Protein AF-A0A4D4ML40-F1 (afdb_monomer)

pLDDT: mean 76.33, std 27.98, range [22.12, 98.88]

Sequence (885 aa):
MAPHPEAAALLARSHRLGADPRNTNYAGGNASAKGTATDPVTGGDVELMWVKGSGGDLGTLTEAGLAVLRLDRLHALKGVYPGVEREDEMVAAFDYCLHGKGGAAPSIDTAMHGLVDAAHVDHLHPDSGIALACAADGEKLTAECFGDSVAWVPWRRPGFQLGLDIAAVKEANPQTIGCVLGGHGITAWGATAEECERNSLHIIRTAEAFLAERGKAEPFGPVIEGYAALGAPERRERAAALAPYVRAVAAQDRPQVGHFTDSEVVLDFLASAGHPRLAALGTSCPDHFLRTKVRPLVLDLPPTADLDTAVARLTELHAEYRAEYAAYYQRHALPDSPAMRGADPAIVLVPGVGMFSFGKDKQTARVAGEFYVNAINVMRGAEAVSTYAPIEESEKFRIEYWALEEAKLQRLPKPKPLATRVALVTGAGSGIGKAIAERLVAEGACVVVADLNAENAADVASALGGPDKAVAVTVDVTSEEQIAEAFKAAVLAFGGVDLVVNNAGISISKPLLETTAKDWDLQHDIMARGSFLVSREAARVMTQQKLGGDIVYIASKNAVFAGPDNIAYSATKADQAHQVRLLAAELGEHGIRVNGVNPDGVVRGSGIFAGGWGAQRAATYGIEEEKLGEFYAQRTILKREVLPEHVANAVFALTGGTSPTPPACTSRSTPASPPRSCGDRCAHVRRGRPRRVQRTRHGRPRGPRLTGSHRGAPLPEPARPRARRAALGHPRAVRGRPRRAAGRGPGRLGRHRQLGRRPRPAGRRRRAARQPGALPGRAHRGDRGAGVGQCARRRAVCGDRTPVRALQHALPADGSPLLGPTGARRASVARPGSPDVLADGRGGHGAHQCLDDPVDRPADARLVVRHRPAARHRPRAVRAAAPAR

Nearest PDB structures (foldseek):
  6y1c-assembly1_A  TM=9.202E-01  e=2.411E-16  Levilactobacillus brevis
  4rf3-assembly1_A  TM=9.048E-01  e=1.352E-16  Lentilactobacillus kefiri
  6y10-assembly1_A  TM=9.209E-01  e=4.779E-16  Levilactobacillus brevis
  6y0s-assembly1_AAA  TM=9.134E-01  e=6.552E-16  Levilactobacillus brevis
  4rf5-assembly1_A  TM=8.932E-01  e=2.170E-16  Lentilactobacillus kefiri

Organism: Streptomyces avermitilis (NCBI:txid33903)

Structure (mmCIF, N/CA/C/O backbone):
data_AF-A0A4D4ML40-F1
#
_entry.id   AF-A0A4D4ML40-F1
#
loop_
_atom_site.group_PDB
_atom_site.id
_atom_site.type_symbol
_atom_site.label_atom_id
_atom_site.label_alt_id
_atom_site.label_comp_id
_atom_site.label_asym_id
_atom_site.label_entity_id
_atom_site.label_seq_id
_atom_site.pdbx_PDB_ins_code
_atom_site.Cartn_x
_atom_site.Cartn_y
_atom_site.Cartn_z
_atom_site.occupancy
_atom_site.B_iso_or_equiv
_atom_site.auth_seq_id
_atom_site.auth_comp_id
_atom_site.auth_asym_id
_atom_site.auth_atom_id
_atom_site.pdbx_PDB_model_num
ATOM 1 N N . MET A 1 1 ? -19.592 29.824 -0.104 1.00 56.47 1 MET A N 1
ATOM 2 C CA . MET A 1 1 ? -20.036 30.562 1.101 1.00 56.47 1 MET A CA 1
ATOM 3 C C . MET A 1 1 ? -18.914 30.468 2.131 1.00 56.47 1 MET A C 1
ATOM 5 O O . MET A 1 1 ? -17.967 29.740 1.856 1.00 56.47 1 MET A O 1
ATOM 9 N N . ALA A 1 2 ? -18.964 31.180 3.257 1.00 68.81 2 ALA A N 1
ATOM 10 C CA . ALA A 1 2 ? -18.170 30.741 4.409 1.00 68.81 2 ALA A CA 1
ATOM 11 C C . ALA A 1 2 ? -18.861 29.504 5.023 1.00 68.81 2 ALA A C 1
ATOM 13 O O . ALA A 1 2 ? -20.097 29.474 4.996 1.00 68.81 2 ALA A O 1
ATOM 14 N N . PRO A 1 3 ? -18.120 28.505 5.535 1.00 80.31 3 PRO A N 1
ATOM 15 C CA . PRO A 1 3 ? -18.715 27.404 6.286 1.00 80.31 3 PRO A CA 1
ATOM 16 C C . PRO A 1 3 ? -19.399 27.925 7.557 1.00 80.31 3 PRO A C 1
ATOM 18 O O . PRO A 1 3 ? -19.039 28.982 8.083 1.00 80.31 3 PRO A O 1
ATOM 21 N N . HIS A 1 4 ? -20.370 27.168 8.070 1.00 90.88 4 HIS A N 1
ATOM 22 C CA . HIS A 1 4 ? -20.987 27.450 9.370 1.00 90.88 4 HIS A CA 1
ATOM 23 C C . HIS A 1 4 ? -19.916 27.451 10.485 1.00 90.88 4 HIS A C 1
ATOM 25 O O . HIS A 1 4 ? -19.009 26.617 10.408 1.00 90.88 4 HIS A O 1
ATOM 31 N N . PRO A 1 5 ? -19.991 28.312 11.525 1.00 93.00 5 PRO A N 1
ATOM 32 C CA . PRO A 1 5 ? -18.984 28.361 12.593 1.00 93.00 5 PRO A CA 1
ATOM 33 C C . PRO A 1 5 ? -18.663 26.991 13.205 1.00 93.00 5 PRO A C 1
ATOM 35 O O . PRO A 1 5 ? -17.495 26.619 13.290 1.00 93.00 5 PRO A O 1
ATOM 38 N N . GLU A 1 6 ? -19.690 26.189 13.496 1.00 94.06 6 GLU A N 1
ATOM 39 C CA . GLU A 1 6 ? -19.522 24.828 14.029 1.00 94.06 6 GLU A CA 1
ATOM 40 C C . GLU A 1 6 ? -18.849 23.861 13.048 1.00 94.06 6 GLU A C 1
ATOM 42 O O . GLU A 1 6 ? -18.021 23.043 13.444 1.00 94.06 6 GLU A O 1
ATOM 47 N N . ALA A 1 7 ? -19.136 23.984 11.748 1.00 93.75 7 ALA A N 1
ATOM 48 C CA . ALA A 1 7 ? -18.464 23.198 10.717 1.00 93.75 7 ALA A CA 1
ATOM 49 C C . ALA A 1 7 ? -16.987 23.611 10.572 1.00 93.75 7 ALA A C 1
ATOM 51 O O . ALA A 1 7 ? -16.119 22.758 10.393 1.00 93.75 7 ALA A O 1
ATOM 52 N N . ALA A 1 8 ? -16.678 24.905 10.701 1.00 95.31 8 ALA A N 1
ATOM 53 C CA . ALA A 1 8 ? -15.307 25.409 10.688 1.00 95.31 8 ALA A CA 1
ATOM 54 C C . ALA A 1 8 ? -14.508 24.936 11.918 1.00 95.31 8 ALA A C 1
ATOM 56 O O . ALA A 1 8 ? -13.371 24.482 11.773 1.00 95.31 8 ALA A O 1
ATOM 57 N N . ALA A 1 9 ? -15.113 24.983 13.110 1.00 96.06 9 ALA A N 1
ATOM 58 C CA . ALA A 1 9 ? -14.518 24.482 14.348 1.00 96.06 9 ALA A CA 1
ATOM 59 C C . ALA A 1 9 ? -14.290 22.959 14.299 1.00 96.06 9 ALA A C 1
ATOM 61 O O . ALA A 1 9 ? -13.205 22.486 14.643 1.00 96.06 9 ALA A O 1
ATOM 62 N N . LEU A 1 10 ? -15.270 22.200 13.790 1.00 96.38 10 LEU A N 1
ATOM 63 C CA . LEU A 1 10 ? -15.169 20.758 13.552 1.00 96.38 10 LEU A CA 1
ATOM 64 C C . LEU A 1 10 ? -14.013 20.401 12.612 1.00 96.38 10 LEU A C 1
ATOM 66 O O . LEU A 1 10 ? -13.220 19.514 12.931 1.00 96.38 10 LEU A O 1
ATOM 70 N N . LEU A 1 11 ? -13.892 21.083 11.469 1.00 96.00 11 LEU A N 1
ATOM 71 C CA . LEU A 1 11 ? -12.804 20.842 10.516 1.00 96.00 11 LEU A CA 1
ATOM 72 C C . LEU A 1 11 ? -11.441 21.136 11.155 1.00 96.00 11 LEU A C 1
ATOM 74 O O . LEU A 1 11 ? -10.552 20.290 11.110 1.00 96.00 11 LEU A O 1
ATOM 78 N N . ALA A 1 12 ? -11.304 22.278 11.836 1.00 96.81 12 ALA A N 1
ATOM 79 C CA . ALA A 1 12 ? -10.060 22.652 12.502 1.00 96.81 12 ALA A CA 1
ATOM 80 C C . ALA A 1 12 ? -9.665 21.678 13.634 1.00 96.81 12 ALA A C 1
ATOM 82 O O . ALA A 1 12 ? -8.478 21.392 13.796 1.00 96.81 12 ALA A O 1
ATOM 83 N N . ARG A 1 13 ? -10.636 21.144 14.393 1.00 97.06 13 ARG A N 1
ATOM 84 C CA . ARG A 1 13 ? -10.409 20.078 15.387 1.00 97.06 13 ARG A CA 1
ATOM 85 C C . ARG A 1 13 ? -9.999 18.764 14.720 1.00 97.06 13 ARG A C 1
ATOM 87 O O . ARG A 1 13 ? -9.021 18.152 15.139 1.00 97.06 13 ARG A O 1
ATOM 94 N N . SER A 1 14 ? -10.695 18.368 13.654 1.00 96.06 14 SER A N 1
ATOM 95 C CA . SER A 1 14 ? -10.412 17.142 12.891 1.00 96.06 14 SER A CA 1
ATOM 96 C C . SER A 1 14 ? -8.982 17.135 12.349 1.00 96.06 14 SER A C 1
ATOM 98 O O . SER A 1 14 ? -8.272 16.144 12.511 1.00 96.06 14 SER A O 1
ATOM 100 N N . HIS A 1 15 ? -8.522 18.266 11.797 1.00 95.69 15 HIS A N 1
ATOM 101 C CA . HIS A 1 15 ? -7.146 18.427 11.317 1.00 95.69 15 HIS A CA 1
ATOM 102 C C . HIS A 1 15 ? -6.115 18.277 12.439 1.00 95.69 15 HIS A C 1
ATOM 104 O O . HIS A 1 15 ? -5.105 17.610 12.238 1.00 95.69 15 HIS A O 1
ATOM 110 N N . ARG A 1 16 ? -6.357 18.857 13.625 1.00 96.00 16 ARG A N 1
ATOM 111 C CA . ARG A 1 16 ? -5.438 18.738 14.774 1.00 96.00 16 ARG A CA 1
ATOM 112 C C . ARG A 1 16 ? -5.393 17.323 15.343 1.00 96.00 16 ARG A C 1
ATOM 114 O O . ARG A 1 16 ? -4.305 16.812 15.591 1.00 96.00 16 ARG A O 1
ATOM 121 N N . LEU A 1 17 ? -6.549 16.677 15.507 1.00 95.38 17 LEU A N 1
ATOM 122 C CA . LEU A 1 17 ? -6.631 15.298 15.993 1.00 95.38 17 LEU A CA 1
ATOM 123 C C . LEU A 1 17 ? -5.982 14.316 15.006 1.00 95.38 17 LEU A C 1
ATOM 125 O O . LEU A 1 17 ? -5.177 13.491 15.430 1.00 95.38 17 LEU A O 1
ATOM 129 N N . GLY A 1 18 ? -6.279 14.435 13.708 1.00 92.12 18 GLY A N 1
ATOM 130 C CA . GLY A 1 18 ? -5.752 13.562 12.654 1.00 92.12 18 GLY A CA 1
ATOM 131 C C . GLY A 1 18 ? -4.302 13.837 12.227 1.00 92.12 18 GLY A C 1
ATOM 132 O O . GLY A 1 18 ? -3.735 13.039 11.488 1.00 92.12 18 GLY A O 1
ATOM 133 N N . ALA A 1 19 ? -3.678 14.929 12.683 1.00 91.75 19 ALA A N 1
ATOM 134 C CA . ALA A 1 19 ? -2.262 15.216 12.416 1.00 91.75 19 ALA A CA 1
ATOM 135 C C . ALA A 1 19 ? -1.282 14.388 13.275 1.00 91.75 19 ALA A C 1
ATOM 137 O O . ALA A 1 19 ? -0.084 14.374 12.990 1.00 91.75 19 ALA A O 1
ATOM 138 N N . ASP A 1 20 ? -1.766 13.702 14.315 1.00 91.19 20 ASP A N 1
ATOM 139 C CA . ASP A 1 20 ? -0.983 12.802 15.170 1.00 91.19 20 ASP A CA 1
ATOM 140 C C . ASP A 1 20 ? -1.594 11.389 15.119 1.00 91.19 20 ASP A C 1
ATOM 142 O O . ASP A 1 20 ? -2.600 11.140 15.790 1.00 91.19 20 ASP A O 1
ATOM 146 N N . PRO A 1 21 ? -1.002 10.447 14.353 1.00 85.56 21 PRO A N 1
ATOM 147 C CA . PRO A 1 21 ? -1.537 9.094 14.162 1.00 85.56 21 PRO A CA 1
ATOM 148 C C . PRO A 1 21 ? -1.716 8.261 15.440 1.00 85.56 21 PRO A C 1
ATOM 150 O O . PRO A 1 21 ? -2.364 7.221 15.402 1.00 85.56 21 PRO A O 1
ATOM 153 N N . ARG A 1 22 ? -1.183 8.699 16.590 1.00 89.31 22 ARG A N 1
ATOM 154 C CA . ARG A 1 22 ? -1.466 8.066 17.893 1.00 89.31 22 ARG A CA 1
ATOM 155 C C . ARG A 1 22 ? -2.899 8.302 18.371 1.00 89.31 22 ARG A C 1
ATOM 157 O O . ARG A 1 22 ? -3.374 7.576 19.237 1.00 89.31 22 ARG A O 1
ATOM 164 N N . ASN A 1 23 ? -3.573 9.324 17.844 1.00 92.12 23 ASN A N 1
ATOM 165 C CA . ASN A 1 23 ? -4.944 9.665 18.212 1.00 92.12 23 ASN A CA 1
ATOM 166 C C . ASN A 1 23 ? -5.969 8.832 17.427 1.00 92.12 23 ASN A C 1
ATOM 168 O O . ASN A 1 23 ? -7.025 8.498 17.957 1.00 92.12 23 ASN A O 1
ATOM 172 N N . THR A 1 24 ? -5.694 8.538 16.153 1.00 88.19 24 THR A N 1
ATOM 173 C CA . THR A 1 24 ? -6.606 7.816 15.257 1.00 88.19 24 THR A CA 1
ATOM 174 C C . THR A 1 24 ? -5.869 7.246 14.042 1.00 88.19 24 THR A C 1
ATOM 176 O O . THR A 1 24 ? -4.903 7.834 13.553 1.00 88.19 24 THR A O 1
ATOM 179 N N . ASN A 1 25 ? -6.343 6.099 13.554 1.00 78.50 25 ASN A N 1
ATOM 180 C CA . ASN A 1 25 ? -5.806 5.418 12.378 1.00 78.50 25 ASN A CA 1
ATOM 181 C C . ASN A 1 25 ? -6.157 6.162 11.076 1.00 78.50 25 ASN A C 1
ATOM 183 O O . ASN A 1 25 ? -7.197 6.814 10.982 1.00 78.50 25 ASN A O 1
ATOM 187 N N . TYR A 1 26 ? -5.341 5.997 10.030 1.00 71.44 26 TYR A N 1
ATOM 188 C CA . TYR A 1 26 ? -5.595 6.594 8.711 1.00 71.44 26 TYR A CA 1
ATOM 189 C C . TYR A 1 26 ? -6.974 6.219 8.150 1.00 71.44 26 TYR A C 1
ATOM 191 O O . TYR A 1 26 ? -7.287 5.039 7.992 1.00 71.44 26 TYR A O 1
ATOM 199 N N . ALA A 1 27 ? -7.776 7.230 7.794 1.00 66.06 27 ALA A N 1
ATOM 200 C CA . ALA A 1 27 ? -9.171 7.087 7.350 1.00 66.06 27 ALA A CA 1
ATOM 201 C C . ALA A 1 27 ? -10.153 6.470 8.377 1.00 66.06 27 ALA A C 1
ATOM 203 O O . ALA A 1 27 ? -11.329 6.298 8.045 1.00 66.06 27 ALA A O 1
ATOM 204 N N . GLY A 1 28 ? -9.698 6.194 9.603 1.00 73.06 28 GLY A N 1
ATOM 205 C CA . GLY A 1 28 ? -10.527 5.824 10.749 1.00 73.06 28 GLY A CA 1
ATOM 206 C C . GLY A 1 28 ? -11.064 7.043 11.506 1.00 73.06 28 GLY A C 1
ATOM 207 O O . GLY A 1 28 ? -10.944 8.192 11.060 1.00 73.06 28 GLY A O 1
ATOM 208 N N . GLY A 1 29 ? -11.689 6.776 12.654 1.00 85.44 29 GLY A N 1
ATOM 209 C CA . GLY A 1 29 ? -12.318 7.775 13.519 1.00 85.44 29 GLY A CA 1
ATOM 210 C C . GLY A 1 29 ? -13.499 8.528 12.886 1.00 85.44 29 GLY A C 1
ATOM 211 O O . GLY A 1 29 ? -13.778 8.448 11.687 1.00 85.44 29 GLY A O 1
ATOM 212 N N . ASN A 1 30 ? -14.208 9.301 13.703 1.00 91.56 30 ASN A N 1
ATOM 213 C CA . ASN A 1 30 ? -15.307 10.175 13.308 1.00 91.56 30 ASN A CA 1
ATOM 214 C C . ASN A 1 30 ? -15.416 11.369 14.280 1.00 91.56 30 ASN A C 1
ATOM 216 O O . ASN A 1 30 ? -14.978 11.297 15.422 1.00 91.56 30 ASN A O 1
ATOM 220 N N . ALA A 1 31 ? -15.959 12.493 13.825 1.00 95.88 31 ALA A N 1
ATOM 221 C CA . ALA A 1 31 ? -16.052 13.729 14.596 1.00 95.88 31 ALA A CA 1
ATOM 222 C C . ALA A 1 31 ? -17.313 1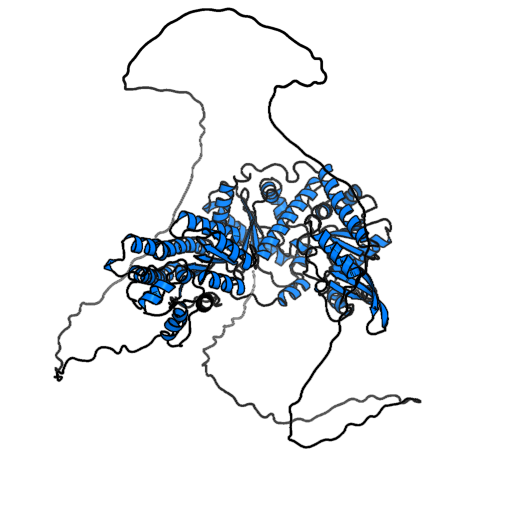4.504 14.201 1.00 95.88 31 ALA A C 1
ATOM 224 O O . ALA A 1 31 ? -17.679 14.528 13.021 1.00 95.88 31 ALA A O 1
ATOM 225 N N . SER A 1 32 ? -17.959 15.163 15.169 1.00 97.19 32 SER A N 1
ATOM 226 C CA . SER A 1 32 ? -19.145 15.991 14.931 1.00 97.19 32 SER A CA 1
ATOM 227 C C . SER A 1 32 ? -19.185 17.315 15.699 1.00 97.19 32 SER A C 1
ATOM 229 O O . SER A 1 32 ? -18.506 17.527 16.711 1.00 97.19 32 SER A O 1
ATOM 231 N N . ALA A 1 33 ? -20.029 18.213 15.202 1.00 97.62 33 ALA A N 1
ATOM 232 C CA . ALA A 1 33 ? -20.492 19.408 15.889 1.00 97.62 33 ALA A CA 1
ATOM 233 C C . ALA A 1 33 ? -21.994 19.594 15.632 1.00 97.62 33 ALA A C 1
ATOM 235 O O . ALA A 1 33 ? -22.476 19.311 14.532 1.00 97.62 33 ALA A O 1
ATOM 236 N N . LYS A 1 34 ? -22.722 20.063 16.643 1.00 97.38 34 LYS A N 1
ATOM 237 C CA . LYS A 1 34 ? -24.150 20.383 16.604 1.00 97.38 34 LYS A CA 1
ATOM 238 C C . LYS A 1 34 ? -24.336 21.887 16.789 1.00 97.38 34 LYS A C 1
ATOM 240 O O . LYS A 1 34 ? -23.604 22.499 17.558 1.00 97.38 34 LYS A O 1
ATOM 245 N N . GLY A 1 35 ? -25.318 22.473 16.115 1.00 95.44 35 GLY A N 1
ATOM 246 C CA . GLY A 1 35 ? -25.645 23.887 16.279 1.00 95.44 35 GLY A CA 1
ATOM 247 C C . GLY A 1 35 ? -26.796 24.352 15.397 1.00 95.44 35 GLY A C 1
ATOM 248 O O . GLY A 1 35 ? -27.218 23.660 14.468 1.00 95.44 35 GLY A O 1
ATOM 249 N N . THR A 1 36 ? -27.306 25.540 15.701 1.00 96.19 36 THR A N 1
ATOM 250 C CA . THR A 1 36 ? -28.473 26.125 15.035 1.00 96.19 36 THR A CA 1
ATOM 251 C C . THR A 1 36 ? -28.090 26.833 13.739 1.00 96.19 36 THR A C 1
ATOM 253 O O . THR A 1 36 ? -27.160 27.635 13.719 1.00 96.19 36 THR A O 1
ATOM 256 N N . ALA A 1 37 ? -28.853 26.593 12.676 1.00 93.44 37 ALA A N 1
ATOM 257 C CA . ALA A 1 37 ? -28.806 27.345 11.425 1.00 93.44 37 ALA A CA 1
ATOM 258 C C . ALA A 1 37 ? -30.229 27.740 10.993 1.00 93.44 37 ALA A C 1
ATOM 260 O O . ALA A 1 37 ? -31.208 27.229 11.529 1.00 93.44 37 ALA A O 1
ATOM 261 N N . THR A 1 38 ? -30.368 28.623 10.002 1.00 92.31 38 THR A N 1
ATOM 262 C CA . THR A 1 38 ? -31.681 28.956 9.422 1.00 92.31 38 THR A CA 1
ATOM 263 C C . THR A 1 38 ? -32.089 27.915 8.378 1.00 92.31 38 THR A C 1
ATOM 265 O O . THR A 1 38 ? -31.348 27.670 7.424 1.00 92.31 38 THR A O 1
ATOM 268 N N . ASP A 1 39 ? -33.279 27.329 8.513 1.00 90.81 39 ASP A N 1
ATOM 269 C CA . ASP A 1 39 ? -33.838 26.408 7.523 1.00 90.81 39 ASP A CA 1
ATOM 270 C C . ASP A 1 39 ? -34.258 27.189 6.256 1.00 90.81 39 ASP A C 1
ATOM 272 O O . ASP A 1 39 ? -35.080 28.107 6.341 1.00 90.81 39 ASP A O 1
ATOM 276 N N . PRO A 1 40 ? -33.738 26.849 5.061 1.00 88.94 40 PRO A N 1
ATOM 277 C CA . PRO A 1 40 ? -33.993 27.609 3.838 1.00 88.94 40 PRO A CA 1
ATOM 278 C C . PRO A 1 40 ? -35.409 27.415 3.266 1.00 88.94 40 PRO A C 1
ATOM 280 O O . PRO A 1 40 ? -35.744 28.052 2.267 1.00 88.94 40 PRO A O 1
ATOM 283 N N . VAL A 1 41 ? -36.228 26.533 3.851 1.00 89.94 41 VAL A N 1
ATOM 284 C CA . VAL A 1 41 ? -37.623 26.286 3.453 1.00 89.94 41 VAL A CA 1
ATOM 285 C C . VAL A 1 41 ? -38.601 27.007 4.380 1.00 89.94 41 VAL A C 1
ATOM 287 O O . VAL A 1 41 ? -39.601 27.538 3.898 1.00 89.94 41 VAL A O 1
ATOM 290 N N . THR A 1 42 ? -38.337 27.044 5.692 1.00 92.12 42 THR A N 1
ATOM 291 C CA . THR A 1 42 ? -39.239 27.690 6.670 1.00 92.12 42 THR A CA 1
ATOM 292 C C . THR A 1 42 ? -38.821 29.110 7.054 1.00 92.12 42 THR A C 1
ATOM 294 O O . THR A 1 42 ? -39.665 29.882 7.504 1.00 92.12 42 THR A O 1
ATOM 297 N N . GLY A 1 43 ? -37.541 29.463 6.899 1.00 91.38 43 GLY A N 1
ATOM 298 C CA . GLY A 1 43 ? -36.968 30.725 7.377 1.00 91.38 43 GLY A CA 1
ATOM 299 C C . GLY A 1 43 ? -36.793 30.813 8.899 1.00 91.38 43 GLY A C 1
ATOM 300 O O . GLY A 1 43 ? -36.385 31.862 9.391 1.00 91.38 43 GLY A O 1
ATOM 301 N N . GLY A 1 44 ? -37.108 29.744 9.637 1.00 94.00 44 GLY A N 1
ATOM 302 C CA . GLY A 1 44 ? -36.896 29.638 11.082 1.00 94.00 44 GLY A CA 1
ATOM 303 C C . GLY A 1 44 ? -35.614 28.885 11.436 1.00 94.00 44 GLY A C 1
ATOM 304 O O . GLY A 1 44 ? -34.921 28.360 10.564 1.00 94.00 44 GLY A O 1
ATOM 305 N N . ASP A 1 45 ? -35.323 28.807 12.729 1.00 95.88 45 ASP A N 1
ATOM 306 C CA . ASP A 1 45 ? -34.179 28.064 13.254 1.00 95.88 45 ASP A CA 1
ATOM 307 C C . ASP A 1 45 ? -34.364 26.542 13.121 1.00 95.88 45 ASP A C 1
ATOM 309 O O . ASP A 1 45 ? -35.460 26.003 13.297 1.00 95.88 45 ASP A O 1
ATOM 313 N N . VAL A 1 46 ? -33.270 25.837 12.826 1.00 95.75 46 VAL A N 1
ATOM 314 C CA . VAL A 1 46 ? -33.183 24.375 12.798 1.00 95.75 46 VAL A CA 1
ATOM 315 C C . VAL A 1 46 ? -31.863 23.908 13.404 1.00 95.75 46 VAL A C 1
ATOM 317 O O . VAL A 1 46 ? -30.792 24.428 13.090 1.00 95.75 46 VAL A O 1
ATOM 320 N N . GLU A 1 47 ? -31.934 22.897 14.266 1.00 96.62 47 GLU A N 1
ATOM 321 C CA . GLU A 1 47 ? -30.754 22.253 14.837 1.00 96.62 47 GLU A CA 1
ATOM 322 C C . GLU A 1 47 ? -30.154 21.254 13.843 1.00 96.62 47 GLU A C 1
ATOM 324 O O . GLU A 1 47 ? -30.801 20.288 13.417 1.00 96.62 47 GLU A O 1
ATOM 329 N N . LEU A 1 48 ? -28.894 21.487 13.479 1.00 96.12 48 LEU A N 1
ATOM 330 C CA . LEU A 1 48 ? -28.133 20.654 12.561 1.00 96.12 48 LEU A CA 1
ATOM 331 C C . LEU A 1 48 ? -26.960 19.986 13.273 1.00 96.12 48 LEU A C 1
ATOM 333 O O . LEU A 1 48 ? -26.366 20.538 14.197 1.00 96.12 48 LEU A O 1
ATOM 337 N N . MET A 1 49 ? -26.591 18.807 12.785 1.00 96.38 49 MET A N 1
ATOM 338 C CA . MET A 1 49 ? -25.324 18.154 13.078 1.00 96.38 49 MET A CA 1
ATOM 339 C C . MET A 1 49 ? -24.488 18.062 11.807 1.00 96.38 49 MET A C 1
ATOM 341 O O . MET A 1 49 ? -24.921 17.477 10.813 1.00 96.38 49 MET A O 1
ATOM 345 N N . TRP A 1 50 ? -23.264 18.572 11.879 1.00 96.06 50 TRP A N 1
ATOM 346 C CA . TRP A 1 50 ? -22.190 18.282 10.937 1.00 96.06 50 TRP A CA 1
ATOM 347 C C . TRP A 1 50 ? -21.383 17.103 11.483 1.00 96.06 50 TRP A C 1
ATOM 349 O O . TRP A 1 50 ? -20.976 17.126 12.644 1.00 96.06 50 TRP A O 1
ATOM 359 N N . VAL A 1 51 ? -21.154 16.071 10.672 1.00 95.31 51 VAL A N 1
ATOM 360 C CA . VAL A 1 51 ? -20.391 14.864 11.048 1.00 95.31 51 VAL A CA 1
ATOM 361 C C . VAL A 1 51 ? -19.543 14.390 9.867 1.00 95.31 51 VAL A C 1
ATOM 363 O O . VAL A 1 51 ? -19.952 14.575 8.720 1.00 95.31 51 VAL A O 1
ATOM 366 N N . LYS A 1 52 ? -18.367 13.786 10.092 1.00 93.38 52 LYS A N 1
ATOM 367 C CA . LYS A 1 52 ? -17.576 13.206 8.989 1.00 93.38 52 LYS A CA 1
ATOM 368 C C . LYS A 1 52 ? -18.346 12.051 8.336 1.00 93.38 52 LYS A C 1
ATOM 370 O O . LYS A 1 52 ? -18.765 11.104 8.998 1.00 93.38 52 LYS A O 1
ATOM 375 N N . GLY A 1 53 ? -18.518 12.126 7.017 1.00 86.94 53 GLY A N 1
ATOM 376 C CA . GLY A 1 53 ? -19.160 11.073 6.236 1.00 86.94 53 GLY A CA 1
ATOM 377 C C . GLY A 1 53 ? -18.256 9.863 5.977 1.00 86.94 53 GLY A C 1
ATOM 378 O O . GLY A 1 53 ? -17.058 9.855 6.273 1.00 86.94 53 GLY A O 1
ATOM 379 N N . SER A 1 54 ? -18.833 8.818 5.384 1.00 80.00 54 SER A N 1
ATOM 380 C CA . SER A 1 54 ? -18.119 7.566 5.100 1.00 80.00 54 SER A CA 1
ATOM 381 C C . SER A 1 54 ? -16.932 7.769 4.143 1.00 80.00 54 SER A C 1
ATOM 383 O O . SER A 1 54 ? -17.101 8.244 3.022 1.00 80.00 54 SER A O 1
ATOM 385 N N . GLY A 1 55 ? -15.745 7.295 4.541 1.00 68.50 55 GLY A N 1
ATOM 386 C CA . GLY A 1 55 ? -14.561 7.169 3.675 1.00 68.50 55 GLY A CA 1
ATOM 387 C C . GLY A 1 55 ? -13.600 8.365 3.639 1.00 68.50 55 GLY A C 1
ATOM 388 O O . GLY A 1 55 ? -12.612 8.303 2.910 1.00 68.50 55 GLY A O 1
ATOM 389 N N . GLY A 1 56 ? -13.862 9.430 4.404 1.00 74.19 56 GLY A N 1
ATOM 390 C CA . GLY A 1 56 ? -12.917 10.535 4.605 1.00 74.19 56 GLY A CA 1
ATOM 391 C C . GLY A 1 56 ? -11.941 10.288 5.761 1.00 74.19 56 GLY A C 1
ATOM 392 O O . GLY A 1 56 ? -12.277 9.609 6.731 1.00 74.19 56 GLY A O 1
ATOM 393 N N . ASP A 1 57 ? -10.760 10.893 5.683 1.00 85.88 57 ASP A N 1
ATOM 394 C CA . ASP A 1 57 ? -9.771 10.963 6.765 1.00 85.88 57 ASP A CA 1
ATOM 395 C C . ASP A 1 57 ? -9.932 12.258 7.588 1.00 85.88 57 ASP A C 1
ATOM 397 O O . ASP A 1 57 ? -10.360 13.278 7.048 1.00 85.88 57 ASP A O 1
ATOM 401 N N . LEU A 1 58 ? -9.618 12.224 8.892 1.00 89.81 58 LEU A N 1
ATOM 402 C CA . LEU A 1 58 ? -9.757 13.387 9.786 1.00 89.81 58 LEU A CA 1
ATOM 403 C C . LEU A 1 58 ? -8.690 14.458 9.521 1.00 89.81 58 LEU A C 1
ATOM 405 O O . LEU A 1 58 ? -9.022 15.643 9.463 1.00 89.81 58 LEU A O 1
ATOM 409 N N . GLY A 1 59 ? -7.433 14.052 9.305 1.00 90.19 59 GLY A N 1
ATOM 410 C CA . GLY A 1 59 ? -6.309 14.966 9.076 1.00 90.19 59 GLY A CA 1
ATOM 411 C C . GLY A 1 59 ? -6.448 15.789 7.792 1.00 90.19 59 GLY A C 1
ATOM 412 O O . GLY A 1 59 ? -5.954 16.911 7.716 1.00 90.19 59 GLY A O 1
ATOM 413 N N . THR A 1 60 ? -7.175 15.262 6.803 1.00 90.00 60 THR A N 1
ATOM 414 C CA . THR A 1 60 ? -7.399 15.887 5.485 1.00 90.00 60 THR A CA 1
ATOM 415 C C . THR A 1 60 ? -8.866 16.245 5.196 1.00 90.00 60 THR A C 1
ATOM 417 O O . THR A 1 60 ? -9.234 16.495 4.045 1.00 90.00 60 THR A O 1
ATOM 420 N N . LEU A 1 61 ? -9.721 16.293 6.224 1.00 92.00 61 LEU A N 1
ATOM 421 C CA . LEU A 1 61 ? -11.163 16.501 6.063 1.00 92.00 61 LEU A CA 1
ATOM 422 C C . LEU A 1 61 ? -11.501 17.858 5.414 1.00 92.00 61 LEU A C 1
ATOM 424 O O . LEU A 1 61 ? -10.855 18.872 5.671 1.00 92.00 61 LEU A O 1
ATOM 428 N N . THR A 1 62 ? -12.558 17.905 4.602 1.00 92.75 62 THR A N 1
ATOM 429 C CA . THR A 1 62 ? -13.093 19.150 4.019 1.00 92.75 62 THR A CA 1
ATOM 430 C C . THR A 1 62 ? -14.605 19.233 4.218 1.00 92.75 62 THR A C 1
ATOM 432 O O . THR A 1 62 ? -15.239 18.226 4.522 1.00 92.75 62 THR A O 1
ATOM 435 N N . GLU A 1 63 ? -15.201 20.412 4.016 1.00 91.06 63 GLU A N 1
ATOM 436 C CA . GLU A 1 63 ? -16.654 20.629 4.145 1.00 91.06 63 GLU A CA 1
ATOM 437 C C . GLU A 1 63 ? -17.478 19.667 3.265 1.00 91.06 63 GLU A C 1
ATOM 439 O O . GLU A 1 63 ? -18.498 19.146 3.703 1.00 91.06 63 GLU A O 1
ATOM 444 N N . ALA A 1 64 ? -16.991 19.331 2.064 1.00 90.69 64 ALA A N 1
ATOM 445 C CA . ALA A 1 64 ? -17.622 18.342 1.183 1.00 90.69 64 ALA A CA 1
ATOM 446 C C . ALA A 1 64 ? -17.536 16.889 1.706 1.00 90.69 64 ALA A C 1
ATOM 448 O O . ALA A 1 64 ? -18.270 16.024 1.234 1.00 90.69 64 ALA A O 1
ATOM 449 N N . GLY A 1 65 ? -16.648 16.621 2.669 1.00 90.50 65 GLY A N 1
ATOM 450 C CA . GLY A 1 65 ? -16.534 15.357 3.400 1.00 90.50 65 GLY A CA 1
ATOM 451 C C . GLY A 1 65 ? -17.448 15.258 4.628 1.00 90.50 65 GLY A C 1
ATOM 452 O O . GLY A 1 65 ? -17.444 14.225 5.298 1.00 90.50 65 GLY A O 1
ATOM 453 N N . LEU A 1 66 ? -18.224 16.303 4.936 1.00 93.38 66 LEU A N 1
ATOM 454 C CA . LEU A 1 66 ? -19.209 16.297 6.016 1.00 93.38 66 LEU A CA 1
ATOM 455 C C . LEU A 1 66 ? -20.579 15.849 5.494 1.00 93.38 66 LEU A C 1
ATOM 457 O O . LEU A 1 66 ? -21.019 16.280 4.428 1.00 93.38 66 LEU A O 1
ATOM 461 N N . ALA A 1 67 ? -21.272 15.021 6.269 1.00 93.56 67 ALA A N 1
ATOM 462 C CA . ALA A 1 67 ? -22.719 14.876 6.184 1.00 93.56 67 ALA A CA 1
ATOM 463 C C . ALA A 1 67 ? -23.370 15.934 7.092 1.00 93.56 67 ALA A C 1
ATOM 465 O O . ALA A 1 67 ? -22.860 16.215 8.181 1.00 93.56 67 ALA A O 1
ATOM 466 N N . VAL A 1 68 ? -24.493 16.513 6.657 1.00 95.19 68 VAL A N 1
ATOM 467 C CA . VAL A 1 68 ? -25.260 17.498 7.440 1.00 95.19 68 VAL A CA 1
ATOM 468 C C . VAL A 1 68 ? -26.660 16.949 7.678 1.00 95.19 68 VAL A C 1
ATOM 470 O O . VAL A 1 68 ? -27.387 16.679 6.722 1.00 95.19 68 VAL A O 1
ATOM 473 N N . LEU A 1 69 ? -27.032 16.753 8.943 1.00 95.56 69 LEU A N 1
ATOM 474 C CA . LEU A 1 69 ? -28.283 16.107 9.340 1.00 95.56 69 LEU A CA 1
ATOM 475 C C . LEU A 1 69 ? -29.110 17.013 10.253 1.00 95.56 69 LEU A C 1
ATOM 477 O O . LEU A 1 69 ? -28.574 17.670 11.139 1.00 95.56 69 LEU A O 1
ATOM 481 N N . ARG A 1 70 ? -30.429 16.996 10.068 1.00 95.81 70 ARG A N 1
ATOM 482 C CA . ARG A 1 70 ? -31.422 17.582 10.973 1.00 95.81 70 ARG A CA 1
ATOM 483 C C . ARG A 1 70 ? -31.551 16.739 12.243 1.00 95.81 70 ARG A C 1
ATOM 485 O O . ARG A 1 70 ? -31.890 15.554 12.164 1.00 95.81 70 ARG A O 1
ATOM 492 N N . LEU A 1 71 ? -31.298 17.345 13.403 1.00 95.94 71 LEU A N 1
ATOM 493 C CA . LEU A 1 71 ? -31.290 16.640 14.690 1.00 95.94 71 LEU A CA 1
ATOM 494 C C . LEU A 1 71 ? -32.687 16.198 15.133 1.00 95.94 71 LEU A C 1
ATOM 496 O O . LEU A 1 71 ? -32.832 15.061 15.574 1.00 95.94 71 LEU A O 1
ATOM 500 N N . ASP A 1 72 ? -33.720 17.012 14.894 1.00 95.44 72 ASP A N 1
ATOM 501 C CA . ASP A 1 72 ? -35.121 16.652 15.161 1.00 95.44 72 ASP A CA 1
ATOM 502 C C . ASP A 1 72 ? -35.519 15.341 14.462 1.00 95.44 72 ASP A C 1
ATOM 504 O O . ASP A 1 72 ? -36.142 14.459 15.056 1.00 95.44 72 ASP A O 1
ATOM 508 N N . ARG A 1 73 ? -35.079 15.168 13.209 1.00 95.62 73 ARG A N 1
ATOM 509 C CA . ARG A 1 73 ? -35.317 13.946 12.431 1.00 95.62 73 ARG A CA 1
ATOM 510 C C . ARG A 1 73 ? -34.479 12.771 12.916 1.00 95.62 73 ARG A C 1
ATOM 512 O O . ARG A 1 73 ? -34.995 11.661 12.977 1.00 95.62 73 ARG A O 1
ATOM 519 N N . LEU A 1 74 ? -33.207 12.996 13.249 1.00 95.62 74 LEU A N 1
ATOM 520 C CA . LEU A 1 74 ? -32.320 11.946 13.757 1.00 95.62 74 LEU A CA 1
ATOM 521 C C . LEU A 1 74 ? -32.815 11.413 15.108 1.00 95.62 74 LEU A C 1
ATOM 523 O O . LEU A 1 74 ? -32.813 10.206 15.329 1.00 95.62 74 LEU A O 1
ATOM 527 N N . HIS A 1 75 ? -33.296 12.283 15.997 1.00 96.62 75 HIS A N 1
ATOM 528 C CA . HIS A 1 75 ? -33.884 11.873 17.274 1.00 96.62 75 HIS A CA 1
ATOM 529 C C . HIS A 1 75 ? -35.231 11.169 17.090 1.00 96.62 75 HIS A C 1
ATOM 531 O O . HIS A 1 75 ? -35.483 10.183 17.780 1.00 96.62 75 HIS A O 1
ATOM 537 N N . ALA A 1 76 ? -36.049 11.580 16.115 1.00 97.19 76 ALA A N 1
ATOM 538 C CA . ALA A 1 76 ? -37.280 10.868 15.763 1.00 97.19 76 ALA A CA 1
ATOM 539 C C . ALA A 1 76 ? -37.034 9.416 15.296 1.00 97.19 76 ALA A C 1
ATOM 541 O O . ALA A 1 76 ? -37.903 8.565 15.498 1.00 97.19 76 ALA A O 1
ATOM 542 N N . LEU A 1 77 ? -35.844 9.086 14.765 1.00 96.00 77 LEU A N 1
ATOM 543 C CA . LEU A 1 77 ? -35.483 7.702 14.418 1.00 96.00 77 LEU A CA 1
ATOM 544 C C . LEU A 1 77 ? -35.547 6.739 15.617 1.00 96.00 77 LEU A C 1
ATOM 546 O O . LEU A 1 77 ? -35.811 5.554 15.416 1.00 96.00 77 LEU A O 1
ATOM 550 N N . LYS A 1 78 ? -35.397 7.231 16.860 1.00 95.88 78 LYS A N 1
ATOM 551 C CA . LYS A 1 78 ? -35.583 6.427 18.085 1.00 95.88 78 LYS A CA 1
ATOM 552 C C . LYS A 1 78 ? -36.961 5.743 18.126 1.00 95.88 78 LYS A C 1
ATOM 554 O O . LYS A 1 78 ? -37.065 4.633 18.632 1.00 95.88 78 LYS A O 1
ATOM 559 N N . GLY A 1 79 ? -38.001 6.381 17.578 1.00 95.69 79 GLY A N 1
ATOM 560 C CA . GLY A 1 79 ? -39.379 5.872 17.572 1.00 95.69 79 GLY A CA 1
ATOM 561 C C . GLY A 1 79 ? -39.715 4.880 16.450 1.00 95.69 79 GLY A C 1
ATOM 562 O O . GLY A 1 79 ? -40.807 4.319 16.458 1.00 95.69 79 GLY A O 1
ATOM 563 N N . VAL A 1 80 ? -38.807 4.663 15.490 1.00 94.44 80 VAL A N 1
ATOM 564 C CA . VAL A 1 80 ? -38.981 3.710 14.370 1.00 94.44 80 VAL A CA 1
ATOM 565 C C . VAL A 1 80 ? -37.864 2.665 14.285 1.00 94.44 80 VAL A C 1
ATOM 567 O O . VAL A 1 80 ? -37.872 1.830 13.384 1.00 94.44 80 VAL A O 1
ATOM 570 N N . TYR A 1 81 ? -36.912 2.691 15.220 1.00 95.75 81 TYR A N 1
ATOM 571 C CA . TYR A 1 81 ? -35.807 1.742 15.300 1.00 95.75 81 TYR A CA 1
ATOM 572 C C . TYR A 1 81 ? -36.320 0.302 15.534 1.00 95.75 81 TYR A C 1
ATOM 574 O O . TYR A 1 81 ? -36.948 0.048 16.563 1.00 95.75 81 TYR A O 1
ATOM 582 N N . PRO A 1 82 ? -36.060 -0.661 14.624 1.00 93.31 82 PRO A N 1
ATOM 583 C CA . PRO A 1 82 ? -36.653 -2.002 14.687 1.00 93.31 82 PRO A CA 1
ATOM 584 C C . PRO A 1 82 ? -35.921 -2.985 15.622 1.00 93.31 82 PRO A C 1
ATOM 586 O O . PRO A 1 82 ? -36.298 -4.156 15.674 1.00 93.31 82 PRO A O 1
ATOM 589 N N . GLY A 1 83 ? -34.887 -2.540 16.346 1.00 92.88 83 GLY A N 1
ATOM 590 C CA . GLY A 1 83 ? -34.035 -3.386 17.189 1.00 92.88 83 GLY A CA 1
ATOM 591 C C . GLY A 1 83 ? -32.804 -3.952 16.467 1.00 92.88 83 GLY A C 1
ATOM 592 O O . GLY A 1 83 ? -32.649 -3.811 15.253 1.00 92.88 83 GLY A O 1
ATOM 593 N N . VAL A 1 84 ? -31.911 -4.587 17.237 1.00 89.25 84 VAL A N 1
ATOM 594 C CA . VAL A 1 84 ? -30.553 -4.988 16.806 1.00 89.25 84 VAL A CA 1
ATOM 595 C C . VAL A 1 84 ? -30.559 -5.888 15.567 1.00 89.25 84 VAL A C 1
ATOM 597 O O . VAL A 1 84 ? -29.824 -5.621 14.622 1.00 89.25 84 VAL A O 1
ATOM 600 N N . GLU A 1 85 ? -31.446 -6.885 15.516 1.00 85.44 85 GLU A N 1
ATOM 601 C CA . GLU A 1 85 ? -31.556 -7.840 14.396 1.00 85.44 85 GLU A CA 1
ATOM 602 C C . GLU A 1 85 ? -31.907 -7.192 13.042 1.00 85.44 85 GLU A C 1
ATOM 604 O O . GLU A 1 85 ? -31.819 -7.839 12.001 1.00 85.44 85 GLU A O 1
ATOM 609 N N . ARG A 1 86 ? -32.334 -5.922 13.044 1.00 87.44 86 ARG A N 1
ATOM 610 C CA . ARG A 1 86 ? -32.730 -5.155 11.854 1.00 87.44 86 ARG A CA 1
ATOM 611 C C . ARG A 1 86 ? -32.085 -3.764 11.807 1.00 87.44 86 ARG A C 1
ATOM 613 O O . ARG A 1 86 ? -32.545 -2.891 11.074 1.00 87.44 86 ARG A O 1
ATOM 620 N N . GLU A 1 87 ? -31.011 -3.533 12.568 1.00 88.00 87 GLU A N 1
ATOM 621 C CA . GLU A 1 87 ? -30.398 -2.201 12.690 1.00 88.00 87 GLU A CA 1
ATOM 622 C C . GLU A 1 87 ? -29.827 -1.651 11.371 1.00 88.00 87 GLU A C 1
ATOM 624 O O . GLU A 1 87 ? -29.741 -0.437 11.197 1.00 88.00 87 GLU A O 1
ATOM 629 N N . ASP A 1 88 ? -29.490 -2.526 10.421 1.00 83.56 88 ASP A N 1
ATOM 630 C CA . ASP A 1 88 ? -28.998 -2.160 9.090 1.00 83.56 88 ASP A CA 1
ATOM 631 C C . ASP A 1 88 ? -30.002 -1.325 8.273 1.00 83.56 88 ASP A C 1
ATOM 633 O O . ASP A 1 88 ? -29.598 -0.520 7.430 1.00 83.56 88 ASP A O 1
ATOM 637 N N . GLU A 1 89 ? -31.304 -1.433 8.565 1.00 87.50 89 GLU A N 1
ATOM 638 C CA . GLU A 1 89 ? -32.342 -0.588 7.958 1.00 87.50 89 GLU A CA 1
ATOM 639 C C . GLU A 1 89 ? -32.159 0.901 8.313 1.00 87.50 89 GLU A C 1
ATOM 641 O O . GLU A 1 89 ? -32.511 1.783 7.524 1.00 87.50 89 GLU A O 1
ATOM 646 N N . MET A 1 90 ? -31.533 1.206 9.457 1.00 90.69 90 MET A N 1
ATOM 647 C CA . MET A 1 90 ? -31.332 2.581 9.931 1.00 90.69 90 MET A CA 1
ATOM 648 C C . MET A 1 90 ? -30.354 3.382 9.068 1.00 90.69 90 MET A C 1
ATOM 650 O O . MET A 1 90 ? -30.408 4.611 9.063 1.00 90.69 90 MET A O 1
ATOM 654 N N . VAL A 1 91 ? -29.491 2.719 8.293 1.00 84.50 91 VAL A N 1
ATOM 655 C CA . VAL A 1 91 ? -28.536 3.419 7.420 1.00 84.50 91 VAL A CA 1
ATOM 656 C C . VAL A 1 91 ? -29.233 4.055 6.220 1.00 84.50 91 VAL A C 1
ATOM 658 O O . VAL A 1 91 ? -28.876 5.164 5.835 1.00 84.50 91 VAL A O 1
ATOM 661 N N . ALA A 1 92 ? -30.289 3.426 5.695 1.00 86.19 92 ALA A N 1
ATOM 662 C CA . ALA A 1 92 ? -31.177 4.068 4.725 1.00 86.19 92 ALA A CA 1
ATOM 663 C C . ALA A 1 92 ? -32.071 5.142 5.378 1.00 86.19 92 ALA A C 1
ATOM 665 O O . ALA A 1 92 ? -32.476 6.095 4.716 1.00 86.19 92 ALA A O 1
ATOM 666 N N . ALA A 1 93 ? -32.360 5.030 6.680 1.00 91.25 93 ALA A N 1
ATOM 667 C CA . ALA A 1 93 ? -33.144 6.032 7.401 1.00 91.25 93 ALA A CA 1
ATOM 668 C C . ALA A 1 93 ? -32.402 7.378 7.551 1.00 91.25 93 ALA A C 1
ATOM 670 O O . ALA A 1 93 ? -33.042 8.429 7.490 1.00 91.25 93 ALA A O 1
ATOM 671 N N . PHE A 1 94 ? -31.065 7.378 7.665 1.00 91.19 94 PHE A N 1
ATOM 672 C CA . PHE A 1 94 ? -30.274 8.616 7.746 1.00 91.19 94 PHE A CA 1
ATOM 673 C C . PHE A 1 94 ? -30.403 9.522 6.509 1.00 91.19 94 PHE A C 1
ATOM 675 O O . PHE A 1 94 ? -30.330 10.743 6.659 1.00 91.19 94 PHE A O 1
ATOM 682 N N . ASP A 1 95 ? -30.667 8.977 5.314 1.00 89.75 95 ASP A N 1
ATOM 683 C CA . ASP A 1 95 ? -30.881 9.784 4.100 1.00 89.75 95 ASP A CA 1
ATOM 684 C C . ASP A 1 95 ? -32.106 10.717 4.234 1.00 89.75 95 ASP A C 1
ATOM 686 O O . ASP A 1 95 ? -32.116 11.824 3.693 1.00 89.75 95 ASP A O 1
ATOM 690 N N . TYR A 1 96 ? -33.115 10.332 5.026 1.00 92.69 96 TYR A N 1
ATOM 691 C CA . TYR A 1 96 ? -34.294 11.162 5.320 1.00 92.69 96 TYR A CA 1
ATOM 692 C C . TYR A 1 96 ? -34.025 12.249 6.375 1.00 92.69 96 TYR A C 1
ATOM 694 O O . TYR A 1 96 ? -34.815 13.193 6.514 1.00 92.69 96 TYR A O 1
ATOM 702 N N . CYS A 1 97 ? -32.910 12.147 7.102 1.00 94.56 97 CYS A N 1
ATOM 703 C CA . CYS A 1 97 ? -32.444 13.142 8.065 1.00 94.56 97 CYS A CA 1
ATOM 704 C C . CYS A 1 97 ? -31.540 14.213 7.431 1.00 94.56 97 CYS A C 1
ATOM 706 O O . CYS A 1 97 ? -31.284 15.223 8.082 1.00 94.56 97 CYS A O 1
ATOM 708 N N . LEU A 1 98 ? -31.057 14.031 6.196 1.00 93.81 98 LEU A N 1
ATOM 709 C CA . LEU A 1 98 ? -30.140 14.970 5.538 1.00 93.81 98 LEU A CA 1
ATOM 710 C C . LEU A 1 98 ? -30.736 16.381 5.377 1.00 93.81 98 LEU A C 1
ATOM 712 O O . LEU A 1 98 ? -31.905 16.556 5.027 1.00 93.81 98 LEU A O 1
ATOM 716 N N . HIS A 1 99 ? -29.900 17.400 5.588 1.00 92.50 99 HIS A N 1
ATOM 717 C CA . HIS A 1 99 ? -30.237 18.804 5.370 1.00 92.50 99 HIS A CA 1
ATOM 718 C C . HIS A 1 99 ? -29.587 19.325 4.079 1.00 92.50 99 HIS A C 1
ATOM 720 O O . HIS A 1 99 ? -28.391 19.605 4.030 1.00 92.50 99 HIS A O 1
ATOM 726 N N . GLY A 1 100 ? -30.389 19.480 3.024 1.00 85.25 100 GLY A N 1
ATOM 727 C CA . GLY A 1 100 ? -29.933 19.948 1.712 1.00 85.25 100 GLY A CA 1
ATOM 728 C C . GLY A 1 100 ? -29.740 18.820 0.693 1.00 85.25 100 GLY A C 1
ATOM 729 O O . GLY A 1 100 ? -30.384 17.778 0.773 1.00 85.25 100 GLY A O 1
ATOM 730 N N . LYS A 1 101 ? -28.906 19.061 -0.328 1.00 65.88 101 LYS A N 1
ATOM 731 C CA . LYS A 1 101 ? -28.679 18.146 -1.471 1.00 65.88 101 LYS A CA 1
ATOM 732 C C . LYS A 1 101 ? -27.191 17.898 -1.769 1.00 65.88 101 LYS A C 1
ATOM 734 O O . LYS A 1 101 ? -26.828 17.629 -2.911 1.00 65.88 101 LYS A O 1
ATOM 739 N N . GLY A 1 102 ? -26.323 18.051 -0.772 1.00 63.59 102 GLY A N 1
ATOM 740 C CA . GLY A 1 102 ? -24.875 17.912 -0.923 1.00 63.59 102 GLY A CA 1
ATOM 741 C C . GLY A 1 102 ? -24.180 17.675 0.414 1.00 63.59 102 GLY A C 1
ATOM 742 O O . GLY A 1 102 ? -24.782 17.875 1.466 1.00 63.59 102 GLY A O 1
ATOM 743 N N .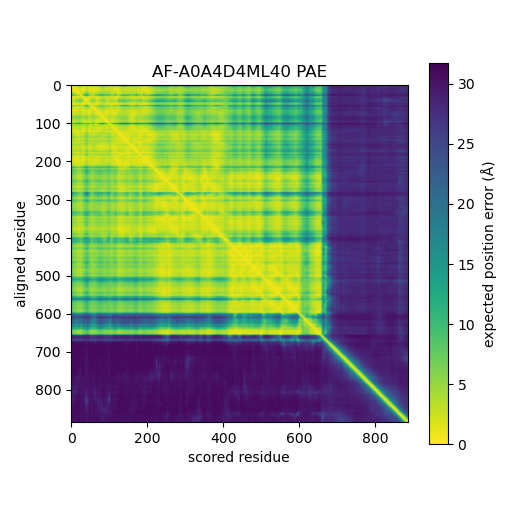 GLY A 1 103 ? -22.925 17.237 0.341 1.00 78.31 103 GLY A N 1
ATOM 744 C CA . GLY A 1 103 ? -22.172 16.666 1.458 1.00 78.31 103 GLY A CA 1
ATOM 745 C C . GLY A 1 103 ? -21.799 15.208 1.175 1.00 78.31 103 GLY A C 1
ATOM 746 O O . GLY A 1 103 ? -22.124 14.664 0.115 1.00 78.31 103 GLY A O 1
ATOM 747 N N . ALA A 1 104 ? -21.112 14.580 2.121 1.00 86.31 104 ALA A N 1
ATOM 748 C CA . ALA A 1 104 ? -20.822 13.153 2.095 1.00 86.31 104 ALA A CA 1
ATOM 749 C C . ALA A 1 104 ? -22.020 12.329 2.599 1.00 86.31 104 ALA A C 1
ATOM 751 O O . ALA A 1 104 ? -22.886 12.832 3.315 1.00 86.31 104 ALA A O 1
ATOM 752 N N . ALA A 1 105 ? -22.053 11.039 2.254 1.00 88.19 105 ALA A N 1
ATOM 753 C CA . ALA A 1 105 ? -23.026 10.114 2.830 1.00 88.19 105 ALA A CA 1
ATOM 754 C C . ALA A 1 105 ? -22.734 9.894 4.333 1.00 88.19 105 ALA A C 1
ATOM 756 O O . ALA A 1 105 ? -21.554 9.748 4.686 1.00 88.19 105 ALA A O 1
ATOM 757 N N . PRO A 1 106 ? -23.759 9.834 5.207 1.00 88.62 106 PRO A N 1
ATOM 758 C CA . PRO A 1 106 ? -23.590 9.517 6.625 1.00 88.62 106 PRO A CA 1
ATOM 759 C C . PRO A 1 106 ? -22.787 8.225 6.848 1.00 88.62 106 PRO A C 1
ATOM 761 O O . PRO A 1 106 ? -22.897 7.265 6.081 1.00 88.62 106 PRO A O 1
ATOM 764 N N . SER A 1 107 ? -21.965 8.189 7.898 1.00 86.12 107 SER A N 1
ATOM 765 C CA . SER A 1 107 ? -21.336 6.951 8.377 1.00 86.12 107 SER A CA 1
ATOM 766 C C . SER A 1 107 ? -22.326 6.130 9.214 1.00 86.12 107 SER A C 1
ATOM 768 O O . SER A 1 107 ? -23.359 6.643 9.647 1.00 86.12 107 SER A O 1
ATOM 770 N N . ILE A 1 108 ? -22.005 4.865 9.496 1.00 80.81 108 ILE A N 1
ATOM 771 C CA . ILE A 1 108 ? -22.770 4.052 10.458 1.00 80.81 108 ILE A CA 1
ATOM 772 C C . ILE A 1 108 ? -22.753 4.694 11.860 1.00 80.81 108 ILE A C 1
ATOM 774 O O . ILE A 1 108 ? -23.776 4.774 12.539 1.00 80.81 108 ILE A O 1
ATOM 778 N N . ASP A 1 109 ? -21.609 5.271 12.226 1.00 87.81 109 ASP A N 1
ATOM 779 C CA . ASP A 1 109 ? -21.332 5.926 13.508 1.00 87.81 109 ASP A CA 1
ATOM 780 C C . ASP A 1 109 ? -22.147 7.210 13.732 1.00 87.81 109 ASP A C 1
ATOM 782 O O . ASP A 1 109 ? -22.195 7.732 14.844 1.00 87.81 109 ASP A O 1
ATOM 786 N N . THR A 1 110 ? -22.833 7.729 12.705 1.00 92.38 110 THR A N 1
ATOM 787 C CA . THR A 1 110 ? -23.730 8.899 12.797 1.00 92.38 110 THR A CA 1
ATOM 788 C C . THR A 1 110 ? -24.695 8.815 13.989 1.00 92.38 110 THR A C 1
ATOM 790 O O . THR A 1 110 ? -25.007 9.839 14.601 1.00 92.38 110 THR A O 1
ATOM 793 N N . ALA A 1 111 ? -25.114 7.602 14.372 1.00 93.62 111 ALA A N 1
ATOM 794 C CA . ALA A 1 111 ? -25.905 7.351 15.573 1.00 93.62 111 ALA A CA 1
ATOM 795 C C . ALA A 1 111 ? -25.225 7.844 16.866 1.00 93.62 111 ALA A C 1
ATOM 797 O O . ALA A 1 111 ? -25.849 8.581 17.625 1.00 93.62 111 ALA A O 1
ATOM 798 N N . MET A 1 112 ? -23.955 7.500 17.118 1.00 92.62 112 MET A N 1
ATOM 799 C CA . MET A 1 112 ? -23.262 7.891 18.359 1.00 92.62 112 MET A CA 1
ATOM 800 C C . MET A 1 112 ? -23.009 9.402 18.426 1.00 92.62 112 MET A C 1
ATOM 802 O O . MET A 1 112 ? -23.089 10.002 19.492 1.00 92.62 112 MET A O 1
ATOM 806 N N . HIS A 1 113 ? -22.794 10.045 17.276 1.00 96.19 113 HIS A N 1
ATOM 807 C CA . HIS A 1 113 ? -22.638 11.495 17.208 1.00 96.19 113 HIS A CA 1
ATOM 808 C C . HIS A 1 113 ? -23.963 12.233 17.432 1.00 96.19 113 HIS A C 1
ATOM 810 O O . HIS A 1 113 ? -23.968 13.285 18.072 1.00 96.19 113 HIS A O 1
ATOM 816 N N . GLY A 1 114 ? -25.078 11.707 16.914 1.00 94.81 114 GLY A N 1
ATOM 817 C CA . GLY A 1 114 ? -26.384 12.368 16.952 1.00 94.81 114 GLY A CA 1
ATOM 818 C C . GLY A 1 114 ? -27.215 12.097 18.208 1.00 94.81 114 GLY A C 1
ATOM 819 O O . GLY A 1 114 ? -27.877 13.012 18.695 1.00 94.81 114 GLY A O 1
ATOM 820 N N . LEU A 1 115 ? -27.189 10.866 18.730 1.00 95.88 115 LEU A N 1
ATOM 821 C CA . LEU A 1 115 ? -28.050 10.417 19.834 1.00 95.88 115 LEU A CA 1
ATOM 822 C C . LEU A 1 115 ? -27.501 10.778 21.223 1.00 95.88 115 LEU A C 1
ATOM 824 O O . LEU A 1 115 ? -28.297 10.946 22.146 1.00 95.88 115 LEU A O 1
ATOM 828 N N . VAL A 1 116 ? -26.177 10.915 21.361 1.00 94.81 116 VAL A N 1
ATOM 829 C CA . VAL A 1 116 ? -25.516 11.384 22.589 1.00 94.81 116 VAL A CA 1
ATOM 830 C C . VAL A 1 116 ? -25.764 12.882 22.763 1.00 94.81 116 VAL A C 1
ATOM 832 O O . VAL A 1 116 ? -25.511 13.674 21.847 1.00 94.81 116 VAL A O 1
ATOM 835 N N . ASP A 1 117 ? -26.232 13.281 23.945 1.00 92.69 117 ASP A N 1
ATOM 836 C CA . ASP A 1 117 ? -26.511 14.683 24.255 1.00 92.69 117 ASP A CA 1
ATOM 837 C C . ASP A 1 117 ? -25.215 15.459 24.551 1.00 92.69 117 ASP A C 1
ATOM 839 O O . ASP A 1 117 ? -24.664 15.429 25.653 1.00 92.69 117 ASP A O 1
ATOM 843 N N . ALA A 1 118 ? -24.651 16.073 23.512 1.00 95.69 118 ALA A N 1
ATOM 844 C CA . ALA A 1 118 ? -23.446 16.898 23.555 1.00 95.69 118 ALA A CA 1
ATOM 845 C C . ALA A 1 118 ? -23.346 17.756 22.287 1.00 95.69 118 ALA A C 1
ATOM 847 O O . ALA A 1 118 ? -23.623 17.253 21.193 1.00 95.69 118 ALA A O 1
ATOM 848 N N . ALA A 1 119 ? -22.874 19.000 22.407 1.00 97.00 119 ALA A N 1
ATOM 849 C CA . ALA A 1 119 ? -22.625 19.868 21.253 1.00 97.00 119 ALA A CA 1
ATOM 850 C C . ALA A 1 119 ? -21.558 19.279 20.314 1.00 97.00 119 ALA A C 1
ATOM 852 O O . ALA A 1 119 ? -21.714 19.307 19.096 1.00 97.00 119 ALA A O 1
ATOM 853 N N . HIS A 1 120 ? -20.513 18.660 20.867 1.00 98.12 120 HIS A N 1
ATOM 854 C CA . HIS A 1 120 ? -19.495 17.952 20.096 1.00 98.12 120 HIS A CA 1
ATOM 855 C C . HIS A 1 120 ? -19.278 16.536 20.617 1.00 98.12 120 HIS A C 1
ATOM 857 O O . HIS A 1 120 ? -19.308 16.295 21.826 1.00 98.12 120 HIS A O 1
ATOM 863 N N . VAL A 1 121 ? -19.021 15.622 19.682 1.00 98.06 121 VAL A N 1
ATOM 864 C CA . VAL A 1 121 ? -18.635 14.233 19.944 1.00 98.06 121 VAL A CA 1
ATOM 865 C C . VAL A 1 121 ? -17.480 13.883 19.007 1.00 98.06 121 VAL A C 1
ATOM 867 O O . VAL A 1 121 ? -17.573 14.130 17.803 1.00 98.06 121 VAL A O 1
ATOM 870 N N . ASP A 1 122 ? -16.421 13.289 19.545 1.00 97.31 122 ASP A N 1
ATOM 871 C CA . ASP A 1 122 ? -15.327 12.670 18.794 1.00 97.31 122 ASP A CA 1
ATOM 872 C C . ASP A 1 122 ? -15.320 11.166 19.082 1.00 97.31 122 ASP A C 1
ATOM 874 O O . ASP A 1 122 ? -15.430 10.747 20.231 1.00 97.31 122 ASP A O 1
ATOM 878 N N . HIS A 1 123 ? -15.173 10.348 18.046 1.00 95.19 123 HIS A N 1
ATOM 879 C CA . HIS A 1 123 ? -14.955 8.911 18.140 1.00 95.19 123 HIS A CA 1
ATOM 880 C C . HIS A 1 123 ? -13.607 8.594 17.490 1.00 95.19 123 HIS A C 1
ATOM 882 O O . HIS A 1 123 ? -13.372 8.931 16.332 1.00 95.19 123 HIS A O 1
ATOM 888 N N . LEU A 1 124 ? -12.684 8.006 18.246 1.00 94.44 124 LEU A N 1
ATOM 889 C CA . LEU A 1 124 ? -11.281 7.900 17.855 1.00 94.44 124 LEU A CA 1
ATOM 890 C C . LEU A 1 124 ? -10.740 6.485 18.072 1.00 94.44 124 LEU A C 1
ATOM 892 O O . LEU A 1 124 ? -11.231 5.714 18.902 1.00 94.44 124 LEU A O 1
ATOM 896 N N . HIS A 1 125 ? -9.676 6.172 17.333 1.00 92.50 125 HIS A N 1
ATOM 897 C CA . HIS A 1 125 ? -9.045 4.851 17.290 1.00 92.50 125 HIS A CA 1
ATOM 898 C C . HIS A 1 125 ? -7.559 4.903 17.696 1.00 92.50 125 HIS A C 1
ATOM 900 O O . HIS A 1 125 ? -6.705 4.567 16.878 1.00 92.50 125 HIS A O 1
ATOM 906 N N . PRO A 1 126 ? -7.230 5.354 18.923 1.00 94.50 126 PRO A N 1
ATOM 907 C CA . PRO A 1 126 ? -5.860 5.385 19.428 1.00 94.50 126 PRO A CA 1
ATOM 908 C C . PRO A 1 126 ? -5.391 3.988 19.850 1.00 94.50 126 PRO A C 1
ATOM 910 O O . PRO A 1 126 ? -6.133 3.262 20.518 1.00 94.50 126 PRO A O 1
ATOM 913 N N . ASP A 1 127 ? -4.134 3.636 19.570 1.00 93.88 127 ASP A N 1
ATOM 914 C CA . ASP A 1 127 ? -3.560 2.342 19.979 1.00 93.88 127 ASP A CA 1
ATOM 915 C C . ASP A 1 127 ? -3.683 2.105 21.500 1.00 93.88 127 ASP A C 1
ATOM 917 O O . ASP A 1 127 ? -3.963 0.988 21.933 1.00 93.88 127 ASP A O 1
ATOM 921 N N . SER A 1 128 ? -3.535 3.157 22.319 1.00 95.00 128 SER A N 1
ATOM 922 C CA . SER A 1 128 ? -3.645 3.081 23.785 1.00 95.00 128 SER A CA 1
ATOM 923 C C . SER A 1 128 ? -5.070 2.797 24.274 1.00 95.00 128 SER A C 1
ATOM 925 O O . SER A 1 128 ? -5.266 1.981 25.173 1.00 95.00 128 SER A O 1
ATOM 927 N N . GLY A 1 129 ? -6.080 3.423 23.666 1.00 95.25 129 GLY A N 1
ATOM 928 C CA . GLY A 1 129 ? -7.485 3.182 24.005 1.00 95.25 129 GLY A CA 1
ATOM 929 C C . GLY A 1 129 ? -7.967 1.812 23.532 1.00 95.25 129 GLY A C 1
ATOM 930 O O . GLY A 1 129 ? -8.647 1.108 24.276 1.00 95.25 129 GLY A O 1
ATOM 931 N N . ILE A 1 130 ? -7.560 1.388 22.329 1.00 94.56 130 ILE A N 1
ATOM 932 C CA . ILE A 1 130 ? -7.913 0.060 21.807 1.00 94.56 130 ILE A CA 1
ATOM 933 C C . ILE A 1 130 ? -7.173 -1.044 22.590 1.00 94.56 130 ILE A C 1
ATOM 935 O O . ILE A 1 130 ? -7.732 -2.113 22.808 1.00 94.56 130 ILE A O 1
ATOM 939 N N . ALA A 1 131 ? -5.962 -0.794 23.103 1.00 95.75 131 ALA A N 1
ATOM 940 C CA . ALA A 1 131 ? -5.269 -1.725 24.001 1.00 95.75 131 ALA A CA 1
ATOM 941 C C . ALA A 1 131 ? -6.050 -2.016 25.296 1.00 95.75 131 ALA A C 1
ATOM 943 O O . ALA A 1 131 ? -6.089 -3.167 25.723 1.00 95.75 131 ALA A O 1
ATOM 944 N N . LEU A 1 132 ? -6.711 -1.014 25.888 1.00 96.38 132 LEU A N 1
ATOM 945 C CA . LEU A 1 132 ? -7.635 -1.234 27.009 1.00 96.38 132 LEU A CA 1
ATOM 946 C C . LEU A 1 132 ? -8.925 -1.929 26.538 1.00 96.38 132 LEU A C 1
ATOM 948 O O . LEU A 1 132 ? -9.388 -2.869 27.178 1.00 96.38 132 LEU A O 1
ATOM 952 N N . ALA A 1 133 ? -9.471 -1.523 25.387 1.00 95.19 133 ALA A N 1
ATOM 953 C CA . ALA A 1 133 ? -10.680 -2.111 24.807 1.00 95.19 133 ALA A CA 1
ATOM 954 C C . ALA A 1 133 ? -10.544 -3.598 24.421 1.00 95.19 133 ALA A C 1
ATOM 956 O O . ALA A 1 133 ? -11.543 -4.314 24.421 1.00 95.19 133 ALA A O 1
ATOM 957 N N . CYS A 1 134 ? -9.336 -4.054 24.079 1.00 95.06 134 CYS A N 1
ATOM 958 C CA . CYS A 1 134 ? -9.008 -5.429 23.682 1.00 95.06 134 CYS A CA 1
ATOM 959 C C . CYS A 1 134 ? -8.200 -6.188 24.753 1.00 95.06 134 CYS A C 1
ATOM 961 O O . CYS A 1 134 ? -7.539 -7.182 24.441 1.00 95.06 134 CYS A O 1
ATOM 963 N N . ALA A 1 135 ? -8.221 -5.726 26.004 1.00 96.06 135 ALA A N 1
ATOM 964 C CA . ALA A 1 135 ? -7.717 -6.473 27.151 1.00 96.06 135 ALA A CA 1
ATOM 965 C C . ALA A 1 135 ? -8.833 -7.337 27.762 1.00 96.06 135 ALA A C 1
ATOM 967 O O . ALA A 1 135 ? -9.981 -6.903 27.862 1.00 96.06 135 ALA A O 1
ATOM 968 N N . ALA A 1 136 ? -8.490 -8.544 28.220 1.00 95.62 136 ALA A N 1
ATOM 969 C CA . ALA A 1 136 ? -9.453 -9.494 28.788 1.00 95.62 136 ALA A CA 1
ATOM 970 C C . ALA A 1 136 ? -10.219 -8.970 30.027 1.00 95.62 136 ALA A C 1
ATOM 972 O O . ALA A 1 136 ? -11.330 -9.423 30.290 1.00 95.62 136 ALA A O 1
ATOM 973 N N . ASP A 1 137 ? -9.654 -8.009 30.768 1.00 95.56 137 ASP A N 1
ATOM 974 C CA . ASP A 1 137 ? -10.296 -7.278 31.872 1.00 95.56 137 ASP A CA 1
ATOM 975 C C . ASP A 1 137 ? -10.438 -5.765 31.586 1.00 95.56 137 ASP A C 1
ATOM 977 O O . ASP A 1 137 ? -10.381 -4.941 32.499 1.00 95.56 137 ASP A O 1
ATOM 981 N N . GLY A 1 138 ? -10.646 -5.390 30.317 1.00 95.81 138 GLY A N 1
ATOM 982 C CA . GLY A 1 138 ? -10.697 -3.999 29.837 1.00 95.81 138 GLY A CA 1
ATOM 983 C C . GLY A 1 138 ? -11.645 -3.059 30.596 1.00 95.81 138 GLY A C 1
ATOM 984 O O . GLY A 1 138 ? -11.298 -1.901 30.823 1.00 95.81 138 GLY A O 1
ATOM 985 N N . GLU A 1 139 ? -12.788 -3.554 31.076 1.00 96.62 139 GLU A N 1
ATOM 986 C CA . GLU A 1 139 ? -13.722 -2.808 31.938 1.00 96.62 139 GLU A CA 1
ATOM 987 C C . GLU A 1 139 ? -13.065 -2.374 33.258 1.00 96.62 139 GLU A C 1
ATOM 989 O O . GLU A 1 139 ? -13.043 -1.192 33.609 1.00 96.62 139 GLU A O 1
ATOM 994 N N . LYS A 1 140 ? -12.442 -3.331 33.955 1.00 97.62 140 LYS A N 1
ATOM 995 C CA . LYS A 1 140 ? -11.705 -3.103 35.202 1.00 97.62 140 LYS A CA 1
ATOM 996 C C . LYS A 1 140 ? -10.496 -2.197 34.971 1.00 97.62 140 LYS A C 1
ATOM 998 O O . LYS A 1 140 ? -10.245 -1.307 35.778 1.00 97.62 140 LYS A O 1
ATOM 1003 N N . LEU A 1 141 ? -9.760 -2.395 33.876 1.00 97.31 141 LEU A N 1
ATOM 1004 C CA . LEU A 1 141 ? -8.613 -1.550 33.530 1.00 97.31 141 LEU A CA 1
ATOM 1005 C C . LEU A 1 141 ? -9.033 -0.116 33.184 1.00 97.31 141 LEU A C 1
ATOM 1007 O O . LEU A 1 141 ? -8.319 0.818 33.533 1.00 97.31 141 LEU A O 1
ATOM 1011 N N . THR A 1 142 ? -10.199 0.076 32.563 1.00 97.62 142 THR A N 1
ATOM 1012 C CA . THR A 1 142 ? -10.783 1.405 32.314 1.00 97.62 142 THR A CA 1
ATOM 1013 C C . THR A 1 142 ? -11.082 2.106 33.643 1.00 97.62 142 THR A C 1
ATOM 1015 O O . THR A 1 142 ? -10.640 3.237 33.846 1.00 97.62 142 THR A O 1
ATOM 1018 N N . ALA A 1 143 ? -11.710 1.412 34.598 1.00 97.00 143 ALA A N 1
ATOM 1019 C CA . ALA A 1 143 ? -11.940 1.946 35.943 1.00 97.00 143 ALA A CA 1
ATOM 1020 C C . ALA A 1 143 ? -10.630 2.237 36.713 1.00 97.00 143 ALA A C 1
ATOM 1022 O O . ALA A 1 143 ? -10.519 3.283 37.349 1.00 97.00 143 ALA A O 1
ATOM 1023 N N . GLU A 1 144 ? -9.608 1.373 36.623 1.00 97.12 144 GLU A N 1
ATOM 1024 C CA . GLU A 1 144 ? -8.277 1.630 37.209 1.00 97.12 144 GLU A CA 1
ATOM 1025 C C . GLU A 1 144 ? -7.536 2.812 36.551 1.00 97.12 144 GLU A C 1
ATOM 1027 O O . GLU A 1 144 ? -6.745 3.478 37.218 1.00 97.12 144 GLU A O 1
ATOM 1032 N N . CYS A 1 145 ? -7.763 3.063 35.258 1.00 97.44 145 CYS A N 1
ATOM 1033 C CA . CYS A 1 145 ? -7.074 4.092 34.474 1.00 97.44 145 CYS A CA 1
ATOM 1034 C C . CYS A 1 145 ? -7.716 5.485 34.603 1.00 97.44 145 CYS A C 1
ATOM 1036 O O . CYS A 1 145 ? -7.005 6.489 34.576 1.00 97.44 145 CYS A O 1
ATOM 1038 N N . PHE A 1 146 ? -9.046 5.562 34.727 1.00 97.44 146 PHE A N 1
ATOM 1039 C CA . PHE A 1 146 ? -9.794 6.824 34.636 1.00 97.44 146 PHE A CA 1
ATOM 1040 C C . PHE A 1 146 ? -10.713 7.123 35.832 1.00 97.44 146 PHE A C 1
ATOM 1042 O O . PHE A 1 146 ? -11.217 8.247 35.942 1.00 97.44 146 PHE A O 1
ATOM 1049 N N . GLY A 1 147 ? -10.973 6.145 36.708 1.00 95.44 147 GLY A N 1
ATOM 1050 C CA . GLY A 1 147 ? -12.061 6.229 37.685 1.00 95.44 147 GLY A CA 1
ATOM 1051 C C . GLY A 1 147 ? -13.403 6.542 37.010 1.00 95.44 147 GLY A C 1
ATOM 1052 O O . GLY A 1 147 ? -13.637 6.178 35.860 1.00 95.44 147 GLY A O 1
ATOM 1053 N N . ASP A 1 148 ? -14.258 7.302 37.692 1.00 94.75 148 ASP A N 1
ATOM 1054 C CA . ASP A 1 148 ? -15.616 7.622 37.225 1.00 94.75 148 ASP A CA 1
ATOM 1055 C C . ASP A 1 148 ? -15.675 8.651 36.071 1.00 94.75 148 ASP A C 1
ATOM 1057 O O . ASP A 1 148 ? -16.763 9.102 35.706 1.00 94.75 148 ASP A O 1
ATOM 1061 N N . SER A 1 149 ? -14.528 9.071 35.514 1.00 96.50 149 SER A N 1
ATOM 1062 C CA . SER A 1 149 ? -14.445 10.120 34.480 1.00 96.50 149 SER A CA 1
ATOM 1063 C C . SER A 1 149 ? -14.609 9.610 33.042 1.00 96.50 149 SER A C 1
ATOM 1065 O O . SER A 1 149 ? -14.987 10.381 32.155 1.00 96.50 149 SER A O 1
ATOM 1067 N N . VAL A 1 150 ? -14.371 8.317 32.802 1.00 97.81 150 VAL A N 1
ATOM 1068 C CA . VAL A 1 150 ? -14.514 7.665 31.491 1.00 97.81 150 VAL A CA 1
ATOM 1069 C C . VAL A 1 150 ? -15.224 6.334 31.697 1.00 97.81 150 VAL A C 1
ATOM 1071 O O . VAL A 1 150 ? -14.699 5.445 32.361 1.00 97.81 150 VAL A O 1
ATOM 1074 N N . ALA A 1 151 ? -16.420 6.189 31.132 1.00 97.12 151 ALA A N 1
ATOM 1075 C CA . ALA A 1 151 ? -17.199 4.962 31.284 1.00 97.12 151 ALA A CA 1
ATOM 1076 C C . ALA A 1 151 ? -16.663 3.816 30.406 1.00 97.12 151 ALA A C 1
ATOM 1078 O O . ALA A 1 151 ? -16.014 4.043 29.385 1.00 97.12 151 ALA A O 1
ATOM 1079 N N . TRP A 1 152 ? -17.002 2.578 30.760 1.00 96.75 152 TRP A N 1
ATOM 1080 C CA . TRP A 1 152 ? -16.870 1.426 29.869 1.00 96.75 152 TRP A CA 1
ATOM 1081 C C . TRP A 1 152 ? -18.194 1.159 29.146 1.00 96.75 152 TRP A C 1
ATOM 1083 O O . TRP A 1 152 ? -19.264 1.237 29.749 1.00 96.75 152 TRP A O 1
ATOM 1093 N N . VAL A 1 153 ? -18.119 0.804 27.864 1.00 96.25 153 VAL A N 1
ATOM 1094 C CA . VAL A 1 153 ? -19.234 0.240 27.096 1.00 96.25 153 VAL A CA 1
ATOM 1095 C C . VAL A 1 153 ? -18.792 -1.136 26.583 1.00 96.25 153 VAL A C 1
ATOM 1097 O O . VAL A 1 153 ? -17.782 -1.207 25.876 1.00 96.25 153 VAL A O 1
ATOM 1100 N N . PRO A 1 154 ? -19.503 -2.233 26.915 1.00 93.75 154 PRO A N 1
ATOM 1101 C CA . PRO A 1 154 ? -19.216 -3.564 26.375 1.00 93.75 154 PRO A CA 1
ATOM 1102 C C . PRO A 1 154 ? -19.257 -3.604 24.841 1.00 93.75 154 PRO A C 1
ATOM 1104 O O . PRO A 1 154 ? -19.870 -2.741 24.213 1.00 93.75 154 PRO A O 1
ATOM 1107 N N . TRP A 1 155 ? -18.648 -4.631 24.230 1.00 91.25 155 TRP A N 1
ATOM 1108 C CA . TRP A 1 155 ? -18.656 -4.770 22.768 1.00 91.25 155 TRP A CA 1
ATOM 1109 C C . TRP A 1 155 ? -20.081 -4.716 22.200 1.00 91.25 155 TRP A C 1
ATOM 1111 O O . TRP A 1 155 ? -20.955 -5.519 22.540 1.00 91.25 155 TRP A O 1
ATOM 1121 N N . ARG A 1 156 ? -20.270 -3.781 21.270 1.00 90.12 156 ARG A N 1
ATOM 1122 C CA . ARG A 1 156 ? -21.445 -3.645 20.420 1.00 90.12 156 ARG A CA 1
ATOM 1123 C C . ARG A 1 156 ? -20.959 -3.296 19.019 1.00 90.12 156 ARG A C 1
ATOM 1125 O O . ARG A 1 156 ? -20.170 -2.367 18.847 1.00 90.12 156 ARG A O 1
ATOM 1132 N N . ARG A 1 157 ? -21.475 -4.018 18.024 1.00 86.69 157 ARG A N 1
ATOM 1133 C CA . ARG A 1 157 ? -21.333 -3.700 16.600 1.00 86.69 157 ARG A CA 1
ATOM 1134 C C . ARG A 1 157 ? -21.627 -2.206 16.343 1.00 86.69 157 ARG A C 1
ATOM 1136 O O . ARG A 1 157 ? -22.630 -1.706 16.858 1.00 86.69 157 ARG A O 1
ATOM 1143 N N . PRO A 1 158 ? -20.803 -1.488 15.554 1.00 87.00 158 PRO A N 1
ATOM 1144 C CA . PRO A 1 158 ? -21.103 -0.113 15.158 1.00 87.00 158 PRO A CA 1
ATOM 1145 C C . PRO A 1 158 ? -22.465 -0.037 14.459 1.00 87.00 158 PRO A C 1
ATOM 1147 O O . PRO A 1 158 ? -22.717 -0.775 13.508 1.00 87.00 158 PRO A O 1
ATOM 1150 N N . GLY A 1 159 ? -23.355 0.823 14.952 1.00 89.06 159 GLY A N 1
ATOM 1151 C CA . GLY A 1 159 ? -24.767 0.796 14.573 1.00 89.06 159 GLY A CA 1
ATOM 1152 C C . GLY A 1 159 ? -25.638 1.715 15.422 1.00 89.06 159 GLY A C 1
ATOM 1153 O O . GLY A 1 159 ? -25.151 2.450 16.287 1.00 89.06 159 GLY A O 1
ATOM 1154 N N . PHE A 1 160 ? -26.951 1.675 15.184 1.00 93.81 160 PHE A N 1
ATOM 1155 C CA . PHE A 1 160 ? -27.899 2.534 15.901 1.00 93.81 160 PHE A CA 1
ATOM 1156 C C . PHE A 1 160 ? -27.993 2.161 17.390 1.00 93.81 160 PHE A C 1
ATOM 1158 O O . PHE A 1 160 ? -28.116 3.053 18.228 1.00 93.81 160 PHE A O 1
ATOM 1165 N N . GLN A 1 161 ? -27.835 0.873 17.734 1.00 95.25 161 GLN A N 1
ATOM 1166 C CA . GLN A 1 161 ? -27.828 0.428 19.132 1.00 95.25 161 GLN A CA 1
ATOM 1167 C C . GLN A 1 161 ? -26.658 1.024 19.921 1.00 95.25 161 GLN A C 1
ATOM 1169 O O . GLN A 1 161 ? -26.864 1.517 21.023 1.00 95.25 161 GLN A O 1
ATOM 1174 N N . LEU A 1 162 ? -25.446 1.046 19.351 1.00 93.81 162 LEU A N 1
ATOM 1175 C CA . LEU A 1 162 ? -24.267 1.621 20.009 1.00 93.81 162 LEU A CA 1
ATOM 1176 C C . LEU A 1 162 ? -24.485 3.104 20.366 1.00 93.81 162 LEU A C 1
ATOM 1178 O O . LEU A 1 162 ? -24.099 3.547 21.445 1.00 93.81 162 LEU A O 1
ATOM 1182 N N . GLY A 1 163 ? -25.158 3.864 19.496 1.00 94.81 163 GLY A N 1
ATOM 1183 C CA . GLY A 1 163 ? -25.504 5.258 19.777 1.00 94.81 163 GLY A CA 1
ATOM 1184 C C . GLY A 1 163 ? -26.558 5.438 20.879 1.00 94.81 163 GLY A C 1
ATOM 1185 O O . GLY A 1 163 ? -26.508 6.439 21.592 1.00 94.81 163 GLY A O 1
ATOM 1186 N N . LEU A 1 164 ? -27.476 4.480 21.057 1.00 96.12 164 LEU A N 1
ATOM 1187 C CA . LEU A 1 164 ? -28.404 4.449 22.197 1.00 96.12 164 LEU A CA 1
ATOM 1188 C C . LEU A 1 164 ? -27.682 4.068 23.497 1.00 96.12 164 LEU A C 1
ATOM 1190 O O . LEU A 1 164 ? -27.878 4.727 24.515 1.00 96.12 164 LEU A O 1
ATOM 1194 N N . ASP A 1 165 ? -26.818 3.052 23.447 1.00 95.62 165 ASP A N 1
ATOM 1195 C CA . ASP A 1 165 ? -26.075 2.545 24.603 1.00 95.62 165 ASP A CA 1
ATOM 1196 C C . ASP A 1 165 ? -25.145 3.627 25.185 1.00 95.62 165 ASP A C 1
ATOM 1198 O O . ASP A 1 165 ? -25.176 3.887 26.387 1.00 95.62 165 ASP A O 1
ATOM 1202 N N . ILE A 1 166 ? -24.379 4.334 24.339 1.00 95.62 166 ILE A N 1
ATOM 1203 C CA . ILE A 1 166 ? -23.512 5.444 24.779 1.00 95.62 166 ILE A CA 1
ATOM 1204 C C . ILE A 1 166 ? -24.345 6.618 25.322 1.00 95.62 166 ILE A C 1
ATOM 1206 O O . ILE A 1 166 ? -23.952 7.243 26.308 1.00 95.62 166 ILE A O 1
ATOM 1210 N N . ALA A 1 167 ? -25.501 6.922 24.717 1.00 95.44 167 ALA A N 1
ATOM 1211 C CA . ALA A 1 167 ? -26.370 7.999 25.192 1.00 95.44 167 ALA A CA 1
ATOM 1212 C C . ALA A 1 167 ? -26.919 7.708 26.600 1.00 95.44 167 ALA A C 1
ATOM 1214 O O . ALA A 1 167 ? -26.836 8.576 27.469 1.00 95.44 167 ALA A O 1
ATOM 1215 N N . ALA A 1 168 ? -27.384 6.480 26.850 1.00 95.62 168 ALA A N 1
ATOM 1216 C CA . ALA A 1 168 ? -27.842 6.042 28.169 1.00 95.62 168 ALA A CA 1
ATOM 1217 C C . ALA A 1 168 ? -26.703 6.023 29.207 1.00 95.62 168 ALA A C 1
ATOM 1219 O O . ALA A 1 168 ? -26.898 6.437 30.349 1.00 95.62 168 ALA A O 1
ATOM 1220 N N . VAL A 1 169 ? -25.493 5.606 28.810 1.00 93.56 169 VAL A N 1
ATOM 1221 C CA . VAL A 1 169 ? -24.302 5.662 29.674 1.00 93.56 169 VAL A CA 1
ATOM 1222 C C . VAL A 1 169 ? -23.962 7.100 30.067 1.00 93.56 169 VAL A C 1
ATOM 1224 O O . VAL A 1 169 ? -23.678 7.338 31.241 1.00 93.56 169 VAL A O 1
ATOM 1227 N N . LYS A 1 170 ? -24.046 8.065 29.139 1.00 94.12 170 LYS A N 1
ATOM 1228 C CA . LYS A 1 170 ? -23.843 9.486 29.455 1.00 94.12 170 LYS A CA 1
ATOM 1229 C C . LYS A 1 170 ? -24.937 10.038 30.376 1.00 94.12 170 LYS A C 1
ATOM 1231 O O . LYS A 1 170 ? -24.613 10.732 31.335 1.00 94.12 170 LYS A O 1
ATOM 1236 N N . GLU A 1 171 ? -26.205 9.735 30.102 1.00 94.62 171 GLU A N 1
ATOM 1237 C CA . GLU A 1 171 ? -27.346 10.179 30.918 1.00 94.62 171 GLU A CA 1
ATOM 1238 C C . GLU A 1 171 ? -27.230 9.684 32.370 1.00 94.62 171 GLU A C 1
ATOM 1240 O O . GLU A 1 171 ? -27.422 10.455 33.310 1.00 94.62 171 GLU A O 1
ATOM 1245 N N . ALA A 1 172 ? -26.820 8.426 32.558 1.00 95.50 172 ALA A N 1
ATOM 1246 C CA . ALA A 1 172 ? -26.583 7.837 33.873 1.00 95.50 172 ALA A CA 1
ATOM 1247 C C . ALA A 1 172 ? -25.304 8.344 34.575 1.00 95.50 172 ALA A C 1
ATOM 1249 O O . ALA A 1 172 ? -25.190 8.196 35.791 1.00 95.50 172 ALA A O 1
ATOM 1250 N N . ASN A 1 173 ? -24.349 8.934 33.843 1.00 94.12 173 ASN A N 1
ATOM 1251 C CA . ASN A 1 173 ? -23.044 9.360 34.367 1.00 94.12 173 ASN A CA 1
ATOM 1252 C C . ASN A 1 173 ? -22.662 10.790 33.916 1.00 94.12 173 ASN A C 1
ATOM 1254 O O . ASN A 1 173 ? -21.688 10.951 33.169 1.00 94.12 173 ASN A O 1
ATOM 1258 N N . PRO A 1 174 ? -23.365 11.854 34.360 1.00 91.44 174 PRO A N 1
ATOM 1259 C CA . PRO A 1 174 ? -23.143 13.220 33.868 1.00 91.44 174 PRO A CA 1
ATOM 1260 C C . PRO A 1 174 ? -21.729 13.784 34.093 1.00 91.44 174 PRO A C 1
ATOM 1262 O O . PRO A 1 174 ? -21.351 14.758 33.446 1.00 91.44 174 PRO A O 1
ATOM 1265 N N . GLN A 1 175 ? -20.943 13.188 34.996 1.00 93.44 175 GLN A N 1
ATOM 1266 C CA . GLN A 1 175 ? -19.544 13.544 35.255 1.00 93.44 175 GLN A CA 1
ATOM 1267 C C . GLN A 1 175 ? -18.554 13.025 34.195 1.00 93.44 175 GLN A C 1
ATOM 1269 O O . GLN A 1 175 ? -17.393 13.434 34.197 1.00 93.44 175 GLN A O 1
ATOM 1274 N N . THR A 1 176 ? -18.976 12.106 33.321 1.00 96.75 176 THR A N 1
ATOM 1275 C CA . THR A 1 176 ? -18.082 11.481 32.336 1.00 96.75 176 THR A CA 1
ATOM 1276 C C . THR A 1 176 ? -17.779 12.406 31.158 1.00 96.75 176 THR A C 1
ATOM 1278 O O . THR A 1 176 ? -18.654 13.097 30.632 1.00 96.75 176 THR A O 1
ATOM 1281 N N . ILE A 1 177 ? -16.522 12.396 30.706 1.00 97.50 177 ILE A N 1
ATOM 1282 C CA . ILE A 1 177 ? -16.045 13.155 29.533 1.00 97.50 177 ILE A CA 1
ATOM 1283 C C . ILE A 1 177 ? -16.021 12.322 28.240 1.00 97.50 177 ILE A C 1
ATOM 1285 O O . ILE A 1 177 ? -15.738 12.846 27.160 1.00 97.50 177 ILE A O 1
ATOM 1289 N N . GLY A 1 178 ? -16.281 11.020 28.360 1.00 97.38 178 GLY A N 1
ATOM 1290 C CA . GLY A 1 178 ? -16.192 10.045 27.285 1.00 97.38 178 GLY A CA 1
ATOM 1291 C C . GLY A 1 178 ? -16.380 8.610 27.779 1.00 97.38 178 GLY A C 1
ATOM 1292 O O . GLY A 1 178 ? -16.722 8.370 28.939 1.00 97.38 178 GLY A O 1
ATOM 1293 N N . CYS A 1 179 ? -16.120 7.650 26.896 1.00 97.56 179 CYS A N 1
ATOM 1294 C CA . CYS A 1 179 ? -16.121 6.223 27.206 1.00 97.56 179 CYS A CA 1
ATOM 1295 C C . CYS A 1 179 ? -15.108 5.428 26.364 1.00 97.56 179 CYS A C 1
ATOM 1297 O O . CYS A 1 179 ? -14.771 5.813 25.240 1.00 97.56 179 CYS A O 1
ATOM 1299 N N . VAL A 1 180 ? -14.651 4.296 26.901 1.00 97.12 180 VAL A N 1
ATOM 1300 C CA . VAL A 1 180 ? -13.945 3.245 26.154 1.00 97.12 180 VAL A CA 1
ATOM 1301 C C . VAL A 1 180 ? -14.982 2.248 25.640 1.00 97.12 180 VAL A C 1
ATOM 1303 O O . VAL A 1 180 ? -15.815 1.759 26.402 1.00 97.12 180 VAL A O 1
ATOM 1306 N N . LEU A 1 181 ? -14.928 1.953 24.344 1.00 95.00 181 LEU A N 1
ATOM 1307 C CA . LEU A 1 181 ? -15.793 0.993 23.666 1.00 95.00 181 LEU A CA 1
ATOM 1308 C C . LEU A 1 181 ? -15.030 -0.325 23.514 1.00 95.00 181 LEU A C 1
ATOM 1310 O O . LEU A 1 181 ? -14.130 -0.416 22.671 1.00 95.00 181 LEU A O 1
ATOM 1314 N N . GLY A 1 182 ? -15.377 -1.329 24.322 1.00 92.69 182 GLY A N 1
ATOM 1315 C CA . GLY A 1 182 ? -14.743 -2.648 24.308 1.00 92.69 182 GLY A CA 1
ATOM 1316 C C . GLY A 1 182 ? -14.712 -3.244 22.901 1.00 92.69 182 GLY A C 1
ATOM 1317 O O . GLY A 1 182 ? -15.712 -3.210 22.191 1.00 92.69 182 GLY A O 1
ATOM 1318 N N . GLY A 1 183 ? -13.552 -3.745 22.473 1.00 87.25 183 GLY A N 1
ATOM 1319 C CA . GLY A 1 183 ? -13.312 -4.256 21.121 1.00 87.25 183 GLY A CA 1
ATOM 1320 C C . GLY A 1 183 ? -13.269 -3.222 19.982 1.00 87.25 183 GLY A C 1
ATOM 1321 O O . GLY A 1 183 ? -13.173 -3.640 18.831 1.00 87.25 183 GLY A O 1
ATOM 1322 N N . HIS A 1 184 ? -13.355 -1.907 20.245 1.00 87.38 184 HIS A N 1
ATOM 1323 C CA . HIS A 1 184 ? -13.488 -0.901 19.177 1.00 87.38 184 HIS A CA 1
ATOM 1324 C C . HIS A 1 184 ? -12.559 0.324 19.290 1.00 87.38 184 HIS A C 1
ATOM 1326 O O . HIS A 1 184 ? -11.776 0.572 18.374 1.00 87.38 184 HIS A O 1
ATOM 1332 N N . GLY A 1 185 ? -12.646 1.126 20.357 1.00 92.31 185 GLY A N 1
ATOM 1333 C CA . GLY A 1 185 ? -11.997 2.447 20.402 1.00 92.31 185 GLY A CA 1
ATOM 1334 C C . GLY A 1 185 ? -12.467 3.322 21.560 1.00 92.31 185 GLY A C 1
ATOM 1335 O O . GLY A 1 185 ? -12.910 2.804 22.580 1.00 92.31 185 GLY A O 1
ATOM 1336 N N . ILE A 1 186 ? -12.386 4.647 21.413 1.00 95.50 186 ILE A N 1
ATOM 1337 C CA . ILE A 1 186 ? -12.871 5.605 22.423 1.00 95.50 186 ILE A CA 1
ATOM 1338 C C . ILE A 1 186 ? -13.901 6.573 21.839 1.00 95.50 186 ILE A C 1
ATOM 1340 O O . ILE A 1 186 ? -13.884 6.864 20.643 1.00 95.50 186 ILE A O 1
ATOM 1344 N N . THR A 1 187 ? -14.761 7.115 22.695 1.00 97.00 187 THR A N 1
ATOM 1345 C CA . THR A 1 187 ? -15.615 8.274 22.395 1.00 97.00 187 THR A CA 1
ATOM 1346 C C . THR A 1 187 ? -15.348 9.356 23.436 1.00 97.00 187 THR A C 1
ATOM 1348 O O . THR A 1 187 ? -15.212 9.040 24.614 1.00 97.00 187 THR A O 1
ATOM 1351 N N . ALA A 1 188 ? -15.305 10.619 23.031 1.00 97.94 188 ALA A N 1
ATOM 1352 C CA . ALA A 1 188 ? -15.229 11.784 23.907 1.00 97.94 188 ALA A CA 1
ATOM 1353 C C . ALA A 1 188 ? -16.291 12.815 23.506 1.00 97.94 188 ALA A C 1
ATOM 1355 O O . ALA A 1 188 ? -16.780 12.810 22.374 1.00 97.94 188 ALA A O 1
ATOM 1356 N N . TRP A 1 189 ? -16.647 13.713 24.421 1.00 97.88 189 TRP A N 1
ATOM 1357 C CA . TRP A 1 189 ? -17.603 14.786 24.150 1.00 97.88 189 TRP A CA 1
ATOM 1358 C C . TRP A 1 189 ? -17.269 16.083 24.887 1.00 97.88 189 TRP A C 1
ATOM 1360 O O . TRP A 1 189 ? -16.530 16.091 25.873 1.00 97.88 189 TRP A O 1
ATOM 1370 N N . GLY A 1 190 ? -17.845 17.189 24.415 1.00 97.19 190 GLY A N 1
ATOM 1371 C CA . GLY A 1 190 ? -17.668 18.516 25.005 1.00 97.19 190 GLY A CA 1
ATOM 1372 C C . GLY A 1 190 ? -18.770 19.506 24.632 1.00 97.19 190 GLY A C 1
ATOM 1373 O O . GLY A 1 190 ? -19.513 19.293 23.668 1.00 97.19 190 GLY A O 1
ATOM 1374 N N . ALA A 1 191 ? -18.860 20.596 25.395 1.00 96.56 191 ALA A N 1
ATOM 1375 C CA . ALA A 1 191 ? -19.730 21.735 25.103 1.00 96.56 191 ALA A CA 1
ATOM 1376 C C . ALA A 1 191 ? -19.132 22.690 24.051 1.00 96.56 191 ALA A C 1
ATOM 1378 O O . ALA A 1 191 ? -19.885 23.382 23.375 1.00 96.56 191 ALA A O 1
ATOM 1379 N N . THR A 1 192 ? -17.803 22.699 23.873 1.00 97.56 192 THR A N 1
ATOM 1380 C CA . THR A 1 192 ? -17.108 23.386 22.763 1.00 97.56 192 THR A CA 1
ATOM 1381 C C . THR A 1 192 ? -16.135 22.446 22.048 1.00 97.56 192 THR A C 1
ATOM 1383 O O . THR A 1 192 ? -15.810 21.360 22.547 1.00 97.56 192 THR A O 1
ATOM 1386 N N . ALA A 1 193 ? -15.650 22.845 20.870 1.00 97.25 193 ALA A N 1
ATOM 1387 C CA . ALA A 1 193 ? -14.712 22.043 20.094 1.00 97.25 193 ALA A CA 1
ATOM 1388 C C . ALA A 1 193 ? -13.374 21.848 20.830 1.00 97.25 193 ALA A C 1
ATOM 1390 O O . ALA A 1 193 ? -12.830 20.746 20.827 1.00 97.25 193 ALA A O 1
ATOM 1391 N N . GLU A 1 194 ? -12.879 22.884 21.506 1.00 97.94 194 GLU A N 1
ATOM 1392 C CA . GLU A 1 194 ? -11.644 22.867 22.298 1.00 97.94 194 GLU A CA 1
ATOM 1393 C C . GLU A 1 194 ? -11.777 21.956 23.522 1.00 97.94 194 GLU A C 1
ATOM 1395 O O . GLU A 1 194 ? -10.815 21.309 23.930 1.00 97.94 194 GLU A O 1
ATOM 1400 N N . GLU A 1 195 ? -12.972 21.883 24.110 1.00 98.19 195 GLU A N 1
ATOM 1401 C CA . GLU A 1 195 ? -13.267 20.947 25.189 1.00 98.19 195 GLU A CA 1
ATOM 1402 C C . GLU A 1 195 ? -13.313 19.499 24.701 1.00 98.19 195 GLU A C 1
ATOM 1404 O O . GLU A 1 195 ? -12.692 18.638 25.317 1.00 98.19 195 GLU A O 1
ATOM 1409 N N . CYS A 1 196 ? -13.982 19.230 23.580 1.00 98.25 196 CYS A N 1
ATOM 1410 C CA . CYS A 1 196 ? -14.046 17.891 22.996 1.00 98.25 196 CYS A CA 1
ATOM 1411 C C . CYS A 1 196 ? -12.648 17.378 22.592 1.00 98.25 196 CYS A C 1
ATOM 1413 O O . CYS A 1 196 ? -12.299 16.227 22.860 1.00 98.25 196 CYS A O 1
ATOM 1415 N N . GLU A 1 197 ? -11.799 18.261 22.055 1.00 98.06 197 GLU A N 1
ATOM 1416 C CA . GLU A 1 197 ? -10.392 17.975 21.747 1.00 98.06 197 GLU A CA 1
ATOM 1417 C C . GLU A 1 197 ? -9.565 17.709 23.012 1.00 98.06 197 GLU A C 1
ATOM 1419 O O . GLU A 1 197 ? -8.842 16.715 23.088 1.00 98.06 197 GLU A O 1
ATOM 1424 N N . ARG A 1 198 ? -9.699 18.562 24.036 1.00 98.44 198 ARG A N 1
ATOM 1425 C CA . ARG A 1 198 ? -9.024 18.407 25.334 1.00 98.44 198 ARG A CA 1
ATOM 1426 C C . ARG A 1 198 ? -9.416 17.099 26.021 1.00 98.44 198 ARG A C 1
ATOM 1428 O O . ARG A 1 198 ? -8.545 16.416 26.553 1.00 98.44 198 ARG A O 1
ATOM 1435 N N . ASN A 1 199 ? -10.699 16.751 25.994 1.00 98.44 199 ASN A N 1
ATOM 1436 C CA . ASN A 1 199 ? -11.231 15.532 26.590 1.00 98.44 199 ASN A CA 1
ATOM 1437 C C . ASN A 1 199 ? -10.746 14.295 25.815 1.00 98.44 199 ASN A C 1
ATOM 1439 O O . ASN A 1 199 ? -10.220 13.372 26.431 1.00 98.44 199 ASN A O 1
ATOM 1443 N N . SER A 1 200 ? -10.792 14.322 24.476 1.00 98.19 200 SER A N 1
ATOM 1444 C CA . SER A 1 200 ? -10.197 13.286 23.615 1.00 98.19 200 SER A CA 1
ATOM 1445 C C . SER A 1 200 ? -8.726 13.039 23.956 1.00 98.19 200 SER A C 1
ATOM 1447 O O . SER A 1 200 ? -8.329 11.915 24.261 1.00 98.19 200 SER A O 1
ATOM 1449 N N . LEU A 1 201 ? -7.914 14.100 23.961 1.00 98.12 201 LEU A N 1
ATOM 1450 C CA . LEU A 1 201 ? -6.484 14.016 24.252 1.00 98.12 201 LEU A CA 1
ATOM 1451 C C . LEU A 1 201 ? -6.209 13.571 25.694 1.00 98.12 201 LEU A C 1
ATOM 1453 O O . LEU A 1 201 ? -5.252 12.832 25.913 1.00 98.12 201 LEU A O 1
ATOM 1457 N N . HIS A 1 202 ? -7.042 13.949 26.668 1.00 98.25 202 HIS A N 1
ATOM 1458 C CA . HIS A 1 202 ? -6.921 13.438 28.033 1.00 98.25 202 HIS A CA 1
ATOM 1459 C C . HIS A 1 202 ? -7.109 11.916 28.081 1.00 98.25 202 HIS A C 1
ATOM 1461 O O . HIS A 1 202 ? -6.249 11.227 28.622 1.00 98.25 202 HIS A O 1
ATOM 1467 N N . ILE A 1 203 ? -8.166 11.377 27.459 1.00 98.31 203 ILE A N 1
ATOM 1468 C CA . ILE A 1 203 ? -8.410 9.924 27.422 1.00 98.31 203 ILE A CA 1
ATOM 1469 C C . ILE A 1 203 ? -7.223 9.194 26.769 1.00 98.31 203 ILE A C 1
ATOM 1471 O O . ILE A 1 203 ? -6.692 8.240 27.339 1.00 98.31 203 ILE A O 1
ATOM 1475 N N . ILE A 1 204 ? -6.755 9.680 25.612 1.00 97.75 204 ILE A N 1
ATOM 1476 C CA . ILE A 1 204 ? -5.648 9.068 24.857 1.00 97.75 204 ILE A CA 1
ATOM 1477 C C . ILE A 1 204 ? -4.350 9.047 25.678 1.00 97.75 204 ILE A C 1
ATOM 1479 O O . ILE A 1 204 ? -3.708 8.000 25.785 1.00 97.75 204 ILE A O 1
ATOM 1483 N N . ARG A 1 205 ? -3.947 10.191 26.252 1.00 97.75 205 ARG A N 1
ATOM 1484 C CA . ARG A 1 205 ? -2.650 10.327 26.939 1.00 97.75 205 ARG A CA 1
ATOM 1485 C C . ARG A 1 205 ? -2.646 9.720 28.342 1.00 97.75 205 ARG A C 1
ATOM 1487 O O . ARG A 1 205 ? -1.609 9.214 28.758 1.00 97.75 205 ARG A O 1
ATOM 1494 N N . THR A 1 206 ? -3.779 9.705 29.043 1.00 98.31 206 THR A N 1
ATOM 1495 C CA . THR A 1 206 ? -3.907 8.978 30.317 1.00 98.31 206 THR A CA 1
ATOM 1496 C C . THR A 1 206 ? -3.805 7.464 30.083 1.00 98.31 206 THR A C 1
ATOM 1498 O O . THR A 1 206 ? -3.080 6.798 30.817 1.00 98.31 206 THR A O 1
ATOM 1501 N N . ALA A 1 207 ? -4.386 6.928 28.998 1.00 97.81 207 ALA A N 1
ATOM 1502 C CA . ALA A 1 207 ? -4.166 5.533 28.600 1.00 97.81 207 ALA A CA 1
ATOM 1503 C C . ALA A 1 207 ? -2.708 5.249 28.174 1.00 97.81 207 ALA A C 1
ATOM 1505 O O . ALA A 1 207 ? -2.155 4.223 28.564 1.00 97.81 207 ALA A O 1
ATOM 1506 N N . GLU A 1 208 ? -2.057 6.147 27.415 1.00 96.75 208 GLU A N 1
ATOM 1507 C CA . GLU A 1 208 ? -0.619 6.026 27.089 1.00 96.75 208 GLU A CA 1
ATOM 1508 C C . GLU A 1 208 ? 0.239 5.928 28.365 1.00 96.75 208 GLU A C 1
ATOM 1510 O O . GLU A 1 208 ? 1.085 5.039 28.471 1.00 96.75 208 GLU A O 1
ATOM 1515 N N . ALA A 1 209 ? -0.003 6.802 29.349 1.00 97.56 209 ALA A N 1
ATOM 1516 C CA . ALA A 1 209 ? 0.718 6.810 30.621 1.00 97.56 209 ALA A CA 1
ATOM 1517 C C . ALA A 1 209 ? 0.445 5.546 31.454 1.00 97.56 209 ALA A C 1
ATOM 1519 O O . ALA A 1 209 ? 1.388 4.897 31.902 1.00 97.56 209 ALA A O 1
ATOM 1520 N N . PHE A 1 210 ? -0.821 5.142 31.603 1.00 97.38 210 PHE A N 1
ATOM 1521 C CA . PHE A 1 210 ? -1.201 3.940 32.352 1.00 97.38 210 PHE A CA 1
ATOM 1522 C C . PHE A 1 210 ? -0.530 2.678 31.793 1.00 97.38 210 PHE A C 1
ATOM 1524 O O . PHE A 1 210 ? 0.046 1.897 32.550 1.00 97.38 210 PHE A O 1
ATOM 1531 N N . LEU A 1 211 ? -0.532 2.496 30.468 1.00 96.12 211 LEU A N 1
ATOM 1532 C CA . LEU A 1 211 ? 0.129 1.359 29.819 1.00 96.12 211 LEU A CA 1
ATOM 1533 C C . LEU A 1 211 ? 1.657 1.392 29.994 1.00 96.12 211 LEU A C 1
ATOM 1535 O O . LEU A 1 211 ? 2.268 0.339 30.180 1.00 96.12 211 LEU A O 1
ATOM 1539 N N . ALA A 1 212 ? 2.274 2.578 29.974 1.00 95.19 212 ALA A N 1
ATOM 1540 C CA . ALA A 1 212 ? 3.714 2.742 30.179 1.00 95.19 212 ALA A CA 1
ATOM 1541 C C . ALA A 1 212 ? 4.155 2.526 31.642 1.00 95.19 212 ALA A C 1
ATOM 1543 O O . ALA A 1 212 ? 5.243 2.003 31.879 1.00 95.19 212 ALA A O 1
ATOM 1544 N N . GLU A 1 213 ? 3.328 2.905 32.621 1.00 95.56 213 GLU A N 1
ATOM 1545 C CA . GLU A 1 213 ? 3.634 2.783 34.055 1.00 95.56 213 GLU A CA 1
ATOM 1546 C C . GLU A 1 213 ? 3.268 1.413 34.649 1.00 95.56 213 GLU A C 1
ATOM 1548 O O . GLU A 1 213 ? 3.917 0.955 35.591 1.00 95.56 213 GLU A O 1
ATOM 1553 N N . ARG A 1 214 ? 2.230 0.751 34.119 1.00 94.25 214 ARG A N 1
ATOM 1554 C CA . ARG A 1 214 ? 1.714 -0.540 34.621 1.00 94.25 214 ARG A CA 1
ATOM 1555 C C . ARG A 1 214 ? 2.194 -1.746 33.802 1.00 94.25 214 ARG A C 1
ATOM 1557 O O . ARG A 1 214 ? 2.017 -2.880 34.243 1.00 94.25 214 ARG A O 1
ATOM 1564 N N . GLY A 1 215 ? 2.767 -1.521 32.619 1.00 91.62 215 GLY A N 1
ATOM 1565 C CA . GLY A 1 215 ? 3.097 -2.565 31.649 1.00 91.62 215 GLY A CA 1
ATOM 1566 C C . GLY A 1 215 ? 4.257 -3.493 32.040 1.00 91.62 215 GLY A C 1
ATOM 1567 O O . GLY A 1 215 ? 5.305 -3.053 32.512 1.00 91.62 215 GLY A O 1
ATOM 1568 N N . LYS A 1 216 ? 4.106 -4.798 31.775 1.00 93.12 216 LYS A N 1
ATOM 1569 C CA . LYS A 1 216 ? 5.177 -5.802 31.896 1.00 93.12 216 LYS A CA 1
ATOM 1570 C C . LYS A 1 216 ? 6.271 -5.552 30.846 1.00 93.12 216 LYS A C 1
ATOM 1572 O O . LYS A 1 216 ? 5.972 -5.302 29.683 1.00 93.12 216 LYS A O 1
ATOM 1577 N N . ALA A 1 217 ? 7.541 -5.654 31.250 1.00 89.00 217 ALA A N 1
ATOM 1578 C CA . ALA A 1 217 ? 8.692 -5.242 30.430 1.00 89.00 217 ALA A CA 1
ATOM 1579 C C . ALA A 1 217 ? 8.871 -6.025 29.110 1.00 89.00 217 ALA A C 1
ATOM 1581 O O . ALA A 1 217 ? 9.427 -5.489 28.156 1.00 89.00 217 ALA A O 1
ATOM 1582 N N . GLU A 1 218 ? 8.373 -7.263 29.039 1.00 91.56 218 GLU A N 1
ATOM 1583 C CA . GLU A 1 218 ? 8.331 -8.078 27.818 1.00 91.56 218 GLU A CA 1
ATOM 1584 C C . GLU A 1 218 ? 6.866 -8.429 27.484 1.00 91.56 218 GLU A C 1
ATOM 1586 O O . GLU A 1 218 ? 6.401 -9.518 27.840 1.00 91.56 218 GLU A O 1
ATOM 1591 N N . PRO A 1 219 ? 6.088 -7.537 26.830 1.00 94.12 219 PRO A N 1
ATOM 1592 C CA . PRO A 1 219 ? 4.666 -7.776 26.581 1.00 94.12 219 PRO A CA 1
ATOM 1593 C C . PRO A 1 219 ? 4.397 -9.078 25.819 1.00 94.12 219 PRO A C 1
ATOM 1595 O O . PRO A 1 219 ? 3.527 -9.861 26.193 1.00 94.12 219 PRO A O 1
ATOM 1598 N N . PHE A 1 220 ? 5.211 -9.349 24.798 1.00 96.69 220 PHE A N 1
ATOM 1599 C CA . PHE A 1 220 ? 5.134 -10.544 23.956 1.00 96.69 220 PHE A CA 1
ATOM 1600 C C . PHE A 1 220 ? 5.969 -11.730 24.474 1.00 96.69 220 PHE A C 1
ATOM 1602 O O . PHE A 1 220 ? 6.070 -12.748 23.787 1.00 96.69 220 PHE A O 1
ATOM 1609 N N . GLY A 1 221 ? 6.556 -11.623 25.670 1.00 95.44 221 GLY A N 1
ATOM 1610 C CA . GLY A 1 221 ? 7.514 -12.596 26.195 1.00 95.44 221 GLY A CA 1
ATOM 1611 C C . GLY A 1 221 ? 8.883 -12.561 25.493 1.00 95.44 221 GLY A C 1
ATOM 1612 O O . GLY A 1 221 ? 9.132 -11.686 24.662 1.00 95.44 221 GLY A O 1
ATOM 1613 N N . PRO A 1 222 ? 9.776 -13.510 25.825 1.00 96.06 222 PRO A N 1
ATOM 1614 C CA . PRO A 1 222 ? 11.176 -13.479 25.408 1.00 96.06 222 PRO A CA 1
ATOM 1615 C C . PRO A 1 222 ? 11.364 -13.758 23.913 1.00 96.06 222 PRO A C 1
ATOM 1617 O O . PRO A 1 222 ? 10.505 -14.345 23.250 1.00 96.06 222 PRO A O 1
ATOM 1620 N N . VAL A 1 223 ? 12.538 -13.393 23.393 1.00 95.75 223 VAL A N 1
ATOM 1621 C CA . VAL A 1 223 ? 12.946 -13.670 22.008 1.00 95.75 223 VAL A CA 1
ATOM 1622 C C . VAL A 1 223 ? 13.113 -15.178 21.767 1.00 95.75 223 VAL A C 1
ATOM 1624 O O . VAL A 1 223 ? 13.784 -15.869 22.534 1.00 95.75 223 VAL A O 1
ATOM 1627 N N . ILE A 1 224 ? 12.536 -15.681 20.673 1.00 95.69 224 ILE A N 1
ATOM 1628 C CA . ILE A 1 224 ? 12.704 -17.056 20.187 1.00 95.69 224 ILE A CA 1
ATOM 1629 C C . ILE A 1 224 ? 14.125 -17.220 19.624 1.00 95.69 224 ILE A C 1
ATOM 1631 O O . ILE A 1 224 ? 14.609 -16.389 18.849 1.00 95.69 224 ILE A O 1
ATOM 1635 N N . GLU A 1 225 ? 14.804 -18.313 19.979 1.00 93.50 225 GLU A N 1
ATOM 1636 C CA . GLU A 1 225 ? 16.157 -18.596 19.491 1.00 93.50 225 GLU A CA 1
ATOM 1637 C C . GLU A 1 225 ? 16.193 -18.661 17.950 1.00 93.50 225 GLU A C 1
ATOM 1639 O O . GLU A 1 225 ? 15.444 -19.401 17.315 1.00 93.50 225 GLU A O 1
ATOM 1644 N N . GLY A 1 226 ? 17.062 -17.848 17.342 1.00 92.12 226 GLY A N 1
ATOM 1645 C CA . GLY A 1 226 ? 17.230 -17.763 15.887 1.00 92.12 226 GLY A CA 1
ATOM 1646 C C . GLY A 1 226 ? 16.241 -16.857 15.137 1.00 92.12 226 GLY A C 1
ATOM 1647 O O . GLY A 1 226 ? 16.448 -16.648 13.947 1.00 92.12 226 GLY A O 1
ATOM 1648 N N . TYR A 1 227 ? 15.220 -16.287 15.790 1.00 95.44 227 TYR A N 1
ATOM 1649 C CA . TYR A 1 227 ? 14.182 -15.448 15.149 1.00 95.44 227 TYR A CA 1
ATOM 1650 C C . TYR A 1 227 ? 14.482 -13.934 15.163 1.00 95.44 227 TYR A C 1
ATOM 1652 O O . TYR A 1 227 ? 13.690 -13.134 14.662 1.00 95.44 227 TYR A O 1
ATOM 1660 N N . ALA A 1 228 ? 15.617 -13.527 15.738 1.00 95.19 228 ALA A N 1
ATOM 1661 C CA . ALA A 1 228 ? 16.029 -12.128 15.823 1.00 95.19 228 ALA A CA 1
ATOM 1662 C C . ALA A 1 228 ? 16.146 -11.448 14.441 1.00 95.19 228 ALA A C 1
ATOM 1664 O O . ALA A 1 228 ? 16.415 -12.093 13.426 1.00 95.19 228 ALA A O 1
ATOM 1665 N N . ALA A 1 229 ? 15.975 -10.123 14.416 1.00 96.44 229 ALA A N 1
ATOM 1666 C CA . ALA A 1 229 ? 16.086 -9.309 13.208 1.00 96.44 229 ALA A CA 1
ATOM 1667 C C . ALA A 1 229 ? 17.436 -9.494 12.493 1.00 96.44 229 ALA A C 1
ATOM 1669 O O . ALA A 1 229 ? 18.496 -9.325 13.100 1.00 96.44 229 ALA A O 1
ATOM 1670 N N . LEU A 1 230 ? 17.396 -9.761 11.183 1.00 96.81 230 LEU A N 1
ATOM 1671 C CA . LEU A 1 230 ? 18.588 -9.716 10.337 1.00 96.81 230 LEU A CA 1
ATOM 1672 C C . LEU A 1 230 ? 19.147 -8.288 10.270 1.00 96.81 230 LEU A C 1
ATOM 1674 O O . LEU A 1 230 ? 18.406 -7.298 10.360 1.00 96.81 230 LEU A O 1
ATOM 1678 N N . GLY A 1 231 ? 20.462 -8.177 10.055 1.00 96.94 231 GLY A N 1
ATOM 1679 C CA . GLY A 1 231 ? 21.121 -6.890 9.834 1.00 96.94 231 GLY A CA 1
ATOM 1680 C C . GLY A 1 231 ? 20.537 -6.188 8.606 1.00 96.94 231 GLY A C 1
ATOM 1681 O O . GLY A 1 231 ? 20.290 -6.831 7.592 1.00 96.94 231 GLY A O 1
ATOM 1682 N N . ALA A 1 232 ? 20.304 -4.874 8.678 1.00 96.06 232 ALA A N 1
ATOM 1683 C CA . ALA A 1 232 ? 19.473 -4.160 7.697 1.00 96.06 232 ALA A CA 1
ATOM 1684 C C . ALA A 1 232 ? 19.810 -4.400 6.199 1.00 96.06 232 ALA A C 1
ATOM 1686 O O . ALA A 1 232 ? 18.863 -4.507 5.418 1.00 96.06 232 ALA A O 1
ATOM 1687 N N . PRO A 1 233 ? 21.082 -4.544 5.761 1.00 96.12 233 PRO A N 1
ATOM 1688 C CA . PRO A 1 233 ? 21.388 -4.915 4.376 1.00 96.12 233 PRO A CA 1
ATOM 1689 C C . PRO A 1 233 ? 20.920 -6.338 4.030 1.00 96.12 233 PRO A C 1
ATOM 1691 O O . PRO A 1 233 ? 20.127 -6.520 3.113 1.00 96.12 233 PRO A O 1
ATOM 1694 N N . GLU A 1 234 ? 21.336 -7.336 4.817 1.00 96.50 234 GLU A N 1
ATOM 1695 C CA . GLU A 1 234 ? 20.957 -8.752 4.668 1.00 96.50 234 GLU A CA 1
ATOM 1696 C C . GLU A 1 234 ? 19.433 -8.944 4.725 1.00 96.50 234 GLU A C 1
ATOM 1698 O O . GLU A 1 234 ? 18.854 -9.710 3.958 1.00 96.50 234 GLU A O 1
ATOM 1703 N N . ARG A 1 235 ? 18.768 -8.175 5.590 1.00 96.25 235 ARG A N 1
ATOM 1704 C CA . ARG A 1 235 ? 17.314 -8.139 5.728 1.00 96.25 235 ARG A CA 1
ATOM 1705 C C . ARG A 1 235 ? 16.616 -7.676 4.450 1.00 96.25 235 ARG A C 1
ATOM 1707 O O . ARG A 1 235 ? 15.634 -8.290 4.039 1.00 96.25 235 ARG A O 1
ATOM 1714 N N . ARG A 1 236 ? 17.126 -6.621 3.806 1.00 96.69 236 ARG A N 1
ATOM 1715 C CA . ARG A 1 236 ? 16.561 -6.069 2.562 1.00 96.69 236 ARG A CA 1
ATOM 1716 C C . ARG A 1 236 ? 16.876 -6.942 1.348 1.00 96.69 236 ARG A C 1
ATOM 1718 O O . ARG A 1 236 ? 15.992 -7.119 0.515 1.00 96.69 236 ARG A O 1
ATOM 1725 N N . GLU A 1 237 ? 18.055 -7.563 1.300 1.00 97.44 237 GLU A N 1
ATOM 1726 C CA . GLU A 1 237 ? 18.366 -8.638 0.344 1.00 97.44 237 GLU A CA 1
ATOM 1727 C C . GLU A 1 237 ? 17.368 -9.795 0.472 1.00 97.44 237 GLU A C 1
ATOM 1729 O O . GLU A 1 237 ? 16.738 -10.202 -0.506 1.00 97.44 237 GLU A O 1
ATOM 1734 N N . ARG A 1 238 ? 17.162 -10.293 1.699 1.00 97.81 238 ARG A N 1
ATOM 1735 C CA . ARG A 1 238 ? 16.250 -11.408 1.965 1.00 97.81 238 ARG A CA 1
ATOM 1736 C C . ARG A 1 238 ? 14.799 -11.055 1.646 1.00 97.81 238 ARG A C 1
ATOM 1738 O O . ARG A 1 238 ? 14.086 -11.882 1.080 1.00 97.81 238 ARG A O 1
ATOM 1745 N N . ALA A 1 239 ? 14.377 -9.830 1.954 1.00 98.25 239 ALA A N 1
ATOM 1746 C CA . ALA A 1 239 ? 13.059 -9.326 1.596 1.00 98.25 239 ALA A CA 1
ATOM 1747 C C . ALA A 1 239 ? 12.871 -9.225 0.073 1.00 98.25 239 ALA A C 1
ATOM 1749 O O . ALA A 1 239 ? 11.845 -9.672 -0.437 1.00 98.25 239 ALA A O 1
ATOM 1750 N N . ALA A 1 240 ? 13.861 -8.714 -0.665 1.00 98.19 240 ALA A N 1
ATOM 1751 C CA . ALA A 1 240 ? 13.797 -8.611 -2.122 1.00 98.19 240 ALA A CA 1
ATOM 1752 C C . ALA A 1 240 ? 13.767 -9.992 -2.803 1.00 98.19 240 ALA A C 1
ATOM 1754 O O . ALA A 1 240 ? 13.013 -10.188 -3.753 1.00 98.19 240 ALA A O 1
ATOM 1755 N N . ALA A 1 241 ? 14.522 -10.966 -2.284 1.00 97.94 241 ALA A N 1
ATOM 1756 C CA . ALA A 1 241 ? 14.510 -12.344 -2.774 1.00 97.94 241 ALA A CA 1
ATOM 1757 C C . ALA A 1 241 ? 13.171 -13.067 -2.522 1.00 97.94 241 ALA A C 1
ATOM 1759 O O . ALA A 1 241 ? 12.753 -13.887 -3.338 1.00 97.94 241 ALA A O 1
ATOM 1760 N N . LEU A 1 242 ? 12.486 -12.764 -1.412 1.00 98.19 242 LEU A N 1
ATOM 1761 C CA . LEU A 1 242 ? 11.185 -13.352 -1.071 1.00 98.19 242 LEU A CA 1
ATOM 1762 C C . LEU A 1 242 ? 10.000 -12.653 -1.757 1.00 98.19 242 LEU A C 1
ATOM 1764 O O . LEU A 1 242 ? 9.020 -13.324 -2.083 1.00 98.19 242 LEU A O 1
ATOM 1768 N N . ALA A 1 243 ? 10.072 -11.338 -1.993 1.00 98.25 243 ALA A N 1
ATOM 1769 C CA . ALA A 1 243 ? 8.938 -10.517 -2.432 1.00 98.25 243 ALA A CA 1
ATOM 1770 C C . ALA A 1 243 ? 8.142 -11.081 -3.635 1.00 98.25 243 ALA A C 1
ATOM 1772 O O . ALA A 1 243 ? 6.916 -11.141 -3.515 1.00 98.25 243 ALA A O 1
ATOM 1773 N N . PRO A 1 244 ? 8.756 -11.577 -4.735 1.00 98.00 244 PRO A N 1
ATOM 1774 C CA . PRO A 1 244 ? 8.005 -12.140 -5.863 1.00 98.00 244 PRO A CA 1
ATOM 1775 C C . PRO A 1 244 ? 7.168 -13.371 -5.484 1.00 98.00 244 PRO A C 1
ATOM 1777 O O . PRO A 1 244 ? 6.041 -13.523 -5.953 1.00 98.00 244 PRO A O 1
ATOM 1780 N N . TYR A 1 245 ? 7.690 -14.231 -4.604 1.00 98.19 245 TYR A N 1
ATOM 1781 C CA . TYR A 1 245 ? 7.001 -15.434 -4.127 1.00 98.19 245 TYR A CA 1
ATOM 1782 C C . TYR A 1 245 ? 5.906 -15.095 -3.106 1.00 98.19 245 TYR A C 1
ATOM 1784 O O . TYR A 1 245 ? 4.816 -15.661 -3.155 1.00 98.19 245 TYR A O 1
ATOM 1792 N N . VAL A 1 246 ? 6.164 -14.125 -2.221 1.00 98.31 246 VAL A N 1
ATOM 1793 C CA . VAL A 1 246 ? 5.167 -13.617 -1.264 1.00 98.31 246 VAL A CA 1
ATOM 1794 C C . VAL A 1 246 ? 4.018 -12.911 -1.998 1.00 98.31 246 VAL A C 1
ATOM 1796 O O . VAL A 1 246 ? 2.855 -13.083 -1.641 1.00 98.31 246 VAL A O 1
ATOM 1799 N N . ARG A 1 247 ? 4.308 -12.196 -3.093 1.00 97.88 247 ARG A N 1
ATOM 1800 C CA . ARG A 1 247 ? 3.281 -11.644 -3.984 1.00 97.88 247 ARG A CA 1
ATOM 1801 C C . ARG A 1 247 ? 2.513 -12.729 -4.736 1.00 97.88 247 ARG A C 1
ATOM 1803 O O . ARG A 1 247 ? 1.311 -12.569 -4.907 1.00 97.88 247 ARG A O 1
ATOM 1810 N N . ALA A 1 248 ? 3.157 -13.823 -5.151 1.00 96.06 248 ALA A N 1
ATOM 1811 C CA . ALA A 1 248 ? 2.480 -14.931 -5.829 1.00 96.06 248 ALA A CA 1
ATOM 1812 C C . ALA A 1 248 ? 1.377 -15.563 -4.958 1.00 96.06 248 ALA A C 1
ATOM 1814 O O . ALA A 1 248 ? 0.273 -15.794 -5.449 1.00 96.06 248 ALA A O 1
ATOM 1815 N N . VAL A 1 249 ? 1.640 -15.784 -3.661 1.00 96.06 249 VAL A N 1
ATOM 1816 C CA . VAL A 1 249 ? 0.622 -16.304 -2.723 1.00 96.06 249 VAL A CA 1
ATOM 1817 C C . VAL A 1 249 ? -0.447 -15.263 -2.362 1.00 96.06 249 VAL A C 1
ATOM 1819 O O . VAL A 1 249 ? -1.594 -15.617 -2.127 1.00 96.06 249 VAL A O 1
ATOM 1822 N N . ALA A 1 250 ? -0.127 -13.969 -2.381 1.00 96.44 250 ALA A N 1
ATOM 1823 C CA . ALA A 1 250 ? -1.108 -12.903 -2.148 1.00 96.44 250 ALA A CA 1
ATOM 1824 C C . ALA A 1 250 ? -1.969 -12.545 -3.385 1.00 96.44 250 ALA A C 1
ATOM 1826 O O . ALA A 1 250 ? -2.793 -11.632 -3.307 1.00 96.44 250 ALA A O 1
ATOM 1827 N N . ALA A 1 251 ? -1.761 -13.207 -4.532 1.00 95.62 251 ALA A N 1
ATOM 1828 C CA . ALA A 1 251 ? -2.328 -12.807 -5.825 1.00 95.62 251 ALA A CA 1
ATOM 1829 C C . ALA A 1 251 ? -2.982 -13.946 -6.641 1.00 95.62 251 ALA A C 1
ATOM 1831 O O . ALA A 1 251 ? -3.211 -13.779 -7.843 1.00 95.62 251 ALA A O 1
ATOM 1832 N N . GLN A 1 252 ? -3.297 -15.089 -6.024 1.00 93.81 252 GLN A N 1
ATOM 1833 C CA . GLN A 1 252 ? -3.882 -16.250 -6.704 1.00 93.81 252 GLN A CA 1
ATOM 1834 C C . GLN A 1 252 ? -5.350 -16.020 -7.110 1.00 93.81 252 GLN A C 1
ATOM 1836 O O . GLN A 1 252 ? -5.755 -16.415 -8.203 1.00 93.81 252 GLN A O 1
ATOM 1841 N N . ASP A 1 253 ? -6.147 -15.372 -6.257 1.00 92.25 253 ASP A N 1
ATOM 1842 C CA . ASP A 1 253 ? -7.548 -15.030 -6.541 1.00 92.25 253 ASP A CA 1
ATOM 1843 C C . ASP A 1 253 ? -7.676 -13.806 -7.463 1.00 92.25 253 ASP A C 1
ATOM 1845 O O . ASP A 1 253 ? -8.659 -13.660 -8.194 1.00 92.25 253 ASP A O 1
ATOM 1849 N N . ARG A 1 254 ? -6.713 -12.879 -7.377 1.00 92.19 254 ARG A N 1
ATOM 1850 C CA . ARG A 1 254 ? -6.674 -11.607 -8.113 1.00 92.19 254 ARG A CA 1
ATOM 1851 C C . ARG A 1 254 ? -5.286 -10.964 -8.005 1.00 92.19 254 ARG A C 1
ATOM 1853 O O . ARG A 1 254 ? -4.764 -10.913 -6.896 1.00 92.19 254 ARG A O 1
ATOM 1860 N N . PRO A 1 255 ? -4.723 -10.378 -9.081 1.00 92.94 255 PRO A N 1
ATOM 1861 C CA . PRO A 1 255 ? -3.477 -9.611 -9.004 1.00 92.94 255 PRO A CA 1
ATOM 1862 C C . PRO A 1 255 ? -3.531 -8.521 -7.921 1.00 92.94 255 PRO A C 1
ATOM 1864 O O . PRO A 1 255 ? -4.557 -7.859 -7.769 1.00 92.94 255 PRO A O 1
ATOM 1867 N N . GLN A 1 256 ? -2.440 -8.320 -7.177 1.00 94.81 256 GLN A N 1
ATOM 1868 C CA . GLN A 1 256 ? -2.295 -7.294 -6.129 1.00 94.81 256 GLN A CA 1
ATOM 1869 C C . GLN A 1 256 ? -0.968 -6.526 -6.286 1.00 94.81 256 GLN A C 1
ATOM 1871 O O . GLN A 1 256 ? -0.022 -7.011 -6.912 1.00 94.81 256 GLN A O 1
ATOM 1876 N N . VAL A 1 257 ? -0.882 -5.340 -5.680 1.00 97.62 257 VAL A N 1
ATOM 1877 C CA . VAL A 1 257 ? 0.363 -4.587 -5.442 1.00 97.62 257 VAL A CA 1
ATOM 1878 C C . VAL A 1 257 ? 0.812 -4.823 -4.001 1.00 97.62 257 VAL A C 1
ATOM 1880 O O . VAL A 1 257 ? -0.033 -4.898 -3.110 1.00 97.62 257 VAL A O 1
ATOM 1883 N N . GLY A 1 258 ? 2.120 -4.934 -3.771 1.00 97.88 258 GLY A N 1
ATOM 1884 C CA . GLY A 1 258 ? 2.707 -5.094 -2.441 1.00 97.88 258 GLY A CA 1
ATOM 1885 C C . GLY A 1 258 ? 3.245 -3.800 -1.819 1.00 97.88 258 GLY A C 1
ATOM 1886 O O . GLY A 1 258 ? 3.546 -2.812 -2.492 1.00 97.88 258 GLY A O 1
ATOM 1887 N N . HIS A 1 259 ? 3.429 -3.838 -0.507 1.00 98.31 259 HIS A N 1
ATOM 1888 C CA . HIS A 1 259 ? 4.230 -2.921 0.293 1.00 98.31 259 HIS A CA 1
ATOM 1889 C C . HIS A 1 259 ? 5.077 -3.761 1.261 1.00 98.31 259 HIS A C 1
ATOM 1891 O O . HIS A 1 259 ? 4.589 -4.755 1.788 1.00 98.31 259 HIS A O 1
ATOM 1897 N N . PHE A 1 260 ? 6.331 -3.369 1.495 1.00 98.38 260 PHE A N 1
ATOM 1898 C CA . PHE A 1 260 ? 7.219 -3.996 2.476 1.00 98.38 260 PHE A CA 1
ATOM 1899 C C . PHE A 1 260 ? 7.591 -2.998 3.576 1.00 98.38 260 PHE A C 1
ATOM 1901 O O . PHE A 1 260 ? 7.913 -1.848 3.271 1.00 98.38 260 PHE A O 1
ATOM 1908 N N . THR A 1 261 ? 7.583 -3.449 4.832 1.00 97.50 261 THR A N 1
ATOM 1909 C CA . THR A 1 261 ? 8.053 -2.678 5.989 1.00 97.50 261 THR A CA 1
ATOM 1910 C C . THR A 1 261 ? 8.828 -3.558 6.971 1.00 97.50 261 THR A C 1
ATOM 1912 O O . THR A 1 261 ? 8.413 -4.667 7.312 1.00 97.50 261 THR A O 1
ATOM 1915 N N . ASP A 1 262 ? 9.964 -3.043 7.434 1.00 97.19 262 ASP A N 1
ATOM 1916 C CA . ASP A 1 262 ? 10.866 -3.651 8.412 1.00 97.19 262 ASP A CA 1
ATOM 1917 C C . ASP A 1 262 ? 11.036 -2.761 9.654 1.00 97.19 262 ASP A C 1
ATOM 1919 O O . ASP A 1 262 ? 12.136 -2.608 10.189 1.00 97.19 262 ASP A O 1
ATOM 1923 N N . SER A 1 263 ? 9.934 -2.147 10.101 1.00 97.06 263 SER A N 1
ATOM 1924 C CA . SER A 1 263 ? 9.902 -1.314 11.306 1.00 97.06 263 SER A CA 1
ATOM 1925 C C . SER A 1 263 ? 10.205 -2.115 12.577 1.00 97.06 263 SER A C 1
ATOM 1927 O O . SER A 1 263 ? 9.864 -3.293 12.697 1.00 97.06 263 SER A O 1
ATOM 1929 N N . GLU A 1 264 ? 10.809 -1.454 13.567 1.00 97.06 264 GLU A N 1
ATOM 1930 C CA . GLU A 1 264 ? 11.199 -2.073 14.844 1.00 97.06 264 GLU A CA 1
ATOM 1931 C C . GLU A 1 264 ? 9.996 -2.710 15.562 1.00 97.06 264 GLU A C 1
ATOM 1933 O O . GLU A 1 264 ? 10.099 -3.826 16.056 1.00 97.06 264 GLU A O 1
ATOM 1938 N N . VAL A 1 265 ? 8.813 -2.084 15.492 1.00 96.31 265 VAL A N 1
ATOM 1939 C CA . VAL A 1 265 ? 7.549 -2.630 16.026 1.00 96.31 265 VAL A CA 1
ATOM 1940 C C . VAL A 1 265 ? 7.228 -4.024 15.468 1.00 96.31 265 VAL A C 1
ATOM 1942 O O . VAL A 1 265 ? 6.813 -4.902 16.227 1.00 96.31 265 VAL A O 1
ATOM 1945 N N . VAL A 1 266 ? 7.429 -4.232 14.161 1.00 97.94 266 VAL A N 1
ATOM 1946 C CA . VAL A 1 266 ? 7.185 -5.508 13.464 1.00 97.94 266 VAL A CA 1
ATOM 1947 C C . VAL A 1 266 ? 8.293 -6.517 13.761 1.00 97.94 266 VAL A C 1
ATOM 1949 O O . VAL A 1 266 ? 8.009 -7.692 13.992 1.00 97.94 266 VAL A O 1
ATOM 1952 N N . LEU A 1 267 ? 9.552 -6.073 13.774 1.00 98.00 267 LEU A N 1
ATOM 1953 C CA . LEU A 1 267 ? 10.707 -6.940 14.016 1.00 98.00 267 LEU A CA 1
ATOM 1954 C C . LEU A 1 267 ? 10.745 -7.469 15.460 1.00 98.00 267 LEU A C 1
ATOM 1956 O O . LEU A 1 267 ? 10.944 -8.667 15.652 1.00 98.00 267 LEU A O 1
ATOM 1960 N N . ASP A 1 268 ? 10.472 -6.619 16.454 1.00 97.06 268 ASP A N 1
ATOM 1961 C CA . ASP A 1 268 ? 10.286 -6.995 17.864 1.00 97.06 268 ASP A CA 1
ATOM 1962 C C . ASP A 1 268 ? 9.195 -8.058 18.035 1.00 97.06 268 ASP A C 1
ATOM 1964 O O . ASP A 1 268 ? 9.371 -9.048 18.751 1.00 97.06 268 ASP A O 1
ATOM 1968 N N . PHE A 1 269 ? 8.041 -7.824 17.395 1.00 97.88 269 PHE A N 1
ATOM 1969 C CA . PHE A 1 269 ? 6.900 -8.726 17.460 1.00 97.88 269 PHE A CA 1
ATOM 1970 C C . PHE A 1 269 ? 7.309 -10.101 16.941 1.00 97.88 269 PHE A C 1
ATOM 1972 O O . PHE A 1 269 ? 7.227 -11.072 17.683 1.00 97.88 269 PHE A O 1
ATOM 1979 N N . LEU A 1 270 ? 7.854 -10.177 15.725 1.00 97.94 270 LEU A N 1
ATOM 1980 C CA . LEU A 1 270 ? 8.236 -11.445 15.095 1.00 97.94 270 LEU A CA 1
ATOM 1981 C C . LEU A 1 270 ? 9.426 -12.152 15.756 1.00 97.94 270 LEU A C 1
ATOM 1983 O O . LEU A 1 270 ? 9.581 -13.360 15.588 1.00 97.94 270 LEU A O 1
ATOM 1987 N N . ALA A 1 271 ? 10.242 -11.438 16.531 1.00 97.44 271 ALA A N 1
ATOM 1988 C CA . ALA A 1 271 ? 11.276 -12.050 17.355 1.00 97.44 271 ALA A CA 1
ATOM 1989 C C . ALA A 1 271 ? 10.707 -12.745 18.610 1.00 97.44 271 ALA A C 1
ATOM 1991 O O . ALA A 1 271 ? 11.337 -13.668 19.121 1.00 97.44 271 ALA A O 1
ATOM 1992 N N . SER A 1 272 ? 9.543 -12.328 19.122 1.00 97.44 272 SER A N 1
ATOM 1993 C CA . SER A 1 272 ? 9.041 -12.711 20.453 1.00 97.44 272 SER A CA 1
ATOM 1994 C C . SER A 1 272 ? 8.191 -13.990 20.477 1.00 97.44 272 SER A C 1
ATOM 1996 O O . SER A 1 272 ? 7.455 -14.295 19.537 1.00 97.44 272 SER A O 1
ATOM 1998 N N . ALA A 1 273 ? 8.225 -14.714 21.601 1.00 97.06 273 ALA A N 1
ATOM 1999 C CA . ALA A 1 273 ? 7.534 -15.991 21.812 1.00 97.06 273 ALA A CA 1
ATOM 2000 C C . ALA A 1 273 ? 5.999 -15.929 21.676 1.00 97.06 273 ALA A C 1
ATOM 2002 O O . ALA A 1 273 ? 5.370 -16.917 21.302 1.00 97.06 273 ALA A O 1
ATOM 2003 N N . GLY A 1 274 ? 5.379 -14.782 21.966 1.00 96.56 274 GLY A N 1
ATOM 2004 C CA . GLY A 1 274 ? 3.931 -14.589 21.872 1.00 96.56 274 GLY A CA 1
ATOM 2005 C C . GLY A 1 274 ? 3.389 -14.429 20.447 1.00 96.56 274 GLY A C 1
ATOM 2006 O O . GLY A 1 274 ? 2.182 -14.584 20.245 1.00 96.56 274 GLY A O 1
ATOM 2007 N N . HIS A 1 275 ? 4.239 -14.141 19.455 1.00 96.38 275 HIS A N 1
ATOM 2008 C CA . HIS A 1 275 ? 3.781 -13.751 18.118 1.00 96.38 275 HIS A CA 1
ATOM 2009 C C . HIS A 1 275 ? 2.938 -14.801 17.376 1.00 96.38 275 HIS A C 1
ATOM 2011 O O . HIS A 1 275 ? 1.976 -14.382 16.733 1.00 96.38 275 HIS A O 1
ATOM 2017 N N . PRO A 1 276 ? 3.175 -16.129 17.480 1.00 96.19 276 PRO A N 1
ATOM 2018 C CA . PRO A 1 276 ? 2.354 -17.106 16.763 1.00 96.19 276 PRO A CA 1
ATOM 2019 C C . PRO A 1 276 ? 0.913 -17.133 17.290 1.00 96.19 276 PRO A C 1
ATOM 2021 O O . PRO A 1 276 ? -0.031 -17.169 16.503 1.00 96.19 276 PRO A O 1
ATOM 2024 N N . ARG A 1 277 ? 0.725 -17.022 18.617 1.00 96.44 277 ARG A N 1
ATOM 2025 C CA . ARG A 1 277 ? -0.606 -16.892 19.241 1.00 96.44 277 ARG A CA 1
ATOM 2026 C C . ARG A 1 277 ? -1.287 -15.598 18.806 1.00 96.44 277 ARG A C 1
ATOM 2028 O O . ARG A 1 277 ? -2.447 -15.616 18.410 1.00 96.44 277 ARG A O 1
ATOM 2035 N N . LEU A 1 278 ? -0.581 -14.476 18.913 1.00 96.88 278 LEU A N 1
ATOM 2036 C CA . LEU A 1 278 ? -1.153 -13.150 18.675 1.00 96.88 278 LEU A CA 1
ATOM 2037 C C . LEU A 1 278 ? -1.505 -12.937 17.194 1.00 96.88 278 LEU A C 1
ATOM 2039 O O . LEU A 1 278 ? -2.586 -12.440 16.889 1.00 96.88 278 LEU A O 1
ATOM 2043 N N . ALA A 1 279 ? -0.661 -13.411 16.274 1.00 95.75 279 ALA A N 1
ATOM 2044 C CA . ALA A 1 279 ? -0.963 -13.429 14.846 1.00 95.75 279 ALA A CA 1
ATOM 2045 C C . ALA A 1 279 ? -2.160 -14.341 14.515 1.00 95.75 279 ALA A C 1
ATOM 2047 O O . ALA A 1 279 ? -2.992 -13.966 13.694 1.00 95.75 279 ALA A O 1
ATOM 2048 N N . ALA A 1 280 ? -2.298 -15.497 15.176 1.00 94.25 280 ALA A N 1
ATOM 2049 C CA . ALA A 1 280 ? -3.457 -16.376 14.994 1.00 94.25 280 ALA A CA 1
ATOM 2050 C C . ALA A 1 280 ? -4.776 -15.766 15.518 1.00 94.25 280 ALA A C 1
ATOM 2052 O O . ALA A 1 280 ? -5.821 -15.993 14.911 1.00 94.25 280 ALA A O 1
ATOM 2053 N N . LEU A 1 281 ? -4.734 -14.972 16.598 1.00 92.69 281 LEU A N 1
ATOM 2054 C CA . LEU A 1 281 ? -5.893 -14.234 17.132 1.00 92.69 281 LEU A CA 1
ATOM 2055 C C . LEU A 1 281 ? -6.352 -13.087 16.213 1.00 92.69 281 LEU A C 1
ATOM 2057 O O . LEU A 1 281 ? -7.548 -12.766 16.173 1.00 92.69 281 LEU A O 1
ATOM 2061 N N . GLY A 1 282 ? -5.419 -12.499 15.460 1.00 86.44 282 GLY A N 1
ATOM 2062 C CA . GLY A 1 282 ? -5.714 -11.497 14.442 1.00 86.44 282 GLY A CA 1
ATOM 2063 C C . GLY A 1 282 ? -5.862 -10.069 14.967 1.00 86.44 282 GLY A C 1
ATOM 2064 O O . GLY A 1 282 ? -5.558 -9.776 16.123 1.00 86.44 282 GLY A O 1
ATOM 2065 N N . THR A 1 283 ? -6.305 -9.162 14.095 1.00 82.31 283 THR A N 1
ATOM 2066 C CA . THR A 1 283 ? -6.377 -7.717 14.378 1.00 82.31 283 THR A CA 1
ATOM 2067 C C . THR A 1 283 ? -7.462 -7.337 15.389 1.00 82.31 283 THR A C 1
ATOM 2069 O O . THR A 1 283 ? -8.341 -8.138 15.713 1.00 82.31 283 THR A O 1
ATOM 2072 N N . SER A 1 284 ? -7.367 -6.116 15.919 1.00 77.50 284 SER A N 1
ATOM 2073 C CA . SER A 1 284 ? -8.057 -5.702 17.145 1.00 77.50 284 SER A CA 1
ATOM 2074 C C . SER A 1 284 ? -9.368 -4.952 16.923 1.00 77.50 284 SER A C 1
ATOM 2076 O O . SER A 1 284 ? -10.310 -5.158 17.680 1.00 77.50 284 SER A O 1
ATOM 2078 N N . CYS A 1 285 ? -9.433 -4.100 15.898 1.00 74.44 285 CYS A N 1
ATOM 2079 C CA . CYS A 1 285 ? -10.536 -3.166 15.664 1.00 74.44 285 CYS A CA 1
ATOM 2080 C C . CYS A 1 285 ? -11.324 -3.516 14.379 1.00 74.44 285 CYS A C 1
ATOM 2082 O O . CYS A 1 285 ? -10.709 -3.954 13.402 1.00 74.44 285 CYS A O 1
ATOM 2084 N N . PRO A 1 286 ? -12.656 -3.286 14.330 1.00 71.50 286 PRO A N 1
ATOM 2085 C CA . PRO A 1 286 ? -13.492 -3.433 13.133 1.00 71.50 286 PRO A CA 1
ATOM 2086 C C . PRO A 1 286 ? -12.892 -2.887 11.828 1.00 71.50 286 PRO A C 1
ATOM 2088 O O . PRO A 1 286 ? -12.890 -3.593 10.816 1.00 71.50 286 PRO A O 1
ATOM 2091 N N . ASP A 1 287 ? -12.318 -1.680 11.863 1.00 70.56 287 ASP A N 1
ATOM 2092 C CA . ASP A 1 287 ? -11.686 -1.026 10.706 1.00 70.56 287 ASP A CA 1
ATOM 2093 C C . ASP A 1 287 ? -10.528 -1.841 10.109 1.00 70.56 287 ASP A C 1
ATOM 2095 O O . ASP A 1 287 ? -10.262 -1.775 8.904 1.00 70.56 287 ASP A O 1
ATOM 2099 N N . HIS A 1 288 ? -9.835 -2.628 10.941 1.00 78.62 288 HIS A N 1
ATOM 2100 C CA . HIS A 1 288 ? -8.666 -3.400 10.525 1.00 78.62 288 HIS A CA 1
ATOM 2101 C C . HIS A 1 288 ? -9.075 -4.557 9.613 1.00 78.62 288 HIS A C 1
ATOM 2103 O O . HIS A 1 288 ? -8.489 -4.713 8.543 1.00 78.62 288 HIS A O 1
ATOM 2109 N N . PHE A 1 289 ? -10.118 -5.322 9.966 1.00 74.88 289 PHE A N 1
ATOM 2110 C CA . PHE A 1 289 ? -10.506 -6.542 9.236 1.00 74.88 289 PHE A CA 1
ATOM 2111 C C . PHE A 1 289 ? -10.805 -6.276 7.753 1.00 74.88 289 PHE A C 1
ATOM 2113 O O . PHE A 1 289 ? -10.423 -7.072 6.894 1.00 74.88 289 PHE A O 1
ATOM 2120 N N . LEU A 1 290 ? -11.397 -5.117 7.437 1.00 76.12 290 LEU A N 1
ATOM 2121 C CA . LEU A 1 290 ? -11.682 -4.673 6.065 1.00 76.12 290 LEU A CA 1
ATOM 2122 C C . LEU A 1 290 ? -10.421 -4.434 5.208 1.00 76.12 290 LEU A C 1
ATOM 2124 O O . LEU A 1 290 ? -10.519 -4.309 3.985 1.00 76.12 290 LEU A O 1
ATOM 2128 N N . ARG A 1 291 ? -9.238 -4.344 5.831 1.00 81.88 291 ARG A N 1
ATOM 2129 C CA . ARG A 1 291 ? -7.944 -4.043 5.192 1.00 81.88 291 ARG A CA 1
ATOM 2130 C C . ARG A 1 291 ? -6.920 -5.166 5.340 1.00 81.88 291 ARG A C 1
ATOM 2132 O O . ARG A 1 291 ? -6.178 -5.421 4.397 1.00 81.88 291 ARG A O 1
ATOM 2139 N N . THR A 1 292 ? -6.892 -5.842 6.485 1.00 88.00 292 THR A N 1
ATOM 2140 C CA . THR A 1 292 ? -5.894 -6.867 6.839 1.00 88.00 292 THR A CA 1
ATOM 2141 C C . THR A 1 292 ? -6.412 -8.300 6.734 1.00 88.00 292 THR A C 1
ATOM 2143 O O . THR A 1 292 ? -5.610 -9.228 6.845 1.00 88.00 292 THR A O 1
ATOM 2146 N N . LYS A 1 293 ? -7.729 -8.488 6.530 1.00 88.94 293 LYS A N 1
ATOM 2147 C CA . LYS A 1 293 ? -8.482 -9.716 6.856 1.00 88.94 293 LYS A CA 1
ATOM 2148 C C . LYS A 1 293 ? -8.409 -10.073 8.346 1.00 88.94 293 LYS A C 1
ATOM 2150 O O . LYS A 1 293 ? -7.740 -9.404 9.133 1.00 88.94 293 LYS A O 1
ATOM 2155 N N . VAL A 1 294 ? -9.099 -11.152 8.728 1.00 88.44 294 VAL A N 1
ATOM 2156 C CA . VAL A 1 294 ? -9.136 -11.675 10.104 1.00 88.44 294 VAL A CA 1
ATOM 2157 C C . VAL A 1 294 ? -7.769 -11.959 10.727 1.00 88.44 294 VAL A C 1
ATOM 2159 O O . VAL A 1 294 ? -7.632 -11.763 11.927 1.00 88.44 294 VAL A O 1
ATOM 2162 N N . ARG A 1 295 ? -6.767 -12.399 9.953 1.00 91.81 295 ARG A N 1
ATOM 2163 C CA . ARG A 1 295 ? -5.398 -12.681 10.429 1.00 91.81 295 ARG A CA 1
ATOM 2164 C C . ARG A 1 295 ? -4.371 -12.679 9.278 1.00 91.81 295 ARG A C 1
ATOM 2166 O O . ARG A 1 295 ? -4.762 -12.950 8.136 1.00 91.81 295 ARG A O 1
ATOM 2173 N N . PRO A 1 296 ? -3.073 -12.444 9.549 1.00 96.56 296 PRO A N 1
ATOM 2174 C CA . PRO A 1 296 ? -1.990 -12.624 8.580 1.00 96.56 296 PRO A CA 1
ATOM 2175 C C . PRO A 1 296 ? -1.701 -14.104 8.279 1.00 96.56 296 PRO A C 1
ATOM 2177 O O . PRO A 1 296 ? -2.122 -15.000 9.012 1.00 96.56 296 PRO A O 1
ATOM 2180 N N . LEU A 1 297 ? -0.901 -14.348 7.240 1.00 98.12 297 LEU A N 1
ATOM 2181 C CA . LEU A 1 297 ? -0.075 -15.555 7.121 1.00 98.12 297 LEU A CA 1
ATOM 2182 C C . LEU A 1 297 ? 1.286 -15.284 7.787 1.00 98.12 297 LEU A C 1
ATOM 2184 O O . LEU A 1 297 ? 1.831 -14.191 7.639 1.00 98.12 297 LEU A O 1
ATOM 2188 N N . VAL A 1 298 ? 1.854 -16.258 8.501 1.00 98.06 298 VAL A N 1
ATOM 2189 C CA . VAL A 1 298 ? 3.192 -16.153 9.117 1.00 98.06 298 VAL A CA 1
ATOM 2190 C C . VAL A 1 298 ? 4.079 -17.265 8.571 1.00 98.06 298 VAL A C 1
ATOM 2192 O O . VAL A 1 298 ? 3.663 -18.418 8.591 1.00 98.06 298 VAL A O 1
ATOM 2195 N N . LEU A 1 299 ? 5.287 -16.941 8.100 1.00 97.94 299 LEU A N 1
ATOM 2196 C CA . LEU A 1 299 ? 6.292 -17.956 7.776 1.00 97.94 299 LEU A CA 1
ATOM 2197 C C . LEU A 1 299 ? 6.881 -18.521 9.077 1.00 97.94 299 LEU A C 1
ATOM 2199 O O . LEU A 1 299 ? 7.578 -17.812 9.796 1.00 97.94 299 LEU A O 1
ATOM 2203 N N . ASP A 1 300 ? 6.633 -19.795 9.368 1.00 95.56 300 ASP A N 1
ATOM 2204 C CA . ASP A 1 300 ? 7.012 -20.489 10.611 1.00 95.56 300 ASP A CA 1
ATOM 2205 C C . ASP A 1 300 ? 8.474 -20.993 10.634 1.00 95.56 300 ASP A C 1
ATOM 2207 O O . ASP A 1 300 ? 8.805 -22.003 11.258 1.00 95.56 300 ASP A O 1
ATOM 2211 N N . LEU A 1 301 ? 9.374 -20.266 9.962 1.00 96.50 301 LEU A N 1
ATOM 2212 C CA . LEU A 1 301 ? 10.793 -20.599 9.828 1.00 96.50 301 LEU A CA 1
ATOM 2213 C C . LEU A 1 301 ? 11.695 -19.454 10.309 1.00 96.50 301 LEU A C 1
ATOM 2215 O O . LEU A 1 301 ? 11.358 -18.283 10.119 1.00 96.50 301 LEU A O 1
ATOM 2219 N N . PRO A 1 302 ? 12.884 -19.763 10.863 1.00 94.62 302 PRO A N 1
ATOM 2220 C CA . PRO A 1 302 ? 13.871 -18.741 11.175 1.00 94.62 302 PRO A CA 1
ATOM 2221 C C . PRO A 1 302 ? 14.408 -18.084 9.885 1.00 94.62 302 PRO A C 1
ATOM 2223 O O . PRO A 1 302 ? 14.536 -18.758 8.856 1.00 94.62 302 PRO A O 1
ATOM 2226 N N . PRO A 1 303 ? 14.827 -16.805 9.937 1.00 92.69 303 PRO A N 1
ATOM 2227 C CA . PRO A 1 303 ? 15.410 -16.075 8.802 1.00 92.69 303 PRO A CA 1
ATOM 2228 C C . PRO A 1 303 ? 16.634 -16.754 8.157 1.00 92.69 303 PRO A C 1
ATOM 2230 O O . PRO A 1 303 ? 16.968 -16.466 7.007 1.00 92.69 303 PRO A O 1
ATOM 2233 N N . THR A 1 304 ? 17.303 -17.650 8.889 1.00 91.25 304 THR A N 1
ATOM 2234 C CA . THR A 1 304 ? 18.490 -18.405 8.462 1.00 91.25 304 THR A CA 1
ATOM 2235 C C . THR A 1 304 ? 18.190 -19.639 7.605 1.00 91.25 304 THR A C 1
ATOM 2237 O O . THR A 1 304 ? 19.129 -20.234 7.078 1.00 91.25 304 THR A O 1
ATOM 2240 N N . ALA A 1 305 ? 16.920 -20.030 7.432 1.00 95.94 305 ALA A N 1
ATOM 2241 C CA . ALA A 1 305 ? 16.538 -21.044 6.445 1.00 95.94 305 ALA A CA 1
ATOM 2242 C C . ALA A 1 305 ? 16.956 -20.601 5.031 1.00 95.94 305 ALA A C 1
ATOM 2244 O O . ALA A 1 305 ? 16.978 -19.405 4.740 1.00 95.94 305 ALA A O 1
ATOM 2245 N N . ASP A 1 306 ? 17.258 -21.521 4.116 1.00 96.56 306 ASP A N 1
ATOM 2246 C CA . ASP A 1 306 ? 17.537 -21.160 2.721 1.00 96.56 306 ASP A CA 1
ATOM 2247 C C . ASP A 1 306 ? 16.274 -20.650 1.988 1.00 96.56 306 ASP A C 1
ATOM 2249 O O . ASP A 1 306 ? 15.161 -20.670 2.527 1.00 96.56 306 ASP A O 1
ATOM 2253 N N . LEU A 1 307 ? 16.447 -20.114 0.774 1.00 96.69 307 LEU A N 1
ATOM 2254 C CA . LEU A 1 307 ? 15.343 -19.521 0.013 1.00 96.69 307 LEU A CA 1
ATOM 2255 C C . LEU A 1 307 ? 14.341 -20.574 -0.481 1.00 96.69 307 LEU A C 1
ATOM 2257 O O . LEU A 1 307 ? 13.139 -20.330 -0.408 1.00 96.69 307 LEU A O 1
ATOM 2261 N N . ASP A 1 308 ? 14.811 -21.734 -0.940 1.00 97.56 308 ASP A N 1
ATOM 2262 C CA . ASP A 1 308 ? 13.951 -22.761 -1.532 1.00 97.56 308 ASP A CA 1
ATOM 2263 C C . ASP A 1 308 ? 13.093 -23.438 -0.453 1.00 97.56 308 ASP A C 1
ATOM 2265 O O . ASP A 1 308 ? 11.884 -23.586 -0.633 1.00 97.56 308 ASP A O 1
ATOM 2269 N N . THR A 1 309 ? 13.674 -23.740 0.714 1.00 98.31 309 THR A N 1
ATOM 2270 C CA . THR A 1 309 ? 12.944 -24.197 1.909 1.00 98.31 309 THR A CA 1
ATOM 2271 C C . THR A 1 309 ? 11.898 -23.169 2.354 1.00 98.31 309 THR A C 1
ATOM 2273 O O . THR A 1 309 ? 10.759 -23.535 2.648 1.00 98.31 309 THR A O 1
ATOM 2276 N N . ALA A 1 310 ? 12.241 -21.874 2.358 1.00 98.00 310 ALA A N 1
ATOM 2277 C CA . ALA A 1 310 ? 11.302 -20.812 2.721 1.00 98.00 310 ALA A CA 1
ATOM 2278 C C . ALA A 1 310 ? 10.133 -20.683 1.726 1.00 98.00 310 ALA A C 1
ATOM 2280 O O . ALA A 1 310 ? 8.988 -20.539 2.148 1.00 98.00 310 ALA A O 1
ATOM 2281 N N . VAL A 1 311 ? 10.394 -20.775 0.418 1.00 98.19 311 VAL A N 1
ATOM 2282 C CA . VAL A 1 311 ? 9.359 -20.725 -0.632 1.00 98.19 311 VAL A CA 1
ATOM 2283 C C . VAL A 1 311 ? 8.486 -21.986 -0.626 1.00 98.19 311 VAL A C 1
ATOM 2285 O O . VAL A 1 311 ? 7.271 -21.889 -0.822 1.00 98.19 311 VAL A O 1
ATOM 2288 N N . ALA A 1 312 ? 9.067 -23.158 -0.356 1.00 98.38 312 ALA A N 1
ATOM 2289 C CA . ALA A 1 312 ? 8.322 -24.402 -0.193 1.00 98.38 312 ALA A CA 1
ATOM 2290 C C . ALA A 1 312 ? 7.345 -24.308 0.989 1.00 98.38 312 ALA A C 1
ATOM 2292 O O . ALA A 1 312 ? 6.139 -24.467 0.794 1.00 98.38 312 ALA A O 1
ATOM 2293 N N . ARG A 1 313 ? 7.830 -23.943 2.186 1.00 98.31 313 ARG A N 1
ATOM 2294 C CA . ARG A 1 313 ? 6.975 -23.829 3.378 1.00 98.31 313 ARG A CA 1
ATOM 2295 C C . ARG A 1 313 ? 5.931 -22.716 3.250 1.00 98.31 313 ARG A C 1
ATOM 2297 O O . ARG A 1 313 ? 4.785 -22.919 3.632 1.00 98.31 313 ARG A O 1
ATOM 2304 N N . LEU A 1 314 ? 6.269 -21.586 2.620 1.00 98.06 314 LEU A N 1
ATOM 2305 C CA . LEU A 1 314 ? 5.306 -20.530 2.275 1.00 98.06 314 LEU A CA 1
ATOM 2306 C C . LEU A 1 314 ? 4.160 -21.042 1.382 1.00 98.06 314 LEU A C 1
ATOM 2308 O O . LEU A 1 314 ? 3.023 -20.602 1.534 1.00 98.06 314 LEU A O 1
ATOM 2312 N N . THR A 1 315 ? 4.440 -21.981 0.473 1.00 97.56 315 THR A N 1
ATOM 2313 C CA . THR A 1 315 ? 3.422 -22.587 -0.403 1.00 97.56 315 THR A CA 1
ATOM 2314 C C . THR A 1 315 ? 2.498 -23.536 0.373 1.00 97.56 315 THR A C 1
ATOM 2316 O O . THR A 1 315 ? 1.293 -23.555 0.124 1.00 97.56 315 THR A O 1
ATOM 2319 N N . GLU A 1 316 ? 3.028 -24.290 1.342 1.00 98.44 316 GLU A N 1
ATOM 2320 C CA . GLU A 1 316 ? 2.229 -25.132 2.249 1.00 98.44 316 GLU A CA 1
ATOM 2321 C C . GLU A 1 316 ? 1.323 -24.278 3.148 1.00 98.44 316 GLU A C 1
ATOM 2323 O O . GLU A 1 316 ? 0.102 -24.434 3.125 1.00 98.44 316 GLU A O 1
ATOM 2328 N N . LEU A 1 317 ? 1.908 -23.298 3.847 1.00 98.44 317 LEU A N 1
ATOM 2329 C CA . LEU A 1 317 ? 1.207 -22.333 4.701 1.00 98.44 317 LEU A CA 1
ATOM 2330 C C . LEU A 1 317 ? 0.111 -21.564 3.955 1.00 98.44 317 LEU A C 1
ATOM 2332 O O . LEU A 1 317 ? -0.908 -21.207 4.540 1.00 98.44 317 LEU A O 1
ATOM 2336 N N . HIS A 1 318 ? 0.298 -21.293 2.661 1.00 98.06 318 HIS A N 1
ATOM 2337 C CA . HIS A 1 318 ? -0.716 -20.646 1.828 1.00 98.06 318 HIS A CA 1
ATOM 2338 C C . HIS A 1 318 ? -1.915 -21.560 1.563 1.00 98.06 318 HIS A C 1
ATOM 2340 O O . HIS A 1 318 ? -3.058 -21.111 1.665 1.00 98.06 318 HIS A O 1
ATOM 2346 N N . ALA A 1 319 ? -1.681 -22.847 1.295 1.00 98.12 319 ALA A N 1
ATOM 2347 C CA . ALA A 1 319 ? -2.752 -23.833 1.163 1.00 98.12 319 ALA A CA 1
ATOM 2348 C C . ALA A 1 319 ? -3.493 -24.055 2.497 1.00 98.12 319 ALA A C 1
ATOM 2350 O O . ALA A 1 319 ? -4.726 -24.075 2.509 1.00 98.12 319 ALA A O 1
ATOM 2351 N N . GLU A 1 320 ? -2.755 -24.142 3.611 1.00 97.81 320 GLU A N 1
ATOM 2352 C CA . GLU A 1 320 ? -3.289 -24.184 4.982 1.00 97.81 320 GLU A CA 1
ATOM 2353 C C . GLU A 1 320 ? -4.165 -22.943 5.261 1.00 97.81 320 GLU A C 1
ATOM 2355 O O . GLU A 1 320 ? -5.347 -23.068 5.588 1.00 97.81 320 GLU A O 1
ATOM 2360 N N . TYR A 1 321 ? -3.642 -21.734 5.015 1.00 97.50 321 TYR A N 1
ATOM 2361 C CA . TYR A 1 321 ? -4.358 -20.469 5.217 1.00 97.50 321 TYR A CA 1
ATOM 2362 C C . TYR A 1 321 ? -5.640 -20.372 4.382 1.00 97.50 321 TYR A C 1
ATOM 2364 O O . TYR A 1 321 ? -6.682 -19.983 4.912 1.00 97.50 321 TYR A O 1
ATOM 2372 N N . ARG A 1 322 ? -5.592 -20.742 3.092 1.00 97.31 322 ARG A N 1
ATOM 2373 C CA . ARG A 1 322 ? -6.766 -20.714 2.204 1.00 97.31 322 ARG A CA 1
ATOM 2374 C C . ARG A 1 322 ? -7.847 -21.696 2.657 1.00 97.31 322 ARG A C 1
ATOM 2376 O O . ARG A 1 322 ? -9.027 -21.350 2.606 1.00 97.31 322 ARG A O 1
ATOM 2383 N N . ALA A 1 323 ? -7.463 -22.890 3.112 1.00 97.25 323 ALA A N 1
ATOM 2384 C CA . ALA A 1 323 ? -8.398 -23.879 3.643 1.00 97.25 323 ALA A CA 1
ATOM 2385 C C . ALA A 1 323 ? -9.056 -23.397 4.947 1.00 97.25 323 ALA A C 1
ATOM 2387 O O . ALA A 1 323 ? -10.276 -23.479 5.088 1.00 97.25 323 ALA A O 1
ATOM 2388 N N . GLU A 1 324 ? -8.277 -22.830 5.869 1.00 94.94 324 GLU A N 1
ATOM 2389 C CA . GLU A 1 324 ? -8.787 -22.307 7.140 1.00 94.94 324 GLU A CA 1
ATOM 2390 C C . GLU A 1 324 ? -9.672 -21.064 6.958 1.00 94.94 324 GLU A C 1
ATOM 2392 O O . GLU A 1 324 ? -10.719 -20.975 7.598 1.00 94.94 324 GLU A O 1
ATOM 2397 N N . TYR A 1 325 ? -9.328 -20.146 6.044 1.00 94.69 325 TYR A N 1
ATOM 2398 C CA . TYR A 1 325 ? -10.166 -18.984 5.715 1.00 94.69 325 TYR A CA 1
ATOM 2399 C C . TYR A 1 325 ? -11.484 -19.406 5.037 1.00 94.69 325 TYR A C 1
ATOM 2401 O O . TYR A 1 325 ? -12.545 -18.875 5.364 1.00 94.69 325 TYR A O 1
ATOM 2409 N N . ALA A 1 326 ? -11.455 -20.412 4.154 1.00 95.75 326 ALA A N 1
ATOM 2410 C CA . ALA A 1 326 ? -12.672 -20.985 3.575 1.00 95.75 326 ALA A CA 1
ATOM 2411 C C . ALA A 1 326 ? -13.545 -21.695 4.628 1.00 95.75 326 ALA A C 1
ATOM 2413 O O . ALA A 1 326 ? -14.769 -21.570 4.592 1.00 95.75 326 ALA A O 1
ATOM 2414 N N . ALA A 1 327 ? -12.936 -22.392 5.593 1.00 95.62 327 ALA A N 1
ATOM 2415 C CA . ALA A 1 327 ? -13.651 -23.007 6.710 1.00 95.62 327 ALA A CA 1
ATOM 2416 C C . ALA A 1 327 ? -14.242 -21.963 7.677 1.00 95.62 327 ALA A C 1
ATOM 2418 O O . ALA A 1 327 ? -15.343 -22.163 8.178 1.00 95.62 327 ALA A O 1
ATOM 2419 N N . TYR A 1 328 ? -13.544 -20.848 7.923 1.00 93.62 328 TYR A N 1
ATOM 2420 C CA . TYR A 1 328 ? -14.059 -19.689 8.666 1.00 93.62 328 TYR A CA 1
ATOM 2421 C C . TYR A 1 328 ? -15.300 -19.103 7.985 1.00 93.62 328 TYR A C 1
ATOM 2423 O O . TYR A 1 328 ? -16.351 -19.012 8.618 1.00 93.62 328 TYR A O 1
ATOM 2431 N N . TYR A 1 329 ? -15.228 -18.824 6.679 1.00 94.00 329 TYR A N 1
ATOM 2432 C CA . TYR A 1 329 ? -16.386 -18.369 5.908 1.00 94.00 329 TYR A CA 1
ATOM 2433 C C . TYR A 1 329 ? -17.560 -19.362 6.016 1.00 94.00 329 TYR A C 1
ATOM 2435 O O . TYR A 1 329 ? -18.687 -18.963 6.288 1.00 94.00 329 TYR A O 1
ATOM 2443 N N . GLN A 1 330 ? -17.304 -20.668 5.878 1.00 94.88 330 GLN A N 1
ATOM 2444 C CA . GLN A 1 330 ? -18.341 -21.707 5.970 1.00 94.88 330 GLN A CA 1
ATOM 2445 C C . GLN A 1 330 ? -18.963 -21.875 7.368 1.00 94.88 330 GLN A C 1
ATOM 2447 O O . GLN A 1 330 ? -20.081 -22.376 7.452 1.00 94.88 330 GLN A O 1
ATOM 2452 N N . ARG A 1 331 ? -18.277 -21.482 8.454 1.00 95.56 331 ARG A N 1
ATOM 2453 C CA . ARG A 1 331 ? -18.836 -21.524 9.820 1.00 95.56 331 ARG A CA 1
ATOM 2454 C C . ARG A 1 331 ? -19.874 -20.433 10.076 1.00 95.56 331 ARG A C 1
ATOM 2456 O O . ARG A 1 331 ? -20.804 -20.677 10.838 1.00 95.56 331 ARG A O 1
ATOM 2463 N N . HIS A 1 332 ? -19.699 -19.255 9.474 1.00 93.75 332 HIS A N 1
ATOM 2464 C CA . HIS A 1 332 ? -20.451 -18.041 9.831 1.00 93.75 332 HIS A CA 1
ATOM 2465 C C . HIS A 1 332 ? -21.345 -17.492 8.710 1.00 93.75 332 HIS A C 1
ATOM 2467 O O . HIS A 1 332 ? -22.218 -16.672 8.986 1.00 93.75 332 HIS A O 1
ATOM 2473 N N . ALA A 1 333 ? -21.172 -17.942 7.462 1.00 92.31 333 ALA A N 1
ATOM 2474 C CA . ALA A 1 333 ? -22.001 -17.502 6.343 1.00 92.31 333 ALA A CA 1
ATOM 2475 C C . ALA A 1 333 ? -23.466 -17.952 6.480 1.00 92.31 333 ALA A C 1
ATOM 2477 O O . ALA A 1 333 ? -23.781 -19.142 6.537 1.00 92.31 333 ALA A O 1
ATOM 2478 N N . LEU A 1 334 ? -24.363 -16.969 6.453 1.00 89.00 334 LEU A N 1
ATOM 2479 C CA . LEU A 1 334 ? -25.810 -17.142 6.377 1.00 89.00 334 LEU A CA 1
ATOM 2480 C C . LEU A 1 334 ? -26.266 -17.284 4.904 1.00 89.00 334 LEU A C 1
ATOM 2482 O O . LEU A 1 334 ? -25.502 -16.947 3.994 1.00 89.00 334 LEU A O 1
ATOM 2486 N N . PRO A 1 335 ? -27.498 -17.761 4.624 1.00 87.69 335 PRO A N 1
ATOM 2487 C CA . PRO A 1 335 ? -27.986 -17.988 3.253 1.00 87.69 335 PRO A CA 1
ATOM 2488 C C . PRO A 1 335 ? -28.023 -16.748 2.340 1.00 87.69 335 PRO A C 1
ATOM 2490 O O . PRO A 1 335 ? -28.124 -16.889 1.122 1.00 87.69 335 PRO A O 1
ATOM 2493 N N . ASP A 1 336 ? -27.961 -15.553 2.923 1.00 84.56 336 ASP A N 1
ATOM 2494 C CA . ASP A 1 336 ? -27.963 -14.230 2.295 1.00 84.56 336 ASP A CA 1
ATOM 2495 C C . ASP A 1 336 ? -26.586 -13.530 2.317 1.00 84.56 336 ASP A C 1
ATOM 2497 O O . ASP A 1 336 ? -26.442 -12.430 1.779 1.00 84.56 336 ASP A O 1
ATOM 2501 N N . SER A 1 337 ? -25.558 -14.152 2.907 1.00 85.94 337 SER A N 1
ATOM 2502 C CA . SER A 1 337 ? -24.222 -13.555 3.039 1.00 85.94 337 SER A CA 1
ATOM 2503 C C . SER A 1 337 ? -23.519 -13.356 1.681 1.00 85.94 337 SER A C 1
ATOM 2505 O O . SER A 1 337 ? -23.563 -14.251 0.829 1.00 85.94 337 SER A O 1
ATOM 2507 N N . PRO A 1 338 ? -22.812 -12.224 1.463 1.00 86.56 338 PRO A N 1
ATOM 2508 C CA . PRO A 1 338 ? -22.023 -11.996 0.252 1.00 86.56 338 PRO A CA 1
ATOM 2509 C C . PRO A 1 338 ? -20.945 -13.063 0.042 1.00 86.56 338 PRO A C 1
ATOM 2511 O O . PRO A 1 338 ? -20.288 -13.488 0.989 1.00 86.56 338 PRO A O 1
ATOM 2514 N N . ALA A 1 339 ? -20.715 -13.451 -1.215 1.00 89.38 339 ALA A N 1
ATOM 2515 C CA . ALA A 1 339 ? -19.749 -14.491 -1.564 1.00 89.38 339 ALA A CA 1
ATOM 2516 C C . ALA A 1 339 ? -18.316 -14.173 -1.085 1.00 89.38 339 ALA A C 1
ATOM 2518 O O . ALA A 1 339 ? -17.846 -13.038 -1.193 1.00 89.38 339 ALA A O 1
ATOM 2519 N N . MET A 1 340 ? -17.602 -15.208 -0.621 1.00 90.56 340 MET A N 1
ATOM 2520 C CA . MET A 1 340 ? -16.224 -15.128 -0.114 1.00 90.56 340 MET A CA 1
ATOM 2521 C C . MET A 1 340 ? -15.308 -14.315 -1.046 1.00 90.56 340 MET A C 1
ATOM 2523 O O . MET A 1 340 ? -15.096 -14.694 -2.201 1.00 90.56 340 MET A O 1
ATOM 2527 N N . ARG A 1 341 ? -14.713 -13.219 -0.550 1.00 84.94 341 ARG A N 1
ATOM 2528 C CA . ARG A 1 341 ? -13.982 -12.229 -1.376 1.00 84.94 341 ARG A CA 1
ATOM 2529 C C . ARG A 1 341 ? -12.544 -12.653 -1.740 1.00 84.94 341 ARG A C 1
ATOM 2531 O O . ARG A 1 341 ? -11.631 -11.822 -1.785 1.00 84.94 341 ARG A O 1
ATOM 2538 N N . GLY A 1 342 ? -12.346 -13.940 -2.024 1.00 89.88 342 GLY A N 1
ATOM 2539 C CA . GLY A 1 342 ? -11.041 -14.598 -2.155 1.00 89.88 342 GLY A CA 1
ATOM 2540 C C . GLY A 1 342 ? -10.473 -15.040 -0.802 1.00 89.88 342 GLY A C 1
ATOM 2541 O O . GLY A 1 342 ? -10.782 -14.450 0.233 1.00 89.88 342 GLY A O 1
ATOM 2542 N N . ALA A 1 343 ? -9.635 -16.074 -0.804 1.00 93.88 343 ALA A N 1
ATOM 2543 C CA . ALA A 1 343 ? -9.026 -16.687 0.374 1.00 93.88 343 ALA A CA 1
ATOM 2544 C C . ALA A 1 343 ? -7.543 -16.313 0.592 1.00 93.88 343 ALA A C 1
ATOM 2546 O O . ALA A 1 343 ? -7.000 -16.656 1.635 1.00 93.88 343 ALA A O 1
ATOM 2547 N N . ASP A 1 344 ? -6.904 -15.565 -0.315 1.00 95.12 344 ASP A N 1
ATOM 2548 C CA . ASP A 1 344 ? -5.500 -15.132 -0.160 1.00 95.12 344 ASP A CA 1
ATOM 2549 C C . ASP A 1 344 ? -5.262 -14.178 1.031 1.00 95.12 344 ASP A C 1
ATOM 2551 O O . ASP A 1 344 ? -6.171 -13.419 1.393 1.00 95.12 344 ASP A O 1
ATOM 2555 N N . PRO A 1 345 ? -4.060 -14.184 1.644 1.00 96.12 345 PRO A N 1
ATOM 2556 C CA . PRO A 1 345 ? -3.707 -13.289 2.746 1.00 96.12 345 PRO A CA 1
ATOM 2557 C C . PRO A 1 345 ? -3.466 -11.847 2.271 1.00 96.12 345 PRO A C 1
ATOM 2559 O O . PRO A 1 345 ? -2.784 -11.612 1.277 1.00 96.12 345 PRO A O 1
ATOM 2562 N N . ALA A 1 346 ? -3.966 -10.866 3.030 1.00 96.00 346 ALA A N 1
ATOM 2563 C CA . ALA A 1 346 ? -3.651 -9.447 2.808 1.00 96.00 346 ALA A CA 1
ATOM 2564 C C . ALA A 1 346 ? -2.343 -9.010 3.500 1.00 96.00 346 ALA A C 1
ATOM 2566 O O . ALA A 1 346 ? -1.708 -8.051 3.063 1.00 96.00 346 ALA A O 1
ATOM 2567 N N . ILE A 1 347 ? -1.936 -9.725 4.555 1.00 98.00 347 ILE A N 1
ATOM 2568 C CA . ILE A 1 347 ? -0.709 -9.505 5.331 1.00 98.00 347 ILE A CA 1
ATOM 2569 C C . ILE A 1 347 ? 0.081 -10.817 5.391 1.00 98.00 347 ILE A C 1
ATOM 2571 O O . ILE A 1 347 ? -0.481 -11.862 5.727 1.00 98.00 347 ILE A O 1
ATOM 2575 N N . VAL A 1 348 ? 1.382 -10.757 5.106 1.00 98.56 348 VAL A N 1
ATOM 2576 C CA . VAL A 1 348 ? 2.329 -11.866 5.266 1.00 98.56 348 VAL A CA 1
ATOM 2577 C C . VAL A 1 348 ? 3.501 -11.414 6.133 1.00 98.56 348 VAL A C 1
ATOM 2579 O O . VAL A 1 348 ? 4.177 -10.432 5.823 1.00 98.56 348 VAL A O 1
ATOM 2582 N N . LEU A 1 349 ? 3.747 -12.137 7.221 1.00 98.62 349 LEU A N 1
ATOM 2583 C CA . LEU A 1 349 ? 4.798 -11.854 8.193 1.00 98.62 349 LEU A CA 1
ATOM 2584 C C . LEU A 1 349 ? 5.950 -12.853 8.051 1.00 98.62 349 LEU A C 1
ATOM 2586 O O . LEU A 1 349 ? 5.722 -14.056 7.914 1.00 98.62 349 LEU A O 1
ATOM 2590 N N . VAL A 1 350 ? 7.188 -12.359 8.096 1.00 98.31 350 VAL A N 1
ATOM 2591 C CA . VAL A 1 350 ? 8.399 -13.163 7.886 1.00 98.31 350 VAL A CA 1
ATOM 2592 C C . VAL A 1 350 ? 9.405 -12.880 9.012 1.00 98.31 350 VAL A C 1
ATOM 2594 O O . VAL A 1 350 ? 9.993 -11.791 9.036 1.00 98.31 350 VAL A O 1
ATOM 2597 N N . PRO A 1 351 ? 9.618 -13.824 9.952 1.00 97.62 351 PRO A N 1
ATOM 2598 C CA . PRO A 1 351 ? 10.552 -13.664 11.063 1.00 97.62 351 PRO A CA 1
ATOM 2599 C C . PRO A 1 351 ? 11.956 -13.251 10.632 1.00 97.62 351 PRO A C 1
ATOM 2601 O O . PRO A 1 351 ? 12.462 -13.666 9.591 1.00 97.62 351 PRO A O 1
ATOM 2604 N N . GLY A 1 352 ? 12.564 -12.363 11.418 1.00 96.94 352 GLY A N 1
ATOM 2605 C CA . GLY A 1 352 ? 13.840 -11.715 11.111 1.00 96.94 352 GLY A CA 1
ATOM 2606 C C . GLY A 1 352 ? 13.851 -10.757 9.906 1.00 96.94 352 GLY A C 1
ATOM 2607 O O . GLY A 1 352 ? 14.827 -10.019 9.753 1.00 96.94 352 GLY A O 1
ATOM 2608 N N . VAL A 1 353 ? 12.803 -10.737 9.069 1.00 98.12 353 VAL A N 1
ATOM 2609 C CA . VAL A 1 353 ? 12.755 -9.993 7.797 1.00 98.12 353 VAL A CA 1
ATOM 2610 C C . VAL A 1 353 ? 11.805 -8.795 7.842 1.00 98.12 353 VAL A C 1
ATOM 2612 O O . VAL A 1 353 ? 12.213 -7.703 7.454 1.00 98.12 353 VAL A O 1
ATOM 2615 N N . GLY A 1 354 ? 10.569 -8.970 8.319 1.00 98.19 354 GLY A N 1
ATOM 2616 C CA . GLY A 1 354 ? 9.563 -7.904 8.396 1.00 98.19 354 GLY A CA 1
ATOM 2617 C C . GLY A 1 354 ? 8.176 -8.337 7.911 1.00 98.19 354 GLY A C 1
ATOM 2618 O O . GLY A 1 354 ? 7.801 -9.506 8.009 1.00 98.19 354 GLY A O 1
ATOM 2619 N N . MET A 1 355 ? 7.411 -7.379 7.386 1.00 98.62 355 MET A N 1
ATOM 2620 C CA . MET A 1 355 ? 6.032 -7.559 6.924 1.00 98.62 355 MET A CA 1
ATOM 2621 C C . MET A 1 355 ? 5.866 -7.158 5.458 1.00 98.62 355 MET A C 1
ATOM 2623 O O . MET A 1 355 ? 6.338 -6.105 5.027 1.00 98.62 355 MET A O 1
ATOM 2627 N N . PHE A 1 356 ? 5.108 -7.971 4.725 1.00 98.69 356 PHE A N 1
ATOM 2628 C CA . PHE A 1 356 ? 4.568 -7.655 3.410 1.00 98.69 356 PHE A CA 1
ATOM 2629 C C . PHE A 1 356 ? 3.051 -7.477 3.514 1.00 98.69 356 PHE A C 1
ATOM 2631 O O . PHE A 1 356 ? 2.364 -8.311 4.102 1.00 98.69 356 PHE A O 1
ATOM 2638 N N . SER A 1 357 ? 2.517 -6.411 2.929 1.00 98.38 357 SER A N 1
ATOM 2639 C CA . SER A 1 357 ? 1.084 -6.111 2.898 1.00 98.38 357 SER A CA 1
ATOM 2640 C C . SER A 1 357 ? 0.618 -5.837 1.470 1.00 98.38 357 SER A C 1
ATOM 2642 O O . SER A 1 357 ? 1.378 -5.315 0.654 1.00 98.38 357 SER A O 1
ATOM 2644 N N . PHE A 1 358 ? -0.619 -6.214 1.141 1.00 97.69 358 PHE A N 1
ATOM 2645 C CA . PHE A 1 358 ? -1.106 -6.274 -0.241 1.00 97.69 358 PHE A CA 1
ATOM 2646 C C . PHE A 1 358 ? -2.434 -5.545 -0.448 1.00 97.69 358 PHE A C 1
ATOM 2648 O O . PHE A 1 358 ? -3.251 -5.413 0.460 1.00 97.69 358 PHE A O 1
ATOM 2655 N N . GLY A 1 359 ? -2.652 -5.055 -1.670 1.00 94.94 359 GLY A N 1
ATOM 2656 C CA . GLY A 1 359 ? -3.876 -4.349 -2.031 1.00 94.94 359 GLY A CA 1
ATOM 2657 C C . GLY A 1 359 ? -4.085 -4.179 -3.535 1.00 94.94 359 GLY A C 1
ATOM 2658 O O . GLY A 1 359 ? -3.222 -4.478 -4.360 1.00 94.94 359 GLY A O 1
ATOM 2659 N N . LYS A 1 360 ? -5.255 -3.643 -3.901 1.00 92.50 360 LYS A N 1
ATOM 2660 C CA . LYS A 1 360 ? -5.633 -3.302 -5.291 1.00 92.50 360 LYS A CA 1
ATOM 2661 C C . LYS A 1 360 ? -4.775 -2.181 -5.917 1.00 92.50 360 LYS A C 1
ATOM 2663 O O . LYS A 1 360 ? -4.775 -1.999 -7.131 1.00 92.50 360 LYS A O 1
ATOM 2668 N N . ASP A 1 361 ? -4.087 -1.417 -5.077 1.00 94.25 361 ASP A N 1
ATOM 2669 C CA . ASP A 1 361 ? -3.168 -0.331 -5.402 1.00 94.25 361 ASP A CA 1
ATOM 2670 C C . ASP A 1 361 ? -2.158 -0.183 -4.247 1.00 94.25 361 ASP A C 1
ATOM 2672 O O . ASP A 1 361 ? -2.374 -0.710 -3.148 1.00 94.25 361 ASP A O 1
ATOM 2676 N N . LYS A 1 362 ? -1.034 0.505 -4.490 1.00 96.06 362 LYS A N 1
ATOM 2677 C CA . LYS A 1 362 ? 0.042 0.664 -3.497 1.00 96.06 362 LYS A CA 1
ATOM 2678 C C . LYS A 1 362 ? -0.411 1.422 -2.244 1.00 96.06 362 LYS A C 1
ATOM 2680 O O . LYS A 1 362 ? 0.019 1.052 -1.155 1.00 96.06 362 LYS A O 1
ATOM 2685 N N . GLN A 1 363 ? -1.295 2.415 -2.372 1.00 92.94 363 GLN A N 1
ATOM 2686 C CA . GLN A 1 363 ? -1.856 3.127 -1.219 1.00 92.94 363 GLN A CA 1
ATOM 2687 C C . GLN A 1 363 ? -2.631 2.162 -0.307 1.00 92.94 363 GLN A C 1
ATOM 2689 O O . GLN A 1 363 ? -2.390 2.127 0.895 1.00 92.94 363 GLN A O 1
ATOM 2694 N N . THR A 1 364 ? -3.508 1.325 -0.870 1.00 92.12 364 THR A N 1
ATOM 2695 C CA . THR A 1 364 ? -4.249 0.295 -0.122 1.00 92.12 364 THR A CA 1
ATOM 2696 C C . THR A 1 364 ? -3.296 -0.715 0.521 1.00 92.12 364 THR A C 1
ATOM 2698 O O . THR A 1 364 ? -3.481 -1.057 1.684 1.00 92.12 364 THR A O 1
ATOM 2701 N N . ALA A 1 365 ? -2.258 -1.153 -0.201 1.00 96.25 365 ALA A N 1
ATOM 2702 C CA . ALA A 1 365 ? -1.249 -2.076 0.319 1.00 96.25 365 ALA A CA 1
ATOM 2703 C C . ALA A 1 365 ? -0.448 -1.474 1.490 1.00 96.25 365 ALA A C 1
ATOM 2705 O O . ALA A 1 365 ? -0.230 -2.142 2.500 1.00 96.25 365 ALA A O 1
ATOM 2706 N N . ARG A 1 366 ? -0.045 -0.200 1.386 1.00 94.94 366 ARG A N 1
ATOM 2707 C CA . ARG A 1 366 ? 0.620 0.555 2.458 1.00 94.94 366 ARG A CA 1
ATOM 2708 C C . ARG A 1 366 ? -0.283 0.688 3.684 1.00 94.94 366 ARG A C 1
ATOM 2710 O O . ARG A 1 366 ? 0.123 0.293 4.769 1.00 94.94 366 ARG A O 1
ATOM 2717 N N . VAL A 1 367 ? -1.512 1.166 3.491 1.00 90.19 367 VAL A N 1
ATOM 2718 C CA . VAL A 1 367 ? -2.485 1.391 4.570 1.00 90.19 367 VAL A CA 1
ATOM 2719 C C . VAL A 1 367 ? -2.852 0.086 5.287 1.00 90.19 367 VAL A C 1
ATOM 2721 O O . VAL A 1 367 ? -2.968 0.080 6.506 1.00 90.19 367 VAL A O 1
ATOM 2724 N N . ALA A 1 368 ? -2.957 -1.045 4.578 1.00 93.06 368 ALA A N 1
ATOM 2725 C CA . ALA A 1 368 ? -3.130 -2.356 5.215 1.00 93.06 368 ALA A CA 1
ATOM 2726 C C . ALA A 1 368 ? -1.937 -2.737 6.117 1.00 93.06 368 ALA A C 1
ATOM 2728 O O . ALA A 1 368 ? -2.134 -3.286 7.198 1.00 93.06 368 ALA A O 1
ATOM 2729 N N . GLY A 1 369 ? -0.708 -2.408 5.704 1.00 94.62 369 GLY A N 1
ATOM 2730 C CA . GLY A 1 369 ? 0.488 -2.582 6.532 1.00 94.62 369 GLY A CA 1
ATOM 2731 C C . GLY A 1 369 ? 0.484 -1.670 7.761 1.00 94.62 369 GLY A C 1
ATOM 2732 O O . GLY A 1 369 ? 0.748 -2.137 8.863 1.00 94.62 369 GLY A O 1
ATOM 2733 N N . GLU A 1 370 ? 0.123 -0.396 7.595 1.00 91.50 370 GLU A N 1
ATOM 2734 C CA . GLU A 1 370 ? -0.002 0.580 8.689 1.00 91.50 370 GLU A CA 1
ATOM 2735 C C . GLU A 1 370 ? -1.035 0.119 9.734 1.00 91.50 370 GLU A C 1
ATOM 2737 O O . GLU A 1 370 ? -0.684 -0.013 10.905 1.00 91.50 370 GLU A O 1
ATOM 2742 N N . PHE A 1 371 ? -2.241 -0.281 9.309 1.00 90.88 371 PHE A N 1
ATOM 2743 C CA . PHE A 1 371 ? -3.250 -0.874 10.199 1.00 90.88 371 PHE A CA 1
ATOM 2744 C C . PHE A 1 371 ? -2.743 -2.113 10.954 1.00 90.88 371 PHE A C 1
ATOM 2746 O O . PHE A 1 371 ? -3.112 -2.315 12.111 1.00 90.88 371 PHE A O 1
ATOM 2753 N N . TYR A 1 372 ? -1.881 -2.937 10.348 1.00 94.88 372 TYR A N 1
ATOM 2754 C CA . TYR A 1 372 ? -1.301 -4.082 11.052 1.00 94.88 372 TYR A CA 1
ATOM 2755 C C . TYR A 1 372 ? -0.185 -3.682 12.040 1.00 94.88 372 TYR A C 1
ATOM 2757 O O . TYR A 1 372 ? -0.015 -4.341 13.065 1.00 94.88 372 TYR A O 1
ATOM 2765 N N . VAL A 1 373 ? 0.529 -2.570 11.815 1.00 94.62 373 VAL A N 1
ATOM 2766 C CA . VAL A 1 373 ? 1.421 -1.976 12.834 1.00 94.62 373 VAL A CA 1
ATOM 2767 C C . VAL A 1 373 ? 0.606 -1.472 14.031 1.00 94.62 373 VAL A C 1
ATOM 2769 O O . VAL A 1 373 ? 0.971 -1.776 15.167 1.00 94.62 373 VAL A O 1
ATOM 2772 N N . ASN A 1 374 ? -0.528 -0.798 13.800 1.00 92.19 374 ASN A N 1
ATOM 2773 C CA . ASN A 1 374 ? -1.468 -0.428 14.866 1.00 92.19 374 ASN A CA 1
ATOM 2774 C C . ASN A 1 374 ? -1.981 -1.668 15.621 1.00 92.19 374 ASN A C 1
ATOM 2776 O O . ASN A 1 374 ? -1.957 -1.704 16.849 1.00 92.19 374 ASN A O 1
ATOM 2780 N N . ALA A 1 375 ? -2.359 -2.739 14.913 1.00 93.69 375 ALA A N 1
ATOM 2781 C CA . ALA A 1 375 ? -2.760 -3.997 15.546 1.00 93.69 375 ALA A CA 1
ATOM 2782 C C . ALA A 1 375 ? -1.656 -4.584 16.453 1.00 93.69 375 ALA A C 1
ATOM 2784 O O . ALA A 1 375 ? -1.953 -5.004 17.570 1.00 93.69 375 ALA A O 1
ATOM 2785 N N . ILE A 1 376 ? -0.384 -4.551 16.031 1.00 95.88 376 ILE A N 1
ATOM 2786 C CA . ILE A 1 376 ? 0.755 -4.970 16.870 1.00 95.88 376 ILE A CA 1
ATOM 2787 C C . ILE A 1 376 ? 0.915 -4.055 18.095 1.00 95.88 376 ILE A C 1
ATOM 2789 O O . ILE A 1 376 ? 1.149 -4.559 19.193 1.00 95.88 376 ILE A O 1
ATOM 2793 N N . ASN A 1 377 ? 0.767 -2.734 17.960 1.00 95.00 377 ASN A N 1
ATOM 2794 C CA . ASN A 1 377 ? 0.815 -1.813 19.103 1.00 95.00 377 ASN A CA 1
ATOM 2795 C C . ASN A 1 377 ? -0.314 -2.085 20.110 1.00 95.00 377 ASN A C 1
ATOM 2797 O O . ASN A 1 377 ? -0.066 -2.131 21.315 1.00 95.00 377 ASN A O 1
ATOM 2801 N N . VAL A 1 378 ? -1.531 -2.345 19.625 1.00 94.88 378 VAL A N 1
ATOM 2802 C CA . VAL A 1 378 ? -2.682 -2.723 20.457 1.00 94.88 378 VAL A CA 1
ATOM 2803 C C . VAL A 1 378 ? -2.440 -4.052 21.173 1.00 94.88 378 VAL A C 1
ATOM 2805 O O . VAL A 1 378 ? -2.639 -4.128 22.385 1.00 94.88 378 VAL A O 1
ATOM 2808 N N . MET A 1 379 ? -1.949 -5.078 20.467 1.00 96.44 379 MET A N 1
ATOM 2809 C CA . MET A 1 379 ? -1.526 -6.341 21.085 1.00 96.44 379 MET A CA 1
ATOM 2810 C C . MET A 1 379 ? -0.463 -6.093 22.162 1.00 96.44 379 MET A C 1
ATOM 2812 O O . MET A 1 379 ? -0.534 -6.691 23.233 1.00 96.44 379 MET A O 1
ATOM 2816 N N . ARG A 1 380 ? 0.509 -5.202 21.904 1.00 96.25 380 ARG A N 1
ATOM 2817 C CA . ARG A 1 380 ? 1.580 -4.855 22.852 1.00 96.25 380 ARG A CA 1
ATOM 2818 C C . ARG A 1 380 ? 1.010 -4.215 24.114 1.00 96.25 380 ARG A C 1
ATOM 2820 O O . ARG A 1 380 ? 1.399 -4.621 25.201 1.00 96.25 380 ARG A O 1
ATOM 2827 N N . GLY A 1 381 ? 0.088 -3.262 23.985 1.00 96.19 381 GLY A N 1
ATOM 2828 C CA . GLY A 1 381 ? -0.558 -2.603 25.122 1.00 96.19 381 GLY A CA 1
ATOM 2829 C C . GLY A 1 381 ? -1.458 -3.547 25.926 1.00 96.19 381 GLY A C 1
ATOM 2830 O O . GLY A 1 381 ? -1.309 -3.640 27.142 1.00 96.19 381 GLY A O 1
ATOM 2831 N N . ALA A 1 382 ? -2.331 -4.304 25.257 1.00 96.62 382 ALA A N 1
ATOM 2832 C CA . ALA A 1 382 ? -3.241 -5.248 25.910 1.00 96.62 382 ALA A CA 1
ATOM 2833 C C . ALA A 1 382 ? -2.477 -6.357 26.656 1.00 96.62 382 ALA A C 1
ATOM 2835 O O . ALA A 1 382 ? -2.793 -6.671 27.802 1.00 96.62 382 ALA A O 1
ATOM 2836 N N . GLU A 1 383 ? -1.421 -6.909 26.048 1.00 97.31 383 GLU A N 1
ATOM 2837 C CA . GLU A 1 383 ? -0.532 -7.860 26.720 1.00 97.31 383 GLU A CA 1
ATOM 2838 C C . GLU A 1 383 ? 0.343 -7.200 27.794 1.00 97.31 383 GLU A C 1
ATOM 2840 O O . GLU A 1 383 ? 0.734 -7.881 28.737 1.00 97.31 383 GLU A O 1
ATOM 2845 N N . ALA A 1 384 ? 0.673 -5.907 27.703 1.00 96.12 384 ALA A N 1
ATOM 2846 C CA . ALA A 1 384 ? 1.504 -5.251 28.712 1.00 96.12 384 ALA A CA 1
ATOM 2847 C C . ALA A 1 384 ? 0.829 -5.258 30.093 1.00 96.12 384 ALA A C 1
ATOM 2849 O O . ALA A 1 384 ? 1.495 -5.561 31.081 1.00 96.12 384 ALA A O 1
ATOM 2850 N N . VAL A 1 385 ? -0.475 -4.971 30.161 1.00 96.38 385 VAL A N 1
ATOM 2851 C CA . VAL A 1 385 ? -1.235 -4.922 31.427 1.00 96.38 385 VAL A CA 1
ATOM 2852 C C . VAL A 1 385 ? -2.090 -6.165 31.702 1.00 96.38 385 VAL A C 1
ATOM 2854 O O . VAL A 1 385 ? -2.466 -6.391 32.849 1.00 96.38 385 VAL A O 1
ATOM 2857 N N . SER A 1 386 ? -2.393 -6.977 30.685 1.00 96.44 386 SER A N 1
ATOM 2858 C CA . SER A 1 386 ? -3.324 -8.111 30.779 1.00 96.44 386 SER A CA 1
ATOM 2859 C C . SER A 1 386 ? -3.012 -9.184 29.712 1.00 96.44 386 SER A C 1
ATOM 2861 O O . SER A 1 386 ? -1.850 -9.520 29.468 1.00 96.44 386 SER A O 1
ATOM 2863 N N . THR A 1 387 ? -4.045 -9.767 29.101 1.00 96.06 387 THR A N 1
ATOM 2864 C CA . THR A 1 387 ? -3.988 -10.654 27.929 1.00 96.06 387 THR A CA 1
ATOM 2865 C C . THR A 1 387 ? -4.817 -10.050 26.798 1.00 96.06 387 THR A C 1
ATOM 2867 O O . THR A 1 387 ? -5.919 -9.553 27.040 1.00 96.06 387 THR A O 1
ATOM 2870 N N . TYR A 1 388 ? -4.311 -10.118 25.566 1.00 96.62 388 TYR A N 1
ATOM 2871 C CA . TYR A 1 388 ? -5.022 -9.649 24.377 1.00 96.62 388 TYR A CA 1
ATOM 2872 C C . TYR A 1 388 ? -6.200 -10.568 24.023 1.00 96.62 388 TYR A C 1
ATOM 2874 O O . TYR A 1 388 ? -6.018 -11.757 23.749 1.00 96.62 388 TYR A O 1
ATOM 2882 N N . ALA A 1 389 ? -7.395 -9.981 24.003 1.00 94.31 389 ALA A N 1
ATOM 2883 C CA . ALA A 1 389 ? -8.672 -10.597 23.678 1.00 94.31 389 ALA A CA 1
ATOM 2884 C C . ALA A 1 389 ? -9.401 -9.731 22.624 1.00 94.31 389 ALA A C 1
ATOM 2886 O O . ALA A 1 389 ? -10.086 -8.769 22.981 1.00 94.31 389 ALA A O 1
ATOM 2887 N N . PRO A 1 390 ? -9.234 -10.015 21.317 1.00 91.12 390 PRO A N 1
ATOM 2888 C CA . PRO A 1 390 ? -10.022 -9.370 20.270 1.00 91.12 390 PRO A CA 1
ATOM 2889 C C . PRO A 1 390 ? -11.461 -9.906 20.258 1.00 91.12 390 PRO A C 1
ATOM 2891 O O . PRO A 1 390 ? -11.756 -10.933 20.866 1.00 91.12 390 PRO A O 1
ATOM 2894 N N . ILE A 1 391 ? -12.341 -9.241 19.506 1.00 90.12 391 ILE A N 1
ATOM 2895 C CA . ILE A 1 391 ? -13.746 -9.648 19.347 1.00 90.12 391 ILE A CA 1
ATOM 2896 C C . ILE A 1 391 ? -13.904 -11.074 18.778 1.00 90.12 391 ILE A C 1
ATOM 2898 O O . ILE A 1 391 ? -13.008 -11.603 18.107 1.00 90.12 391 ILE A O 1
ATOM 2902 N N . GLU A 1 392 ? -15.075 -11.666 19.016 1.00 89.56 392 GLU A N 1
ATOM 2903 C CA . GLU A 1 392 ? -15.434 -13.024 18.588 1.00 89.56 392 GLU A CA 1
ATOM 2904 C C . GLU A 1 392 ? -15.377 -13.243 17.066 1.00 89.56 392 GLU A C 1
ATOM 2906 O O . GLU A 1 392 ? -15.604 -12.328 16.270 1.00 89.56 392 GLU A O 1
ATOM 2911 N N . GLU A 1 393 ? -15.107 -14.485 16.645 1.00 88.50 393 GLU A N 1
ATOM 2912 C CA . GLU A 1 393 ? -14.932 -14.838 15.222 1.00 88.50 393 GLU A CA 1
ATOM 2913 C C . GLU A 1 393 ? -16.185 -14.534 14.374 1.00 88.50 393 GLU A C 1
ATOM 2915 O O . GLU A 1 393 ? -16.070 -14.070 13.238 1.00 88.50 393 GLU A O 1
ATOM 2920 N N . SER A 1 394 ? -17.377 -14.729 14.940 1.00 89.25 394 SER A N 1
ATOM 2921 C CA . SER A 1 394 ? -18.658 -14.404 14.300 1.00 89.25 394 SER A CA 1
ATOM 2922 C C . SER A 1 394 ? -18.848 -12.901 14.079 1.00 89.25 394 SER A C 1
ATOM 2924 O O . SER A 1 394 ? -19.352 -12.483 13.037 1.00 89.25 394 SER A O 1
ATOM 2926 N N . GLU A 1 395 ? -18.402 -12.066 15.017 1.00 87.75 395 GLU A N 1
ATOM 2927 C CA . GLU A 1 395 ? -18.496 -10.608 14.900 1.00 87.75 395 GLU A CA 1
ATOM 2928 C C . GLU A 1 395 ? -17.494 -10.084 13.860 1.00 87.75 395 GLU A C 1
ATOM 2930 O O . GLU A 1 395 ? -17.858 -9.244 13.033 1.00 87.75 395 GLU A O 1
ATOM 2935 N N . LYS A 1 396 ? -16.281 -10.663 13.795 1.00 88.31 396 LYS A N 1
ATOM 2936 C CA . LYS A 1 396 ? -15.327 -10.420 12.693 1.00 88.31 396 LYS A CA 1
ATOM 2937 C C . LYS A 1 396 ? -15.955 -10.728 11.330 1.00 88.31 396 LYS A C 1
ATOM 2939 O O . LYS A 1 396 ? -15.827 -9.920 10.411 1.00 88.31 396 LYS A O 1
ATOM 2944 N N . PHE A 1 397 ? -16.689 -11.840 11.214 1.00 89.12 397 PHE A N 1
ATOM 2945 C CA . PHE A 1 397 ? -17.396 -12.200 9.983 1.00 89.12 397 PHE A CA 1
ATOM 2946 C C . PHE A 1 397 ? -18.490 -11.191 9.613 1.00 89.12 397 PHE A C 1
ATOM 2948 O O . PHE A 1 397 ? -18.540 -10.744 8.467 1.00 89.12 397 PHE A O 1
ATOM 2955 N N . ARG A 1 398 ? -19.331 -10.777 10.571 1.00 84.44 398 ARG A N 1
ATOM 2956 C CA . ARG A 1 398 ? -20.404 -9.787 10.339 1.00 84.44 398 ARG A CA 1
ATOM 2957 C C . ARG A 1 398 ? -19.871 -8.422 9.892 1.00 84.44 398 ARG A C 1
ATOM 2959 O O . ARG A 1 398 ? -20.562 -7.725 9.153 1.00 84.44 398 ARG A O 1
ATOM 2966 N N . ILE A 1 399 ? -18.654 -8.056 10.302 1.00 83.81 399 ILE A N 1
ATOM 2967 C CA . ILE A 1 399 ? -17.950 -6.847 9.846 1.00 83.81 399 ILE A CA 1
ATOM 2968 C C . ILE A 1 399 ? -17.344 -7.062 8.452 1.00 83.81 399 ILE A C 1
ATOM 2970 O O . ILE A 1 399 ? -17.580 -6.260 7.550 1.00 83.81 399 ILE A O 1
ATOM 2974 N N . GLU A 1 400 ? -16.589 -8.146 8.242 1.00 83.75 400 GLU A N 1
ATOM 2975 C CA . GLU A 1 400 ? -15.906 -8.409 6.968 1.00 83.75 400 GLU A CA 1
ATOM 2976 C C . GLU A 1 400 ? -16.908 -8.601 5.816 1.00 83.75 400 GLU A C 1
ATOM 2978 O O . GLU A 1 400 ? -16.726 -8.033 4.739 1.00 83.75 400 GLU A O 1
ATOM 2983 N N . TYR A 1 401 ? -18.003 -9.330 6.044 1.00 81.88 401 TYR A N 1
ATOM 2984 C CA . TYR A 1 401 ? -19.027 -9.667 5.046 1.00 81.88 401 TYR A CA 1
ATOM 2985 C C . TYR A 1 401 ? -20.277 -8.773 5.106 1.00 81.88 401 TYR A C 1
ATOM 2987 O O . TYR A 1 401 ? -21.332 -9.118 4.575 1.00 81.88 401 TYR A O 1
ATOM 2995 N N . TRP A 1 402 ? -20.154 -7.583 5.697 1.00 75.25 402 TRP A N 1
ATOM 2996 C CA . TRP A 1 402 ? -21.254 -6.634 5.857 1.00 75.25 402 TRP A CA 1
ATOM 2997 C C . TRP A 1 402 ? -21.875 -6.203 4.517 1.00 75.25 402 TRP A C 1
ATOM 2999 O O . TRP A 1 402 ? -21.194 -5.660 3.640 1.00 75.25 402 TRP A O 1
ATOM 3009 N N . ALA A 1 403 ? -23.196 -6.365 4.388 1.00 69.38 403 ALA A N 1
ATOM 3010 C CA . ALA A 1 403 ? -23.977 -5.947 3.222 1.00 69.38 403 ALA A CA 1
ATOM 3011 C C . ALA A 1 403 ? -23.828 -4.450 2.868 1.00 69.38 403 ALA A C 1
ATOM 3013 O O . ALA A 1 403 ? -23.867 -4.090 1.692 1.00 69.38 403 ALA A O 1
ATOM 3014 N N . LEU A 1 404 ? -23.607 -3.572 3.855 1.00 66.88 404 LEU A N 1
ATOM 3015 C CA . LEU A 1 404 ? -23.382 -2.143 3.613 1.00 66.88 404 LEU A CA 1
ATOM 3016 C C . LEU A 1 404 ? -22.013 -1.862 2.980 1.00 66.88 404 LEU A C 1
ATOM 3018 O O . LEU A 1 404 ? -21.918 -1.023 2.085 1.00 66.88 404 LEU A O 1
ATOM 3022 N N . GLU A 1 405 ? -20.960 -2.570 3.395 1.00 71.38 405 GLU A N 1
ATOM 3023 C CA . GLU A 1 405 ? -19.642 -2.452 2.762 1.00 71.38 405 GLU A CA 1
ATOM 3024 C C . GLU A 1 405 ? -19.650 -3.095 1.369 1.00 71.38 405 GLU A C 1
ATOM 3026 O O . GLU A 1 405 ? -19.127 -2.520 0.418 1.00 71.38 405 GLU A O 1
ATOM 3031 N N . GLU A 1 406 ? -20.352 -4.219 1.201 1.00 70.00 406 GLU A N 1
ATOM 3032 C CA . GLU A 1 406 ? -20.614 -4.813 -0.114 1.00 70.00 406 GLU A CA 1
ATOM 3033 C C . GLU A 1 406 ? -21.319 -3.816 -1.056 1.00 70.00 406 GLU A C 1
ATOM 3035 O O . GLU A 1 406 ? -20.888 -3.618 -2.194 1.00 70.00 406 GLU A O 1
ATOM 3040 N N . ALA A 1 407 ? -22.331 -3.092 -0.568 1.00 68.44 407 ALA A N 1
ATOM 3041 C CA . ALA A 1 407 ? -23.007 -2.046 -1.331 1.00 68.44 407 ALA A CA 1
ATOM 3042 C C . ALA A 1 407 ? -22.093 -0.851 -1.680 1.00 68.44 407 ALA A C 1
ATOM 3044 O O . ALA A 1 407 ? -22.291 -0.234 -2.729 1.00 68.44 407 ALA A O 1
ATOM 3045 N N . LYS A 1 408 ? -21.077 -0.524 -0.864 1.00 72.31 408 LYS A N 1
ATOM 3046 C CA . LYS A 1 408 ? -20.034 0.457 -1.235 1.00 72.31 408 LYS A CA 1
ATOM 3047 C C . LYS A 1 408 ? -19.120 -0.100 -2.327 1.00 72.31 408 LYS A C 1
ATOM 3049 O O . LYS A 1 408 ? -18.891 0.583 -3.325 1.00 72.31 408 LYS A O 1
ATOM 3054 N N . LEU A 1 409 ? -18.639 -1.337 -2.177 1.00 73.75 409 LEU A N 1
ATOM 3055 C CA . LEU A 1 409 ? -17.751 -2.000 -3.138 1.00 73.75 409 LEU A CA 1
ATOM 3056 C C . LEU A 1 409 ? -18.395 -2.115 -4.529 1.00 73.75 409 LEU A C 1
ATOM 3058 O O . LEU A 1 409 ? -17.744 -1.812 -5.528 1.00 73.75 409 LEU A O 1
ATOM 3062 N N . GLN A 1 410 ? -19.684 -2.454 -4.600 1.00 73.81 410 GLN A N 1
ATOM 3063 C CA . GLN A 1 410 ? -20.446 -2.539 -5.854 1.00 73.81 410 GLN A CA 1
ATOM 3064 C C . GLN A 1 410 ? -20.682 -1.178 -6.537 1.00 73.81 410 GLN A C 1
ATOM 3066 O O . GLN A 1 410 ? -20.912 -1.132 -7.746 1.00 73.81 410 GLN A O 1
ATOM 3071 N N . ARG A 1 411 ? -20.602 -0.064 -5.793 1.00 77.44 411 ARG A N 1
ATOM 3072 C CA . ARG A 1 411 ? -20.702 1.310 -6.325 1.00 77.44 411 ARG A CA 1
ATOM 3073 C C . ARG A 1 411 ? -19.363 1.867 -6.825 1.00 77.44 411 ARG A C 1
ATOM 3075 O O . ARG A 1 411 ? -19.352 2.944 -7.423 1.00 77.44 411 ARG A O 1
ATOM 3082 N N . LEU A 1 412 ? -18.238 1.183 -6.590 1.00 78.25 412 LEU A N 1
ATOM 3083 C CA . LEU A 1 412 ? -16.929 1.654 -7.046 1.00 78.25 412 LEU A CA 1
ATOM 3084 C C . LEU A 1 412 ? -16.837 1.670 -8.585 1.00 78.25 412 LEU A C 1
ATOM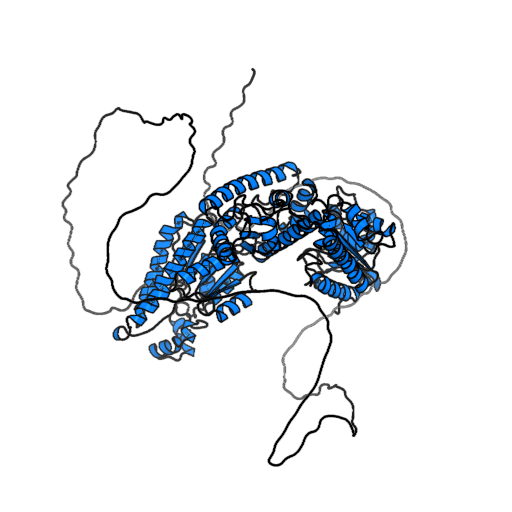 3086 O O . LEU A 1 412 ? -17.349 0.767 -9.253 1.00 78.25 412 LEU A O 1
ATOM 3090 N N . PRO A 1 413 ? -16.140 2.657 -9.181 1.00 82.81 413 PRO A N 1
ATOM 3091 C CA . PRO A 1 413 ? -15.857 2.639 -10.609 1.00 82.81 413 PRO A CA 1
ATOM 3092 C C . PRO A 1 413 ? -15.003 1.417 -10.966 1.00 82.81 413 PRO A C 1
ATOM 3094 O O . PRO A 1 413 ? -14.145 0.987 -10.190 1.00 82.81 413 PRO A O 1
ATOM 3097 N N . LYS A 1 414 ? -15.210 0.876 -12.173 1.00 87.06 414 LYS A N 1
ATOM 3098 C CA . LYS A 1 414 ? -14.418 -0.255 -12.681 1.00 87.06 414 LYS A CA 1
ATOM 3099 C C . LYS A 1 414 ? -12.916 0.078 -12.624 1.00 87.06 414 LYS A C 1
ATOM 3101 O O . 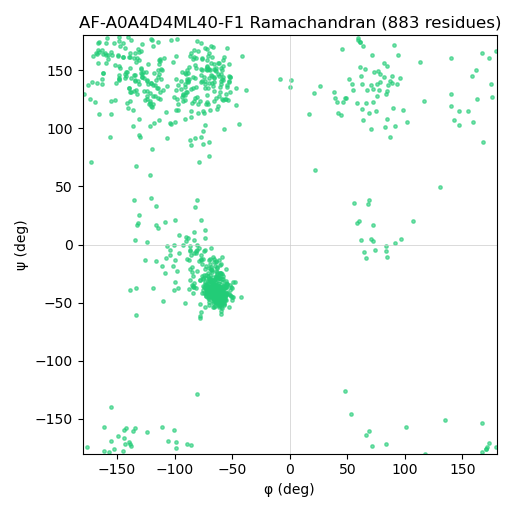LYS A 1 414 ? -12.551 1.193 -13.008 1.00 87.06 414 LYS A O 1
ATOM 3106 N N . PRO A 1 415 ? -12.047 -0.860 -12.193 1.00 89.38 415 PRO A N 1
ATOM 3107 C CA . PRO A 1 415 ? -10.603 -0.650 -12.193 1.00 89.38 415 PRO A CA 1
ATOM 3108 C C . PRO A 1 415 ? -10.083 -0.213 -13.565 1.00 89.38 415 PRO A C 1
ATOM 3110 O O . PRO A 1 415 ? -10.576 -0.664 -14.602 1.00 89.38 415 PRO A O 1
ATOM 3113 N N . LYS A 1 416 ? -9.070 0.659 -13.566 1.00 93.19 416 LYS A N 1
ATOM 3114 C CA . LYS A 1 416 ? -8.385 1.071 -14.796 1.00 93.19 416 LYS A CA 1
ATOM 3115 C C . LYS A 1 416 ? -7.628 -0.117 -15.423 1.00 93.19 416 LYS A C 1
ATOM 3117 O O . LYS A 1 416 ? -7.253 -1.030 -14.686 1.00 93.19 416 LYS A O 1
ATOM 3122 N N . PRO A 1 417 ? -7.352 -0.123 -16.742 1.00 94.00 417 PRO A N 1
ATOM 3123 C CA . PRO A 1 417 ? -6.834 -1.307 -17.436 1.00 94.00 417 PRO A CA 1
ATOM 3124 C C . PRO A 1 417 ? -5.452 -1.795 -16.979 1.00 94.00 417 PRO A C 1
ATOM 3126 O O . PRO A 1 417 ? -5.123 -2.954 -17.219 1.00 94.00 417 PRO A O 1
ATOM 3129 N N . LEU A 1 418 ? -4.651 -0.943 -16.325 1.00 95.94 418 LEU A N 1
ATOM 3130 C CA . LEU A 1 418 ? -3.364 -1.312 -15.724 1.00 95.94 418 LEU A CA 1
ATOM 3131 C C . LEU A 1 418 ? -3.351 -1.201 -14.190 1.00 95.94 418 LEU A C 1
ATOM 3133 O O . LEU A 1 418 ? -2.282 -1.275 -13.588 1.00 95.94 418 LEU A O 1
ATOM 3137 N N . ALA A 1 419 ? -4.515 -1.080 -13.541 1.00 93.88 419 ALA A N 1
ATOM 3138 C CA . ALA A 1 419 ? -4.609 -1.250 -12.092 1.00 93.88 419 ALA A CA 1
ATOM 3139 C C . ALA A 1 419 ? -3.956 -2.578 -11.668 1.00 93.88 419 ALA A C 1
ATOM 3141 O O . ALA A 1 419 ? -4.040 -3.572 -12.390 1.00 93.88 419 ALA A O 1
ATOM 3142 N N . THR A 1 420 ? -3.299 -2.600 -10.506 1.00 95.06 420 THR A N 1
ATOM 3143 C CA . THR A 1 420 ? -2.480 -3.715 -9.973 1.00 95.06 420 THR A CA 1
ATOM 3144 C C . THR A 1 420 ? -1.209 -4.098 -10.747 1.00 95.06 420 THR A C 1
ATOM 3146 O O . THR A 1 420 ? -0.431 -4.897 -10.226 1.00 95.06 420 THR A O 1
ATOM 3149 N N . ARG A 1 421 ? -0.941 -3.527 -11.934 1.00 97.00 421 ARG A N 1
ATOM 3150 C CA . ARG A 1 421 ? 0.304 -3.781 -12.682 1.00 97.00 421 ARG A CA 1
ATOM 3151 C C . ARG A 1 421 ? 1.449 -2.921 -12.146 1.00 97.00 421 ARG A C 1
ATOM 3153 O O . ARG A 1 421 ? 1.294 -1.712 -11.981 1.00 97.00 421 ARG A O 1
ATOM 3160 N N . VAL A 1 422 ? 2.619 -3.526 -11.968 1.00 98.56 422 VAL A N 1
ATOM 3161 C CA . VAL A 1 422 ? 3.882 -2.826 -11.698 1.00 98.56 422 VAL A CA 1
ATOM 3162 C C . VAL A 1 422 ? 4.706 -2.737 -12.979 1.00 98.56 422 VAL A C 1
ATOM 3164 O O . VAL A 1 422 ? 4.965 -3.758 -13.615 1.00 98.56 422 VAL A O 1
ATOM 3167 N N . ALA A 1 423 ? 5.138 -1.534 -13.352 1.00 98.75 423 ALA A N 1
ATOM 3168 C CA . ALA A 1 423 ? 5.931 -1.280 -14.547 1.00 98.75 423 ALA A CA 1
ATOM 3169 C C . ALA A 1 423 ? 7.305 -0.681 -14.218 1.00 98.75 423 ALA A C 1
ATOM 3171 O O . ALA A 1 423 ? 7.385 0.246 -13.422 1.00 98.75 423 ALA A O 1
ATOM 3172 N N . LEU A 1 424 ? 8.374 -1.137 -14.872 1.00 98.88 424 LEU A N 1
ATOM 3173 C CA . LEU A 1 424 ? 9.696 -0.501 -14.846 1.00 98.88 424 LEU A CA 1
ATOM 3174 C C . LEU A 1 424 ? 10.008 0.065 -16.234 1.00 98.88 424 LEU A C 1
ATOM 3176 O O . LEU A 1 424 ? 9.951 -0.656 -17.230 1.00 98.88 424 LEU A O 1
ATOM 3180 N N . VAL A 1 425 ? 10.322 1.359 -16.314 1.00 98.88 425 VAL A N 1
ATOM 3181 C CA . VAL A 1 425 ? 10.591 2.064 -17.579 1.00 98.88 425 VAL A CA 1
ATOM 3182 C C . VAL A 1 425 ? 12.004 2.633 -17.526 1.00 98.88 425 VAL A C 1
ATOM 3184 O O . VAL A 1 425 ? 12.290 3.443 -16.651 1.00 98.88 425 VAL A O 1
ATOM 3187 N N . THR A 1 426 ? 12.888 2.219 -18.440 1.00 98.69 426 THR A N 1
ATOM 3188 C CA . THR A 1 426 ? 14.288 2.689 -18.467 1.00 98.69 426 THR A CA 1
ATOM 3189 C C . THR A 1 426 ? 14.448 3.961 -19.301 1.00 98.69 426 THR A C 1
ATOM 3191 O O . THR A 1 426 ? 13.845 4.090 -20.364 1.00 98.69 426 THR A O 1
ATOM 3194 N N . GLY A 1 427 ? 15.259 4.918 -18.847 1.00 96.75 427 GLY A N 1
ATOM 3195 C CA . GLY A 1 427 ? 15.331 6.257 -19.445 1.00 96.75 427 GLY A CA 1
ATOM 3196 C C . GLY A 1 427 ? 14.045 7.070 -19.228 1.00 96.75 427 GLY A C 1
ATOM 3197 O O . GLY A 1 427 ? 13.587 7.753 -20.147 1.00 96.75 427 GLY A O 1
ATOM 3198 N N . ALA A 1 428 ? 13.392 6.903 -18.072 1.00 97.44 428 ALA A N 1
ATOM 3199 C CA . ALA A 1 428 ? 12.077 7.477 -17.777 1.00 97.44 428 ALA A CA 1
ATOM 3200 C C . ALA A 1 428 ? 12.092 8.909 -17.218 1.00 97.44 428 ALA A C 1
ATOM 3202 O O . ALA A 1 428 ? 11.031 9.517 -17.092 1.00 97.44 428 ALA A O 1
ATOM 3203 N N . GLY A 1 429 ? 13.262 9.479 -16.928 1.00 95.00 429 GLY A N 1
ATOM 3204 C CA . GLY A 1 429 ? 13.398 10.865 -16.479 1.00 95.00 429 GLY A CA 1
ATOM 3205 C C . GLY A 1 429 ? 13.110 11.899 -17.577 1.00 95.00 429 GLY A C 1
ATOM 3206 O O . GLY A 1 429 ? 12.932 13.077 -17.279 1.00 95.00 429 GLY A O 1
ATOM 3207 N N . SER A 1 430 ? 13.043 11.498 -18.855 1.00 91.50 430 SER A N 1
ATOM 3208 C CA . SER A 1 430 ? 12.780 12.424 -19.966 1.00 91.50 430 SER A CA 1
ATOM 3209 C C . SER A 1 430 ? 12.028 11.807 -21.156 1.00 91.50 430 SER A C 1
ATOM 3211 O O . SER A 1 430 ? 11.937 10.588 -21.318 1.00 91.50 430 SER A O 1
ATOM 3213 N N . GLY A 1 431 ? 11.481 12.683 -22.007 1.00 91.25 431 GLY A N 1
ATOM 3214 C CA . GLY A 1 431 ? 10.938 12.369 -23.332 1.00 91.25 431 GLY A CA 1
ATOM 3215 C C . GLY A 1 431 ? 9.999 11.166 -23.403 1.00 91.25 431 GLY A C 1
ATOM 3216 O O . GLY A 1 431 ? 8.991 11.107 -22.706 1.00 91.25 431 GLY A O 1
ATOM 3217 N N . ILE A 1 432 ? 10.317 10.218 -24.290 1.00 94.19 432 ILE A N 1
ATOM 3218 C CA . ILE A 1 432 ? 9.481 9.039 -24.563 1.00 94.19 432 ILE A CA 1
ATOM 3219 C C . ILE A 1 432 ? 9.285 8.190 -23.298 1.00 94.19 432 ILE A C 1
ATOM 3221 O O . ILE A 1 432 ? 8.161 7.774 -23.026 1.00 94.19 432 ILE A O 1
ATOM 3225 N N . GLY A 1 433 ? 10.331 7.988 -22.491 1.00 96.50 433 GLY A N 1
ATOM 3226 C CA . GLY A 1 433 ? 10.234 7.229 -21.242 1.00 96.50 433 GLY A CA 1
ATOM 3227 C C . GLY A 1 433 ? 9.340 7.916 -20.211 1.00 96.50 433 GLY A C 1
ATOM 3228 O O . GLY A 1 433 ? 8.488 7.260 -19.612 1.00 96.50 433 GLY A O 1
ATOM 3229 N N . LYS A 1 434 ? 9.464 9.243 -20.074 1.00 97.44 434 LYS A N 1
ATOM 3230 C CA . LYS A 1 434 ? 8.585 10.056 -19.221 1.00 97.44 434 LYS A CA 1
ATOM 3231 C C . LYS A 1 434 ? 7.121 9.967 -19.661 1.00 97.44 434 LYS A C 1
ATOM 3233 O O . LYS A 1 434 ? 6.270 9.622 -18.849 1.00 97.44 434 LYS A O 1
ATOM 3238 N N . ALA A 1 435 ? 6.833 10.182 -20.946 1.00 97.44 435 ALA A N 1
ATOM 3239 C CA . ALA A 1 435 ? 5.469 10.103 -21.479 1.00 97.44 435 ALA A CA 1
ATOM 3240 C C . ALA A 1 435 ? 4.857 8.694 -21.334 1.00 97.44 435 ALA A C 1
ATOM 3242 O O . ALA A 1 435 ? 3.654 8.547 -21.109 1.00 97.44 435 ALA A O 1
ATOM 3243 N N . ILE A 1 436 ? 5.680 7.641 -21.426 1.00 98.62 436 ILE A N 1
ATOM 3244 C CA . ILE A 1 436 ? 5.267 6.266 -21.121 1.00 98.62 436 ILE A CA 1
ATOM 3245 C C . ILE A 1 436 ? 4.920 6.131 -19.632 1.00 98.62 436 ILE A C 1
ATOM 3247 O O . ILE A 1 436 ? 3.833 5.649 -19.324 1.00 98.62 436 ILE A O 1
ATOM 3251 N N . ALA A 1 437 ? 5.778 6.585 -18.713 1.00 98.62 437 ALA A N 1
ATOM 3252 C CA . ALA A 1 437 ? 5.500 6.551 -17.275 1.00 98.62 437 ALA A CA 1
ATOM 3253 C C . ALA A 1 437 ? 4.202 7.307 -16.917 1.00 98.62 437 ALA A C 1
ATOM 3255 O O . ALA A 1 437 ? 3.340 6.761 -16.227 1.00 98.62 437 ALA A O 1
ATOM 3256 N N . GLU A 1 438 ? 4.013 8.507 -17.474 1.00 98.56 438 GLU A N 1
ATOM 3257 C CA . GLU A 1 438 ? 2.789 9.311 -17.356 1.00 98.56 438 GLU A CA 1
ATOM 3258 C C . GLU A 1 438 ? 1.548 8.554 -17.845 1.00 98.56 438 GLU A C 1
ATOM 3260 O O . GLU A 1 438 ? 0.555 8.474 -17.117 1.00 98.56 438 GLU A O 1
ATOM 3265 N N . ARG A 1 439 ? 1.596 7.922 -19.029 1.00 98.25 439 ARG A N 1
ATOM 3266 C CA . ARG A 1 439 ? 0.458 7.136 -19.537 1.00 98.25 439 ARG A CA 1
ATOM 3267 C C . ARG A 1 439 ? 0.172 5.900 -18.683 1.00 98.25 439 ARG A C 1
ATOM 3269 O O . ARG A 1 439 ? -0.995 5.586 -18.469 1.00 98.25 439 ARG A O 1
ATOM 3276 N N . LEU A 1 440 ? 1.196 5.201 -18.194 1.00 98.56 440 LEU A N 1
ATOM 3277 C CA . LEU A 1 440 ? 1.017 3.990 -17.387 1.00 98.56 440 LEU A CA 1
ATOM 3278 C C . LEU A 1 440 ? 0.393 4.315 -16.015 1.00 98.56 440 LEU A C 1
ATOM 3280 O O . LEU A 1 440 ? -0.571 3.653 -15.626 1.00 98.56 440 LEU A O 1
ATOM 3284 N N . VAL A 1 441 ? 0.841 5.377 -15.330 1.00 98.31 441 VAL A N 1
ATOM 3285 C CA . VAL A 1 441 ? 0.209 5.857 -14.079 1.00 98.31 441 VAL A CA 1
ATOM 3286 C C . VAL A 1 441 ? -1.206 6.388 -14.333 1.00 98.31 441 VAL A C 1
ATOM 3288 O O . VAL A 1 441 ? -2.128 6.100 -13.562 1.00 98.31 441 VAL A O 1
ATOM 3291 N N . ALA A 1 442 ? -1.431 7.109 -15.439 1.00 97.31 442 ALA A N 1
ATOM 3292 C CA . ALA A 1 442 ? -2.769 7.564 -15.823 1.00 97.31 442 ALA A CA 1
ATOM 3293 C C . ALA A 1 442 ? -3.758 6.394 -16.002 1.00 97.31 442 ALA A C 1
ATOM 3295 O O . ALA A 1 442 ? -4.943 6.554 -15.701 1.00 97.31 442 ALA A O 1
ATOM 3296 N N . GLU A 1 443 ? -3.271 5.215 -16.393 1.00 97.25 443 GLU A N 1
ATOM 3297 C CA . GLU A 1 443 ? -4.032 3.970 -16.581 1.00 97.25 443 GLU A CA 1
ATOM 3298 C C . GLU A 1 443 ? -3.989 3.018 -15.367 1.00 97.25 443 GLU A C 1
ATOM 3300 O O . GLU A 1 443 ? -4.513 1.904 -15.426 1.00 97.25 443 GLU A O 1
ATOM 3305 N N . GLY A 1 444 ? -3.438 3.474 -14.236 1.00 95.88 444 GLY A N 1
ATOM 3306 C CA . GLY A 1 444 ? -3.514 2.804 -12.932 1.00 95.88 444 GLY A CA 1
ATOM 3307 C C . GLY A 1 444 ? -2.321 1.929 -12.543 1.00 95.88 444 GLY A C 1
ATOM 3308 O O . GLY A 1 444 ? -2.390 1.299 -11.489 1.00 95.88 444 GLY A O 1
ATOM 3309 N N . ALA A 1 445 ? -1.252 1.888 -13.342 1.00 98.00 445 ALA A N 1
ATOM 3310 C CA . ALA A 1 445 ? -0.040 1.151 -12.988 1.00 98.00 445 ALA A CA 1
ATOM 3311 C C . ALA A 1 445 ? 0.754 1.850 -11.872 1.00 98.00 445 ALA A C 1
ATOM 3313 O O . ALA A 1 445 ? 0.786 3.080 -11.797 1.00 98.00 445 ALA A O 1
ATOM 3314 N N . CYS A 1 446 ? 1.476 1.063 -11.075 1.00 98.62 446 CYS A N 1
ATOM 3315 C CA . CYS A 1 446 ? 2.588 1.560 -10.265 1.00 98.62 446 CYS A CA 1
ATOM 3316 C C . CYS A 1 446 ? 3.866 1.570 -11.120 1.00 98.62 446 CYS A C 1
ATOM 3318 O O . CYS A 1 446 ? 4.131 0.585 -11.809 1.00 98.62 446 CYS A O 1
ATOM 3320 N N . VAL A 1 447 ? 4.655 2.652 -11.109 1.00 98.75 447 VAL A N 1
ATOM 3321 C CA . VAL A 1 447 ? 5.782 2.833 -12.048 1.00 98.75 447 VAL A CA 1
ATOM 3322 C C . VAL A 1 447 ? 7.122 3.080 -11.351 1.00 98.75 447 VAL A C 1
ATOM 3324 O O . VAL A 1 447 ? 7.294 4.025 -10.589 1.00 98.75 447 VAL A O 1
ATOM 3327 N N . VAL A 1 448 ? 8.117 2.263 -11.682 1.00 98.81 448 VAL A N 1
ATOM 3328 C CA . VAL A 1 448 ? 9.528 2.510 -11.387 1.00 98.81 448 VAL A CA 1
ATOM 3329 C C . VAL A 1 448 ? 10.110 3.362 -12.513 1.00 98.81 448 VAL A C 1
ATOM 3331 O O . VAL A 1 448 ? 10.265 2.905 -13.651 1.00 98.81 448 VAL A O 1
ATOM 3334 N N . VAL A 1 449 ? 10.400 4.618 -12.184 1.00 98.81 449 VAL A N 1
ATOM 3335 C CA . VAL A 1 449 ? 11.042 5.607 -13.051 1.00 98.81 449 VAL A CA 1
ATOM 3336 C C . VAL A 1 449 ? 12.546 5.357 -12.979 1.00 98.81 449 VAL A C 1
ATOM 3338 O O . VAL A 1 449 ? 13.223 5.845 -12.074 1.00 98.81 449 VAL A O 1
ATOM 3341 N N . ALA A 1 450 ? 13.053 4.534 -13.896 1.00 98.62 450 ALA A N 1
ATOM 3342 C CA . ALA A 1 450 ? 14.450 4.127 -13.932 1.00 98.62 450 ALA A CA 1
ATOM 3343 C C . ALA A 1 450 ? 15.234 5.002 -14.928 1.00 98.62 450 ALA A C 1
ATOM 3345 O O . ALA A 1 450 ? 14.902 5.042 -16.115 1.00 98.62 450 ALA A O 1
ATOM 3346 N N . ASP A 1 451 ? 16.265 5.715 -14.478 1.00 98.38 451 ASP A N 1
ATOM 3347 C CA . ASP A 1 451 ? 17.068 6.614 -15.323 1.00 98.38 451 ASP A CA 1
ATOM 3348 C C . ASP A 1 451 ? 18.523 6.703 -14.835 1.00 98.38 451 ASP A C 1
ATOM 3350 O O . ASP A 1 451 ? 18.817 6.383 -13.687 1.00 98.38 451 ASP A O 1
ATOM 3354 N N . LEU A 1 452 ? 19.439 7.169 -15.686 1.00 97.38 452 LEU A N 1
ATOM 3355 C CA . LEU A 1 452 ? 20.816 7.464 -15.282 1.00 97.38 452 LEU A CA 1
ATOM 3356 C C . LEU A 1 452 ? 20.891 8.778 -14.482 1.00 97.38 452 LEU A C 1
ATOM 3358 O O . LEU A 1 452 ? 21.749 8.928 -13.614 1.00 97.38 452 LEU A O 1
ATOM 3362 N N . ASN A 1 453 ? 19.991 9.731 -14.752 1.00 97.12 453 ASN A N 1
ATOM 3363 C CA . ASN A 1 453 ? 19.886 10.974 -13.994 1.00 97.12 453 ASN A CA 1
ATOM 3364 C C . ASN A 1 453 ? 18.896 10.811 -12.822 1.00 97.12 453 ASN A C 1
ATOM 3366 O O . ASN A 1 453 ? 17.679 10.760 -13.012 1.00 97.12 453 ASN A O 1
ATOM 3370 N N . ALA A 1 454 ? 19.446 10.771 -11.605 1.00 97.31 454 ALA A N 1
ATOM 3371 C CA . ALA A 1 454 ? 18.701 10.609 -10.358 1.00 97.31 454 ALA A CA 1
ATOM 3372 C C . ALA A 1 454 ? 17.693 11.743 -10.082 1.00 97.31 454 ALA A C 1
ATOM 3374 O O . ALA A 1 454 ? 16.600 11.482 -9.584 1.00 97.31 454 ALA A O 1
ATOM 3375 N N . GLU A 1 455 ? 18.046 12.988 -10.415 1.00 97.50 455 GLU A N 1
ATOM 3376 C CA . GLU A 1 455 ? 17.222 14.181 -10.169 1.00 97.50 455 GLU A CA 1
ATOM 3377 C C . GLU A 1 455 ? 15.988 14.168 -11.082 1.00 97.50 455 GLU A C 1
ATOM 3379 O O . GLU A 1 455 ? 14.858 14.216 -10.601 1.00 97.50 455 GLU A O 1
ATOM 3384 N N . ASN A 1 456 ? 16.188 13.947 -12.387 1.00 95.81 456 ASN A N 1
ATOM 3385 C CA . ASN A 1 456 ? 15.101 13.788 -13.358 1.00 95.81 456 ASN A CA 1
ATOM 3386 C C . ASN A 1 456 ? 14.160 12.627 -12.989 1.00 95.81 456 ASN A C 1
ATOM 3388 O O . ASN A 1 456 ? 12.944 12.733 -13.156 1.00 95.81 456 ASN A O 1
ATOM 3392 N N . ALA A 1 457 ? 14.707 11.507 -12.500 1.00 97.75 457 ALA A N 1
ATOM 3393 C CA . ALA A 1 457 ? 13.903 10.374 -12.052 1.00 97.75 457 ALA A CA 1
ATOM 3394 C C . ALA A 1 457 ? 13.054 10.729 -10.817 1.00 97.75 457 ALA A C 1
ATOM 3396 O O . ALA A 1 457 ? 11.869 10.387 -10.773 1.00 97.75 457 ALA A O 1
ATOM 3397 N N . ALA A 1 458 ? 13.634 11.438 -9.841 1.00 98.19 458 ALA A N 1
ATOM 3398 C CA . ALA A 1 458 ? 12.947 11.901 -8.636 1.00 98.19 458 ALA A CA 1
ATOM 3399 C C . ALA A 1 458 ? 11.826 12.903 -8.952 1.00 98.19 458 ALA A C 1
ATOM 3401 O O . ALA A 1 458 ? 10.700 12.716 -8.486 1.00 98.19 458 ALA A O 1
ATOM 3402 N N . ASP A 1 459 ? 12.095 13.900 -9.797 1.00 97.81 459 ASP A N 1
ATOM 3403 C CA . ASP A 1 459 ? 11.110 14.902 -10.220 1.00 97.81 459 ASP A CA 1
ATOM 3404 C C . ASP A 1 459 ? 9.925 14.264 -10.954 1.00 97.81 459 ASP A C 1
ATOM 3406 O O . ASP A 1 459 ? 8.766 14.578 -10.667 1.00 97.81 459 ASP A O 1
ATOM 3410 N N . VAL A 1 460 ? 10.186 13.320 -11.867 1.00 98.12 460 VAL A N 1
ATOM 3411 C CA . VAL A 1 460 ? 9.123 12.590 -12.574 1.00 98.12 460 VAL A CA 1
ATOM 3412 C C . VAL A 1 460 ? 8.331 11.700 -11.612 1.00 98.12 460 VAL A C 1
ATOM 3414 O O . VAL A 1 460 ? 7.104 11.759 -11.622 1.00 98.12 460 VAL A O 1
ATOM 3417 N N . ALA A 1 461 ? 8.979 10.925 -10.736 1.00 98.12 461 ALA A N 1
ATOM 3418 C CA . ALA A 1 461 ? 8.268 10.094 -9.759 1.00 98.12 461 ALA A CA 1
ATOM 3419 C C . ALA A 1 461 ? 7.410 10.931 -8.786 1.00 98.12 461 ALA A C 1
ATOM 3421 O O . ALA A 1 461 ? 6.276 10.557 -8.475 1.00 98.12 461 ALA A O 1
ATOM 3422 N N . SER A 1 462 ? 7.911 12.094 -8.361 1.00 97.88 462 SER A N 1
ATOM 3423 C CA . SER A 1 462 ? 7.178 13.063 -7.542 1.00 97.88 462 SER A CA 1
ATOM 3424 C C . SER A 1 462 ? 5.945 13.605 -8.278 1.00 97.88 462 SER A C 1
ATOM 3426 O O . SER A 1 462 ? 4.824 13.478 -7.781 1.00 97.88 462 SER A O 1
ATOM 3428 N N . ALA A 1 463 ? 6.115 14.098 -9.511 1.00 97.75 463 ALA A N 1
ATOM 3429 C CA . ALA A 1 463 ? 5.030 14.634 -10.339 1.00 97.75 463 ALA A CA 1
ATOM 3430 C C . ALA A 1 463 ? 3.940 13.597 -10.684 1.00 97.75 463 ALA A C 1
ATOM 3432 O O . ALA A 1 463 ? 2.771 13.952 -10.840 1.00 97.75 463 ALA A O 1
ATOM 3433 N N . LEU A 1 464 ? 4.293 12.308 -10.752 1.00 97.81 464 LEU A N 1
ATOM 3434 C CA . LEU A 1 464 ? 3.351 11.197 -10.936 1.00 97.81 464 LEU A CA 1
ATOM 3435 C C . LEU A 1 464 ? 2.530 10.860 -9.672 1.00 97.81 464 LEU A C 1
ATOM 3437 O O . LEU A 1 464 ? 1.607 10.043 -9.733 1.00 97.81 464 LEU A O 1
ATOM 3441 N N . GLY A 1 465 ? 2.818 11.509 -8.540 1.00 93.88 465 GLY A N 1
ATOM 3442 C CA . GLY A 1 465 ? 2.114 11.352 -7.267 1.00 93.88 465 GLY A CA 1
ATOM 3443 C C . GLY A 1 465 ? 2.891 10.591 -6.191 1.00 93.88 465 GLY A C 1
ATOM 3444 O O . GLY A 1 465 ? 2.267 10.083 -5.260 1.00 93.88 465 GLY A O 1
ATOM 3445 N N . GLY A 1 466 ? 4.220 10.507 -6.304 1.00 95.62 466 GLY A N 1
ATOM 3446 C CA . GLY A 1 466 ? 5.094 9.973 -5.258 1.00 95.62 466 GLY A CA 1
ATOM 3447 C C . GLY A 1 466 ? 4.913 8.470 -4.985 1.00 95.62 466 GLY A C 1
ATOM 3448 O O . GLY A 1 466 ? 4.317 7.762 -5.800 1.00 95.62 466 GLY A O 1
ATOM 3449 N N . PRO A 1 467 ? 5.406 7.955 -3.841 1.00 94.50 467 PRO A N 1
ATOM 3450 C CA . PRO A 1 467 ? 5.640 6.521 -3.614 1.00 94.50 467 PRO A CA 1
ATOM 3451 C C . PRO A 1 467 ? 4.391 5.624 -3.625 1.00 94.50 467 PRO A C 1
ATOM 3453 O O . PRO A 1 467 ? 4.530 4.408 -3.745 1.00 94.50 467 PRO A O 1
ATOM 3456 N N . ASP A 1 468 ? 3.183 6.192 -3.551 1.00 93.81 468 ASP A N 1
ATOM 3457 C CA . ASP A 1 468 ? 1.921 5.455 -3.727 1.00 93.81 468 ASP A CA 1
ATOM 3458 C C . ASP A 1 468 ? 1.556 5.204 -5.209 1.00 93.81 468 ASP A C 1
ATOM 3460 O O . ASP A 1 468 ? 0.577 4.515 -5.500 1.00 93.81 468 ASP A O 1
ATOM 3464 N N . LYS A 1 469 ? 2.335 5.740 -6.162 1.00 96.88 469 LYS A N 1
ATOM 3465 C CA . LYS A 1 469 ? 2.157 5.557 -7.616 1.00 96.88 469 LYS A CA 1
ATOM 3466 C C . LYS A 1 469 ? 3.466 5.350 -8.371 1.00 96.88 469 LYS A C 1
ATOM 3468 O O . LYS A 1 469 ? 3.500 4.532 -9.285 1.00 96.88 469 LYS A O 1
ATOM 3473 N N . ALA A 1 470 ? 4.529 6.065 -8.015 1.00 98.31 470 ALA A N 1
ATOM 3474 C CA . ALA A 1 470 ? 5.814 5.982 -8.688 1.00 98.31 470 ALA A CA 1
ATOM 3475 C C . ALA A 1 470 ? 7.004 6.112 -7.728 1.00 98.31 470 ALA A C 1
ATOM 3477 O O . ALA A 1 470 ? 6.958 6.854 -6.750 1.00 98.31 470 ALA A O 1
ATOM 3478 N N . VAL A 1 471 ? 8.094 5.408 -8.036 1.00 98.44 471 VAL A N 1
ATOM 3479 C CA . VAL A 1 471 ? 9.379 5.533 -7.327 1.00 98.44 471 VAL A CA 1
ATOM 3480 C C . VAL A 1 471 ? 10.507 5.773 -8.322 1.00 98.44 471 VAL A C 1
ATOM 3482 O O . VAL A 1 471 ? 10.492 5.228 -9.424 1.00 98.44 471 VAL A O 1
ATOM 3485 N N . ALA A 1 472 ? 11.479 6.590 -7.930 1.00 98.62 472 ALA A N 1
ATOM 3486 C CA . ALA A 1 472 ? 12.673 6.868 -8.717 1.00 98.62 472 ALA A CA 1
ATOM 3487 C C . ALA A 1 472 ? 13.773 5.845 -8.422 1.00 98.62 472 ALA A C 1
ATOM 3489 O O . ALA A 1 472 ? 13.976 5.471 -7.266 1.00 98.62 472 ALA A O 1
ATOM 3490 N N . VAL A 1 473 ? 14.498 5.423 -9.457 1.00 98.19 473 VAL A N 1
ATOM 3491 C CA . VAL A 1 473 ? 15.652 4.525 -9.345 1.00 98.19 473 VAL A CA 1
ATOM 3492 C C . VAL A 1 473 ? 16.755 4.993 -10.290 1.00 98.19 473 VAL A C 1
ATOM 3494 O O . VAL A 1 473 ? 16.551 5.078 -11.501 1.00 98.19 473 VAL A O 1
ATOM 3497 N N . THR A 1 474 ? 17.940 5.254 -9.742 1.00 98.44 474 THR A N 1
ATOM 3498 C CA . THR A 1 474 ? 19.142 5.539 -10.533 1.00 98.44 474 THR A CA 1
ATOM 3499 C C . THR A 1 474 ? 19.723 4.234 -11.075 1.00 98.44 474 THR A C 1
ATOM 3501 O O . THR A 1 474 ? 20.030 3.341 -10.287 1.00 98.44 474 THR A O 1
ATOM 3504 N N . VAL A 1 475 ? 19.888 4.108 -12.393 1.00 98.25 475 VAL A N 1
ATOM 3505 C CA . VAL A 1 475 ? 20.489 2.924 -13.026 1.00 98.25 475 VAL A CA 1
ATOM 3506 C C . VAL A 1 475 ? 21.181 3.246 -14.352 1.00 98.25 475 VAL A C 1
ATOM 3508 O O . VAL A 1 475 ? 20.574 3.730 -15.309 1.00 98.25 475 VAL A O 1
ATOM 3511 N N . ASP A 1 476 ? 22.457 2.882 -14.434 1.00 98.31 476 ASP A N 1
ATOM 3512 C CA . ASP A 1 476 ? 23.170 2.680 -15.689 1.00 98.31 476 ASP A CA 1
ATOM 3513 C C . ASP A 1 476 ? 22.822 1.297 -16.263 1.00 98.31 476 ASP A C 1
ATOM 3515 O O . ASP A 1 476 ? 23.186 0.259 -15.706 1.00 98.31 476 ASP A O 1
ATOM 3519 N N . VAL A 1 477 ? 22.133 1.275 -17.408 1.00 98.00 477 VAL A N 1
ATOM 3520 C CA . VAL A 1 477 ? 21.728 0.037 -18.099 1.00 98.00 477 VAL A CA 1
ATOM 3521 C C . VAL A 1 477 ? 22.899 -0.755 -18.700 1.00 98.00 477 VAL A C 1
ATOM 3523 O O . VAL A 1 477 ? 22.681 -1.837 -19.235 1.00 98.00 477 VAL A O 1
ATOM 3526 N N . THR A 1 478 ? 24.138 -0.266 -18.621 1.00 97.69 478 THR A N 1
ATOM 3527 C CA . THR A 1 478 ? 25.336 -1.057 -18.947 1.00 97.69 478 THR A CA 1
ATOM 3528 C C . THR A 1 478 ? 25.829 -1.903 -17.762 1.00 97.69 478 THR A C 1
ATOM 3530 O O . THR A 1 478 ? 26.531 -2.899 -17.973 1.00 97.69 478 THR A O 1
ATOM 3533 N N . SER A 1 479 ? 25.428 -1.566 -16.526 1.00 98.38 479 SER A N 1
ATOM 3534 C CA . SER A 1 479 ? 25.863 -2.228 -15.290 1.00 98.38 479 SER A CA 1
ATOM 3535 C C . SER A 1 479 ? 24.868 -3.289 -14.813 1.00 98.38 479 SER A C 1
ATOM 3537 O O . SER A 1 479 ? 23.750 -2.987 -14.403 1.00 98.38 479 SER A O 1
ATOM 3539 N N . GLU A 1 480 ? 25.296 -4.554 -14.797 1.00 98.00 480 GLU A N 1
ATOM 3540 C CA . GLU A 1 480 ? 24.474 -5.673 -14.309 1.00 98.00 480 GLU A CA 1
ATOM 3541 C C . GLU A 1 480 ? 24.130 -5.565 -12.820 1.00 98.00 480 GLU A C 1
ATOM 3543 O O . GLU A 1 480 ? 23.041 -5.964 -12.416 1.00 98.00 480 GLU A O 1
ATOM 3548 N N . GLU A 1 481 ? 25.029 -4.983 -12.024 1.00 98.25 481 GLU A N 1
ATOM 3549 C CA . GLU A 1 481 ? 24.821 -4.730 -10.597 1.00 98.25 481 GLU A CA 1
ATOM 3550 C C . GLU A 1 481 ? 23.712 -3.692 -10.386 1.00 98.25 481 GLU A C 1
ATOM 3552 O O . GLU A 1 481 ? 22.738 -3.967 -9.691 1.00 98.25 481 GLU A O 1
ATOM 3557 N N . GLN A 1 482 ? 23.777 -2.541 -11.066 1.00 98.56 482 GLN A N 1
ATOM 3558 C CA . GLN A 1 482 ? 22.747 -1.503 -10.924 1.00 98.56 482 GLN A CA 1
ATOM 3559 C C . GLN A 1 482 ? 21.386 -1.942 -11.484 1.00 98.56 482 GLN A C 1
ATOM 3561 O O . GLN A 1 482 ? 20.353 -1.539 -10.954 1.00 98.56 482 GLN A O 1
ATOM 3566 N N . ILE A 1 483 ? 21.357 -2.798 -12.512 1.00 98.75 483 ILE A N 1
ATOM 3567 C CA . ILE A 1 483 ? 20.111 -3.416 -12.989 1.00 98.75 483 ILE A CA 1
ATOM 3568 C C . ILE A 1 483 ? 19.532 -4.349 -11.915 1.00 98.75 483 ILE A C 1
ATOM 3570 O O . ILE A 1 483 ? 18.338 -4.268 -11.633 1.00 98.75 483 ILE A O 1
ATOM 3574 N N . ALA A 1 484 ? 20.349 -5.195 -11.280 1.00 98.38 484 ALA A N 1
ATOM 3575 C CA . ALA A 1 484 ? 19.888 -6.059 -10.193 1.00 98.38 484 ALA A CA 1
ATOM 3576 C C . ALA A 1 484 ? 19.339 -5.239 -9.009 1.00 98.38 484 ALA A C 1
ATOM 3578 O O . ALA A 1 484 ? 18.228 -5.509 -8.548 1.00 98.38 484 ALA A O 1
ATOM 3579 N N . GLU A 1 485 ? 20.044 -4.185 -8.583 1.00 98.31 485 GLU A N 1
ATOM 3580 C CA . GLU A 1 485 ? 19.562 -3.257 -7.550 1.00 98.31 485 GLU A CA 1
ATOM 3581 C C . GLU A 1 485 ? 18.266 -2.541 -7.955 1.00 98.31 485 GLU A C 1
ATOM 3583 O O . GLU A 1 485 ? 17.366 -2.379 -7.129 1.00 98.31 485 GLU A O 1
ATOM 3588 N N . ALA A 1 486 ? 18.105 -2.176 -9.231 1.00 98.50 486 ALA A N 1
ATOM 3589 C CA . ALA A 1 486 ? 16.875 -1.567 -9.728 1.00 98.50 486 ALA A CA 1
ATOM 3590 C C . ALA A 1 486 ? 15.665 -2.512 -9.629 1.00 98.50 486 ALA A C 1
ATOM 3592 O O . ALA A 1 486 ? 14.575 -2.080 -9.240 1.00 98.50 486 ALA A O 1
ATOM 3593 N N . PHE A 1 487 ? 15.846 -3.807 -9.912 1.00 98.75 487 PHE A N 1
ATOM 3594 C CA . PHE A 1 487 ? 14.795 -4.807 -9.703 1.00 98.75 487 PHE A CA 1
ATOM 3595 C C . PHE A 1 487 ? 14.546 -5.092 -8.214 1.00 98.75 487 PHE A C 1
ATOM 3597 O O . PHE A 1 487 ? 13.383 -5.186 -7.821 1.00 98.75 487 PHE A O 1
ATOM 3604 N N . LYS A 1 488 ? 15.577 -5.131 -7.354 1.00 98.50 488 LYS A N 1
ATOM 3605 C CA . LYS A 1 488 ? 15.392 -5.219 -5.889 1.00 98.50 488 LYS A CA 1
ATOM 3606 C C . LYS A 1 488 ? 14.575 -4.040 -5.352 1.00 98.50 488 LYS A C 1
ATOM 3608 O O . LYS A 1 488 ? 13.609 -4.242 -4.617 1.00 98.50 488 LYS A O 1
ATOM 3613 N N . ALA A 1 489 ? 14.910 -2.816 -5.761 1.00 98.31 489 ALA A N 1
ATOM 3614 C CA . ALA A 1 489 ? 14.163 -1.613 -5.405 1.00 98.31 489 ALA A CA 1
ATOM 3615 C C . ALA A 1 489 ? 12.701 -1.691 -5.880 1.00 98.31 489 ALA A C 1
ATOM 3617 O O . ALA A 1 489 ? 11.795 -1.376 -5.109 1.00 98.31 489 ALA A O 1
ATOM 3618 N N . ALA A 1 490 ? 12.457 -2.183 -7.100 1.00 98.44 490 ALA A N 1
ATOM 3619 C CA . ALA A 1 490 ? 11.114 -2.386 -7.639 1.00 98.44 490 ALA A CA 1
ATOM 3620 C C . ALA A 1 490 ? 10.273 -3.377 -6.812 1.00 98.44 490 ALA A C 1
ATOM 3622 O O . ALA A 1 490 ? 9.128 -3.072 -6.465 1.00 98.44 490 ALA A O 1
ATOM 3623 N N . VAL A 1 491 ? 10.827 -4.543 -6.454 1.00 98.31 491 VAL A N 1
ATOM 3624 C CA . VAL A 1 491 ? 10.076 -5.566 -5.702 1.00 98.31 491 VAL A CA 1
ATOM 3625 C C . VAL A 1 491 ? 9.906 -5.215 -4.222 1.00 98.31 491 VAL A C 1
ATOM 3627 O O . VAL A 1 491 ? 8.875 -5.548 -3.648 1.00 98.31 491 VAL A O 1
ATOM 3630 N N . LEU A 1 492 ? 10.827 -4.460 -3.611 1.00 98.06 492 LEU A N 1
ATOM 3631 C CA . LEU A 1 492 ? 10.609 -3.876 -2.278 1.00 98.06 492 LEU A CA 1
ATOM 3632 C C . LEU A 1 492 ? 9.560 -2.748 -2.312 1.00 98.06 492 LEU A C 1
ATOM 3634 O O . LEU A 1 492 ? 8.763 -2.609 -1.383 1.00 98.06 492 LEU A O 1
ATOM 3638 N N . ALA A 1 493 ? 9.519 -1.954 -3.387 1.00 97.75 493 ALA A N 1
ATOM 3639 C CA . ALA A 1 493 ? 8.545 -0.879 -3.546 1.00 97.75 493 ALA A CA 1
ATOM 3640 C C . ALA A 1 493 ? 7.122 -1.395 -3.812 1.00 97.75 493 ALA A C 1
ATOM 3642 O O . ALA A 1 493 ? 6.181 -0.858 -3.231 1.00 97.75 493 ALA A O 1
ATOM 3643 N N . PHE A 1 494 ? 6.949 -2.416 -4.659 1.00 98.38 494 PHE A N 1
ATOM 3644 C CA . PHE A 1 494 ? 5.629 -2.817 -5.173 1.00 98.38 494 PHE A CA 1
ATOM 3645 C C . PHE A 1 494 ? 5.347 -4.337 -5.157 1.00 98.38 494 PHE A C 1
ATOM 3647 O O . PHE A 1 494 ? 4.295 -4.773 -5.628 1.00 98.38 494 PHE A O 1
ATOM 3654 N N . GLY A 1 495 ? 6.251 -5.161 -4.619 1.00 96.81 495 GLY A N 1
ATOM 3655 C CA . GLY A 1 495 ? 6.106 -6.619 -4.480 1.00 96.81 495 GLY A CA 1
ATOM 3656 C C . GLY A 1 495 ? 6.489 -7.462 -5.708 1.00 96.81 495 GLY A C 1
ATOM 3657 O O . GLY A 1 495 ? 6.553 -8.681 -5.603 1.00 96.81 495 GLY A O 1
ATOM 3658 N N . GLY A 1 496 ? 6.724 -6.861 -6.876 1.00 97.56 496 GLY A N 1
ATOM 3659 C CA . GLY A 1 496 ? 7.001 -7.580 -8.127 1.00 97.56 496 GLY A CA 1
ATOM 3660 C C . GLY A 1 496 ? 7.213 -6.628 -9.306 1.00 97.56 496 GLY A C 1
ATOM 3661 O O . GLY A 1 496 ? 7.232 -5.414 -9.113 1.00 97.56 496 GLY A O 1
ATOM 3662 N N . VAL A 1 497 ? 7.352 -7.165 -10.522 1.00 98.56 497 VAL A N 1
ATOM 3663 C CA . VAL A 1 497 ? 7.398 -6.389 -11.778 1.00 98.56 497 VAL A CA 1
ATOM 3664 C C . VAL A 1 497 ? 6.630 -7.146 -12.862 1.00 98.56 497 VAL A C 1
ATOM 3666 O O . VAL A 1 497 ? 6.978 -8.275 -13.186 1.00 98.56 497 VAL A O 1
ATOM 3669 N N . ASP A 1 498 ? 5.607 -6.516 -13.444 1.00 98.31 498 ASP A N 1
ATOM 3670 C CA . ASP A 1 498 ? 4.705 -7.133 -14.432 1.00 98.31 498 ASP A CA 1
ATOM 3671 C C . ASP A 1 498 ? 4.868 -6.574 -15.845 1.00 98.31 498 ASP A C 1
ATOM 3673 O O . ASP A 1 498 ? 4.373 -7.164 -16.805 1.00 98.31 498 ASP A O 1
ATOM 3677 N N . LEU A 1 499 ? 5.479 -5.400 -15.978 1.00 98.50 499 LEU A N 1
ATOM 3678 C CA . LEU A 1 499 ? 5.731 -4.717 -17.238 1.00 98.50 499 LEU A CA 1
ATOM 3679 C C . LEU A 1 499 ? 7.148 -4.141 -17.212 1.00 98.50 499 LEU A C 1
ATOM 3681 O O . LEU A 1 499 ? 7.528 -3.458 -16.267 1.00 98.50 499 LEU A O 1
ATOM 3685 N N . VAL A 1 500 ? 7.926 -4.372 -18.260 1.00 98.81 500 VAL A N 1
ATOM 3686 C CA . VAL A 1 500 ? 9.222 -3.722 -18.461 1.00 98.81 500 VAL A CA 1
ATOM 3687 C C . VAL A 1 500 ? 9.232 -3.021 -19.805 1.00 98.81 500 VAL A C 1
ATOM 3689 O O . VAL A 1 500 ? 8.845 -3.597 -20.820 1.00 98.81 500 VAL A O 1
ATOM 3692 N N . VAL A 1 501 ? 9.678 -1.767 -19.818 1.00 98.81 501 VAL A N 1
ATOM 3693 C CA . VAL A 1 501 ? 9.820 -0.969 -21.033 1.00 98.81 501 VAL A CA 1
ATOM 3694 C C . VAL A 1 501 ? 11.284 -0.595 -21.228 1.00 98.81 501 VAL A C 1
ATOM 3696 O O . VAL A 1 501 ? 11.811 0.308 -20.576 1.00 98.81 501 VAL A O 1
ATOM 3699 N N . ASN A 1 502 ? 11.925 -1.285 -22.169 1.00 98.62 502 ASN A N 1
ATOM 3700 C CA . ASN A 1 502 ? 13.278 -0.999 -22.629 1.00 98.62 502 ASN A CA 1
ATOM 3701 C C . ASN A 1 502 ? 13.248 0.236 -23.538 1.00 98.62 502 ASN A C 1
ATOM 3703 O O . ASN A 1 502 ? 13.102 0.119 -24.758 1.00 98.62 502 ASN A O 1
ATOM 3707 N N . ASN A 1 503 ? 13.339 1.418 -22.927 1.00 97.56 503 ASN A N 1
ATOM 3708 C CA . ASN A 1 503 ? 13.314 2.714 -23.608 1.00 97.56 503 ASN A CA 1
ATOM 3709 C C . ASN A 1 503 ? 14.687 3.416 -23.628 1.00 97.56 503 ASN A C 1
ATOM 3711 O O . ASN A 1 503 ? 14.945 4.184 -24.555 1.00 97.56 503 ASN A O 1
ATOM 3715 N N . ALA A 1 504 ? 15.583 3.119 -22.679 1.00 94.00 504 ALA A N 1
ATOM 3716 C CA . ALA A 1 504 ? 16.921 3.708 -22.634 1.00 94.00 504 ALA A CA 1
ATOM 3717 C C . ALA A 1 504 ? 17.698 3.515 -23.954 1.00 94.00 504 ALA A C 1
ATOM 3719 O O . ALA A 1 504 ? 17.720 2.434 -24.551 1.00 94.00 504 ALA A O 1
ATOM 3720 N N . GLY A 1 505 ? 18.346 4.586 -24.416 1.00 90.56 505 GLY A N 1
ATOM 3721 C CA . GLY A 1 505 ? 19.106 4.594 -25.660 1.00 90.56 505 GLY A CA 1
ATOM 3722 C C . GLY A 1 505 ? 19.612 5.982 -26.040 1.00 90.56 505 GLY A C 1
ATOM 3723 O O . GLY A 1 505 ? 19.095 7.000 -25.588 1.00 90.56 505 GLY A O 1
ATOM 3724 N N . ILE A 1 506 ? 20.622 6.002 -26.905 1.00 89.00 506 ILE A N 1
ATOM 3725 C CA . ILE A 1 506 ? 21.250 7.209 -27.459 1.00 89.00 506 ILE A CA 1
ATOM 3726 C C . ILE A 1 506 ? 21.286 7.112 -28.990 1.00 89.00 506 ILE A C 1
ATOM 3728 O O . ILE A 1 506 ? 20.979 6.061 -29.552 1.00 89.00 506 ILE A O 1
ATOM 3732 N N . SER A 1 507 ? 21.677 8.181 -29.686 1.00 83.56 507 SER A N 1
ATOM 3733 C CA . SER A 1 507 ? 21.941 8.126 -31.128 1.00 83.56 507 SER A CA 1
ATOM 3734 C C . SER A 1 507 ? 23.158 8.969 -31.486 1.00 83.56 507 SER A C 1
ATOM 3736 O O . SER A 1 507 ? 23.149 10.181 -31.295 1.00 83.56 507 SER A O 1
ATOM 3738 N N . ILE A 1 508 ? 24.203 8.329 -32.014 1.00 85.62 508 ILE A N 1
ATOM 3739 C CA . ILE A 1 508 ? 25.386 9.010 -32.548 1.00 85.62 508 ILE A CA 1
ATOM 3740 C C . ILE A 1 508 ? 25.331 8.881 -34.070 1.00 85.62 508 ILE A C 1
ATOM 3742 O O . ILE A 1 508 ? 25.414 7.773 -34.605 1.00 85.62 508 ILE A O 1
ATOM 3746 N N . SER A 1 509 ? 25.160 10.011 -34.762 1.00 84.75 509 SER A N 1
ATOM 3747 C CA . SER A 1 509 ? 25.109 10.069 -36.226 1.00 84.75 509 SER A CA 1
ATOM 3748 C C . SER A 1 509 ? 26.479 10.489 -36.763 1.00 84.75 509 SER A C 1
ATOM 3750 O O . SER A 1 509 ? 26.923 11.602 -36.492 1.00 84.75 509 SER A O 1
ATOM 3752 N N . LYS A 1 510 ? 27.156 9.611 -37.507 1.00 86.44 510 LYS A N 1
ATOM 3753 C CA . LYS A 1 510 ? 28.477 9.836 -38.117 1.00 86.44 510 LYS A CA 1
ATOM 3754 C C . LYS A 1 510 ? 28.608 9.054 -39.432 1.00 86.44 510 LYS A C 1
ATOM 3756 O O . LYS A 1 510 ? 28.099 7.931 -39.509 1.00 86.44 510 LYS A O 1
ATOM 3761 N N . PRO A 1 511 ? 29.323 9.579 -40.442 1.00 89.56 511 PRO A N 1
ATOM 3762 C CA . PRO A 1 511 ? 29.749 8.799 -41.600 1.00 89.56 511 PRO A CA 1
ATOM 3763 C C . PRO A 1 511 ? 30.488 7.516 -41.196 1.00 89.56 511 PRO A C 1
ATOM 3765 O O . PRO A 1 511 ? 31.105 7.439 -40.129 1.00 89.56 511 PRO A O 1
ATOM 3768 N N . LEU A 1 512 ? 30.476 6.500 -42.065 1.00 92.25 512 LEU A N 1
ATOM 3769 C CA . LEU A 1 512 ? 31.114 5.204 -41.782 1.00 92.25 512 LEU A CA 1
ATOM 3770 C C . LEU A 1 512 ? 32.604 5.343 -41.423 1.00 92.25 512 LEU A C 1
ATOM 3772 O O . LEU A 1 512 ? 33.069 4.686 -40.500 1.00 92.25 512 LEU A O 1
ATOM 3776 N N . LEU A 1 513 ? 33.330 6.219 -42.123 1.00 95.25 513 LEU A N 1
ATOM 3777 C CA . LEU A 1 513 ? 34.769 6.437 -41.921 1.00 95.25 513 LEU A CA 1
ATOM 3778 C C . LEU A 1 513 ? 35.100 7.244 -40.649 1.00 95.25 513 LEU A C 1
ATOM 3780 O O . LEU A 1 513 ? 36.255 7.283 -40.239 1.00 95.25 513 LEU A O 1
ATOM 3784 N N . GLU A 1 514 ? 34.098 7.867 -40.024 1.00 94.75 514 GLU A N 1
ATOM 3785 C CA . GLU A 1 514 ? 34.226 8.667 -38.795 1.00 94.75 514 GLU A CA 1
ATOM 3786 C C . GLU A 1 514 ? 33.635 7.960 -37.562 1.00 94.75 514 GLU A C 1
ATOM 3788 O O . GLU A 1 514 ? 33.840 8.394 -36.427 1.00 94.75 514 GLU A O 1
ATOM 3793 N N . THR A 1 515 ? 32.892 6.868 -37.769 1.00 93.31 515 THR A N 1
ATOM 3794 C CA . THR A 1 515 ? 32.312 6.056 -36.693 1.00 93.31 515 THR A CA 1
ATOM 3795 C C . THR A 1 515 ? 33.425 5.244 -36.034 1.00 93.31 515 THR A C 1
ATOM 3797 O O . THR A 1 515 ? 33.885 4.246 -36.586 1.00 93.31 515 THR A O 1
ATOM 3800 N N . THR A 1 516 ? 33.880 5.663 -34.852 1.00 96.69 516 THR A N 1
ATOM 3801 C CA . THR A 1 516 ? 34.936 4.945 -34.124 1.00 96.69 516 THR A CA 1
ATOM 3802 C C . THR A 1 516 ? 34.389 3.682 -33.458 1.00 96.69 516 THR A C 1
ATOM 3804 O O . THR A 1 516 ? 33.190 3.586 -33.187 1.00 96.69 516 THR A O 1
ATOM 3807 N N . ALA A 1 517 ? 35.272 2.738 -33.106 1.00 97.31 517 ALA A N 1
ATOM 3808 C CA . ALA A 1 517 ? 34.899 1.585 -32.281 1.00 97.31 517 ALA A CA 1
ATOM 3809 C C . ALA A 1 517 ? 34.187 2.027 -30.988 1.00 97.31 517 ALA A C 1
ATOM 3811 O O . ALA A 1 517 ? 33.110 1.537 -30.689 1.00 97.31 517 ALA A O 1
ATOM 3812 N N . LYS A 1 518 ? 34.672 3.081 -30.315 1.00 96.81 518 LYS A N 1
ATOM 3813 C CA . LYS A 1 518 ? 34.018 3.633 -29.117 1.00 96.81 518 LYS A CA 1
ATOM 3814 C C . LYS A 1 518 ? 32.589 4.144 -29.374 1.00 96.81 518 LYS A C 1
ATOM 3816 O O . LYS A 1 518 ? 31.735 3.988 -28.507 1.00 96.81 518 LYS A O 1
ATOM 3821 N N . ASP A 1 519 ? 32.311 4.744 -30.537 1.00 93.69 519 ASP A N 1
ATOM 3822 C CA . ASP A 1 519 ? 30.946 5.160 -30.914 1.00 93.69 519 ASP A CA 1
ATOM 3823 C C . ASP A 1 519 ? 30.031 3.956 -31.193 1.00 93.69 519 ASP A C 1
ATOM 3825 O O . ASP A 1 519 ? 28.816 4.032 -30.992 1.00 93.69 519 ASP A O 1
ATOM 3829 N N . TRP A 1 520 ? 30.605 2.858 -31.692 1.00 95.69 520 TRP A N 1
ATOM 3830 C CA . TRP A 1 520 ? 29.914 1.598 -31.948 1.00 95.69 520 TRP A CA 1
ATOM 3831 C C . TRP A 1 520 ? 29.608 0.858 -30.642 1.00 95.69 520 TRP A C 1
ATOM 3833 O O . TRP A 1 520 ? 28.441 0.552 -30.381 1.00 95.69 520 TRP A O 1
ATOM 3843 N N . ASP A 1 521 ? 30.630 0.632 -29.818 1.00 97.38 521 ASP A N 1
ATOM 3844 C CA . ASP A 1 521 ? 30.580 -0.123 -28.565 1.00 97.38 521 ASP A CA 1
ATOM 3845 C C . ASP A 1 521 ? 29.600 0.528 -27.584 1.00 97.38 521 ASP A C 1
ATOM 3847 O O . ASP A 1 521 ? 28.630 -0.109 -27.187 1.00 97.38 521 ASP A O 1
ATOM 3851 N N . LEU A 1 522 ? 29.730 1.837 -27.324 1.00 96.31 522 LEU A N 1
ATOM 3852 C CA . LEU A 1 522 ? 28.839 2.584 -26.423 1.00 96.31 522 LEU A CA 1
ATOM 3853 C C . LEU A 1 522 ? 27.353 2.467 -26.813 1.00 96.31 522 LEU A C 1
ATOM 3855 O O . LEU A 1 522 ? 26.475 2.397 -25.953 1.00 96.31 522 LEU A O 1
ATOM 3859 N N . GLN A 1 523 ? 27.052 2.436 -28.115 1.00 95.06 523 GLN A N 1
ATOM 3860 C CA . GLN A 1 523 ? 25.681 2.250 -28.590 1.00 95.06 523 GLN A CA 1
ATOM 3861 C C . GLN A 1 523 ? 25.201 0.804 -28.407 1.00 95.06 523 GLN A C 1
ATOM 3863 O O . GLN A 1 523 ? 24.029 0.605 -28.077 1.00 95.06 523 GLN A O 1
ATOM 3868 N N . HIS A 1 524 ? 26.071 -0.194 -28.587 1.00 97.56 524 HIS A N 1
ATOM 3869 C CA . HIS A 1 524 ? 25.742 -1.604 -28.355 1.00 97.56 524 HIS A CA 1
ATOM 3870 C C . HIS A 1 524 ? 25.597 -1.925 -26.866 1.00 97.56 524 HIS A C 1
ATOM 3872 O O . HIS A 1 524 ? 24.629 -2.590 -26.503 1.00 97.56 524 HIS A O 1
ATOM 3878 N N . ASP A 1 525 ? 26.467 -1.398 -26.007 1.00 98.00 525 ASP A N 1
ATOM 3879 C CA . ASP A 1 525 ? 26.407 -1.592 -24.560 1.00 98.00 525 ASP A CA 1
ATOM 3880 C C . ASP A 1 525 ? 25.111 -1.033 -23.965 1.00 98.00 525 ASP A C 1
ATOM 3882 O O . ASP A 1 525 ? 24.414 -1.736 -23.235 1.00 98.00 525 ASP A O 1
ATOM 3886 N N . ILE A 1 526 ? 24.725 0.193 -24.336 1.00 96.81 526 ILE A N 1
ATOM 3887 C CA . ILE A 1 526 ? 23.485 0.812 -23.845 1.00 96.81 526 ILE A CA 1
ATOM 3888 C C . ILE A 1 526 ? 22.246 0.129 -24.443 1.00 96.81 526 ILE A C 1
ATOM 3890 O O . ILE A 1 526 ? 21.331 -0.249 -23.712 1.00 96.81 526 ILE A O 1
ATOM 3894 N N . MET A 1 527 ? 22.171 -0.009 -25.774 1.00 96.06 527 MET A N 1
ATOM 3895 C CA . MET A 1 527 ? 20.921 -0.416 -26.430 1.00 96.06 527 MET A CA 1
ATOM 3896 C C . MET A 1 527 ? 20.788 -1.927 -26.605 1.00 96.06 527 MET A C 1
ATOM 3898 O O . MET A 1 527 ? 19.747 -2.470 -26.247 1.00 96.06 527 MET A O 1
ATOM 3902 N N . ALA A 1 528 ? 21.789 -2.623 -27.147 1.00 97.12 528 ALA A N 1
ATOM 3903 C CA . ALA A 1 528 ? 21.688 -4.064 -27.393 1.00 97.12 528 ALA A CA 1
ATOM 3904 C C . ALA A 1 528 ? 21.890 -4.853 -26.089 1.00 97.12 528 ALA A C 1
ATOM 3906 O O . ALA A 1 528 ? 20.957 -5.497 -25.605 1.00 97.12 528 ALA A O 1
ATOM 3907 N N . ARG A 1 529 ? 23.070 -4.724 -25.468 1.00 98.31 529 ARG A N 1
ATOM 3908 C CA . ARG A 1 529 ? 23.444 -5.416 -24.226 1.00 98.31 529 ARG A CA 1
ATOM 3909 C C . ARG A 1 529 ? 22.553 -4.994 -23.057 1.00 98.31 529 ARG A C 1
ATOM 3911 O O . ARG A 1 529 ? 21.985 -5.862 -22.403 1.00 98.31 529 ARG A O 1
ATOM 3918 N N . GLY A 1 530 ? 22.367 -3.694 -22.829 1.00 98.31 530 GLY A N 1
ATOM 3919 C CA . GLY A 1 530 ? 21.577 -3.196 -21.701 1.00 98.31 530 GLY A CA 1
ATOM 3920 C C . GLY A 1 530 ? 20.115 -3.644 -21.718 1.00 98.31 530 GLY A C 1
ATOM 3921 O O . GLY A 1 530 ? 19.606 -4.119 -20.705 1.00 98.31 530 GLY A O 1
ATOM 3922 N N . SER A 1 531 ? 19.442 -3.601 -22.874 1.00 98.00 531 SER A N 1
ATOM 3923 C CA . SER A 1 531 ? 18.053 -4.090 -22.969 1.00 98.00 531 SER A CA 1
ATOM 3924 C C . SER A 1 531 ? 17.925 -5.614 -22.848 1.00 98.00 531 SER A C 1
ATOM 3926 O O . SER A 1 531 ? 16.923 -6.092 -22.313 1.00 98.00 531 SER A O 1
ATOM 3928 N N . PHE A 1 532 ? 18.945 -6.382 -23.251 1.00 98.44 532 PHE A N 1
ATOM 3929 C CA . PHE A 1 532 ? 19.038 -7.812 -22.940 1.00 98.44 532 PHE A CA 1
ATOM 3930 C C . PHE A 1 532 ? 19.144 -8.041 -21.424 1.00 98.44 532 PHE A C 1
ATOM 3932 O O . PHE A 1 532 ? 18.375 -8.825 -20.873 1.00 98.44 532 PHE A O 1
ATOM 3939 N N . LEU A 1 533 ? 20.041 -7.329 -20.735 1.00 98.75 533 LEU A N 1
ATOM 3940 C CA . LEU A 1 533 ? 20.264 -7.478 -19.292 1.00 98.75 533 LEU A CA 1
ATOM 3941 C C . LEU A 1 533 ? 19.025 -7.113 -18.467 1.00 98.75 533 LEU A C 1
ATOM 3943 O O . LEU A 1 533 ? 18.606 -7.888 -17.609 1.00 98.75 533 LEU A O 1
ATOM 3947 N N . VAL A 1 534 ? 18.391 -5.979 -18.776 1.00 98.81 534 VAL A N 1
ATOM 3948 C CA . VAL A 1 534 ? 17.132 -5.560 -18.144 1.00 98.81 534 VAL A CA 1
ATOM 3949 C C . VAL A 1 534 ? 16.028 -6.600 -18.385 1.00 98.81 534 VAL A C 1
ATOM 3951 O O . VAL A 1 534 ? 15.293 -6.932 -17.458 1.00 98.81 534 VAL A O 1
ATOM 3954 N N . SER A 1 535 ? 15.941 -7.183 -19.587 1.00 98.75 535 SER A N 1
ATOM 3955 C CA . SER A 1 535 ? 14.961 -8.239 -19.891 1.00 98.75 535 SER A CA 1
ATOM 3956 C C . SER A 1 535 ? 15.273 -9.574 -19.208 1.00 98.75 535 SER A C 1
ATOM 3958 O O . SER A 1 535 ? 14.349 -10.304 -18.856 1.00 98.75 535 SER A O 1
ATOM 3960 N N . ARG A 1 536 ? 16.553 -9.893 -18.982 1.00 98.62 536 ARG A N 1
ATOM 3961 C CA . ARG A 1 536 ? 16.997 -11.097 -18.264 1.00 98.62 536 ARG A CA 1
ATOM 3962 C C . ARG A 1 536 ? 16.560 -11.058 -16.800 1.00 98.62 536 ARG A C 1
ATOM 3964 O O . ARG A 1 536 ? 16.001 -12.032 -16.305 1.00 98.62 536 ARG A O 1
ATOM 3971 N N . GLU A 1 537 ? 16.770 -9.932 -16.119 1.00 98.69 537 GLU A N 1
ATOM 3972 C CA . GLU A 1 537 ? 16.339 -9.770 -14.723 1.00 98.69 537 GLU A CA 1
ATOM 3973 C C . GLU A 1 537 ? 14.808 -9.636 -14.607 1.00 98.69 537 GLU A C 1
ATOM 3975 O O . GLU A 1 537 ? 14.209 -10.229 -13.707 1.00 98.69 537 GLU A O 1
ATOM 3980 N N . ALA A 1 538 ? 14.149 -9.000 -15.586 1.00 98.62 538 ALA A N 1
ATOM 3981 C CA . ALA A 1 538 ? 12.689 -9.016 -15.711 1.00 98.62 538 ALA A CA 1
ATOM 3982 C C . ALA A 1 538 ? 12.129 -10.445 -15.789 1.00 98.62 538 ALA A C 1
ATOM 3984 O O . ALA A 1 538 ? 11.197 -10.788 -15.062 1.00 98.62 538 ALA A O 1
ATOM 3985 N N . ALA A 1 539 ? 12.722 -11.290 -16.640 1.00 98.44 539 ALA A N 1
ATOM 3986 C CA . ALA A 1 539 ? 12.308 -12.675 -16.819 1.00 98.44 539 ALA A CA 1
ATOM 3987 C C . ALA A 1 539 ? 12.438 -13.495 -15.527 1.00 98.44 539 ALA A C 1
ATOM 3989 O O . ALA A 1 539 ? 11.549 -14.302 -15.248 1.00 98.44 539 ALA A O 1
ATOM 3990 N N . ARG A 1 540 ? 13.470 -13.262 -14.696 1.00 98.06 540 ARG A N 1
ATOM 3991 C CA . ARG A 1 540 ? 13.568 -13.901 -13.369 1.00 98.06 540 ARG A CA 1
ATOM 3992 C C . ARG A 1 540 ? 12.372 -13.535 -12.494 1.00 98.06 540 ARG A C 1
ATOM 3994 O O . ARG A 1 540 ? 11.632 -14.429 -12.093 1.00 98.06 540 ARG A O 1
ATOM 4001 N N . VAL A 1 541 ? 12.145 -12.239 -12.262 1.00 98.38 541 VAL A N 1
ATOM 4002 C CA . VAL A 1 541 ? 11.073 -11.752 -11.373 1.00 98.38 541 VAL A CA 1
ATOM 4003 C C . VAL A 1 541 ? 9.697 -12.220 -11.856 1.00 98.38 541 VAL A C 1
ATOM 4005 O O . VAL A 1 541 ? 8.925 -12.764 -11.066 1.00 98.38 541 VAL A O 1
ATOM 4008 N N . MET A 1 542 ? 9.409 -12.092 -13.157 1.00 98.25 542 MET A N 1
ATOM 4009 C CA . MET A 1 542 ? 8.135 -12.513 -13.759 1.00 98.25 542 MET A CA 1
ATOM 4010 C C . MET A 1 542 ? 7.898 -14.030 -13.650 1.00 98.25 542 MET A C 1
ATOM 4012 O O . MET A 1 542 ? 6.772 -14.463 -13.391 1.00 98.25 542 MET A O 1
ATOM 4016 N N . THR A 1 543 ? 8.951 -14.844 -13.781 1.00 97.38 543 THR A N 1
ATOM 4017 C CA . THR A 1 543 ? 8.863 -16.310 -13.638 1.00 97.38 543 THR A CA 1
ATOM 4018 C C . THR A 1 543 ? 8.703 -16.732 -12.174 1.00 97.38 543 THR A C 1
ATOM 4020 O O . THR A 1 543 ? 7.942 -17.653 -11.882 1.00 97.38 543 THR A O 1
ATOM 4023 N N . GLN A 1 544 ? 9.355 -16.037 -11.235 1.00 96.31 544 GLN A N 1
ATOM 4024 C CA . GLN A 1 544 ? 9.222 -16.292 -9.795 1.00 96.31 544 GLN A CA 1
ATOM 4025 C C . GLN A 1 544 ? 7.808 -15.988 -9.283 1.00 96.31 544 GLN A C 1
ATOM 4027 O O . GLN A 1 544 ? 7.241 -16.803 -8.555 1.00 96.31 544 GLN A O 1
ATOM 4032 N N . GLN A 1 545 ? 7.215 -14.862 -9.703 1.00 94.56 545 GLN A N 1
ATOM 4033 C CA . GLN A 1 545 ? 5.852 -14.491 -9.301 1.00 94.56 545 GLN A CA 1
ATOM 4034 C C . GLN A 1 545 ? 4.753 -15.327 -9.987 1.00 94.56 545 GLN A C 1
ATOM 4036 O O . GLN A 1 545 ? 3.637 -15.394 -9.482 1.00 94.56 545 GLN A O 1
ATOM 4041 N N . LYS A 1 546 ? 5.043 -15.964 -11.135 1.00 95.06 546 LYS A N 1
ATOM 4042 C CA . LYS A 1 546 ? 4.112 -16.817 -11.914 1.00 95.06 546 LYS A CA 1
ATOM 4043 C C . LYS A 1 546 ? 2.817 -16.125 -12.387 1.00 95.06 546 LYS A C 1
ATOM 4045 O O . LYS A 1 546 ? 1.869 -16.797 -12.783 1.00 95.06 546 LYS A O 1
ATOM 4050 N N . LEU A 1 547 ? 2.788 -14.789 -12.406 1.00 93.44 547 LEU A N 1
ATOM 4051 C CA . LEU A 1 547 ? 1.651 -13.969 -12.862 1.00 93.44 547 LEU A CA 1
ATOM 4052 C C . LEU A 1 547 ? 1.704 -13.632 -14.370 1.00 93.44 547 LEU A C 1
ATOM 4054 O O . LEU A 1 547 ? 0.868 -12.876 -14.866 1.00 93.44 547 LEU A O 1
ATOM 4058 N N . GLY A 1 548 ? 2.699 -14.152 -15.096 1.00 94.81 548 GLY A N 1
ATOM 4059 C CA . GLY A 1 548 ? 3.046 -13.696 -16.443 1.00 94.81 548 GLY A CA 1
ATOM 4060 C C . GLY A 1 548 ? 3.648 -12.287 -16.442 1.00 94.81 548 GLY A C 1
ATOM 4061 O O . GLY A 1 548 ? 4.140 -11.804 -15.417 1.00 94.81 548 GLY A O 1
ATOM 4062 N N . GLY A 1 549 ? 3.620 -11.624 -17.600 1.00 96.06 549 GLY A N 1
ATOM 4063 C CA . GLY A 1 549 ? 4.102 -10.249 -17.727 1.00 96.06 549 GLY A CA 1
ATOM 4064 C C . GLY A 1 549 ? 4.191 -9.731 -19.163 1.00 96.06 549 GLY A C 1
ATOM 4065 O O . GLY A 1 549 ? 3.787 -10.392 -20.119 1.00 96.06 549 GLY A O 1
ATOM 4066 N N . ASP A 1 550 ? 4.735 -8.527 -19.307 1.00 98.12 550 ASP A N 1
ATOM 4067 C CA . ASP A 1 550 ? 4.949 -7.839 -20.579 1.00 98.12 550 ASP A CA 1
ATOM 4068 C C . ASP A 1 550 ? 6.361 -7.239 -20.645 1.00 98.12 550 ASP A C 1
ATOM 4070 O O . ASP A 1 550 ? 6.779 -6.527 -19.735 1.00 98.12 550 ASP A O 1
ATOM 4074 N N . ILE A 1 551 ? 7.081 -7.446 -21.748 1.00 98.69 551 ILE A N 1
ATOM 4075 C CA . ILE A 1 551 ? 8.342 -6.750 -22.042 1.00 98.69 551 ILE A CA 1
ATOM 4076 C C . ILE A 1 551 ? 8.186 -6.010 -23.375 1.00 98.69 551 ILE A C 1
ATOM 4078 O O . ILE A 1 551 ? 7.858 -6.601 -24.406 1.00 98.69 551 ILE A O 1
ATOM 4082 N N . VAL A 1 552 ? 8.404 -4.696 -23.368 1.00 98.62 552 VAL A N 1
ATOM 4083 C CA . VAL A 1 552 ? 8.213 -3.820 -24.530 1.00 98.62 552 VAL A CA 1
ATOM 4084 C C . VAL A 1 552 ? 9.511 -3.095 -24.858 1.00 98.62 552 VAL A C 1
ATOM 4086 O O . VAL A 1 552 ? 10.043 -2.343 -24.048 1.00 98.62 552 VAL A O 1
ATOM 4089 N N . TYR A 1 553 ? 10.014 -3.289 -26.072 1.00 98.31 553 TYR A N 1
ATOM 4090 C CA . TYR A 1 553 ? 11.189 -2.581 -26.576 1.00 98.31 553 TYR A CA 1
ATOM 4091 C C . TYR A 1 553 ? 10.766 -1.335 -27.358 1.00 98.31 553 TYR A C 1
ATOM 4093 O O . TYR A 1 553 ? 9.998 -1.433 -28.319 1.00 98.31 553 TYR A O 1
ATOM 4101 N N . ILE A 1 554 ? 11.315 -0.168 -27.011 1.00 96.44 554 ILE A N 1
ATOM 4102 C CA . ILE A 1 554 ? 11.246 1.026 -27.862 1.00 96.44 554 ILE A CA 1
ATOM 4103 C C . ILE A 1 554 ? 12.409 0.944 -28.849 1.00 96.44 554 ILE A C 1
ATOM 4105 O O . ILE A 1 554 ? 13.516 1.432 -28.607 1.00 96.44 554 ILE A O 1
ATOM 4109 N N . ALA A 1 555 ? 12.166 0.249 -29.957 1.00 92.38 555 ALA A N 1
ATOM 4110 C CA . ALA A 1 555 ? 13.152 0.027 -31.001 1.00 92.38 555 ALA A CA 1
ATOM 4111 C C . ALA A 1 555 ? 13.247 1.274 -31.908 1.00 92.38 555 ALA A C 1
ATOM 4113 O O . ALA A 1 555 ? 13.462 2.385 -31.425 1.00 92.38 555 ALA A O 1
ATOM 4114 N N . SER A 1 556 ? 13.155 1.119 -33.229 1.00 90.06 556 SER A N 1
ATOM 4115 C CA . SER A 1 556 ? 13.159 2.237 -34.181 1.00 90.06 556 SER A CA 1
ATOM 4116 C C . SER A 1 556 ? 12.715 1.759 -35.558 1.00 90.06 556 SER A C 1
ATOM 4118 O O . SER A 1 556 ? 12.943 0.608 -35.925 1.00 90.06 556 SER A O 1
ATOM 4120 N N . LYS A 1 557 ? 12.195 2.665 -36.386 1.00 88.31 557 LYS A N 1
ATOM 4121 C CA . LYS A 1 557 ? 12.134 2.488 -37.845 1.00 88.31 557 LYS A CA 1
ATOM 4122 C C . LYS A 1 557 ? 13.480 2.061 -38.458 1.00 88.31 557 LYS A C 1
ATOM 4124 O O . LYS A 1 557 ? 13.479 1.270 -39.402 1.00 88.31 557 LYS A O 1
ATOM 4129 N N . ASN A 1 558 ? 14.608 2.506 -37.892 1.00 87.31 558 ASN A N 1
ATOM 4130 C CA . ASN A 1 558 ? 15.953 2.144 -38.362 1.00 87.31 558 ASN A CA 1
ATOM 4131 C C . ASN A 1 558 ? 16.295 0.650 -38.177 1.00 87.31 558 ASN A C 1
ATOM 4133 O O . ASN A 1 558 ? 17.235 0.168 -38.797 1.00 87.31 558 ASN A O 1
ATOM 4137 N N . ALA A 1 559 ? 15.495 -0.105 -37.411 1.00 89.25 559 ALA A N 1
ATOM 4138 C CA . ALA A 1 559 ? 15.572 -1.567 -37.334 1.00 89.25 559 ALA A CA 1
ATOM 4139 C C . ALA A 1 559 ? 15.129 -2.288 -38.628 1.00 89.25 559 ALA A C 1
ATOM 4141 O O . ALA A 1 559 ? 15.287 -3.502 -38.743 1.00 89.25 559 ALA A O 1
ATOM 4142 N N . VAL A 1 560 ? 14.499 -1.565 -39.566 1.00 86.62 560 VAL A N 1
ATOM 4143 C CA . VAL A 1 560 ? 13.918 -2.112 -40.809 1.00 86.62 560 VAL A CA 1
ATOM 4144 C C . VAL A 1 560 ? 14.288 -1.271 -42.036 1.00 86.62 560 VAL A C 1
ATOM 4146 O O . VAL A 1 560 ? 14.540 -1.822 -43.104 1.00 86.62 560 VAL A O 1
ATOM 4149 N N . PHE A 1 561 ? 14.341 0.057 -41.899 1.00 84.56 561 PHE A N 1
ATOM 4150 C CA . PHE A 1 561 ? 14.719 0.986 -42.965 1.00 84.56 561 PHE A CA 1
ATOM 4151 C C . PHE A 1 561 ? 16.034 1.683 -42.619 1.00 84.56 561 PHE A C 1
ATOM 4153 O O . PHE A 1 561 ? 16.052 2.571 -41.771 1.00 84.56 561 PHE A O 1
ATOM 4160 N N . ALA A 1 562 ? 17.120 1.315 -43.299 1.00 79.06 562 ALA A N 1
ATOM 4161 C CA . ALA A 1 562 ? 18.419 1.952 -43.103 1.00 79.06 562 ALA A CA 1
ATOM 4162 C C . ALA A 1 562 ? 18.377 3.458 -43.431 1.00 79.06 562 ALA A C 1
ATOM 4164 O O . ALA A 1 562 ? 17.833 3.872 -44.458 1.00 79.06 562 ALA A O 1
ATOM 4165 N N . GLY A 1 563 ? 18.994 4.266 -42.568 1.00 76.00 563 GLY A N 1
ATOM 4166 C CA . GLY A 1 563 ? 19.310 5.671 -42.825 1.00 76.00 563 GLY A CA 1
ATOM 4167 C C . GLY A 1 563 ? 20.825 5.876 -42.949 1.00 76.00 563 GLY A C 1
ATOM 4168 O O . GLY A 1 563 ? 21.579 5.124 -42.326 1.00 76.00 563 GLY A O 1
ATOM 4169 N N . PRO A 1 564 ? 21.290 6.876 -43.722 1.00 81.75 564 PRO A N 1
ATOM 4170 C CA . PRO A 1 564 ? 22.712 7.199 -43.805 1.00 81.75 564 PRO A CA 1
ATOM 4171 C C . PRO A 1 564 ? 23.267 7.616 -42.435 1.00 81.75 564 PRO A C 1
ATOM 4173 O O . PRO A 1 564 ? 22.521 8.043 -41.549 1.00 81.75 564 PRO A O 1
ATOM 4176 N N . ASP A 1 565 ? 24.581 7.466 -42.268 1.00 86.94 565 ASP A N 1
ATOM 4177 C CA . ASP A 1 565 ? 25.367 7.960 -41.124 1.00 86.94 565 ASP A CA 1
ATOM 4178 C C . ASP A 1 565 ? 24.957 7.399 -39.750 1.00 86.94 565 ASP A C 1
ATOM 4180 O O . ASP A 1 565 ? 25.191 8.011 -38.715 1.00 86.94 565 ASP A O 1
ATOM 4184 N N . ASN A 1 566 ? 24.256 6.262 -39.718 1.00 87.25 566 ASN A N 1
ATOM 4185 C CA . ASN A 1 566 ? 23.654 5.697 -38.502 1.00 87.25 566 ASN A CA 1
ATOM 4186 C C . ASN A 1 566 ? 23.913 4.187 -38.397 1.00 87.25 566 ASN A C 1
ATOM 4188 O O . ASN A 1 566 ? 23.022 3.434 -38.004 1.00 87.25 566 ASN A O 1
ATOM 4192 N N . ILE A 1 567 ? 25.104 3.717 -38.788 1.00 91.25 567 ILE A N 1
ATOM 4193 C CA . ILE A 1 567 ? 25.386 2.276 -38.899 1.00 91.25 567 ILE A CA 1
ATOM 4194 C C . ILE A 1 567 ? 25.254 1.549 -37.550 1.00 91.25 567 ILE A C 1
ATOM 4196 O O . ILE A 1 567 ? 24.489 0.592 -37.459 1.00 91.25 567 ILE A O 1
ATOM 4200 N N . ALA A 1 568 ? 25.894 2.056 -36.491 1.00 91.69 568 ALA A N 1
ATOM 4201 C CA . ALA A 1 568 ? 25.815 1.481 -35.147 1.00 91.69 568 ALA A CA 1
ATOM 4202 C C . ALA A 1 568 ? 24.386 1.541 -34.575 1.00 91.69 568 ALA A C 1
ATOM 4204 O O . ALA A 1 568 ? 23.851 0.522 -34.154 1.00 91.69 568 ALA A O 1
ATOM 4205 N N . TYR A 1 569 ? 23.725 2.703 -34.639 1.00 91.81 569 TYR A N 1
ATOM 4206 C CA . TYR A 1 569 ? 22.335 2.862 -34.187 1.00 91.81 569 TYR A CA 1
ATOM 4207 C C . TYR A 1 569 ? 21.351 1.939 -34.930 1.00 91.81 569 TYR A C 1
ATOM 4209 O O . TYR A 1 569 ? 20.425 1.391 -34.338 1.00 91.81 569 TYR A O 1
ATOM 4217 N N . SER A 1 570 ? 21.523 1.757 -36.241 1.00 92.56 570 SER A N 1
ATOM 4218 C CA . SER A 1 570 ? 20.640 0.883 -37.026 1.00 92.56 570 SER A CA 1
ATOM 4219 C C . SER A 1 570 ? 20.898 -0.592 -36.709 1.00 92.56 570 SER A C 1
ATOM 4221 O O . SER A 1 570 ? 19.942 -1.358 -36.610 1.00 92.56 570 SER A O 1
ATOM 4223 N N . ALA A 1 571 ? 22.160 -0.977 -36.477 1.00 94.75 571 ALA A N 1
ATOM 4224 C CA . ALA A 1 571 ? 22.527 -2.318 -36.028 1.00 94.75 571 ALA A CA 1
ATOM 4225 C C . ALA A 1 571 ? 21.912 -2.648 -34.658 1.00 94.75 571 ALA A C 1
ATOM 4227 O O . ALA A 1 571 ? 21.207 -3.648 -34.540 1.00 94.75 571 ALA A O 1
ATOM 4228 N N . THR A 1 572 ? 22.062 -1.779 -33.652 1.00 95.38 572 THR A N 1
ATOM 4229 C CA . THR A 1 572 ? 21.498 -2.017 -32.308 1.00 95.38 572 THR A CA 1
ATOM 4230 C C . THR A 1 572 ? 19.976 -2.032 -32.296 1.00 95.38 572 THR A C 1
ATOM 4232 O O . THR A 1 572 ? 19.372 -2.813 -31.563 1.00 95.38 572 THR A O 1
ATOM 4235 N N . LYS A 1 573 ? 19.318 -1.212 -33.124 1.00 94.62 573 LYS A N 1
ATOM 4236 C CA . LYS A 1 573 ? 17.856 -1.244 -33.247 1.00 94.62 573 LYS A CA 1
ATOM 4237 C C . LYS A 1 573 ? 17.356 -2.472 -34.015 1.00 94.62 573 LYS A C 1
ATOM 4239 O O . LYS A 1 573 ? 16.293 -2.988 -33.670 1.00 94.62 573 LYS A O 1
ATOM 4244 N N . ALA A 1 574 ? 18.111 -2.984 -34.990 1.00 95.62 574 ALA A N 1
ATOM 4245 C CA . ALA A 1 574 ? 17.825 -4.266 -35.638 1.00 95.62 574 ALA A CA 1
ATOM 4246 C C . ALA A 1 574 ? 18.016 -5.457 -34.676 1.00 95.62 574 ALA A C 1
ATOM 4248 O O . ALA A 1 574 ? 17.169 -6.352 -34.653 1.00 95.62 574 ALA A O 1
ATOM 4249 N N . ASP A 1 575 ? 19.063 -5.422 -33.845 1.00 97.25 575 ASP A N 1
ATOM 4250 C CA . ASP A 1 575 ? 19.322 -6.382 -32.766 1.00 97.25 575 ASP A CA 1
ATOM 4251 C C . ASP A 1 575 ? 18.178 -6.395 -31.739 1.00 97.25 575 ASP A C 1
ATOM 4253 O O . ASP A 1 575 ? 17.532 -7.428 -31.572 1.00 97.25 575 ASP A O 1
ATOM 4257 N N . GLN A 1 576 ? 17.806 -5.239 -31.172 1.00 96.94 576 GLN A N 1
ATOM 4258 C CA . GLN A 1 576 ? 16.642 -5.101 -30.280 1.00 96.94 576 GLN A CA 1
ATOM 4259 C C . GLN A 1 576 ? 15.356 -5.677 -30.903 1.00 96.94 576 GLN A C 1
ATOM 4261 O O . GLN A 1 576 ? 14.606 -6.405 -30.252 1.00 96.94 576 GLN A O 1
ATOM 4266 N N . ALA A 1 577 ? 15.101 -5.404 -32.188 1.00 95.94 577 ALA A N 1
ATOM 4267 C CA . ALA A 1 577 ? 13.949 -5.960 -32.896 1.00 95.94 577 ALA A CA 1
ATOM 4268 C C . ALA A 1 577 ? 14.042 -7.486 -33.112 1.00 95.94 577 ALA A C 1
ATOM 4270 O O . ALA A 1 577 ? 13.016 -8.134 -33.334 1.00 95.94 577 ALA A O 1
ATOM 4271 N N . HIS A 1 578 ? 15.237 -8.082 -33.073 1.00 97.38 578 HIS A N 1
ATOM 4272 C CA . HIS A 1 578 ? 15.435 -9.531 -33.083 1.00 97.38 578 HIS A CA 1
ATOM 4273 C C . HIS A 1 578 ? 15.316 -10.142 -31.679 1.00 97.38 578 HIS A C 1
ATOM 4275 O O . HIS A 1 578 ? 14.608 -11.140 -31.544 1.00 97.38 578 HIS A O 1
ATOM 4281 N N . GLN A 1 579 ? 15.870 -9.507 -30.635 1.00 98.19 579 GLN A N 1
ATOM 4282 C CA . GLN A 1 579 ? 15.680 -9.915 -29.233 1.00 98.19 579 GLN A CA 1
ATOM 4283 C C . GLN A 1 579 ? 14.192 -10.084 -28.890 1.00 98.19 579 GLN A C 1
ATOM 4285 O O . GLN A 1 579 ? 13.803 -11.115 -28.349 1.00 98.19 579 GLN A O 1
ATOM 4290 N N . VAL A 1 580 ? 13.340 -9.138 -29.314 1.00 98.19 580 VAL A N 1
ATOM 4291 C CA . VAL A 1 580 ? 11.871 -9.217 -29.163 1.00 98.19 580 VAL A CA 1
ATOM 4292 C C . VAL A 1 580 ? 11.282 -10.538 -29.673 1.00 98.19 580 VAL A C 1
ATOM 4294 O O . VAL A 1 580 ? 10.330 -11.046 -29.090 1.00 98.19 580 VAL A O 1
ATOM 4297 N N . ARG A 1 581 ? 11.822 -11.108 -30.759 1.00 97.06 581 ARG A N 1
ATOM 4298 C CA . ARG A 1 581 ? 11.322 -12.359 -31.356 1.00 97.06 581 ARG A CA 1
ATOM 4299 C C . ARG A 1 581 ? 11.836 -13.595 -30.624 1.00 97.06 581 ARG A C 1
ATOM 4301 O O . ARG A 1 581 ? 11.078 -14.548 -30.478 1.00 97.06 581 ARG A O 1
ATOM 4308 N N . LEU A 1 582 ? 13.092 -13.568 -30.174 1.00 98.19 582 LEU A N 1
ATOM 4309 C CA . LEU A 1 582 ? 13.700 -14.649 -29.396 1.00 98.19 582 LEU A CA 1
ATOM 4310 C C . LEU A 1 582 ? 13.020 -14.767 -28.025 1.00 98.19 582 LEU A C 1
ATOM 4312 O O . LEU A 1 582 ? 12.452 -15.807 -27.707 1.00 98.19 582 LEU A O 1
ATOM 4316 N N . LEU A 1 583 ? 12.957 -13.663 -27.277 1.00 98.06 583 LEU A N 1
ATOM 4317 C CA . LEU A 1 583 ? 12.353 -13.625 -25.944 1.00 98.06 583 LEU A CA 1
ATOM 4318 C C . LEU A 1 583 ? 10.837 -13.901 -25.971 1.00 98.06 583 LEU A C 1
ATOM 4320 O O . LEU A 1 583 ? 10.317 -14.494 -25.034 1.00 98.06 583 LEU A O 1
ATOM 4324 N N . ALA A 1 584 ? 10.119 -13.539 -27.046 1.00 97.06 584 ALA A N 1
ATOM 4325 C CA . ALA A 1 584 ? 8.709 -13.918 -27.217 1.00 97.06 584 ALA A CA 1
ATOM 4326 C C . ALA A 1 584 ? 8.499 -15.423 -27.467 1.00 97.06 584 ALA A C 1
ATOM 4328 O O . ALA A 1 584 ? 7.413 -15.934 -27.196 1.00 97.06 584 ALA A O 1
ATOM 4329 N N . ALA A 1 585 ? 9.497 -16.120 -28.019 1.00 97.25 585 ALA A N 1
ATOM 4330 C CA . ALA A 1 585 ? 9.447 -17.565 -28.230 1.00 97.25 585 ALA A CA 1
ATOM 4331 C C . ALA A 1 585 ? 9.867 -18.342 -26.971 1.00 97.25 585 ALA A C 1
ATOM 4333 O O . ALA A 1 585 ? 9.288 -19.385 -26.691 1.00 97.25 585 ALA A O 1
ATOM 4334 N N . GLU A 1 586 ? 10.835 -17.814 -26.219 1.00 97.06 586 GLU A N 1
ATOM 4335 C CA . GLU A 1 586 ? 11.365 -18.397 -24.981 1.00 97.06 586 GLU A CA 1
ATOM 4336 C C . GLU A 1 586 ? 10.415 -18.181 -23.790 1.00 97.06 586 GLU A C 1
ATOM 4338 O O . GLU A 1 586 ? 9.897 -19.133 -23.219 1.00 97.06 586 GLU A O 1
ATOM 4343 N N . LEU A 1 587 ? 10.091 -16.928 -23.456 1.00 97.75 587 LEU A N 1
ATOM 4344 C CA . LEU A 1 587 ? 9.339 -16.588 -22.239 1.00 97.75 587 LEU A CA 1
ATOM 4345 C C . LEU A 1 587 ? 7.819 -16.829 -22.356 1.00 97.75 587 LEU A C 1
ATOM 4347 O O . LEU A 1 587 ? 7.068 -16.643 -21.393 1.00 97.75 587 LEU A O 1
ATOM 4351 N N . GLY A 1 588 ? 7.352 -17.257 -23.534 1.00 95.62 588 GLY A N 1
ATOM 4352 C CA . GLY A 1 588 ? 5.938 -17.486 -23.825 1.00 95.62 588 GLY A CA 1
ATOM 4353 C C . GLY A 1 588 ? 5.306 -18.607 -22.993 1.00 95.62 588 GLY A C 1
ATOM 4354 O O . GLY A 1 588 ? 4.112 -18.534 -22.701 1.00 95.62 588 GLY A O 1
ATOM 4355 N N . GLU A 1 589 ? 6.082 -19.606 -22.554 1.00 95.12 589 GLU A N 1
ATOM 4356 C CA . GLU A 1 589 ? 5.584 -20.670 -21.666 1.00 95.12 589 GLU A CA 1
ATOM 4357 C C . GLU A 1 589 ? 5.292 -20.178 -20.237 1.00 95.12 589 GLU A C 1
ATOM 4359 O O . GLU A 1 589 ? 4.426 -20.725 -19.558 1.00 95.12 589 GLU A O 1
ATOM 4364 N N . HIS A 1 590 ? 5.935 -19.088 -19.807 1.00 95.81 590 HIS A N 1
ATOM 4365 C CA . HIS A 1 590 ? 5.683 -18.428 -18.521 1.00 95.81 590 HIS A CA 1
ATOM 4366 C C . HIS A 1 590 ? 4.565 -17.371 -18.599 1.00 95.81 590 HIS A C 1
ATOM 4368 O O . HIS A 1 590 ? 4.333 -16.641 -17.638 1.00 95.81 590 HIS A O 1
ATOM 4374 N N . GLY A 1 591 ? 3.877 -17.251 -19.742 1.00 95.19 591 GLY A N 1
ATOM 4375 C CA . GLY A 1 591 ? 2.841 -16.236 -19.960 1.00 95.19 591 GLY A CA 1
ATOM 4376 C C . GLY A 1 591 ? 3.385 -14.810 -20.119 1.00 95.19 591 GLY A C 1
ATOM 4377 O O . GLY A 1 591 ? 2.626 -13.849 -19.993 1.00 95.19 591 GLY A O 1
ATOM 4378 N N . ILE A 1 592 ? 4.685 -14.654 -20.388 1.00 97.25 592 ILE A N 1
ATOM 4379 C CA . ILE A 1 592 ? 5.329 -13.354 -20.598 1.00 97.25 592 ILE A CA 1
ATOM 4380 C C . ILE A 1 592 ? 5.284 -13.018 -22.093 1.00 97.25 592 ILE A C 1
ATOM 4382 O O . ILE A 1 592 ? 5.746 -13.788 -22.935 1.00 97.25 592 ILE A O 1
ATOM 4386 N N . ARG A 1 593 ? 4.725 -11.857 -22.448 1.00 97.69 593 ARG A N 1
ATOM 4387 C CA . ARG A 1 593 ? 4.631 -11.396 -23.844 1.00 97.69 593 ARG A CA 1
ATOM 4388 C C . ARG A 1 593 ? 5.753 -10.410 -24.147 1.00 97.69 593 ARG A C 1
ATOM 4390 O O . ARG A 1 593 ? 5.928 -9.446 -23.409 1.00 97.69 593 ARG A O 1
ATOM 4397 N N . VAL A 1 594 ? 6.448 -10.574 -25.274 1.00 98.31 594 VAL A N 1
ATOM 4398 C CA . VAL A 1 594 ? 7.488 -9.621 -25.707 1.00 98.31 594 VAL A CA 1
ATOM 4399 C C . VAL A 1 594 ? 7.112 -8.961 -27.034 1.00 98.31 594 VAL A C 1
ATOM 4401 O O . VAL A 1 594 ? 6.749 -9.634 -27.998 1.00 98.31 594 VAL A O 1
ATOM 4404 N N . ASN A 1 595 ? 7.153 -7.627 -27.074 1.00 97.38 595 ASN A N 1
ATOM 4405 C CA . ASN A 1 595 ? 6.745 -6.812 -28.224 1.00 97.38 595 ASN A CA 1
ATOM 4406 C C . ASN A 1 595 ? 7.704 -5.636 -28.469 1.00 97.38 595 ASN A C 1
ATOM 4408 O O . ASN A 1 595 ? 8.501 -5.266 -27.609 1.00 97.38 595 ASN A O 1
ATOM 4412 N N . GLY A 1 596 ? 7.614 -5.029 -29.656 1.00 95.38 596 GLY A N 1
ATOM 4413 C CA . GLY A 1 596 ? 8.447 -3.892 -30.050 1.00 95.38 596 GLY A CA 1
ATOM 4414 C C . GLY A 1 596 ? 7.629 -2.764 -30.673 1.00 95.38 596 GLY A C 1
ATOM 4415 O O . GLY A 1 596 ? 6.858 -2.995 -31.607 1.00 95.38 596 GLY A O 1
ATOM 4416 N N . VAL A 1 597 ? 7.825 -1.540 -30.186 1.00 95.44 597 VAL A N 1
ATOM 4417 C CA . VAL A 1 597 ? 7.272 -0.317 -30.779 1.00 95.44 597 VAL A CA 1
ATOM 4418 C C . VAL A 1 597 ? 8.352 0.336 -31.638 1.00 95.44 597 VAL A C 1
ATOM 4420 O O . VAL A 1 597 ? 9.450 0.616 -31.159 1.00 95.44 597 VAL A O 1
ATOM 4423 N N . ASN A 1 598 ? 8.032 0.594 -32.909 1.00 91.88 598 ASN A N 1
ATOM 4424 C CA . ASN A 1 598 ? 8.947 1.216 -33.869 1.00 91.88 598 ASN A CA 1
ATOM 4425 C C . ASN A 1 598 ? 8.530 2.677 -34.137 1.00 91.88 598 ASN A C 1
ATOM 4427 O O .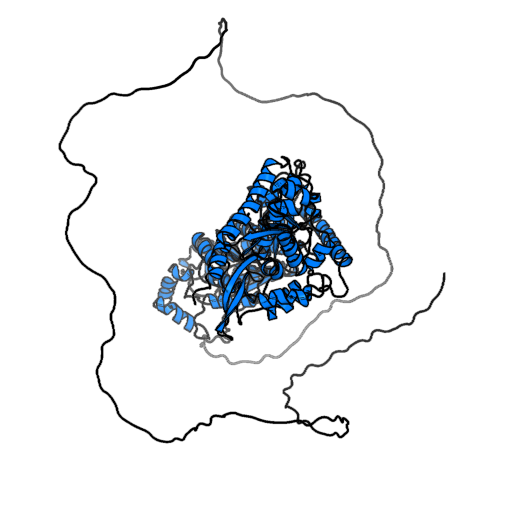 ASN A 1 598 ? 7.702 2.905 -35.029 1.00 91.88 598 ASN A O 1
ATOM 4431 N N . PRO A 1 599 ? 9.068 3.666 -33.395 1.00 87.62 599 PRO A N 1
ATOM 4432 C CA . PRO A 1 599 ? 8.870 5.079 -33.704 1.00 87.62 599 PRO A CA 1
ATOM 4433 C C . PRO A 1 599 ? 9.630 5.508 -34.974 1.00 87.62 599 PRO A C 1
ATOM 4435 O O . PRO A 1 599 ? 10.679 4.953 -35.319 1.00 87.62 599 PRO A O 1
ATOM 4438 N N . ASP A 1 600 ? 9.087 6.519 -35.655 1.00 81.38 600 ASP A N 1
ATOM 4439 C CA . ASP A 1 600 ? 9.816 7.382 -36.601 1.00 81.38 600 ASP A CA 1
ATOM 4440 C C . ASP A 1 600 ? 10.416 8.578 -35.823 1.00 81.38 600 ASP A C 1
ATOM 4442 O O . ASP A 1 600 ? 10.375 8.584 -34.595 1.00 81.38 600 ASP A O 1
ATOM 4446 N N . GLY A 1 601 ? 10.979 9.587 -36.494 1.00 72.00 601 GLY A N 1
ATOM 4447 C CA . GLY A 1 601 ? 11.615 10.739 -35.828 1.00 72.00 601 GLY A CA 1
ATOM 4448 C C . GLY A 1 601 ? 10.702 11.521 -34.862 1.00 72.00 601 GLY A C 1
ATOM 4449 O O . GLY A 1 601 ? 9.938 12.376 -35.301 1.00 72.00 601 GLY A O 1
ATOM 4450 N N . VAL A 1 602 ? 10.831 11.260 -33.553 1.00 69.62 602 VAL A N 1
ATOM 4451 C CA . VAL A 1 602 ? 10.185 12.013 -32.458 1.00 69.62 602 VAL A CA 1
ATOM 4452 C C . VAL A 1 602 ? 11.064 13.203 -32.079 1.00 69.62 602 VAL A C 1
ATOM 4454 O O . VAL A 1 602 ? 11.959 13.059 -31.249 1.00 69.62 602 VAL A O 1
ATOM 4457 N N . VAL A 1 603 ? 10.844 14.349 -32.729 1.00 64.88 603 VAL A N 1
ATOM 4458 C CA . VAL A 1 603 ? 11.661 15.563 -32.546 1.00 64.88 603 VAL A CA 1
ATOM 4459 C C . VAL A 1 603 ? 11.272 16.283 -31.253 1.00 64.88 603 VAL A C 1
ATOM 4461 O O . VAL A 1 603 ? 12.072 16.376 -30.322 1.00 64.88 603 VAL A O 1
ATOM 4464 N N . ARG A 1 604 ? 10.023 16.756 -31.166 1.00 61.09 604 ARG A N 1
ATOM 4465 C CA . ARG A 1 604 ? 9.504 17.490 -30.005 1.00 61.09 604 ARG A CA 1
ATOM 4466 C C . ARG A 1 604 ? 9.555 16.653 -28.720 1.00 61.09 604 ARG A C 1
ATOM 4468 O O . ARG A 1 604 ? 9.101 15.512 -28.686 1.00 61.09 604 ARG A O 1
ATOM 4475 N N . GLY A 1 605 ? 10.088 17.243 -27.648 1.00 57.66 605 GLY A N 1
ATOM 4476 C CA . GLY A 1 605 ? 10.105 16.665 -26.296 1.00 57.66 605 GLY A CA 1
ATOM 4477 C C . GLY A 1 605 ? 11.096 15.515 -26.064 1.00 57.66 605 GLY A C 1
ATOM 4478 O O . GLY A 1 605 ? 11.227 15.054 -24.934 1.00 57.66 605 GLY A O 1
ATOM 4479 N N . SER A 1 606 ? 11.812 15.043 -27.087 1.00 58.41 606 SER A N 1
ATOM 4480 C CA . SER A 1 606 ? 12.769 13.941 -26.949 1.00 58.41 606 SER A CA 1
ATOM 4481 C C . SER A 1 606 ? 14.132 14.426 -26.442 1.00 58.41 606 SER A C 1
ATOM 4483 O O . SER A 1 606 ? 14.781 15.252 -27.086 1.00 58.41 606 SER A O 1
ATOM 4485 N N . GLY A 1 607 ? 14.612 13.861 -25.326 1.00 56.50 607 GLY A N 1
ATOM 4486 C CA . GLY A 1 607 ? 15.918 14.205 -24.744 1.00 56.50 607 GLY A CA 1
ATOM 4487 C C . GLY A 1 607 ? 17.105 13.982 -25.692 1.00 56.50 607 GLY A C 1
ATOM 4488 O O . GLY A 1 607 ? 18.091 14.708 -25.621 1.00 56.50 607 GLY A O 1
ATOM 4489 N N . ILE A 1 608 ? 16.981 13.050 -26.649 1.00 57.16 608 ILE A N 1
ATOM 4490 C CA . ILE A 1 608 ? 18.002 12.810 -27.683 1.00 57.16 608 ILE A CA 1
ATOM 4491 C C . ILE A 1 608 ? 18.177 14.046 -28.581 1.00 57.16 608 ILE A C 1
ATOM 4493 O O . ILE A 1 608 ? 19.302 14.378 -28.940 1.00 57.16 608 ILE A O 1
ATOM 4497 N N . PHE A 1 609 ? 17.094 14.754 -28.921 1.00 52.88 609 PHE A N 1
ATOM 4498 C CA . PHE A 1 609 ? 17.172 15.950 -29.767 1.00 52.88 609 PHE A CA 1
ATOM 4499 C C . PHE A 1 609 ? 17.743 17.151 -29.009 1.00 52.88 609 PHE A C 1
ATOM 4501 O O . PHE A 1 609 ? 18.617 17.828 -29.544 1.00 52.88 609 PHE A O 1
ATOM 4508 N N . ALA A 1 610 ? 17.330 17.348 -27.750 1.00 47.62 610 ALA A N 1
ATOM 4509 C CA . ALA A 1 610 ? 17.833 18.420 -26.885 1.00 47.62 610 ALA A CA 1
ATOM 4510 C C . ALA A 1 610 ? 19.353 18.339 -26.620 1.00 47.62 610 ALA A C 1
ATOM 4512 O O . ALA A 1 610 ? 19.989 19.359 -26.376 1.00 47.62 610 ALA A O 1
ATOM 4513 N N . GLY A 1 611 ? 19.954 17.147 -26.721 1.00 49.78 611 GLY A N 1
ATOM 4514 C CA . GLY A 1 611 ? 21.404 16.930 -26.629 1.00 49.78 611 GLY A CA 1
ATOM 4515 C C . GLY A 1 611 ? 22.215 17.312 -27.880 1.00 49.78 611 GLY A C 1
ATOM 4516 O O . GLY A 1 611 ? 23.299 16.771 -28.078 1.00 49.78 611 GLY A O 1
ATOM 4517 N N . GLY A 1 612 ? 21.696 18.175 -28.762 1.00 54.66 612 GLY A N 1
ATOM 4518 C CA . GLY A 1 612 ? 22.376 18.630 -29.986 1.00 54.66 612 GLY A CA 1
ATOM 4519 C C . GLY A 1 612 ? 22.256 17.695 -31.199 1.00 54.66 612 GLY A C 1
ATOM 4520 O O . GLY A 1 612 ? 22.729 18.032 -32.288 1.00 54.66 612 GLY A O 1
ATOM 4521 N N . TRP A 1 613 ? 21.586 16.541 -31.068 1.00 59.12 613 TRP A N 1
ATOM 4522 C CA . TRP A 1 613 ? 21.296 15.667 -32.215 1.00 59.12 613 TRP A CA 1
ATOM 4523 C C . TRP A 1 613 ? 20.317 16.316 -33.199 1.00 59.12 613 TRP A C 1
ATOM 4525 O O . TRP A 1 613 ? 20.377 16.030 -34.397 1.00 59.12 613 TRP A O 1
ATOM 4535 N N . GLY A 1 614 ? 19.441 17.206 -32.714 1.00 62.06 614 GLY A N 1
ATOM 4536 C CA . GLY A 1 614 ? 18.571 18.017 -33.561 1.00 62.06 614 GLY A CA 1
ATOM 4537 C C . GLY A 1 614 ? 19.391 18.891 -34.508 1.00 62.06 614 GLY A C 1
ATOM 4538 O O . GLY A 1 614 ? 19.331 18.664 -35.715 1.00 62.06 614 GLY A O 1
ATOM 4539 N N . ALA A 1 615 ? 20.248 19.767 -33.981 1.00 61.47 615 ALA A N 1
ATOM 4540 C CA . ALA A 1 615 ? 21.183 20.595 -34.747 1.00 61.47 615 ALA A CA 1
ATOM 4541 C C . ALA A 1 615 ? 22.006 19.778 -35.759 1.00 61.47 615 ALA A C 1
ATOM 4543 O O . ALA A 1 615 ? 22.070 20.121 -36.943 1.00 61.47 615 ALA A O 1
ATOM 4544 N N . GLN A 1 616 ? 22.586 18.647 -35.334 1.00 63.09 616 GLN A N 1
ATOM 4545 C CA . GLN A 1 616 ? 23.383 17.796 -36.223 1.00 63.09 616 GLN A CA 1
ATOM 4546 C C . GLN A 1 616 ? 22.537 17.208 -37.370 1.00 63.09 616 GLN A C 1
ATOM 4548 O O . GLN A 1 616 ? 22.986 17.153 -38.519 1.00 63.09 616 GLN A O 1
ATOM 4553 N N . ARG A 1 617 ? 21.290 16.799 -37.101 1.00 69.19 617 ARG A N 1
ATOM 4554 C CA . ARG A 1 617 ? 20.350 16.317 -38.127 1.00 69.19 617 ARG A CA 1
ATOM 4555 C C . ARG A 1 617 ? 19.824 17.427 -39.026 1.00 69.19 617 ARG A C 1
ATOM 4557 O O . ARG A 1 617 ? 19.677 17.189 -40.221 1.00 69.19 617 ARG A O 1
ATOM 4564 N N . ALA A 1 618 ? 19.565 18.605 -38.476 1.00 65.88 618 ALA A N 1
ATOM 4565 C CA . ALA A 1 618 ? 19.149 19.789 -39.211 1.00 65.88 618 ALA A CA 1
ATOM 4566 C C . ALA A 1 618 ? 20.226 20.175 -40.241 1.00 65.88 618 ALA A C 1
ATOM 4568 O O . ALA A 1 618 ? 19.937 20.244 -41.436 1.00 65.88 618 ALA A O 1
ATOM 4569 N N . ALA A 1 619 ? 21.496 20.219 -39.818 1.00 69.56 619 ALA A N 1
ATOM 4570 C CA . ALA A 1 619 ? 22.648 20.373 -40.705 1.00 69.56 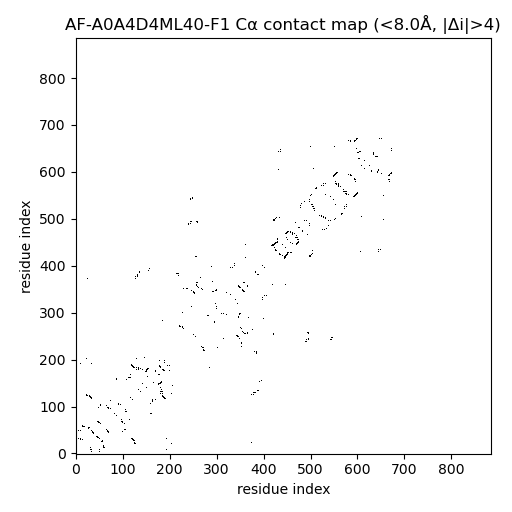619 ALA A CA 1
ATOM 4571 C C . ALA A 1 619 ? 22.763 19.239 -41.746 1.00 69.56 619 ALA A C 1
ATOM 4573 O O . ALA A 1 619 ? 22.935 19.518 -42.931 1.00 69.56 619 ALA A O 1
ATOM 4574 N N . THR A 1 620 ? 22.588 17.970 -41.344 1.00 69.75 620 THR A N 1
ATOM 4575 C CA . THR A 1 620 ? 22.624 16.806 -42.266 1.00 69.75 620 THR A CA 1
ATOM 4576 C C . THR A 1 620 ? 21.575 16.904 -43.386 1.00 69.75 620 THR A C 1
ATOM 4578 O O . THR A 1 620 ? 21.803 16.419 -44.492 1.00 69.75 620 THR A O 1
ATOM 4581 N N . TYR A 1 621 ? 20.415 17.512 -43.113 1.00 69.94 621 TYR A N 1
ATOM 4582 C CA . TYR A 1 621 ? 19.326 17.678 -44.084 1.00 69.94 621 TYR A CA 1
ATOM 4583 C C . TYR A 1 621 ? 19.254 19.077 -44.725 1.00 69.94 621 TYR A C 1
ATOM 4585 O O . TYR A 1 621 ? 18.395 19.287 -45.580 1.00 69.94 621 TYR A O 1
ATOM 4593 N N . GLY A 1 622 ? 20.140 20.010 -44.358 1.00 72.88 622 GLY A N 1
ATOM 4594 C CA . GLY A 1 622 ? 20.175 21.372 -44.902 1.00 72.88 622 GLY A CA 1
ATOM 4595 C C . GLY A 1 622 ? 18.987 22.250 -44.488 1.00 72.88 622 GLY A C 1
ATOM 4596 O O . GLY A 1 622 ? 18.467 22.998 -45.313 1.00 72.88 622 GLY A O 1
ATOM 4597 N N . ILE A 1 623 ? 18.526 22.129 -43.239 1.00 76.44 623 ILE A N 1
ATOM 4598 C CA . ILE A 1 623 ? 17.343 22.819 -42.695 1.00 76.44 623 ILE A CA 1
ATOM 4599 C C . ILE A 1 623 ? 17.622 23.430 -41.315 1.00 76.44 623 ILE A C 1
ATOM 4601 O O . ILE A 1 623 ? 18.594 23.073 -40.657 1.00 76.44 623 ILE A O 1
ATOM 4605 N N . GLU A 1 624 ? 16.749 24.336 -40.873 1.00 75.44 624 GLU A N 1
ATOM 4606 C CA . GLU A 1 624 ? 16.728 24.878 -39.504 1.00 75.44 624 GLU A CA 1
ATOM 4607 C C . GLU A 1 624 ? 16.228 23.824 -38.494 1.00 75.44 624 GLU A C 1
ATOM 4609 O O . GLU A 1 624 ? 15.417 22.956 -38.839 1.00 75.44 624 GLU A O 1
ATOM 4614 N N . GLU A 1 625 ? 16.688 23.894 -37.242 1.00 70.50 625 GLU A N 1
ATOM 4615 C CA . GLU A 1 625 ? 16.370 22.900 -36.205 1.00 70.50 625 GLU A CA 1
ATOM 4616 C C . GLU A 1 625 ? 14.906 22.985 -35.750 1.00 70.50 625 GLU A C 1
ATOM 4618 O O . GLU A 1 625 ? 14.240 21.965 -35.577 1.00 70.50 625 GLU A O 1
ATOM 4623 N N . GLU A 1 626 ? 14.352 24.190 -35.681 1.00 73.19 626 GLU A N 1
ATOM 4624 C CA . GLU A 1 626 ? 12.950 24.466 -35.365 1.00 73.19 626 GLU A CA 1
ATOM 4625 C C . GLU A 1 626 ? 12.002 23.833 -36.400 1.00 73.19 626 GLU A C 1
ATOM 4627 O O . GLU A 1 626 ? 10.912 23.364 -36.066 1.00 73.19 626 GLU A O 1
ATOM 4632 N N . LYS A 1 627 ? 12.445 23.756 -37.662 1.00 75.62 627 LYS A N 1
ATOM 4633 C CA . LYS A 1 627 ? 11.709 23.157 -38.791 1.00 75.62 627 LYS A CA 1
ATOM 4634 C C . LYS A 1 627 ? 11.931 21.644 -38.919 1.00 75.62 627 LYS A C 1
ATOM 4636 O O . LYS A 1 627 ? 11.279 20.991 -39.738 1.00 75.62 627 LYS A O 1
ATOM 4641 N N . LEU A 1 628 ? 12.803 21.047 -38.101 1.00 73.81 628 LEU A N 1
ATOM 4642 C CA . LEU A 1 628 ? 13.134 19.620 -38.152 1.00 73.81 628 LEU A CA 1
ATOM 4643 C C . LEU A 1 628 ? 11.914 18.728 -37.863 1.00 73.81 628 LEU A C 1
ATOM 4645 O O . LEU A 1 628 ? 11.733 17.707 -38.530 1.00 73.81 628 LEU A O 1
ATOM 4649 N N . GLY A 1 629 ? 11.045 19.133 -36.928 1.00 72.62 629 GLY A N 1
ATOM 4650 C CA . GLY A 1 629 ? 9.784 18.441 -36.621 1.00 72.62 629 GLY A CA 1
ATOM 4651 C C . GLY A 1 629 ? 8.832 18.390 -37.818 1.00 72.62 629 GLY A C 1
ATOM 4652 O O . GLY A 1 629 ? 8.326 17.323 -38.176 1.00 72.62 629 GLY A O 1
ATOM 4653 N N . GLU A 1 630 ? 8.661 19.518 -38.512 1.00 75.38 630 GLU A N 1
ATOM 4654 C CA . GLU A 1 630 ? 7.848 19.603 -39.731 1.00 75.38 630 GLU A CA 1
ATOM 4655 C C . GLU A 1 630 ? 8.462 18.793 -40.881 1.00 75.38 630 GLU A C 1
ATOM 4657 O O . GLU A 1 630 ? 7.755 18.067 -41.583 1.00 75.38 630 GLU A O 1
ATOM 4662 N N . PHE A 1 631 ? 9.785 18.836 -41.045 1.00 76.31 631 PHE A N 1
ATOM 4663 C CA . PHE A 1 631 ? 10.494 18.042 -42.048 1.00 76.31 631 PHE A CA 1
ATOM 4664 C C . PHE A 1 631 ? 10.331 16.530 -41.824 1.00 76.31 631 PHE A C 1
ATOM 4666 O O . PHE A 1 631 ? 10.048 15.790 -42.771 1.00 76.31 631 PHE A O 1
ATOM 4673 N N . TYR A 1 632 ? 10.443 16.045 -40.582 1.00 74.38 632 TYR A N 1
ATOM 4674 C CA . TYR A 1 632 ? 10.143 14.644 -40.269 1.00 74.38 632 TYR A CA 1
ATOM 4675 C C . TYR A 1 632 ? 8.655 14.321 -40.456 1.00 74.38 632 TYR A C 1
ATOM 4677 O O . TYR A 1 632 ? 8.342 13.282 -41.046 1.00 74.38 632 TYR A O 1
ATOM 4685 N N . ALA A 1 633 ? 7.737 15.220 -40.085 1.00 79.94 633 ALA A N 1
ATOM 4686 C CA . ALA A 1 633 ? 6.309 15.058 -40.359 1.00 79.94 633 ALA A CA 1
ATOM 4687 C C . ALA A 1 633 ? 6.032 14.876 -41.863 1.00 79.94 633 ALA A C 1
ATOM 4689 O O . ALA A 1 633 ? 5.290 13.965 -42.244 1.00 79.94 633 ALA A O 1
ATOM 4690 N N . GLN A 1 634 ? 6.696 15.649 -42.733 1.00 82.56 634 GLN A N 1
ATOM 4691 C CA . GLN A 1 634 ? 6.599 15.523 -44.193 1.00 82.56 634 GLN A CA 1
ATOM 4692 C C . GLN A 1 634 ? 7.095 14.172 -44.743 1.00 82.56 634 GLN A C 1
ATOM 4694 O O . GLN A 1 634 ? 6.710 13.802 -45.858 1.00 82.56 634 GLN A O 1
ATOM 4699 N N . ARG A 1 635 ? 7.896 13.414 -43.982 1.00 79.19 635 ARG A N 1
ATOM 4700 C CA . ARG A 1 635 ? 8.377 12.066 -44.342 1.00 79.19 635 ARG A CA 1
ATOM 4701 C C . ARG A 1 635 ? 7.419 10.945 -43.913 1.00 79.19 635 ARG A C 1
ATOM 4703 O O . ARG A 1 635 ? 7.564 9.826 -44.403 1.00 79.19 635 ARG A O 1
ATOM 4710 N N . THR A 1 636 ? 6.431 11.227 -43.059 1.00 80.69 636 THR A N 1
ATOM 4711 C CA . THR A 1 636 ? 5.357 10.277 -42.712 1.00 80.69 636 THR A CA 1
ATOM 4712 C C . THR A 1 636 ? 4.242 10.292 -43.767 1.00 80.69 636 THR A C 1
ATOM 4714 O O . THR A 1 636 ? 4.021 11.298 -44.444 1.00 80.69 636 THR A O 1
ATOM 4717 N N . ILE A 1 637 ? 3.489 9.191 -43.907 1.00 86.44 637 ILE A N 1
ATOM 4718 C CA . ILE A 1 637 ? 2.329 9.147 -44.824 1.00 86.44 637 ILE A CA 1
ATOM 4719 C C . ILE A 1 637 ? 1.216 10.099 -44.354 1.00 86.44 637 ILE A C 1
ATOM 4721 O O . ILE A 1 637 ? 0.546 10.712 -45.179 1.00 86.44 637 ILE A O 1
ATOM 4725 N N . LEU A 1 638 ? 1.046 10.248 -43.036 1.00 88.69 638 LEU A N 1
ATOM 4726 C CA . LEU A 1 638 ? -0.009 11.061 -42.424 1.00 88.69 638 LEU A CA 1
ATOM 4727 C C . LEU A 1 638 ? 0.306 12.564 -42.377 1.00 88.69 638 LEU A C 1
ATOM 4729 O O . LEU A 1 638 ? -0.556 13.332 -41.958 1.00 88.69 638 LEU A O 1
ATOM 4733 N N . LYS A 1 639 ? 1.516 12.982 -42.783 1.00 87.12 639 LYS A N 1
ATOM 4734 C CA . LYS A 1 639 ? 1.976 14.382 -42.747 1.00 87.12 639 LYS A CA 1
ATOM 4735 C C . LYS A 1 639 ? 1.881 15.022 -41.353 1.00 87.12 639 LYS A C 1
ATOM 4737 O O . LYS A 1 639 ? 1.579 16.203 -41.222 1.00 87.12 639 LYS A O 1
ATOM 4742 N N . ARG A 1 640 ? 2.137 14.227 -40.307 1.00 85.62 640 ARG A N 1
ATOM 4743 C CA . ARG A 1 640 ? 2.079 14.628 -38.891 1.00 85.62 640 ARG A CA 1
ATOM 4744 C C . ARG A 1 640 ? 3.357 14.236 -38.160 1.00 85.62 640 ARG A C 1
ATOM 4746 O O . ARG A 1 640 ? 4.008 13.260 -38.528 1.00 85.62 640 ARG A O 1
ATOM 4753 N N . GLU A 1 641 ? 3.697 15.007 -37.134 1.00 83.88 641 GLU A N 1
ATOM 4754 C CA . GLU A 1 641 ? 4.806 14.712 -36.226 1.00 83.88 641 GLU A CA 1
ATOM 4755 C C . GLU A 1 641 ? 4.480 13.474 -35.366 1.00 83.88 641 GLU A C 1
ATOM 4757 O O . GLU A 1 641 ? 3.322 13.238 -35.003 1.00 83.88 641 GLU A O 1
ATOM 4762 N N . VAL A 1 642 ? 5.494 12.667 -35.042 1.00 86.19 642 VAL A N 1
ATOM 4763 C CA . VAL A 1 642 ? 5.367 11.605 -34.034 1.00 86.19 642 VAL A CA 1
ATOM 4764 C C . VAL A 1 642 ? 5.811 12.198 -32.702 1.00 86.19 642 VAL A C 1
ATOM 4766 O O . VAL A 1 642 ? 6.921 12.705 -32.607 1.00 86.19 642 VAL 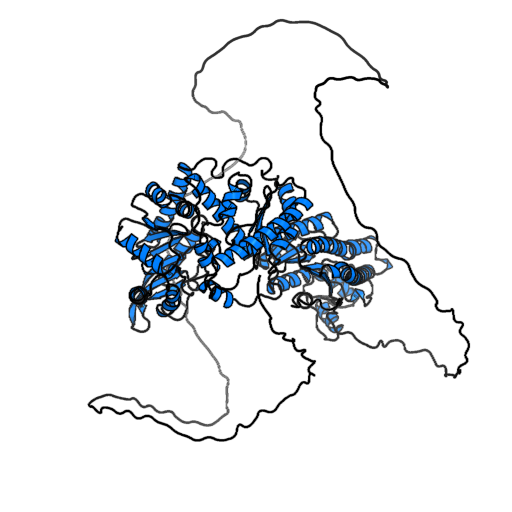A O 1
ATOM 4769 N N . LEU A 1 643 ? 4.946 12.156 -31.691 1.00 89.69 643 LEU A N 1
ATOM 4770 C CA . LEU A 1 643 ? 5.193 12.755 -30.380 1.00 89.69 643 LEU A CA 1
ATOM 4771 C C . LEU A 1 643 ? 5.422 11.661 -29.315 1.00 89.69 643 LEU A C 1
ATOM 4773 O O . LEU A 1 643 ? 5.012 10.514 -29.544 1.00 89.69 643 LEU A O 1
ATOM 4777 N N . PRO A 1 644 ? 6.042 11.970 -28.159 1.00 91.25 644 PRO A N 1
ATOM 4778 C CA . PRO A 1 644 ? 6.247 11.012 -27.068 1.00 91.25 644 PRO A CA 1
ATOM 4779 C C . PRO A 1 644 ? 4.961 10.286 -26.642 1.00 91.25 644 PRO A C 1
ATOM 4781 O O . PRO A 1 644 ? 4.961 9.071 -26.439 1.00 91.25 644 PRO A O 1
ATOM 4784 N N . GLU A 1 645 ? 3.834 10.997 -26.614 1.00 93.50 645 GLU A N 1
ATOM 4785 C CA . GLU A 1 645 ? 2.524 10.477 -26.221 1.00 93.50 645 GLU A CA 1
ATOM 4786 C C . GLU A 1 645 ? 1.984 9.484 -27.259 1.00 93.50 645 GLU A C 1
ATOM 4788 O O . GLU A 1 645 ? 1.304 8.526 -26.901 1.00 93.50 645 GLU A O 1
ATOM 4793 N N . HIS A 1 646 ? 2.322 9.632 -28.548 1.00 94.19 646 HIS A N 1
ATOM 4794 C CA . HIS A 1 646 ? 1.968 8.635 -29.567 1.00 94.19 646 HIS A CA 1
ATOM 4795 C C . HIS A 1 646 ? 2.675 7.295 -29.308 1.00 94.19 646 HIS A C 1
ATOM 4797 O O . HIS A 1 646 ? 2.081 6.236 -29.522 1.00 94.19 646 HIS A O 1
ATOM 4803 N N . VAL A 1 647 ? 3.917 7.329 -28.810 1.00 95.06 647 VAL A N 1
ATOM 4804 C CA . VAL A 1 647 ? 4.664 6.124 -28.416 1.00 95.06 647 VAL A CA 1
ATOM 4805 C C . VAL A 1 647 ? 4.089 5.542 -27.122 1.00 95.06 647 VAL A C 1
ATOM 4807 O O . VAL A 1 647 ? 3.827 4.342 -27.064 1.00 95.06 647 VAL A O 1
ATOM 4810 N N . ALA A 1 648 ? 3.791 6.382 -26.128 1.00 96.56 648 ALA A N 1
ATOM 4811 C CA . ALA A 1 648 ? 3.141 5.972 -24.882 1.00 96.56 648 ALA A CA 1
ATOM 4812 C C . ALA A 1 648 ? 1.778 5.295 -25.111 1.00 96.56 648 ALA A C 1
ATOM 4814 O O . ALA A 1 648 ? 1.489 4.243 -24.539 1.00 96.56 648 ALA A O 1
ATOM 4815 N N . ASN A 1 649 ? 0.972 5.842 -26.023 1.00 96.25 649 ASN A N 1
ATOM 4816 C CA . ASN A 1 649 ? -0.307 5.269 -26.432 1.00 96.25 649 ASN A CA 1
ATOM 4817 C C . ASN A 1 649 ? -0.134 3.910 -27.132 1.00 96.25 649 ASN A C 1
ATOM 4819 O O . ASN A 1 649 ? -0.971 3.028 -26.950 1.00 96.25 649 ASN A O 1
ATOM 4823 N N . ALA A 1 650 ? 0.947 3.713 -27.896 1.00 96.06 650 ALA A N 1
ATOM 4824 C CA . ALA A 1 650 ? 1.264 2.429 -28.521 1.00 96.06 650 ALA A CA 1
ATOM 4825 C C . ALA A 1 650 ? 1.733 1.376 -27.499 1.00 96.06 650 ALA A C 1
ATOM 4827 O O . ALA A 1 650 ? 1.314 0.224 -27.592 1.00 96.06 650 ALA A O 1
ATOM 4828 N N . VAL A 1 651 ? 2.534 1.762 -26.496 1.00 97.44 651 VAL A N 1
ATOM 4829 C CA . VAL A 1 651 ? 2.894 0.880 -25.367 1.00 97.44 651 VAL A CA 1
ATOM 4830 C C . VAL A 1 651 ? 1.634 0.454 -24.612 1.00 97.44 651 VAL A C 1
ATOM 4832 O O . VAL A 1 651 ? 1.400 -0.740 -24.444 1.00 97.44 651 VAL A O 1
ATOM 4835 N N . PHE A 1 652 ? 0.774 1.407 -24.241 1.00 96.81 652 PHE A N 1
ATOM 4836 C CA . PHE A 1 652 ? -0.496 1.116 -23.573 1.00 96.81 652 PHE A CA 1
ATOM 4837 C C . PHE A 1 652 ? -1.420 0.210 -24.407 1.00 96.81 652 PHE A C 1
ATOM 4839 O O . PHE A 1 652 ? -2.012 -0.721 -23.868 1.00 96.81 652 PHE A O 1
ATOM 4846 N N . ALA A 1 653 ? -1.509 0.416 -25.725 1.00 95.50 653 ALA A N 1
ATOM 4847 C CA . ALA A 1 653 ? -2.319 -0.429 -26.606 1.00 95.50 653 ALA A CA 1
ATOM 4848 C C . ALA A 1 653 ? -1.833 -1.893 -26.681 1.00 95.50 653 ALA A C 1
ATOM 4850 O O . ALA A 1 653 ? -2.622 -2.781 -27.004 1.00 95.50 653 ALA A O 1
ATOM 4851 N N . LEU A 1 654 ? -0.557 -2.161 -26.374 1.00 94.44 654 LEU A N 1
ATOM 4852 C CA . LEU A 1 654 ? -0.016 -3.519 -26.256 1.00 94.44 654 LEU A CA 1
ATOM 4853 C C . LEU A 1 654 ? -0.292 -4.134 -24.870 1.00 94.44 654 LEU A C 1
ATOM 4855 O O . LEU A 1 654 ? -0.561 -5.335 -24.781 1.00 94.44 654 LEU A O 1
ATOM 4859 N N . THR A 1 655 ? -0.244 -3.338 -23.795 1.00 93.75 655 THR A N 1
ATOM 4860 C CA . THR A 1 655 ? -0.229 -3.822 -22.397 1.00 93.75 655 THR A CA 1
ATOM 4861 C C . THR A 1 655 ? -1.584 -3.772 -21.682 1.00 93.75 655 THR A C 1
ATOM 4863 O O . THR A 1 655 ? -1.862 -4.645 -20.866 1.00 93.75 655 THR A O 1
ATOM 4866 N N . GLY A 1 656 ? -2.452 -2.807 -22.001 1.00 82.44 656 GLY A N 1
ATOM 4867 C CA . GLY A 1 656 ? -3.758 -2.586 -21.356 1.00 82.44 656 GLY A CA 1
ATOM 4868 C C . GLY A 1 656 ? -4.914 -3.451 -21.880 1.00 82.44 656 GLY A C 1
ATOM 4869 O O . GLY A 1 656 ? -6.075 -3.167 -21.591 1.00 82.44 656 GLY A O 1
ATOM 4870 N N . GLY A 1 657 ? -4.630 -4.471 -22.695 1.00 72.75 657 GLY A N 1
ATOM 4871 C CA . GLY A 1 657 ? -5.645 -5.337 -23.301 1.00 72.75 657 GLY A CA 1
ATOM 4872 C C . GLY A 1 657 ? -6.057 -6.504 -22.400 1.00 72.75 657 GLY A C 1
ATOM 4873 O O . GLY A 1 657 ? -5.267 -7.416 -22.164 1.00 72.75 657 GLY A O 1
ATOM 4874 N N . THR A 1 658 ? -7.315 -6.532 -21.959 1.00 48.66 658 THR A N 1
ATOM 4875 C CA . THR A 1 658 ? -7.878 -7.629 -21.157 1.00 48.66 658 THR A CA 1
ATOM 4876 C C . THR A 1 658 ? -8.169 -8.876 -22.001 1.00 48.66 658 THR A C 1
ATOM 4878 O O . THR A 1 658 ? -9.224 -9.000 -22.621 1.00 48.66 658 THR A O 1
ATOM 4881 N N . SER A 1 659 ? -7.255 -9.851 -21.987 1.00 34.59 659 SER A N 1
ATOM 4882 C CA . SER A 1 659 ? -7.506 -11.199 -22.511 1.00 34.59 659 SER A CA 1
ATOM 4883 C C . SER A 1 659 ? -6.958 -12.265 -21.555 1.00 34.59 659 SER A C 1
ATOM 4885 O O . SER A 1 659 ? -5.758 -12.529 -21.581 1.00 34.59 659 SER A O 1
ATOM 4887 N N . PRO A 1 660 ? -7.817 -12.918 -20.745 1.00 33.38 660 PRO A N 1
ATOM 4888 C CA . PRO A 1 660 ? -7.443 -14.098 -19.954 1.00 33.38 660 PRO A CA 1
ATOM 4889 C C . PRO A 1 660 ? -7.086 -15.318 -20.818 1.00 33.38 660 PRO A C 1
ATOM 4891 O O . PRO A 1 660 ? -6.501 -16.282 -20.334 1.00 33.38 660 PRO A O 1
ATOM 4894 N N . THR A 1 661 ? -7.437 -15.290 -22.105 1.00 29.98 661 THR A N 1
ATOM 4895 C CA . THR A 1 661 ? -6.989 -16.268 -23.100 1.00 29.98 661 THR A CA 1
ATOM 4896 C C . THR A 1 661 ? -5.671 -15.785 -23.712 1.00 29.98 661 THR A C 1
ATOM 4898 O O . THR A 1 661 ? -5.635 -14.637 -24.163 1.00 29.98 661 THR A O 1
ATOM 4901 N N . PRO A 1 662 ? -4.613 -16.610 -23.824 1.00 28.45 662 PRO A N 1
ATOM 4902 C CA . PRO A 1 662 ? -3.390 -16.200 -24.511 1.00 28.45 662 PRO A CA 1
ATOM 4903 C C . PRO A 1 662 ? -3.682 -15.926 -26.001 1.00 28.45 662 PRO A C 1
ATOM 4905 O O . PRO A 1 662 ? -4.065 -16.851 -26.726 1.00 28.45 662 PRO A O 1
ATOM 4908 N N . PRO A 1 663 ? -3.515 -14.685 -26.507 1.00 31.00 663 PRO A N 1
ATOM 4909 C CA . PRO A 1 663 ? -3.630 -14.421 -27.935 1.00 31.00 663 PRO A CA 1
ATOM 4910 C C . PRO A 1 663 ? -2.430 -15.069 -28.635 1.00 31.00 663 PRO A C 1
ATOM 4912 O O . PRO A 1 663 ? -1.288 -14.696 -28.376 1.00 31.00 663 PRO A O 1
ATOM 4915 N N . ALA A 1 664 ? -2.696 -16.063 -29.489 1.00 29.59 664 ALA A N 1
ATOM 4916 C CA . ALA A 1 664 ? -1.701 -16.994 -30.034 1.00 29.59 664 ALA A CA 1
ATOM 4917 C C . ALA A 1 664 ? -0.397 -16.308 -30.499 1.00 29.59 664 ALA A C 1
ATOM 4919 O O . ALA A 1 664 ? -0.377 -15.671 -31.553 1.00 29.59 664 ALA A O 1
ATOM 4920 N N . CYS A 1 665 ? 0.653 -16.446 -29.672 1.00 31.98 665 CYS A N 1
ATOM 4921 C CA . CYS A 1 665 ? 2.004 -15.878 -29.792 1.00 31.98 665 CYS A CA 1
ATOM 4922 C C . CYS A 1 665 ? 2.103 -14.629 -30.691 1.00 31.98 665 CYS A C 1
ATOM 4924 O O . CYS A 1 665 ? 2.734 -14.634 -31.751 1.00 31.98 665 CYS A O 1
ATOM 4926 N N . THR A 1 666 ? 1.443 -13.537 -30.292 1.00 36.25 666 THR A N 1
ATOM 4927 C CA . THR A 1 666 ? 1.429 -12.301 -31.084 1.00 36.25 666 THR A CA 1
ATOM 4928 C C . THR A 1 666 ? 2.713 -11.490 -30.908 1.00 36.25 666 THR A C 1
ATOM 4930 O O . THR A 1 666 ? 2.681 -10.411 -30.322 1.00 36.25 666 THR A O 1
ATOM 4933 N N . SER A 1 667 ? 3.828 -11.971 -31.462 1.00 36.59 667 SER A N 1
ATOM 4934 C CA . SER A 1 667 ? 5.067 -11.201 -31.635 1.00 36.59 667 SER A CA 1
ATOM 4935 C C . SER A 1 667 ? 4.875 -10.116 -32.708 1.00 36.59 667 SER A C 1
ATOM 4937 O O . SER A 1 667 ? 5.284 -10.242 -33.864 1.00 36.59 667 SER A O 1
ATOM 4939 N N . ARG A 1 668 ? 4.181 -9.028 -32.347 1.00 40.06 668 ARG A N 1
ATOM 4940 C CA . ARG A 1 668 ? 3.858 -7.930 -33.266 1.00 40.06 668 ARG A CA 1
ATOM 4941 C C . ARG A 1 668 ? 4.775 -6.740 -33.021 1.00 40.06 668 ARG A C 1
ATOM 4943 O O . ARG A 1 668 ? 4.545 -5.930 -32.132 1.00 40.06 668 ARG A O 1
ATOM 4950 N N . SER A 1 669 ? 5.757 -6.566 -33.904 1.00 36.88 669 SER A N 1
ATOM 4951 C CA . SER A 1 669 ? 6.389 -5.260 -34.096 1.00 36.88 669 SER A CA 1
ATOM 4952 C C . SER A 1 669 ? 5.386 -4.321 -34.777 1.00 36.88 669 SER A C 1
ATOM 4954 O O . SER A 1 669 ? 5.310 -4.278 -36.008 1.00 36.88 669 SER A O 1
ATOM 4956 N N . THR A 1 670 ? 4.561 -3.620 -33.997 1.00 35.78 670 THR A N 1
ATOM 4957 C CA . THR A 1 670 ? 3.592 -2.646 -34.517 1.00 35.78 670 THR A CA 1
ATOM 4958 C C . THR A 1 670 ? 4.317 -1.363 -34.933 1.00 35.78 670 THR A C 1
ATOM 4960 O O . THR A 1 670 ? 4.872 -0.677 -34.067 1.00 35.78 670 THR A O 1
ATOM 4963 N N . PRO A 1 671 ? 4.329 -0.992 -36.228 1.00 35.44 671 PRO A N 1
ATOM 4964 C CA . PRO A 1 671 ? 4.855 0.300 -36.635 1.00 35.44 671 PRO A CA 1
ATOM 4965 C C . PRO A 1 671 ? 3.867 1.400 -36.232 1.00 35.44 671 PRO A C 1
ATOM 4967 O O . PRO A 1 671 ? 2.672 1.293 -36.502 1.00 35.44 671 PRO A O 1
ATOM 4970 N N . ALA A 1 672 ? 4.362 2.498 -35.658 1.00 36.84 672 ALA A N 1
ATOM 4971 C CA . ALA A 1 672 ? 3.541 3.671 -35.329 1.00 36.84 672 ALA A CA 1
ATOM 4972 C C . ALA A 1 672 ? 3.140 4.507 -36.574 1.00 36.84 672 ALA A C 1
ATOM 4974 O O . ALA A 1 672 ? 2.698 5.646 -36.457 1.00 36.84 672 ALA A O 1
ATOM 4975 N N . SER A 1 673 ? 3.339 3.966 -37.780 1.00 34.09 673 SER A N 1
ATOM 4976 C CA . SER A 1 673 ? 3.036 4.573 -39.080 1.00 34.09 673 SER A CA 1
ATOM 4977 C C . SER A 1 673 ? 2.644 3.482 -40.090 1.00 34.09 673 SER A C 1
ATOM 4979 O O . SER A 1 673 ? 3.261 2.413 -40.084 1.00 34.09 673 SER A O 1
ATOM 4981 N N . PRO A 1 674 ? 1.670 3.720 -40.990 1.00 29.72 674 PRO A N 1
ATOM 4982 C CA . PRO A 1 674 ? 1.306 2.748 -42.020 1.00 29.72 674 PRO A CA 1
ATOM 4983 C C . PRO A 1 674 ? 2.431 2.561 -43.064 1.00 29.72 674 PRO A C 1
ATOM 4985 O O . PRO A 1 674 ? 3.116 3.530 -43.402 1.00 29.72 674 PRO A O 1
ATOM 4988 N N . PRO A 1 675 ? 2.637 1.342 -43.601 1.00 28.45 675 PRO A N 1
ATOM 4989 C CA . PRO A 1 675 ? 3.679 1.063 -44.591 1.00 28.45 675 PRO A CA 1
ATOM 4990 C C . PRO A 1 675 ? 3.269 1.463 -46.019 1.00 28.45 675 PRO A C 1
ATOM 4992 O O . PRO A 1 675 ? 2.097 1.386 -46.387 1.00 28.45 675 PRO A O 1
ATOM 4995 N N . ARG A 1 676 ? 4.251 1.810 -46.865 1.00 32.59 676 ARG A N 1
ATOM 4996 C CA . ARG A 1 676 ? 4.072 1.878 -48.328 1.00 32.59 676 ARG A CA 1
ATOM 4997 C C . ARG A 1 676 ? 4.415 0.543 -48.988 1.00 32.59 676 ARG A C 1
ATOM 4999 O O . ARG A 1 676 ? 5.470 -0.027 -48.722 1.00 32.59 676 ARG A O 1
ATOM 5006 N N . SER A 1 677 ? 3.568 0.116 -49.918 1.00 27.98 677 SER A N 1
ATOM 5007 C CA . SER A 1 677 ? 3.925 -0.807 -51.000 1.00 27.98 677 SER A CA 1
ATOM 5008 C C . SER A 1 677 ? 4.580 -0.059 -52.174 1.00 27.98 677 SER A C 1
ATOM 5010 O O . SER A 1 677 ? 4.472 1.163 -52.261 1.00 27.98 677 SER A O 1
ATOM 5012 N N . CYS A 1 678 ? 5.184 -0.819 -53.096 1.00 25.33 678 CYS A N 1
ATOM 5013 C CA . CYS A 1 678 ? 5.881 -0.368 -54.312 1.00 25.33 678 CYS A CA 1
ATOM 5014 C C . CYS A 1 678 ? 7.124 0.512 -54.084 1.00 25.33 678 CYS A C 1
ATOM 5016 O O . CYS A 1 678 ? 7.059 1.642 -53.601 1.00 25.33 678 CYS A O 1
ATOM 5018 N N . GLY A 1 679 ? 8.276 -0.009 -54.514 1.00 33.81 679 GLY A N 1
ATOM 5019 C CA . GLY A 1 679 ? 9.464 0.797 -54.770 1.00 33.81 679 GLY A CA 1
ATOM 5020 C C . GLY A 1 679 ? 9.471 1.265 -56.223 1.00 33.81 679 GLY A C 1
ATOM 5021 O O . GLY A 1 679 ? 9.319 0.444 -57.121 1.00 33.81 679 GLY A O 1
ATOM 5022 N N . ASP A 1 680 ? 9.697 2.560 -56.438 1.00 29.83 680 ASP A N 1
ATOM 5023 C CA . ASP A 1 680 ? 9.888 3.164 -57.760 1.00 29.83 680 ASP A CA 1
ATOM 5024 C C . ASP A 1 680 ? 11.142 4.051 -57.748 1.00 29.83 680 ASP A C 1
ATOM 5026 O O . ASP A 1 680 ? 11.103 5.212 -57.324 1.00 29.83 680 ASP A O 1
ATOM 5030 N N . ARG A 1 681 ? 12.279 3.469 -58.167 1.00 28.95 681 ARG A N 1
ATOM 5031 C CA . ARG A 1 681 ? 13.467 4.182 -58.684 1.00 28.95 681 ARG A CA 1
ATOM 5032 C C . ARG A 1 681 ? 14.532 3.229 -59.255 1.00 28.95 681 ARG A C 1
ATOM 5034 O O . ARG A 1 681 ? 15.609 3.065 -58.694 1.00 28.95 681 ARG A O 1
ATOM 5041 N N . CYS A 1 682 ? 14.236 2.617 -60.401 1.00 25.59 682 CYS A N 1
ATOM 5042 C CA . CYS A 1 682 ? 15.244 2.042 -61.306 1.00 25.59 682 CYS A CA 1
ATOM 5043 C C . CYS A 1 682 ? 14.683 1.971 -62.734 1.00 25.59 682 CYS A C 1
ATOM 5045 O O . CYS A 1 682 ? 14.029 1.001 -63.108 1.00 25.59 682 CYS A O 1
ATOM 5047 N N . ALA A 1 683 ? 14.925 3.016 -63.529 1.00 27.48 683 ALA A N 1
ATOM 5048 C CA . ALA A 1 683 ? 14.539 3.081 -64.937 1.00 27.48 683 ALA A CA 1
ATOM 5049 C C . ALA A 1 683 ? 15.783 3.283 -65.819 1.00 27.48 683 ALA A C 1
ATOM 5051 O O . ALA A 1 683 ? 16.645 4.090 -65.483 1.00 27.48 683 ALA A O 1
ATOM 5052 N N . HIS A 1 684 ? 15.813 2.573 -66.958 1.00 28.05 684 HIS A N 1
ATOM 5053 C CA . HIS A 1 684 ? 16.966 2.350 -67.859 1.00 28.05 684 HIS A CA 1
ATOM 5054 C C . HIS A 1 684 ? 17.970 1.318 -67.287 1.00 28.05 684 HIS A C 1
ATOM 5056 O O . HIS A 1 684 ? 18.371 1.407 -66.138 1.00 28.05 684 HIS A O 1
ATOM 5062 N N . VAL A 1 685 ? 18.367 0.260 -68.014 1.00 27.83 685 VAL A N 1
ATOM 5063 C CA . VAL A 1 685 ? 18.810 0.237 -69.425 1.00 27.83 685 VAL A CA 1
ATOM 5064 C C . VAL A 1 685 ? 18.153 -0.857 -70.310 1.00 27.83 685 VAL A C 1
ATOM 5066 O O . VAL A 1 685 ? 17.946 -1.992 -69.909 1.00 27.83 685 VAL A O 1
ATOM 5069 N N . ARG A 1 686 ? 17.861 -0.458 -71.560 1.00 28.31 686 ARG A N 1
ATOM 5070 C CA . ARG A 1 686 ? 17.628 -1.196 -72.834 1.00 28.31 686 ARG A CA 1
ATOM 5071 C C . ARG A 1 686 ? 17.310 -2.720 -72.859 1.00 28.31 686 ARG A C 1
ATOM 5073 O O . ARG A 1 686 ? 18.196 -3.558 -72.825 1.00 28.31 686 ARG A O 1
ATOM 5080 N N . ARG A 1 687 ? 16.056 -3.002 -73.257 1.00 31.41 687 ARG A N 1
ATOM 5081 C CA . ARG A 1 687 ? 15.595 -3.915 -74.346 1.00 31.41 687 ARG A CA 1
ATOM 5082 C C . ARG A 1 687 ? 16.270 -5.297 -74.544 1.00 31.41 687 ARG A C 1
ATOM 5084 O O . ARG A 1 687 ? 17.311 -5.396 -75.184 1.00 31.41 687 ARG A O 1
ATOM 5091 N N . GLY A 1 688 ? 15.498 -6.361 -74.290 1.00 25.77 688 GLY A N 1
ATOM 5092 C CA . GLY A 1 688 ? 15.629 -7.686 -74.926 1.00 25.77 688 GLY A CA 1
ATOM 5093 C C . GLY A 1 688 ? 14.246 -8.324 -75.164 1.00 25.77 688 GLY A C 1
ATOM 5094 O O . GLY A 1 688 ? 13.340 -8.115 -74.361 1.00 25.77 688 GLY A O 1
ATOM 5095 N N . ARG A 1 689 ? 14.037 -9.050 -76.277 1.00 30.27 689 ARG A N 1
ATOM 5096 C CA . ARG A 1 689 ? 12.755 -9.738 -76.585 1.00 30.27 689 ARG A CA 1
ATOM 5097 C C . ARG A 1 689 ? 12.719 -11.160 -75.987 1.00 30.27 689 ARG A C 1
ATOM 5099 O O . ARG A 1 689 ? 13.758 -11.815 -75.968 1.00 30.27 689 ARG A O 1
ATOM 5106 N N . PRO A 1 690 ? 11.547 -11.678 -75.569 1.00 31.66 690 PRO A N 1
ATOM 5107 C CA . PRO A 1 690 ? 11.432 -13.023 -75.003 1.00 31.66 690 PRO A CA 1
ATOM 5108 C C . PRO A 1 690 ? 11.496 -14.128 -76.073 1.00 31.66 690 PRO A C 1
ATOM 5110 O O . PRO A 1 690 ? 11.007 -13.959 -77.192 1.00 31.66 690 PRO A O 1
ATOM 5113 N N . ARG A 1 691 ? 12.005 -15.309 -75.694 1.00 27.66 691 ARG A N 1
ATOM 5114 C CA . ARG A 1 691 ? 11.810 -16.577 -76.420 1.00 27.66 691 ARG A CA 1
ATOM 5115 C C . ARG A 1 691 ? 11.256 -17.650 -75.478 1.00 27.66 691 ARG A C 1
ATOM 5117 O O . ARG A 1 691 ? 11.619 -17.707 -74.308 1.00 27.66 691 ARG A O 1
ATOM 5124 N N . ARG A 1 692 ? 10.367 -18.497 -76.009 1.00 31.06 692 ARG A N 1
ATOM 5125 C CA . ARG A 1 692 ? 9.835 -19.694 -75.336 1.00 31.06 692 ARG A CA 1
ATOM 5126 C C . ARG A 1 692 ? 10.920 -20.768 -75.194 1.00 31.06 692 ARG A C 1
ATOM 5128 O O . ARG A 1 692 ? 11.698 -20.94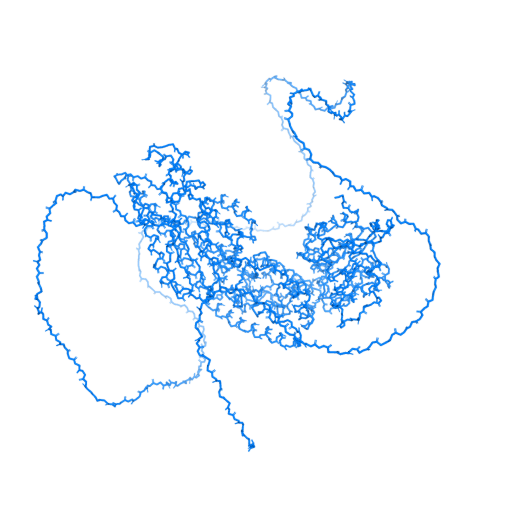7 -76.126 1.00 31.06 692 ARG A O 1
ATOM 5135 N N . VAL A 1 693 ? 10.830 -21.583 -74.143 1.00 26.97 693 VAL A N 1
ATOM 5136 C CA . VAL A 1 693 ? 11.302 -22.983 -74.127 1.00 26.97 693 VAL A CA 1
ATOM 5137 C C . VAL A 1 693 ? 10.212 -23.845 -73.465 1.00 26.97 693 VAL A C 1
ATOM 5139 O O . VAL A 1 693 ? 9.477 -23.357 -72.607 1.00 26.97 693 VAL A O 1
ATOM 5142 N N . GLN A 1 694 ? 10.042 -25.094 -73.912 1.00 28.75 694 GLN A N 1
ATOM 5143 C CA . GLN A 1 694 ? 9.018 -26.036 -73.428 1.00 28.75 694 GLN A CA 1
ATOM 5144 C C . GLN A 1 694 ? 9.593 -27.106 -72.474 1.00 28.75 694 GLN A C 1
ATOM 5146 O O . GLN A 1 694 ? 10.790 -27.164 -72.219 1.00 28.75 694 GLN A O 1
ATOM 5151 N N . ARG A 1 695 ? 8.706 -27.945 -71.919 1.00 29.86 695 ARG A N 1
ATOM 5152 C CA . ARG A 1 695 ? 9.003 -29.016 -70.950 1.00 29.86 695 ARG A CA 1
ATOM 5153 C C . ARG A 1 695 ? 9.694 -30.246 -71.568 1.00 29.86 695 ARG A C 1
ATOM 5155 O O . ARG A 1 695 ? 9.147 -30.801 -72.513 1.00 29.86 695 ARG A O 1
ATOM 5162 N N . THR A 1 696 ? 10.656 -30.816 -70.838 1.00 28.03 696 THR A N 1
ATOM 5163 C CA . THR A 1 696 ? 10.876 -32.274 -70.615 1.00 28.03 696 THR A CA 1
ATOM 5164 C C . THR A 1 696 ? 11.646 -32.416 -69.289 1.00 28.03 696 THR A C 1
ATOM 5166 O O . THR A 1 696 ? 12.579 -31.651 -69.088 1.00 28.03 696 THR A O 1
ATOM 5169 N N . ARG A 1 697 ? 11.215 -33.145 -68.242 1.00 31.06 697 ARG A N 1
ATOM 5170 C CA . ARG A 1 697 ? 10.886 -34.583 -68.015 1.00 31.06 697 ARG A CA 1
ATOM 5171 C C . ARG A 1 697 ? 12.096 -35.438 -67.576 1.00 31.06 697 ARG A C 1
ATOM 5173 O O . ARG A 1 697 ? 13.191 -35.243 -68.075 1.00 31.06 697 ARG A O 1
ATOM 5180 N N . HIS A 1 698 ? 11.805 -36.424 -66.709 1.00 29.17 698 HIS A N 1
ATOM 5181 C CA . HIS A 1 698 ? 12.702 -37.335 -65.956 1.00 29.17 698 HIS A CA 1
ATOM 5182 C C . HIS A 1 698 ? 13.372 -36.709 -64.708 1.00 29.17 698 HIS A C 1
ATOM 5184 O O . HIS A 1 698 ? 13.725 -35.539 -64.728 1.00 29.17 698 HIS A O 1
ATOM 5190 N N . GLY A 1 699 ? 13.509 -37.405 -63.567 1.00 26.33 699 GLY A N 1
ATOM 5191 C CA . GLY A 1 699 ? 13.014 -38.746 -63.196 1.00 26.33 699 GLY A CA 1
ATOM 5192 C C . GLY A 1 699 ? 13.016 -38.977 -61.667 1.00 26.33 699 GLY A C 1
ATOM 5193 O O . GLY A 1 699 ? 13.643 -38.226 -60.929 1.00 26.33 699 GLY A O 1
ATOM 5194 N N . ARG A 1 700 ? 12.292 -39.998 -61.179 1.00 32.47 700 ARG A N 1
ATOM 5195 C CA . ARG A 1 700 ? 12.287 -40.444 -59.763 1.00 32.47 700 ARG A CA 1
ATOM 5196 C C . ARG A 1 700 ? 13.166 -41.687 -59.582 1.00 32.47 700 ARG A C 1
ATOM 5198 O O . ARG A 1 700 ? 13.203 -42.512 -60.490 1.00 32.47 700 ARG A O 1
ATOM 5205 N N . PRO A 1 701 ? 13.645 -41.928 -58.353 1.00 35.94 701 PRO A N 1
ATOM 5206 C CA . PRO A 1 701 ? 13.521 -43.250 -57.734 1.00 35.94 701 PRO A CA 1
ATOM 5207 C C . PRO A 1 701 ? 12.613 -43.239 -56.480 1.00 35.94 701 PRO A C 1
ATOM 5209 O O . PRO A 1 701 ? 12.113 -42.197 -56.053 1.00 35.94 701 PRO A O 1
ATOM 5212 N N . ARG A 1 702 ? 12.349 -44.426 -55.917 1.00 34.25 702 ARG A N 1
ATOM 5213 C CA . ARG A 1 702 ? 11.600 -44.675 -54.666 1.00 34.25 702 ARG A CA 1
ATOM 5214 C C . ARG A 1 702 ? 12.423 -45.605 -53.761 1.00 34.25 702 ARG A C 1
ATOM 5216 O O . ARG A 1 702 ? 13.066 -46.508 -54.280 1.00 34.25 702 ARG A O 1
ATOM 5223 N N . GLY A 1 703 ? 12.310 -45.435 -52.440 1.00 28.08 703 GLY A N 1
ATOM 5224 C CA . GLY A 1 703 ? 12.698 -46.420 -51.413 1.00 28.08 703 GLY A CA 1
ATOM 5225 C C . GLY A 1 703 ? 11.460 -46.957 -50.658 1.00 28.08 703 GLY A C 1
ATOM 5226 O O . GLY A 1 703 ? 10.412 -46.305 -50.730 1.00 28.08 703 GLY A O 1
ATOM 5227 N N . PRO A 1 704 ? 11.514 -48.144 -50.015 1.00 45.19 704 PRO A N 1
ATOM 5228 C CA . PRO A 1 704 ? 10.321 -48.982 -49.800 1.00 45.19 704 PRO A CA 1
ATOM 5229 C C . PRO A 1 704 ? 9.646 -48.893 -48.408 1.00 45.19 704 PRO A C 1
ATOM 5231 O O . PRO A 1 704 ? 10.002 -48.076 -47.563 1.00 45.19 704 PRO A O 1
ATOM 5234 N N . ARG A 1 705 ? 8.619 -49.738 -48.194 1.00 31.64 705 ARG A N 1
ATOM 5235 C CA . ARG A 1 705 ? 7.732 -49.806 -47.012 1.00 31.64 705 ARG A CA 1
ATOM 5236 C C . ARG A 1 705 ? 7.583 -51.243 -46.459 1.00 31.64 705 ARG A C 1
ATOM 5238 O O . ARG A 1 705 ? 7.222 -52.120 -47.230 1.00 31.64 705 ARG A O 1
ATOM 5245 N N . LEU A 1 706 ? 7.607 -51.354 -45.120 1.00 35.47 706 LEU A N 1
ATOM 5246 C CA . LEU A 1 706 ? 6.758 -52.201 -44.239 1.00 35.47 706 LEU A CA 1
ATOM 5247 C C . LEU A 1 706 ? 6.899 -53.749 -44.176 1.00 35.47 706 LEU A C 1
ATOM 5249 O O . LEU A 1 706 ? 7.380 -54.402 -45.091 1.00 35.47 706 LEU A O 1
ATOM 5253 N N . THR A 1 707 ? 6.322 -54.285 -43.077 1.00 31.20 707 THR A N 1
ATOM 5254 C CA . THR A 1 707 ? 6.173 -55.689 -42.585 1.00 31.20 707 THR A CA 1
ATOM 5255 C C . THR A 1 707 ? 7.363 -56.254 -41.773 1.00 31.20 707 THR A C 1
ATOM 5257 O O . THR A 1 707 ? 8.502 -55.995 -42.133 1.00 31.20 707 THR A O 1
ATOM 5260 N N . GLY A 1 708 ? 7.183 -56.974 -40.644 1.00 27.22 708 GLY A N 1
ATOM 5261 C CA . GLY A 1 708 ? 5.960 -57.309 -39.873 1.00 27.22 708 GLY A CA 1
ATOM 5262 C C . GLY A 1 708 ? 6.213 -58.097 -38.549 1.00 27.22 708 GLY A C 1
ATOM 5263 O O . GLY A 1 708 ? 7.357 -58.306 -38.175 1.00 27.22 708 GLY A O 1
ATOM 5264 N N . SER A 1 709 ? 5.124 -58.532 -37.880 1.00 27.94 709 SER A N 1
ATOM 5265 C CA . SER A 1 709 ? 4.985 -59.529 -36.768 1.00 27.94 709 SER A CA 1
ATOM 5266 C C . SER A 1 709 ? 5.476 -59.279 -35.307 1.00 27.94 709 SER A C 1
ATOM 5268 O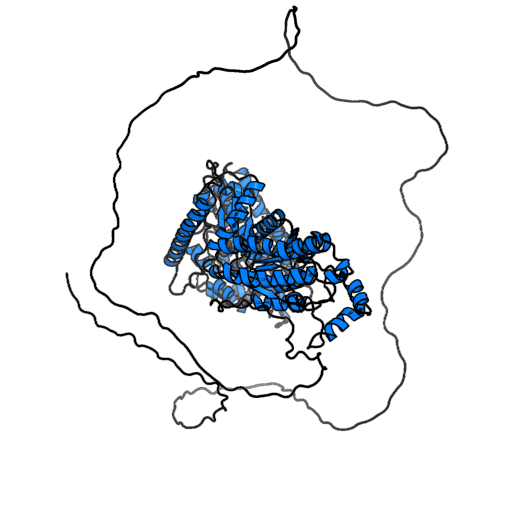 O . SER A 1 709 ? 6.603 -59.589 -34.953 1.00 27.94 709 SER A O 1
ATOM 5270 N N . HIS A 1 710 ? 4.517 -58.897 -34.442 1.00 30.95 710 HIS A N 1
ATOM 5271 C CA . HIS A 1 710 ? 4.037 -59.559 -33.193 1.00 30.95 710 HIS A CA 1
ATOM 5272 C C . HIS A 1 710 ? 4.906 -60.014 -31.973 1.00 30.95 710 HIS A C 1
ATOM 5274 O O . HIS A 1 710 ? 5.805 -60.833 -32.093 1.00 30.95 710 HIS A O 1
ATOM 5280 N N . ARG A 1 711 ? 4.318 -59.722 -30.782 1.00 31.06 711 ARG A N 1
ATOM 5281 C CA . ARG A 1 711 ? 4.407 -60.342 -29.419 1.00 31.06 711 ARG A CA 1
ATOM 5282 C C . ARG A 1 711 ? 5.570 -59.933 -28.485 1.00 31.06 711 ARG A C 1
ATOM 5284 O O . ARG A 1 711 ? 6.731 -60.067 -28.831 1.00 31.06 711 ARG A O 1
ATOM 5291 N N . GLY A 1 712 ? 5.216 -59.558 -27.244 1.00 26.59 712 GLY A N 1
ATOM 5292 C CA . GLY A 1 712 ? 6.134 -59.380 -26.100 1.00 26.59 712 GLY A CA 1
ATOM 5293 C C . GLY A 1 712 ? 5.808 -58.166 -25.209 1.00 26.59 712 GLY A C 1
ATOM 5294 O O . GLY A 1 712 ? 5.832 -57.037 -25.680 1.00 26.59 712 GLY A O 1
ATOM 5295 N N . ALA A 1 713 ? 5.517 -58.400 -23.927 1.00 28.52 713 ALA A N 1
ATOM 5296 C CA . ALA A 1 713 ? 5.357 -57.419 -22.834 1.00 28.52 713 ALA A CA 1
ATOM 5297 C C . ALA A 1 713 ? 5.942 -58.064 -21.541 1.00 28.52 713 ALA A C 1
ATOM 5299 O O . ALA A 1 713 ? 6.165 -59.280 -21.596 1.00 28.52 713 ALA A O 1
ATOM 5300 N N . PRO A 1 714 ? 6.164 -57.369 -20.395 1.00 43.44 714 PRO A N 1
ATOM 5301 C CA . PRO A 1 714 ? 5.693 -56.031 -20.006 1.00 43.44 714 PRO A CA 1
ATOM 5302 C C . PRO A 1 714 ? 6.769 -55.121 -19.334 1.00 43.44 714 PRO A C 1
ATOM 5304 O O . PRO A 1 714 ? 7.970 -55.325 -19.484 1.00 43.44 714 PRO A O 1
ATOM 5307 N N . LEU A 1 715 ? 6.300 -54.093 -18.611 1.00 35.94 715 LEU A N 1
ATOM 5308 C CA . LEU A 1 715 ? 7.040 -53.119 -17.784 1.00 35.94 715 LEU A CA 1
ATOM 5309 C C . LEU A 1 715 ? 7.697 -53.730 -16.520 1.00 35.94 715 LEU A C 1
ATOM 5311 O O . LEU A 1 715 ? 7.196 -54.737 -16.016 1.00 35.94 715 LEU A O 1
ATOM 5315 N N . PRO A 1 716 ? 8.694 -53.042 -15.919 1.00 36.62 716 PRO A N 1
ATOM 5316 C CA . PRO A 1 716 ? 9.082 -53.231 -14.517 1.00 36.62 716 PRO A CA 1
ATOM 5317 C C . PRO A 1 716 ? 9.043 -51.941 -13.660 1.00 36.62 716 PRO A C 1
ATOM 5319 O O . PRO A 1 716 ? 9.698 -50.950 -13.971 1.00 36.62 716 PRO A O 1
ATOM 5322 N N . GLU A 1 717 ? 8.346 -52.000 -12.523 1.00 30.14 717 GLU A N 1
ATOM 5323 C CA . GLU A 1 717 ? 8.423 -51.082 -11.367 1.00 30.14 717 GLU A CA 1
ATOM 5324 C C . GLU A 1 717 ? 7.762 -51.789 -10.150 1.00 30.14 717 GLU A C 1
ATOM 5326 O O . GLU A 1 717 ? 7.021 -52.753 -10.368 1.00 30.14 717 GLU A O 1
ATOM 5331 N N . PRO A 1 718 ? 7.891 -51.326 -8.889 1.00 56.66 718 PRO A N 1
ATOM 5332 C CA . PRO A 1 718 ? 9.092 -50.946 -8.129 1.00 56.66 718 PRO A CA 1
ATOM 5333 C C . PRO A 1 718 ? 9.282 -51.818 -6.851 1.00 56.66 718 PRO A C 1
ATOM 5335 O O . PRO A 1 718 ? 8.366 -52.520 -6.424 1.00 56.66 718 PRO A O 1
ATOM 5338 N N . ALA A 1 719 ? 10.428 -51.725 -6.148 1.00 25.72 719 ALA A N 1
ATOM 5339 C CA . ALA A 1 719 ? 10.590 -52.342 -4.814 1.00 25.72 719 ALA A CA 1
ATOM 5340 C C . ALA A 1 719 ? 11.581 -51.625 -3.859 1.00 25.72 719 ALA A C 1
ATOM 5342 O O . ALA A 1 719 ? 12.670 -51.213 -4.246 1.00 25.72 719 ALA A O 1
ATOM 5343 N N . ARG A 1 720 ? 11.194 -51.534 -2.574 1.00 34.12 720 ARG A N 1
ATOM 5344 C CA . ARG A 1 720 ? 12.034 -51.253 -1.371 1.00 34.12 720 ARG A CA 1
ATOM 5345 C C . ARG A 1 720 ? 12.320 -52.629 -0.661 1.00 34.12 720 ARG A C 1
ATOM 5347 O O . ARG A 1 720 ? 12.085 -53.623 -1.346 1.00 34.12 720 ARG A O 1
ATOM 5354 N N . PRO A 1 721 ? 12.707 -52.818 0.642 1.00 48.88 721 PRO A N 1
ATOM 5355 C CA . PRO A 1 721 ? 12.961 -51.880 1.763 1.00 48.88 721 PRO A CA 1
ATOM 5356 C C . PRO A 1 721 ? 14.042 -52.292 2.833 1.00 48.88 721 PRO A C 1
ATOM 5358 O O . PRO A 1 721 ? 14.745 -53.283 2.693 1.00 48.88 721 PRO A O 1
ATOM 5361 N N . ARG A 1 722 ? 14.015 -51.579 3.984 1.00 30.09 722 ARG A N 1
ATOM 5362 C CA . ARG A 1 722 ? 14.306 -51.994 5.396 1.00 30.09 722 ARG A CA 1
ATOM 5363 C C . ARG A 1 722 ? 15.675 -51.725 6.076 1.00 30.09 722 ARG A C 1
ATOM 5365 O O . ARG A 1 722 ? 16.696 -52.339 5.812 1.00 30.09 722 ARG A O 1
ATOM 5372 N N . ALA A 1 723 ? 15.552 -50.882 7.108 1.00 31.52 723 ALA A N 1
ATOM 5373 C CA . ALA A 1 723 ? 16.451 -50.495 8.203 1.00 31.52 723 ALA A CA 1
ATOM 5374 C C . ALA A 1 723 ? 17.053 -51.601 9.111 1.00 31.52 723 ALA A C 1
ATOM 5376 O O . ALA A 1 723 ? 16.529 -52.711 9.198 1.00 31.52 723 ALA A O 1
ATOM 5377 N N . ARG A 1 724 ? 18.041 -51.202 9.941 1.00 29.44 724 ARG A N 1
ATOM 5378 C CA . ARG A 1 724 ? 18.365 -51.779 11.272 1.00 29.44 724 ARG A CA 1
ATOM 5379 C C . ARG A 1 724 ? 18.941 -50.716 12.244 1.00 29.44 724 ARG A C 1
ATOM 5381 O O . ARG A 1 724 ? 19.072 -49.558 11.863 1.00 29.44 724 ARG A O 1
ATOM 5388 N N . ARG A 1 725 ? 19.179 -51.081 13.517 1.00 31.03 725 ARG A N 1
ATOM 5389 C CA . ARG A 1 725 ? 19.403 -50.178 14.679 1.00 31.03 725 ARG A CA 1
ATOM 5390 C C . ARG A 1 725 ? 20.842 -50.185 15.248 1.00 31.03 725 ARG A C 1
ATOM 5392 O O . ARG A 1 725 ? 21.439 -51.248 15.312 1.00 31.03 725 ARG A O 1
ATOM 5399 N N . ALA A 1 726 ? 21.237 -49.027 15.804 1.00 29.66 726 ALA A N 1
ATOM 5400 C CA . ALA A 1 726 ? 22.023 -48.765 17.037 1.00 29.66 726 ALA A CA 1
ATOM 5401 C C . ALA A 1 726 ? 23.420 -49.393 17.293 1.00 29.66 726 ALA A C 1
ATOM 5403 O O . ALA A 1 726 ? 23.547 -50.611 17.318 1.00 29.66 726 ALA A O 1
ATOM 5404 N N . ALA A 1 727 ? 24.388 -48.556 17.724 1.00 28.61 727 ALA A N 1
ATOM 5405 C CA . ALA A 1 727 ? 25.035 -48.651 19.056 1.00 28.61 727 ALA A CA 1
ATOM 5406 C C . ALA A 1 727 ? 25.984 -47.463 19.408 1.00 28.61 727 ALA A C 1
ATOM 5408 O O . ALA A 1 727 ? 26.733 -46.980 18.571 1.00 28.61 727 ALA A O 1
ATOM 5409 N N . LEU A 1 728 ? 25.913 -47.046 20.682 1.00 32.03 728 LEU A N 1
ATOM 5410 C CA . LEU A 1 728 ? 26.885 -46.394 21.599 1.00 32.03 728 LEU A CA 1
ATOM 5411 C C . LEU A 1 728 ? 28.325 -46.034 21.125 1.00 32.03 728 LEU A C 1
ATOM 5413 O O . LEU A 1 728 ? 29.015 -46.876 20.561 1.00 32.03 728 LEU A O 1
ATOM 5417 N N . GLY A 1 729 ? 28.860 -44.868 21.553 1.00 25.16 729 GLY A N 1
ATOM 5418 C CA . GLY A 1 729 ? 30.322 -44.617 21.536 1.00 25.16 729 GLY A CA 1
ATOM 5419 C C . GLY A 1 729 ? 30.844 -43.179 21.777 1.00 25.16 729 GLY A C 1
ATOM 5420 O O . GLY A 1 729 ? 31.154 -42.457 20.836 1.00 25.16 729 GLY A O 1
ATOM 5421 N N . HIS A 1 730 ? 31.070 -42.792 23.036 1.00 30.08 730 HIS A N 1
ATOM 5422 C CA . HIS A 1 730 ? 32.040 -41.748 23.453 1.00 30.08 730 HIS A CA 1
ATOM 5423 C C . HIS A 1 730 ? 33.174 -42.459 24.244 1.00 30.08 730 HIS A C 1
ATOM 5425 O O . HIS A 1 730 ? 32.882 -43.552 24.738 1.00 30.08 730 HIS A O 1
ATOM 5431 N N . PRO A 1 731 ? 34.414 -41.919 24.427 1.00 49.44 731 PRO A N 1
ATOM 5432 C CA . PRO A 1 731 ? 34.726 -40.486 24.591 1.00 49.44 731 PRO A CA 1
ATOM 5433 C C . PRO A 1 731 ? 36.105 -39.960 24.061 1.00 49.44 731 PRO A C 1
ATOM 5435 O O . PRO A 1 731 ? 36.977 -40.701 23.633 1.00 49.44 731 PRO A O 1
ATOM 5438 N N . ARG A 1 732 ? 36.316 -38.639 24.215 1.00 30.81 732 ARG A N 1
ATOM 5439 C CA . ARG A 1 732 ? 37.571 -37.921 24.600 1.00 30.81 732 ARG A CA 1
ATOM 5440 C C . ARG A 1 732 ? 38.965 -38.280 23.988 1.00 30.81 732 ARG A C 1
ATOM 5442 O O . ARG A 1 732 ? 39.678 -39.122 24.513 1.00 30.81 732 ARG A O 1
ATOM 5449 N N . ALA A 1 733 ? 39.461 -37.328 23.177 1.00 29.14 733 ALA A N 1
ATOM 5450 C CA . ALA A 1 733 ? 40.571 -36.394 23.515 1.00 29.14 733 ALA A CA 1
ATOM 5451 C C . ALA A 1 733 ? 42.069 -36.637 23.122 1.00 29.14 733 ALA A C 1
ATOM 5453 O O . ALA A 1 733 ? 42.635 -37.707 23.274 1.00 29.14 733 ALA A O 1
ATOM 5454 N N . VAL A 1 734 ? 42.725 -35.499 22.790 1.00 28.00 734 VAL A N 1
ATOM 5455 C CA . VAL A 1 734 ? 44.175 -35.137 22.874 1.00 28.00 734 VAL A CA 1
ATOM 5456 C C . VAL A 1 734 ? 45.184 -35.560 21.766 1.00 28.00 734 VAL A C 1
ATOM 5458 O O . VAL A 1 734 ? 45.772 -36.629 21.773 1.00 28.00 734 VAL A O 1
ATOM 5461 N N . ARG A 1 735 ? 45.490 -34.563 20.908 1.00 31.12 735 ARG A N 1
ATOM 5462 C CA . ARG A 1 735 ? 46.802 -34.095 20.364 1.00 31.12 735 ARG A CA 1
ATOM 5463 C C . ARG A 1 735 ? 47.905 -35.098 19.932 1.00 31.12 735 ARG A C 1
ATOM 5465 O O . ARG A 1 735 ? 48.570 -35.688 20.773 1.00 31.12 735 ARG A O 1
ATOM 5472 N N . GLY A 1 736 ? 48.331 -34.997 18.659 1.00 25.77 736 GLY A N 1
ATOM 5473 C CA . GLY A 1 736 ? 49.664 -35.439 18.195 1.00 25.77 736 GLY A CA 1
ATOM 5474 C C . GLY A 1 736 ? 50.084 -34.925 16.797 1.00 25.77 736 GLY A C 1
ATOM 5475 O O . GLY A 1 736 ? 49.521 -35.334 15.792 1.00 25.77 736 GLY A O 1
ATOM 5476 N N . ARG A 1 737 ? 51.099 -34.045 16.722 1.00 31.48 737 ARG A N 1
ATOM 5477 C CA . ARG A 1 737 ? 51.959 -33.776 15.526 1.00 31.48 737 ARG A CA 1
ATOM 5478 C C . ARG A 1 737 ? 53.352 -34.438 15.791 1.00 31.48 737 ARG A C 1
ATOM 5480 O O . ARG A 1 737 ? 53.448 -35.069 16.844 1.00 31.48 737 ARG A O 1
ATOM 5487 N N . PRO A 1 738 ? 54.479 -34.237 15.041 1.00 55.94 738 PRO A N 1
ATOM 5488 C CA . PRO A 1 738 ? 54.739 -33.571 13.738 1.00 55.94 738 PRO A CA 1
ATOM 5489 C C . PRO A 1 738 ? 55.761 -34.286 12.792 1.00 55.94 738 PRO A C 1
ATOM 5491 O O . PRO A 1 738 ? 56.443 -35.216 13.210 1.00 55.94 738 PRO A O 1
ATOM 5494 N N . ARG A 1 739 ? 56.006 -33.723 11.585 1.00 30.25 739 ARG A N 1
ATOM 5495 C CA . ARG A 1 739 ? 57.330 -33.393 10.943 1.00 30.25 739 ARG A CA 1
ATOM 5496 C C . ARG A 1 739 ? 57.073 -32.857 9.506 1.00 30.25 739 ARG A C 1
ATOM 5498 O O . ARG A 1 739 ? 56.177 -33.375 8.861 1.00 30.25 739 ARG A O 1
ATOM 5505 N N . ARG A 1 740 ? 57.566 -31.678 9.066 1.00 35.50 740 ARG A N 1
ATOM 5506 C CA . ARG A 1 740 ? 58.941 -31.161 8.752 1.00 35.50 740 ARG A CA 1
ATOM 5507 C C . ARG A 1 740 ? 59.435 -31.570 7.347 1.00 35.50 740 ARG A C 1
ATOM 5509 O O . ARG A 1 740 ? 59.172 -32.695 6.961 1.00 35.50 740 ARG A O 1
ATOM 5516 N N . ALA A 1 741 ? 60.188 -30.761 6.582 1.00 32.75 741 ALA A N 1
ATOM 5517 C CA . ALA A 1 741 ? 60.760 -29.393 6.752 1.00 32.75 741 ALA A CA 1
ATOM 5518 C C . ALA A 1 741 ? 60.509 -28.553 5.450 1.00 32.75 741 ALA A C 1
ATOM 5520 O O . ALA A 1 741 ? 59.569 -28.908 4.755 1.00 32.75 741 ALA A O 1
ATOM 5521 N N . ALA A 1 742 ? 61.176 -27.462 5.014 1.00 33.97 742 ALA A N 1
ATOM 5522 C CA . ALA A 1 742 ? 62.339 -26.615 5.393 1.00 33.97 742 ALA A CA 1
ATOM 5523 C C . ALA A 1 742 ? 62.180 -25.217 4.694 1.00 33.97 742 ALA A C 1
ATOM 5525 O O . ALA A 1 742 ? 61.237 -25.063 3.930 1.00 33.97 742 ALA A O 1
ATOM 5526 N N . GLY A 1 743 ? 63.018 -24.170 4.830 1.00 26.73 743 GLY A N 1
ATOM 5527 C CA . GLY A 1 743 ? 64.129 -23.861 5.753 1.00 26.73 743 GLY A CA 1
ATOM 5528 C C . GLY A 1 743 ? 64.994 -22.645 5.305 1.00 26.73 743 GLY A C 1
ATOM 5529 O O . GLY A 1 743 ? 64.977 -22.304 4.130 1.00 26.73 743 GLY A O 1
ATOM 5530 N N . ARG A 1 744 ? 65.823 -22.094 6.228 1.00 32.03 744 ARG A N 1
ATOM 5531 C CA . ARG A 1 744 ? 66.840 -20.991 6.078 1.00 32.03 744 ARG A CA 1
ATOM 5532 C C . ARG A 1 744 ? 66.256 -19.563 5.859 1.00 32.03 744 ARG A C 1
ATOM 5534 O O . ARG A 1 744 ? 65.302 -19.435 5.113 1.00 32.03 744 ARG A O 1
ATOM 5541 N N . GLY A 1 745 ? 66.720 -18.445 6.458 1.00 26.97 745 GLY A N 1
ATOM 5542 C CA . GLY A 1 745 ? 67.772 -18.130 7.470 1.00 26.97 745 GLY A CA 1
ATOM 5543 C C . GLY A 1 745 ? 68.961 -17.300 6.907 1.00 26.97 745 GLY A C 1
ATOM 5544 O O . GLY A 1 745 ? 69.186 -17.455 5.709 1.00 26.97 745 GLY A O 1
ATOM 5545 N N . PRO A 1 746 ? 69.786 -16.529 7.689 1.00 57.50 746 PRO A N 1
ATOM 5546 C CA . PRO A 1 746 ? 69.815 -16.290 9.163 1.00 57.50 746 PRO A CA 1
ATOM 5547 C C . PRO A 1 746 ? 70.224 -14.847 9.676 1.00 57.50 746 PRO A C 1
ATOM 5549 O O . PRO A 1 746 ? 70.586 -13.983 8.889 1.00 57.50 746 PRO A O 1
ATOM 5552 N N . GLY A 1 747 ? 70.297 -14.625 11.015 1.00 28.56 747 GLY A N 1
ATOM 5553 C CA . GLY A 1 747 ? 71.028 -13.506 11.704 1.00 28.56 747 GLY A CA 1
ATOM 5554 C C . GLY A 1 747 ? 70.360 -12.989 13.014 1.00 28.56 747 GLY A C 1
ATOM 5555 O O . GLY A 1 747 ? 69.261 -12.466 12.932 1.00 28.56 747 GLY A O 1
ATOM 5556 N N . ARG A 1 748 ? 70.813 -13.313 14.254 1.00 37.31 748 ARG A N 1
ATOM 5557 C CA . ARG A 1 748 ? 71.841 -12.656 15.142 1.00 37.31 748 ARG A CA 1
ATOM 5558 C C . ARG A 1 748 ? 71.482 -11.209 15.595 1.00 37.31 748 ARG A C 1
ATOM 5560 O O . ARG A 1 748 ? 71.074 -10.456 14.731 1.00 37.31 748 ARG A O 1
ATOM 5567 N N . LEU A 1 749 ? 71.654 -10.685 16.835 1.00 31.33 749 LEU A N 1
ATOM 5568 C CA . LEU A 1 749 ? 72.066 -11.080 18.228 1.00 31.33 749 LEU A CA 1
ATOM 5569 C C . LEU A 1 749 ? 71.659 -9.908 19.203 1.00 31.33 749 LEU A C 1
ATOM 5571 O O . LEU A 1 749 ? 71.391 -8.827 18.700 1.00 31.33 749 LEU A O 1
ATOM 5575 N N . GLY A 1 750 ? 71.631 -9.936 20.557 1.00 30.81 750 GLY A N 1
ATOM 5576 C CA . GLY A 1 750 ? 71.607 -11.015 21.573 1.00 30.81 750 GLY A CA 1
ATOM 5577 C C . GLY A 1 750 ? 72.423 -10.777 22.888 1.00 30.81 750 GLY A C 1
ATOM 5578 O O . GLY A 1 750 ? 73.632 -10.964 22.806 1.00 30.81 750 GLY A O 1
ATOM 5579 N N . ARG A 1 751 ? 71.782 -10.506 24.071 1.00 34.66 751 ARG A N 1
ATOM 5580 C CA . ARG A 1 751 ? 72.157 -10.841 25.513 1.00 34.66 751 ARG A CA 1
ATOM 5581 C C . ARG A 1 751 ? 71.910 -9.780 26.654 1.00 34.66 751 ARG A C 1
ATOM 5583 O O . ARG A 1 751 ? 72.419 -8.675 26.598 1.00 34.66 751 ARG A O 1
ATOM 5590 N N . HIS A 1 752 ? 71.253 -10.238 27.745 1.00 35.12 752 HIS A N 1
ATOM 5591 C CA . HIS A 1 752 ? 71.409 -10.009 29.226 1.00 35.12 752 HIS A CA 1
ATOM 5592 C C . HIS A 1 752 ? 71.746 -8.653 29.931 1.00 35.12 752 HIS A C 1
ATOM 5594 O O . HIS A 1 752 ? 72.881 -8.198 29.839 1.00 35.12 752 HIS A O 1
ATOM 5600 N N . ARG A 1 753 ? 70.910 -8.228 30.919 1.00 30.80 753 ARG A N 1
ATOM 5601 C CA . ARG A 1 753 ? 71.068 -8.329 32.422 1.00 30.80 753 ARG A CA 1
ATOM 5602 C C . ARG A 1 753 ? 69.912 -7.584 33.170 1.00 30.80 753 ARG A C 1
ATOM 5604 O O . ARG A 1 753 ? 69.339 -6.672 32.599 1.00 30.80 753 ARG A O 1
ATOM 5611 N N . GLN A 1 754 ? 69.311 -8.111 34.259 1.00 33.50 754 GLN A N 1
ATOM 5612 C CA . GLN A 1 754 ? 69.566 -7.838 35.712 1.00 33.50 754 GLN A CA 1
ATOM 5613 C C . GLN A 1 754 ? 69.635 -6.325 36.069 1.00 33.50 754 GLN A C 1
ATOM 5615 O O . GLN A 1 754 ? 70.468 -5.664 35.467 1.00 33.50 754 GLN A O 1
ATOM 5620 N N . LEU A 1 755 ? 68.905 -5.684 37.015 1.00 31.36 755 LEU A N 1
ATOM 5621 C CA . LEU A 1 755 ? 67.948 -5.982 38.137 1.00 31.36 755 LEU A CA 1
ATOM 5622 C C . LEU A 1 755 ? 67.077 -4.692 38.403 1.00 31.36 755 LEU A C 1
ATOM 5624 O O . LEU A 1 755 ? 67.299 -3.716 37.701 1.00 31.36 755 LEU A O 1
ATOM 5628 N N . GLY A 1 756 ? 66.117 -4.510 39.345 1.00 27.22 756 GLY A N 1
ATOM 5629 C CA . GLY A 1 756 ? 65.474 -5.307 40.422 1.00 27.22 756 GLY A CA 1
ATOM 5630 C C . GLY A 1 756 ? 64.630 -4.430 41.419 1.00 27.22 756 GLY A C 1
ATOM 5631 O O . GLY A 1 756 ? 64.610 -3.214 41.279 1.00 27.22 756 GLY A O 1
ATOM 5632 N N . ARG A 1 757 ? 64.012 -5.037 42.465 1.00 28.36 757 ARG A N 1
ATOM 5633 C CA . ARG A 1 757 ? 63.256 -4.458 43.638 1.00 28.36 757 ARG A CA 1
ATOM 5634 C C . ARG A 1 757 ? 61.796 -3.918 43.470 1.00 28.36 757 ARG A C 1
ATOM 5636 O O . ARG A 1 757 ? 61.368 -3.468 42.419 1.00 28.36 757 ARG A O 1
ATOM 5643 N N . ARG A 1 758 ? 61.032 -4.043 44.576 1.00 36.88 758 ARG A N 1
ATOM 5644 C CA . ARG A 1 758 ? 59.615 -3.678 44.916 1.00 36.88 758 ARG A CA 1
ATOM 5645 C C . ARG A 1 758 ? 59.646 -2.678 46.126 1.00 36.88 758 ARG A C 1
ATOM 5647 O O . ARG A 1 758 ? 60.769 -2.508 46.605 1.00 36.88 758 ARG A O 1
ATOM 5654 N N . PRO A 1 759 ? 58.550 -2.073 46.691 1.00 46.66 759 PRO A N 1
ATOM 5655 C CA . PRO A 1 759 ? 57.131 -2.511 46.748 1.00 46.66 759 PRO A CA 1
ATOM 5656 C C . PRO A 1 759 ? 56.020 -1.406 46.649 1.00 46.66 759 PRO A C 1
ATOM 5658 O O . PRO A 1 759 ? 56.270 -0.278 46.247 1.00 46.66 759 PRO A O 1
ATOM 5661 N N . ARG A 1 760 ? 54.767 -1.782 46.992 1.00 37.62 760 ARG A N 1
ATOM 5662 C CA . ARG A 1 760 ? 53.542 -0.955 47.246 1.00 37.62 760 ARG A CA 1
ATOM 5663 C C . ARG A 1 760 ? 53.350 -0.760 48.794 1.00 37.62 760 ARG A C 1
ATOM 5665 O O . ARG A 1 760 ? 54.247 -1.252 49.481 1.00 37.62 760 ARG A O 1
ATOM 5672 N N . PRO A 1 761 ? 52.235 -0.235 49.403 1.00 60.34 761 PRO A N 1
ATOM 5673 C CA . PRO A 1 761 ? 50.932 0.272 48.890 1.00 60.34 761 PRO A CA 1
ATOM 5674 C C . PRO A 1 761 ? 50.337 1.535 49.621 1.00 60.34 761 PRO A C 1
ATOM 5676 O O . PRO A 1 761 ? 51.055 2.236 50.319 1.00 60.34 761 PRO A O 1
ATOM 5679 N N . ALA A 1 762 ? 49.001 1.735 49.512 1.00 28.98 762 ALA A N 1
ATOM 5680 C CA . ALA A 1 762 ? 48.094 2.679 50.228 1.00 28.98 762 ALA A CA 1
ATOM 5681 C C . ALA A 1 762 ? 48.013 4.150 49.719 1.00 28.98 762 ALA A C 1
ATOM 5683 O O . ALA A 1 762 ? 48.926 4.619 49.056 1.00 28.98 762 ALA A O 1
ATOM 5684 N N . GLY A 1 763 ? 46.930 4.927 49.950 1.00 27.73 763 GLY A N 1
ATOM 5685 C CA . GLY A 1 763 ? 45.558 4.538 50.351 1.00 27.73 763 GLY A CA 1
ATOM 5686 C C . GLY A 1 763 ? 44.634 5.645 50.941 1.00 27.73 763 GLY A C 1
ATOM 5687 O O . GLY A 1 763 ? 44.932 6.176 52.000 1.00 27.73 763 GLY A O 1
ATOM 5688 N N . ARG A 1 764 ? 43.429 5.827 50.349 1.00 32.56 764 ARG A N 1
ATOM 5689 C CA . ARG A 1 764 ? 42.163 6.433 50.890 1.00 32.56 764 ARG A CA 1
ATOM 5690 C C . ARG A 1 764 ? 41.971 7.978 51.067 1.00 32.56 764 ARG A C 1
ATOM 5692 O O . ARG A 1 764 ? 42.739 8.647 51.734 1.00 32.56 764 ARG A O 1
ATOM 5699 N N . ARG A 1 765 ? 40.742 8.410 50.678 1.00 30.69 765 ARG A N 1
ATOM 5700 C CA . ARG A 1 765 ? 39.822 9.469 51.228 1.00 30.69 765 ARG A CA 1
ATOM 5701 C C . ARG A 1 765 ? 39.833 10.956 50.750 1.00 30.69 765 ARG A C 1
ATOM 5703 O O . ARG A 1 765 ? 40.546 11.794 51.273 1.00 30.69 765 ARG A O 1
ATOM 5710 N N . ARG A 1 766 ? 38.827 11.262 49.901 1.00 37.72 766 ARG A N 1
ATOM 5711 C CA . ARG A 1 766 ? 37.878 12.422 49.843 1.00 37.72 766 ARG A CA 1
ATOM 5712 C C . ARG A 1 766 ? 38.204 13.776 50.535 1.00 37.72 766 ARG A C 1
ATOM 5714 O O . ARG A 1 766 ? 38.225 13.828 51.762 1.00 37.72 766 ARG A O 1
ATOM 5721 N N . ARG A 1 767 ? 38.062 14.881 49.774 1.00 28.50 767 ARG A N 1
ATOM 5722 C CA . ARG A 1 767 ? 37.182 16.065 50.047 1.00 28.50 767 ARG A CA 1
ATOM 5723 C C . ARG A 1 767 ? 36.956 16.877 48.741 1.00 28.50 767 ARG A C 1
ATOM 5725 O O . ARG A 1 767 ? 37.344 16.377 47.690 1.00 28.50 767 ARG A O 1
ATOM 5732 N N . ALA A 1 768 ? 36.234 18.010 48.759 1.00 33.47 768 ALA A N 1
ATOM 5733 C CA . ALA A 1 768 ? 35.626 18.630 47.558 1.00 33.47 768 ALA A CA 1
ATOM 5734 C C . ALA A 1 768 ? 35.540 20.183 47.573 1.00 33.47 768 ALA A C 1
ATOM 5736 O O . ALA A 1 768 ? 35.702 20.769 48.639 1.00 33.47 768 ALA A O 1
ATOM 5737 N N . ALA A 1 769 ? 35.159 20.764 46.410 1.00 32.34 769 ALA A N 1
ATOM 5738 C CA . ALA A 1 769 ? 34.472 22.061 46.148 1.00 32.34 769 ALA A CA 1
ATOM 5739 C C . ALA A 1 769 ? 35.198 23.191 45.343 1.00 32.34 769 ALA A C 1
ATOM 5741 O O . ALA A 1 769 ? 36.232 23.691 45.753 1.00 32.34 769 ALA A O 1
ATOM 5742 N N . ARG A 1 770 ? 34.531 23.612 44.239 1.00 35.03 770 ARG A N 1
ATOM 5743 C CA . ARG A 1 770 ? 34.353 24.957 43.595 1.00 35.03 770 ARG A CA 1
ATOM 5744 C C . ARG A 1 770 ? 35.528 25.958 43.347 1.00 35.03 770 ARG A C 1
ATOM 5746 O O . ARG A 1 770 ? 36.056 26.483 44.308 1.00 35.03 770 ARG A O 1
ATOM 5753 N N . GLN A 1 771 ? 35.713 26.335 42.053 1.00 32.25 771 GLN A N 1
ATOM 5754 C CA . GLN A 1 771 ? 35.818 27.696 41.403 1.00 32.25 771 GLN A CA 1
ATOM 5755 C C . GLN A 1 771 ? 36.688 28.858 42.000 1.00 32.25 771 GLN A C 1
ATOM 5757 O O . GLN A 1 771 ? 36.941 28.852 43.196 1.00 32.25 771 GLN A O 1
ATOM 5762 N N . PRO A 1 772 ? 36.955 29.991 41.278 1.00 57.12 772 PRO A N 1
ATOM 5763 C CA . PRO A 1 772 ? 37.306 30.251 39.847 1.00 57.12 772 PRO A CA 1
ATOM 5764 C C . PRO A 1 772 ? 38.447 31.332 39.656 1.00 57.12 772 PRO A C 1
ATOM 5766 O O . PRO A 1 772 ? 38.943 31.846 40.650 1.00 57.12 772 PRO A O 1
ATOM 5769 N N . GLY A 1 773 ? 38.808 31.787 38.423 1.00 28.41 773 GLY A N 1
ATOM 5770 C CA . GLY A 1 773 ? 39.372 33.166 38.216 1.00 28.41 773 GLY A CA 1
ATOM 5771 C C . GLY A 1 773 ? 40.436 33.505 37.115 1.00 28.41 773 GLY A C 1
ATOM 5772 O O . GLY A 1 773 ? 41.576 33.080 37.207 1.00 28.41 773 GLY A O 1
ATOM 5773 N N . ALA A 1 774 ? 40.037 34.347 36.138 1.00 31.11 774 ALA A N 1
ATOM 5774 C CA . ALA A 1 774 ? 40.670 35.488 35.392 1.00 31.11 774 ALA A CA 1
ATOM 5775 C C . ALA A 1 774 ? 42.203 35.752 35.102 1.00 31.11 774 ALA A C 1
ATOM 5777 O O . ALA A 1 774 ? 42.989 35.879 36.030 1.00 31.11 774 ALA A O 1
ATOM 5778 N N . LEU A 1 775 ? 42.489 36.158 33.826 1.00 32.91 775 LEU A N 1
ATOM 5779 C CA . LEU A 1 775 ? 43.444 37.207 33.282 1.00 32.91 775 LEU A CA 1
ATOM 5780 C C . LEU A 1 775 ? 44.988 37.097 33.534 1.00 32.91 775 LEU A C 1
ATOM 5782 O O . LEU A 1 775 ? 45.366 36.209 34.291 1.00 32.91 775 LEU A O 1
ATOM 5786 N N . PRO A 1 776 ? 45.921 37.948 32.971 1.00 50.47 776 PRO A N 1
ATOM 5787 C CA . PRO A 1 776 ? 45.937 38.995 31.888 1.00 50.47 776 PRO A CA 1
ATOM 5788 C C . PRO A 1 776 ? 47.011 38.710 30.757 1.00 50.47 776 PRO A C 1
ATOM 5790 O O . PRO A 1 776 ? 47.473 37.581 30.676 1.00 50.47 776 PRO A O 1
ATOM 5793 N N . GLY A 1 777 ? 47.533 39.591 29.856 1.00 30.91 777 GLY A N 1
ATOM 5794 C CA . GLY A 1 777 ? 47.083 40.876 29.244 1.00 30.91 777 GLY A CA 1
ATOM 5795 C C . GLY A 1 777 ? 48.166 41.893 28.708 1.00 30.91 777 GLY A C 1
ATOM 5796 O O . GLY A 1 777 ? 48.799 42.549 29.523 1.00 30.91 777 GLY A O 1
ATOM 5797 N N . ARG A 1 778 ? 48.211 42.162 27.369 1.00 35.09 778 ARG A N 1
ATOM 5798 C CA . ARG A 1 778 ? 48.621 43.412 26.597 1.00 35.09 778 ARG A CA 1
ATOM 5799 C C . ARG A 1 778 ? 50.078 43.822 26.184 1.00 35.09 778 ARG A C 1
ATOM 5801 O O . ARG A 1 778 ? 50.916 44.059 27.040 1.00 35.09 778 ARG A O 1
ATOM 5808 N N . ALA A 1 779 ? 50.236 44.201 24.887 1.00 29.19 779 ALA A N 1
ATOM 5809 C CA . ALA A 1 779 ? 50.892 45.420 24.289 1.00 29.19 779 ALA A CA 1
ATOM 5810 C C . ALA A 1 779 ? 50.641 45.449 22.734 1.00 29.19 779 ALA A C 1
ATOM 5812 O O . ALA A 1 779 ? 50.722 44.383 22.141 1.00 29.19 779 ALA A O 1
ATOM 5813 N N . HIS A 1 780 ? 50.093 46.466 22.018 1.00 33.94 780 HIS A N 1
ATOM 5814 C CA . HIS A 1 780 ? 50.497 47.857 21.622 1.00 33.94 780 HIS A CA 1
ATOM 5815 C C . HIS A 1 780 ? 51.524 47.969 20.453 1.00 33.94 780 HIS A C 1
ATOM 5817 O O . HIS A 1 780 ? 52.523 47.270 20.512 1.00 33.94 780 HIS A O 1
ATOM 5823 N N . ARG A 1 781 ? 51.407 48.815 19.390 1.00 33.88 781 ARG A N 1
ATOM 5824 C CA . ARG A 1 781 ? 50.432 49.846 18.881 1.00 33.88 781 ARG A CA 1
ATOM 5825 C C . ARG A 1 781 ? 50.310 49.751 17.330 1.00 33.88 781 ARG A C 1
ATOM 5827 O O . ARG A 1 781 ? 51.280 49.357 16.703 1.00 33.88 781 ARG A O 1
ATOM 5834 N N . GLY A 1 782 ? 49.167 50.049 16.691 1.00 25.67 782 GLY A N 1
ATOM 5835 C CA . GLY A 1 782 ? 48.738 51.369 16.140 1.00 25.67 782 GLY A CA 1
ATOM 5836 C C . GLY A 1 782 ? 48.032 51.148 14.771 1.00 25.67 782 GLY A C 1
ATOM 5837 O O . GLY A 1 782 ? 48.207 50.069 14.220 1.00 25.67 782 GLY A O 1
ATOM 5838 N N . ASP A 1 783 ? 47.209 52.021 14.169 1.00 26.73 783 ASP A N 1
ATOM 5839 C CA . ASP A 1 783 ? 46.765 53.404 14.455 1.00 26.73 783 ASP A CA 1
ATOM 5840 C C . ASP A 1 783 ? 45.266 53.607 14.027 1.00 26.73 783 ASP A C 1
ATOM 5842 O O . ASP A 1 783 ? 44.665 52.696 13.469 1.00 26.73 783 ASP A O 1
ATOM 5846 N N . ARG A 1 784 ? 44.669 54.771 14.352 1.00 28.75 784 ARG A N 1
ATOM 5847 C CA . ARG A 1 784 ? 43.329 55.368 14.047 1.00 28.75 784 ARG A CA 1
ATOM 5848 C C . ARG A 1 784 ? 42.370 54.685 13.028 1.00 28.75 784 ARG A C 1
ATOM 5850 O O . ARG A 1 784 ? 42.784 54.322 11.938 1.00 28.75 784 ARG A O 1
ATOM 5857 N N . GLY A 1 785 ? 41.038 54.659 13.239 1.00 25.59 785 GLY A N 1
ATOM 5858 C CA . GLY A 1 785 ? 40.236 55.055 14.419 1.00 25.59 785 GLY A CA 1
ATOM 5859 C C . GLY A 1 785 ? 38.742 55.387 14.147 1.00 25.59 785 GLY A C 1
ATOM 5860 O O . GLY A 1 785 ? 38.442 56.017 13.144 1.00 25.59 785 GLY A O 1
ATOM 5861 N N . ALA A 1 786 ? 37.860 55.048 15.111 1.00 27.36 786 ALA A N 1
ATOM 5862 C CA . ALA A 1 786 ? 36.416 55.390 15.253 1.00 27.36 786 ALA A CA 1
ATOM 5863 C C . ALA A 1 786 ? 35.419 54.900 14.159 1.00 27.36 786 ALA A C 1
ATOM 5865 O O . ALA A 1 786 ? 35.746 54.852 12.985 1.00 27.36 786 ALA A O 1
ATOM 5866 N N . GLY A 1 787 ? 34.165 54.524 14.471 1.00 25.66 787 GLY A N 1
ATOM 5867 C CA . GLY A 1 787 ? 33.452 54.478 15.763 1.00 25.66 787 GLY A CA 1
ATOM 5868 C C . GLY A 1 787 ? 32.225 53.535 15.741 1.00 25.66 787 GLY A C 1
ATOM 5869 O O . GLY A 1 787 ? 31.885 52.983 14.700 1.00 25.66 787 GLY A O 1
ATOM 5870 N N . VAL A 1 788 ? 31.583 53.314 16.899 1.00 28.55 788 VAL A N 1
ATOM 5871 C CA . VAL A 1 788 ? 30.575 52.249 17.144 1.00 28.55 788 VAL A CA 1
ATOM 5872 C C . VAL A 1 788 ? 29.281 52.836 17.732 1.00 28.55 788 VAL A C 1
ATOM 5874 O O . VAL A 1 788 ? 29.358 53.782 18.511 1.00 28.55 788 VAL A O 1
ATOM 5877 N N . GLY A 1 789 ? 28.107 52.250 17.450 1.00 26.44 789 GLY A N 1
ATOM 5878 C CA . GLY A 1 789 ? 26.867 52.581 18.172 1.00 26.44 789 GLY A CA 1
ATOM 5879 C C . GLY A 1 789 ? 25.642 51.727 17.805 1.00 26.44 789 GLY A C 1
ATOM 5880 O O . GLY A 1 789 ? 25.388 51.473 16.632 1.00 26.44 789 GLY A O 1
ATOM 5881 N N . GLN A 1 790 ? 24.865 51.310 18.812 1.00 25.75 790 GLN A N 1
ATOM 5882 C CA . GLN A 1 790 ? 23.545 50.673 18.668 1.00 25.75 790 GLN A CA 1
ATOM 5883 C C . GLN A 1 790 ? 22.431 51.575 19.241 1.00 25.75 790 GLN A C 1
ATOM 5885 O O . GLN A 1 790 ? 22.657 52.284 20.215 1.00 25.75 790 GLN A O 1
ATOM 5890 N N . CYS A 1 791 ? 21.208 51.384 18.730 1.00 22.95 791 CYS A N 1
ATOM 5891 C CA . CYS A 1 791 ? 19.910 51.632 19.389 1.00 22.95 791 CYS A CA 1
ATOM 5892 C C . CYS A 1 791 ? 19.364 53.066 19.639 1.00 22.95 791 CYS A C 1
ATOM 5894 O O . CYS A 1 791 ? 20.059 54.006 19.989 1.00 22.95 791 CYS A O 1
ATOM 5896 N N . ALA A 1 792 ? 18.018 53.111 19.602 1.00 25.73 792 ALA A N 1
ATOM 5897 C CA . ALA A 1 792 ? 17.086 53.998 20.330 1.00 25.73 792 ALA A CA 1
ATOM 5898 C C . ALA A 1 792 ? 16.664 55.405 19.796 1.00 25.73 792 ALA A C 1
ATOM 5900 O O . ALA A 1 792 ? 17.127 56.441 20.247 1.00 25.73 792 ALA A O 1
ATOM 5901 N N . ARG A 1 793 ? 15.538 55.392 19.052 1.00 25.84 793 ARG A N 1
ATOM 5902 C CA . ARG A 1 793 ? 14.294 56.200 19.249 1.00 25.84 793 ARG A CA 1
ATOM 5903 C C . ARG A 1 793 ? 14.239 57.745 19.024 1.00 25.84 793 ARG A C 1
ATOM 5905 O O . ARG A 1 793 ? 14.506 58.526 19.923 1.00 25.84 793 ARG A O 1
ATOM 5912 N N . ARG A 1 794 ? 13.455 58.089 17.979 1.00 25.61 794 ARG A N 1
ATOM 5913 C CA . ARG A 1 794 ? 12.312 59.058 17.919 1.00 25.61 794 ARG A CA 1
ATOM 5914 C C . ARG A 1 794 ? 12.525 60.593 17.925 1.00 25.61 794 ARG A C 1
ATOM 5916 O O . ARG A 1 794 ? 12.708 61.181 18.984 1.00 25.61 794 ARG A O 1
ATOM 5923 N N . ARG A 1 795 ? 12.153 61.223 16.791 1.00 25.70 795 ARG A N 1
ATOM 5924 C CA . ARG A 1 795 ? 11.193 62.358 16.545 1.00 25.70 795 ARG A CA 1
ATOM 5925 C C . ARG A 1 795 ? 11.513 62.951 15.152 1.00 25.70 795 ARG A C 1
ATOM 5927 O O . ARG A 1 795 ? 12.674 62.898 14.779 1.00 25.70 795 ARG A O 1
ATOM 5934 N N . ALA A 1 796 ? 10.628 63.540 14.339 1.00 24.98 796 ALA A N 1
ATOM 5935 C CA . ALA A 1 796 ? 9.157 63.569 14.149 1.00 24.98 796 ALA A CA 1
ATOM 5936 C C . ALA A 1 796 ? 8.929 63.888 12.624 1.00 24.98 796 ALA A C 1
ATOM 5938 O O . ALA A 1 796 ? 9.924 64.077 11.934 1.00 24.98 796 ALA A O 1
ATOM 5939 N N . VAL A 1 797 ? 7.760 63.893 11.959 1.00 23.97 797 VAL A N 1
ATOM 5940 C CA . VAL A 1 797 ? 6.470 64.621 12.125 1.00 23.97 797 VAL A CA 1
ATOM 5941 C C . VAL A 1 797 ? 5.390 63.936 11.220 1.00 23.97 797 VAL A C 1
ATOM 5943 O O . VAL A 1 797 ? 5.720 63.011 10.485 1.00 23.97 797 VAL A O 1
ATOM 5946 N N . CYS A 1 798 ? 4.113 64.348 11.310 1.00 22.67 798 CYS A N 1
ATOM 5947 C CA . CYS A 1 798 ? 2.927 63.992 10.483 1.00 22.67 798 CYS A CA 1
ATOM 5948 C C . CYS A 1 798 ? 3.176 63.893 8.953 1.00 22.67 798 CYS A C 1
ATOM 5950 O O . CYS A 1 798 ? 4.121 64.503 8.466 1.00 22.67 798 CYS A O 1
ATOM 5952 N N . GLY A 1 799 ? 2.346 63.260 8.105 1.00 23.67 799 GLY A N 1
ATOM 5953 C CA . GLY A 1 799 ? 1.006 62.619 8.182 1.00 23.67 799 GLY A CA 1
ATOM 5954 C C . GLY A 1 799 ? 0.550 62.289 6.728 1.00 23.67 799 GLY A C 1
ATOM 5955 O O . GLY A 1 799 ? 1.332 62.527 5.814 1.00 23.67 799 GLY A O 1
ATOM 5956 N N . ASP A 1 800 ? -0.635 61.773 6.372 1.00 24.64 800 ASP A N 1
ATOM 5957 C CA . ASP A 1 800 ? -1.825 61.282 7.093 1.00 24.64 800 ASP A CA 1
ATOM 5958 C C . ASP A 1 800 ? -2.622 60.308 6.156 1.00 24.64 800 ASP A C 1
ATOM 5960 O O . ASP A 1 800 ? -2.463 60.379 4.942 1.00 24.64 800 ASP A O 1
ATOM 5964 N N . ARG A 1 801 ? -3.482 59.437 6.716 1.00 24.67 801 ARG A N 1
ATOM 5965 C CA . ARG A 1 801 ? -4.623 58.680 6.106 1.00 24.67 801 ARG A CA 1
ATOM 5966 C C . ARG A 1 801 ? -4.533 57.863 4.781 1.00 24.67 801 ARG A C 1
ATOM 5968 O O . ARG A 1 801 ? -4.342 58.369 3.683 1.00 24.67 801 ARG A O 1
ATOM 5975 N N . THR A 1 802 ? -4.945 56.592 4.899 1.00 23.53 802 THR A N 1
ATOM 5976 C CA . THR A 1 802 ? -5.663 55.737 3.909 1.00 23.53 802 THR A CA 1
ATOM 5977 C C . THR A 1 802 ? -7.105 56.254 3.624 1.00 23.53 802 THR A C 1
ATOM 5979 O O . THR A 1 802 ? -7.542 57.117 4.388 1.00 23.53 802 THR A O 1
ATOM 5982 N N . PRO A 1 803 ? -7.900 55.769 2.618 1.00 33.47 803 PRO A N 1
ATOM 5983 C CA . PRO A 1 803 ? -7.925 54.406 2.044 1.00 33.47 803 PRO A CA 1
ATOM 5984 C C . PRO A 1 803 ? -8.163 54.276 0.512 1.00 33.47 803 PRO A C 1
ATOM 5986 O O . PRO A 1 803 ? -8.183 55.244 -0.239 1.00 33.47 803 PRO A O 1
ATOM 5989 N N . VAL A 1 804 ? -8.362 53.032 0.055 1.00 25.91 804 VAL A N 1
ATOM 5990 C CA . VAL A 1 804 ? -8.601 52.639 -1.348 1.00 25.91 804 VAL A CA 1
ATOM 5991 C C . VAL A 1 804 ? -10.059 52.851 -1.785 1.00 25.91 804 VAL A C 1
ATOM 5993 O O . VAL A 1 804 ? -10.974 52.276 -1.196 1.00 25.91 804 VAL A O 1
ATOM 5996 N N . ARG A 1 805 ? -10.267 53.578 -2.892 1.00 24.20 805 ARG A N 1
ATOM 5997 C CA . ARG A 1 805 ? -11.444 53.476 -3.782 1.00 24.20 805 ARG A CA 1
ATOM 5998 C C . ARG A 1 805 ? -11.140 54.130 -5.136 1.00 24.20 805 ARG A C 1
ATOM 6000 O O . ARG A 1 805 ? -10.591 55.224 -5.163 1.00 24.20 805 ARG A O 1
ATOM 6007 N N . ALA A 1 806 ? -11.555 53.505 -6.237 1.00 24.89 806 ALA A N 1
ATOM 6008 C CA . ALA A 1 806 ? -11.593 54.116 -7.569 1.00 24.89 806 ALA A CA 1
ATOM 6009 C C . ALA A 1 806 ? -12.765 53.526 -8.373 1.00 24.89 806 ALA A C 1
ATOM 6011 O O . ALA A 1 806 ? -13.057 52.337 -8.244 1.00 24.89 806 ALA A O 1
ATOM 6012 N N . LEU A 1 807 ? -13.444 54.361 -9.165 1.00 23.39 807 LEU A N 1
ATOM 6013 C CA . LEU A 1 807 ? -14.565 53.981 -10.036 1.00 23.39 807 LEU A CA 1
ATOM 6014 C C . LEU A 1 807 ? -14.242 54.273 -11.516 1.00 23.39 807 LEU A C 1
ATOM 6016 O O . LEU A 1 807 ? -13.189 54.817 -11.838 1.00 23.39 807 LEU A O 1
ATOM 6020 N N . GLN A 1 808 ? -15.154 53.883 -12.407 1.00 24.05 808 GLN A N 1
ATOM 6021 C CA . GLN A 1 808 ? -15.046 54.012 -13.867 1.00 24.05 808 GLN A CA 1
ATOM 6022 C C . GLN A 1 808 ? -15.177 55.466 -14.362 1.00 24.05 808 GLN A C 1
ATOM 6024 O O . GLN A 1 808 ? -15.937 56.224 -13.774 1.00 24.05 808 GLN A O 1
ATOM 6029 N N . HIS A 1 809 ? -14.559 55.787 -15.510 1.00 24.39 809 HIS A N 1
ATOM 6030 C CA . HIS A 1 809 ? -15.010 56.764 -16.529 1.00 24.39 809 HIS A CA 1
ATOM 6031 C C . HIS A 1 809 ? -14.155 56.601 -17.822 1.00 24.39 809 HIS A C 1
ATOM 6033 O O . HIS A 1 809 ? -13.060 56.053 -17.736 1.00 24.39 809 HIS A O 1
ATOM 6039 N N . ALA A 1 810 ? -14.509 57.121 -19.011 1.00 24.70 810 ALA A N 1
ATOM 6040 C CA . ALA A 1 810 ? -15.702 56.842 -19.839 1.00 24.70 810 ALA A CA 1
ATOM 6041 C C . ALA A 1 810 ? -15.583 57.467 -21.264 1.00 24.70 810 ALA A C 1
ATOM 6043 O O . ALA A 1 810 ? -15.555 58.689 -21.353 1.00 24.70 810 ALA A O 1
ATOM 6044 N N . LEU A 1 811 ? -15.678 56.647 -22.335 1.00 25.77 811 LEU A N 1
ATOM 6045 C CA . LEU A 1 811 ? -16.041 57.012 -23.741 1.00 25.77 811 LEU A CA 1
ATOM 6046 C C . LEU A 1 811 ? -15.143 58.058 -24.472 1.00 25.77 811 LEU A C 1
ATOM 6048 O O . LEU A 1 811 ? -14.210 58.560 -23.848 1.00 25.77 811 LEU A O 1
ATOM 6052 N N . PRO A 1 812 ? -15.343 58.389 -25.782 1.00 45.72 812 PRO A N 1
ATOM 6053 C CA . PRO A 1 812 ? -16.295 57.914 -26.824 1.00 45.72 812 PRO A CA 1
ATOM 6054 C C . PRO A 1 812 ? -15.578 57.099 -27.957 1.00 45.72 812 PRO A C 1
ATOM 6056 O O . PRO A 1 812 ? -14.538 56.524 -27.657 1.00 45.72 812 PRO A O 1
ATOM 6059 N N . ALA A 1 813 ? -16.022 56.895 -29.219 1.00 26.59 813 ALA A N 1
ATOM 6060 C CA . ALA A 1 813 ? -17.153 57.399 -30.029 1.00 26.59 813 ALA A CA 1
ATOM 6061 C C . ALA A 1 813 ? -17.587 56.445 -31.187 1.00 26.59 813 ALA A C 1
ATOM 6063 O O . ALA A 1 813 ? -16.847 55.541 -31.559 1.00 26.59 813 ALA A O 1
ATOM 6064 N N . ASP A 1 814 ? -18.775 56.726 -31.741 1.00 28.80 814 ASP A N 1
ATOM 6065 C CA . ASP A 1 814 ? -19.305 56.632 -33.125 1.00 28.80 814 ASP A CA 1
ATOM 6066 C C . ASP A 1 814 ? -18.980 55.482 -34.116 1.00 28.80 814 ASP A C 1
ATOM 6068 O O . ASP A 1 814 ? -17.836 55.197 -34.460 1.00 28.80 814 ASP A O 1
ATOM 6072 N N . GLY A 1 815 ? -20.051 54.941 -34.731 1.00 23.59 815 GLY A N 1
ATOM 6073 C CA . GLY A 1 815 ? -20.009 54.121 -35.958 1.00 23.59 815 GLY A CA 1
ATOM 6074 C C . GLY A 1 815 ? -21.250 53.231 -36.181 1.00 23.59 815 GLY A C 1
ATOM 6075 O O . GLY A 1 815 ? -21.418 52.217 -35.511 1.00 23.59 815 GLY A O 1
ATOM 6076 N N . SER A 1 816 ? -22.141 53.578 -37.121 1.00 26.17 816 SER A N 1
ATOM 6077 C CA . SER A 1 816 ? -23.349 52.805 -37.519 1.00 26.17 816 SER A CA 1
ATOM 6078 C C . SER A 1 816 ? -23.843 53.292 -38.897 1.00 26.17 816 SER A C 1
ATOM 6080 O O . SER A 1 816 ? -23.648 54.481 -39.162 1.00 26.17 816 SER A O 1
ATOM 6082 N N . PRO A 1 817 ? -24.451 52.455 -39.785 1.00 48.56 817 PRO A N 1
ATOM 6083 C CA . PRO A 1 817 ? -25.898 52.154 -39.668 1.00 48.56 817 PRO A CA 1
ATOM 6084 C C . PRO A 1 817 ? -26.476 50.844 -40.308 1.00 48.56 817 PRO A C 1
ATOM 6086 O O . PRO A 1 817 ? -25.931 50.284 -41.250 1.00 48.56 817 PRO A O 1
ATOM 6089 N N . LEU A 1 818 ? -27.690 50.483 -39.845 1.00 31.52 818 LEU A N 1
ATOM 6090 C CA . LEU A 1 818 ? -28.858 49.891 -40.561 1.00 31.52 818 LEU A CA 1
ATOM 6091 C C . LEU A 1 818 ? -28.794 48.544 -41.334 1.00 31.52 818 LEU A C 1
ATOM 6093 O O . LEU A 1 818 ? -28.218 48.465 -42.413 1.00 31.52 818 LEU A O 1
ATOM 6097 N N . LEU A 1 819 ? -29.651 47.582 -40.924 1.00 27.33 819 LEU A N 1
ATOM 6098 C CA . LEU A 1 819 ? -30.875 47.160 -41.664 1.00 27.33 819 LEU A CA 1
ATOM 6099 C C . LEU A 1 819 ? -31.776 46.186 -40.845 1.00 27.33 819 LEU A C 1
ATOM 6101 O O . LEU A 1 819 ? -31.333 45.598 -39.864 1.00 27.33 819 LEU A O 1
ATOM 6105 N N . GLY A 1 820 ? -33.052 46.033 -41.239 1.00 24.80 820 GLY A N 1
ATOM 6106 C CA . GLY A 1 820 ? -34.096 45.149 -40.656 1.00 24.80 820 GLY A CA 1
ATOM 6107 C C . GLY A 1 820 ? -35.249 44.935 -41.671 1.00 24.80 820 GLY A C 1
ATOM 6108 O O . GLY A 1 820 ? -34.985 45.203 -42.845 1.00 24.80 820 GLY A O 1
ATOM 6109 N N . PRO A 1 821 ? -36.515 44.571 -41.311 1.00 55.69 821 PRO A N 1
ATOM 6110 C CA . PRO A 1 821 ? -37.115 44.412 -39.967 1.00 55.69 821 PRO A CA 1
ATOM 6111 C C . PRO A 1 821 ? -38.161 43.240 -39.824 1.00 55.69 821 PRO A C 1
ATOM 6113 O O . PRO A 1 821 ? -38.254 42.361 -40.673 1.00 55.69 821 PRO A O 1
ATOM 6116 N N . THR A 1 822 ? -39.031 43.307 -38.791 1.00 33.66 822 THR A N 1
ATOM 6117 C CA . THR A 1 822 ? -40.245 42.477 -38.479 1.00 33.66 822 THR A CA 1
ATOM 6118 C C . THR A 1 822 ? -40.024 41.077 -37.864 1.00 33.66 822 THR A C 1
ATOM 6120 O O . THR A 1 822 ? -39.024 40.434 -38.146 1.00 33.66 822 THR A O 1
ATOM 6123 N N . GLY A 1 823 ? -40.891 40.543 -36.981 1.00 26.89 823 GLY A N 1
ATOM 6124 C CA . GLY A 1 823 ? -42.168 41.033 -36.411 1.00 26.89 823 GLY A CA 1
ATOM 6125 C C . GLY A 1 823 ? -42.458 40.445 -35.004 1.00 26.89 823 GLY A C 1
ATOM 6126 O O . GLY A 1 823 ? -41.608 39.760 -34.446 1.00 26.89 823 GLY A O 1
ATOM 6127 N N . ALA A 1 824 ? -43.620 40.729 -34.387 1.00 31.48 824 ALA A N 1
ATOM 6128 C CA . ALA A 1 824 ? -43.847 40.502 -32.939 1.00 31.48 824 ALA A CA 1
ATOM 6129 C C . ALA A 1 824 ? -45.277 40.059 -32.548 1.00 31.48 824 ALA A C 1
ATOM 6131 O O . ALA A 1 824 ? -46.213 40.381 -33.281 1.00 31.48 824 ALA A O 1
ATOM 6132 N N . ARG A 1 825 ? -45.456 39.464 -31.340 1.00 30.58 825 ARG A N 1
ATOM 6133 C CA . ARG A 1 825 ? -46.579 39.748 -30.389 1.00 30.58 825 ARG A CA 1
ATOM 6134 C C . ARG A 1 825 ? -46.562 38.969 -29.045 1.00 30.58 825 ARG A C 1
ATOM 6136 O O . ARG A 1 825 ? -46.585 37.752 -29.044 1.00 30.58 825 ARG A O 1
ATOM 6143 N N . ARG A 1 826 ? -46.698 39.744 -27.950 1.00 29.44 826 ARG A N 1
ATOM 6144 C CA . ARG A 1 826 ? -47.483 39.556 -26.690 1.00 29.44 826 ARG A CA 1
ATOM 6145 C C . ARG A 1 826 ? -47.408 38.272 -25.826 1.00 29.44 826 ARG A C 1
ATOM 6147 O O . ARG A 1 826 ? -47.543 37.157 -26.300 1.00 29.44 826 ARG A O 1
ATOM 6154 N N . ALA A 1 827 ? -47.467 38.511 -24.509 1.00 29.08 827 ALA A N 1
ATOM 6155 C CA . ALA A 1 827 ? -48.020 37.632 -23.468 1.00 29.08 827 ALA A CA 1
ATOM 6156 C C . ALA A 1 827 ? -48.896 38.473 -22.501 1.00 29.08 827 ALA A C 1
ATOM 6158 O O . ALA A 1 827 ? -48.734 39.696 -22.467 1.00 29.08 827 ALA A O 1
ATOM 6159 N N . SER A 1 828 ? -49.812 37.867 -21.726 1.00 27.73 828 SER A N 1
ATOM 6160 C CA . SER A 1 828 ? -50.664 38.606 -20.767 1.00 27.73 828 SER A CA 1
ATOM 6161 C C . SER A 1 828 ? -51.193 37.779 -19.578 1.00 27.73 828 SER A C 1
ATOM 6163 O O . SER A 1 828 ? -52.036 36.906 -19.747 1.00 27.73 828 SER A O 1
ATOM 6165 N N . VAL A 1 829 ? -50.692 38.142 -18.391 1.00 31.03 829 VAL A N 1
ATOM 6166 C CA . VAL A 1 829 ? -51.218 38.054 -17.006 1.00 31.03 829 VAL A CA 1
ATOM 6167 C C . VAL A 1 829 ? -52.607 37.430 -16.746 1.00 31.03 829 VAL A C 1
ATOM 6169 O O . VAL A 1 829 ? -53.608 37.892 -17.283 1.00 31.03 829 VAL A O 1
ATOM 6172 N N . ALA A 1 830 ? -52.672 36.568 -15.718 1.00 27.25 830 ALA A N 1
ATOM 6173 C CA . ALA A 1 830 ? -53.800 36.457 -14.779 1.00 27.25 830 ALA A CA 1
ATOM 6174 C C . ALA A 1 830 ? -53.300 36.055 -13.367 1.00 27.25 830 ALA A C 1
ATOM 6176 O O . ALA A 1 830 ? -52.268 35.395 -13.245 1.00 27.25 830 ALA A O 1
ATOM 6177 N N . ARG A 1 831 ? -54.019 36.448 -12.302 1.00 29.64 831 ARG A N 1
ATOM 6178 C CA . ARG A 1 831 ? -53.833 35.986 -10.904 1.00 29.64 831 ARG A CA 1
ATOM 6179 C C . ARG A 1 831 ? -55.115 35.279 -10.431 1.00 29.64 831 ARG A C 1
ATOM 6181 O O . ARG A 1 831 ? -56.186 35.748 -10.813 1.00 29.64 831 ARG A O 1
ATOM 6188 N N . PRO A 1 832 ? -55.046 34.255 -9.564 1.00 40.88 832 PRO A N 1
ATOM 6189 C CA . PRO A 1 832 ? -56.199 33.792 -8.796 1.00 40.88 832 PRO A CA 1
ATOM 6190 C C . PRO A 1 832 ? -56.408 34.635 -7.525 1.00 40.88 832 PRO A C 1
ATOM 6192 O O . PRO A 1 832 ? -55.484 35.292 -7.039 1.00 40.88 832 PRO A O 1
ATOM 6195 N N . GLY A 1 833 ? -57.613 34.559 -6.964 1.00 26.17 833 GLY A N 1
ATOM 6196 C CA . GLY A 1 833 ? -57.951 35.020 -5.619 1.00 26.17 833 GLY A CA 1
ATOM 6197 C C . GLY A 1 833 ? -58.888 34.020 -4.938 1.00 26.17 833 GLY A C 1
ATOM 6198 O O . GLY A 1 833 ? -59.615 33.296 -5.616 1.00 26.17 833 GLY A O 1
ATOM 6199 N N . SER A 1 834 ? -58.833 33.968 -3.611 1.00 27.95 834 SER A N 1
ATOM 6200 C CA . SER A 1 834 ? -59.744 33.214 -2.732 1.00 27.95 834 SER A CA 1
ATOM 6201 C C . SER A 1 834 ? -61.068 33.996 -2.523 1.00 27.95 834 SER A C 1
ATOM 6203 O O . SER A 1 834 ? -61.107 35.160 -2.935 1.00 27.95 834 SER A O 1
ATOM 6205 N N . PRO A 1 835 ? -62.109 33.469 -1.830 1.00 51.78 835 PRO A N 1
ATOM 6206 C CA . PRO A 1 835 ? -62.174 32.190 -1.102 1.00 51.78 835 PRO A CA 1
ATOM 6207 C C . PRO A 1 835 ? -63.493 31.376 -1.265 1.00 51.78 835 PRO A C 1
ATOM 6209 O O . PRO A 1 835 ? -64.390 31.744 -2.014 1.00 51.78 835 PRO A O 1
ATOM 6212 N N . ASP A 1 836 ? -63.579 30.312 -0.453 1.00 29.77 836 ASP A N 1
ATOM 6213 C CA . ASP A 1 836 ? -64.749 29.893 0.349 1.00 29.77 836 ASP A CA 1
ATOM 6214 C C . ASP A 1 836 ? -65.831 28.883 -0.118 1.00 29.77 836 ASP A C 1
ATOM 6216 O O . ASP A 1 836 ? -66.416 28.962 -1.191 1.00 29.77 836 ASP A O 1
ATOM 6220 N N . VAL A 1 837 ? -66.169 28.038 0.879 1.00 29.45 837 VAL A N 1
ATOM 6221 C CA . VAL A 1 837 ? -67.508 27.529 1.272 1.00 29.45 837 VAL A CA 1
ATOM 6222 C C . VAL A 1 837 ? -68.128 26.291 0.574 1.00 29.45 837 VAL A C 1
ATOM 6224 O O . VAL A 1 837 ? -68.700 26.383 -0.502 1.00 29.45 837 VAL A O 1
ATOM 6227 N N . LEU A 1 838 ? -68.148 25.185 1.355 1.00 28.45 838 LEU A N 1
ATOM 6228 C CA . LEU A 1 838 ? -69.147 24.083 1.446 1.00 28.45 838 LEU A CA 1
ATOM 6229 C C . LEU A 1 838 ? -69.434 23.201 0.193 1.00 28.45 838 LEU A C 1
ATOM 6231 O O . LEU A 1 838 ? -69.336 23.648 -0.938 1.00 28.45 838 LEU A O 1
ATOM 6235 N N . ALA A 1 839 ? -69.863 21.932 0.302 1.00 28.42 839 ALA A N 1
ATOM 6236 C CA . ALA A 1 839 ? -69.819 20.939 1.394 1.00 28.42 839 ALA A CA 1
ATOM 6237 C C . ALA A 1 839 ? -70.185 19.526 0.872 1.00 28.42 839 ALA A C 1
ATOM 6239 O O . ALA A 1 839 ? -70.852 19.410 -0.151 1.00 28.42 839 ALA A O 1
ATOM 6240 N N . ASP A 1 840 ? -69.862 18.498 1.674 1.00 29.20 840 ASP A N 1
ATOM 6241 C CA . ASP A 1 840 ? -70.458 17.142 1.666 1.00 29.20 840 ASP A CA 1
ATOM 6242 C C . ASP A 1 840 ? -70.332 16.289 0.375 1.00 29.20 840 ASP A C 1
ATOM 6244 O O . ASP A 1 840 ? -69.817 16.738 -0.644 1.00 29.20 840 ASP A O 1
ATOM 6248 N N . GLY A 1 841 ? -70.773 15.016 0.420 1.00 27.34 841 GLY A N 1
ATOM 6249 C CA . GLY A 1 841 ? -70.958 14.200 -0.808 1.00 27.34 841 GLY A CA 1
ATOM 6250 C C . GLY A 1 841 ? -70.343 12.788 -0.856 1.00 27.34 841 GLY A C 1
ATOM 6251 O O . GLY A 1 841 ? -69.683 12.420 -1.820 1.00 27.34 841 GLY A O 1
ATOM 6252 N N . ARG A 1 842 ? -70.573 11.979 0.181 1.00 29.02 842 ARG A N 1
ATOM 6253 C CA . ARG A 1 842 ? -70.195 10.551 0.334 1.00 29.02 842 ARG A CA 1
ATOM 6254 C C . ARG A 1 842 ? -70.294 9.641 -0.927 1.00 29.02 842 ARG A C 1
ATOM 6256 O O . ARG A 1 842 ? -71.389 9.438 -1.438 1.00 29.02 842 ARG A O 1
ATOM 6263 N N . GLY A 1 843 ? -69.238 8.850 -1.171 1.00 26.22 843 GLY A N 1
ATOM 6264 C CA . GLY A 1 843 ? -69.326 7.368 -1.235 1.00 26.22 843 GLY A CA 1
ATOM 6265 C C . GLY A 1 843 ? -69.534 6.631 -2.582 1.00 26.22 843 GLY A C 1
ATOM 6266 O O . GLY A 1 843 ? -69.981 7.202 -3.565 1.00 26.22 843 GLY A O 1
ATOM 6267 N N . GLY A 1 844 ? -69.242 5.313 -2.570 1.00 26.97 844 GLY A N 1
ATOM 6268 C CA . GLY A 1 844 ? -69.357 4.356 -3.701 1.00 26.97 844 GLY A CA 1
ATOM 6269 C C . GLY A 1 844 ? -68.069 4.269 -4.546 1.00 26.97 844 GLY A C 1
ATOM 6270 O O . GLY A 1 844 ? -67.626 5.297 -5.034 1.00 26.97 844 GLY A O 1
ATOM 6271 N N . HIS A 1 845 ? -67.301 3.175 -4.702 1.00 30.30 845 HIS A N 1
ATOM 6272 C CA . HIS A 1 845 ? -67.505 1.707 -4.817 1.00 30.30 845 HIS A CA 1
ATOM 6273 C C . HIS A 1 845 ? -68.112 1.201 -6.148 1.00 30.30 845 HIS A C 1
ATOM 6275 O O . HIS A 1 845 ? -69.112 1.729 -6.616 1.00 30.30 845 HIS A O 1
ATOM 6281 N N . GLY A 1 846 ? -67.509 0.127 -6.700 1.00 26.81 846 GLY A N 1
ATOM 6282 C CA . GLY A 1 846 ? -67.778 -0.466 -8.030 1.00 26.81 846 GLY A CA 1
ATOM 6283 C C . GLY A 1 846 ? -66.710 -0.053 -9.061 1.00 26.81 846 GLY A C 1
ATOM 6284 O O . GLY A 1 846 ? -66.666 1.118 -9.410 1.00 26.81 846 GLY A O 1
ATOM 6285 N N . ALA A 1 847 ? -65.731 -0.846 -9.526 1.00 28.20 847 ALA A N 1
ATOM 6286 C CA . ALA A 1 847 ? -65.462 -2.300 -9.593 1.00 28.20 847 ALA A CA 1
ATOM 6287 C C . ALA A 1 847 ? -66.041 -3.049 -10.820 1.00 28.20 847 ALA A C 1
ATOM 6289 O O . ALA A 1 847 ? -67.182 -2.816 -11.198 1.00 28.20 847 ALA A O 1
ATOM 6290 N N . HIS A 1 848 ? -65.240 -3.994 -11.355 1.00 28.34 848 HIS A N 1
ATOM 6291 C CA . HIS A 1 848 ? -65.420 -4.814 -12.583 1.00 28.34 848 HIS A CA 1
ATOM 6292 C C . HIS A 1 848 ? -65.238 -4.033 -13.913 1.00 28.34 848 HIS A C 1
ATOM 6294 O O . HIS A 1 848 ? -65.722 -2.919 -14.046 1.00 28.34 848 HIS A O 1
ATOM 6300 N N . GLN A 1 849 ? -64.321 -4.421 -14.825 1.00 27.52 849 GLN A N 1
ATOM 6301 C CA . GLN A 1 849 ? -64.270 -5.620 -15.707 1.00 27.52 849 GLN A CA 1
ATOM 6302 C C . GLN A 1 849 ? -65.399 -5.590 -16.765 1.00 27.52 849 GLN A C 1
ATOM 6304 O O . GLN A 1 849 ? -66.539 -5.344 -16.402 1.00 27.52 849 GLN A O 1
ATOM 6309 N N . CYS A 1 850 ? -65.180 -5.842 -18.064 1.00 23.81 850 CYS A N 1
ATOM 6310 C CA . CYS A 1 850 ? -64.236 -6.776 -18.702 1.00 23.81 850 CYS A CA 1
ATOM 6311 C C . CYS A 1 850 ? -64.063 -6.491 -20.222 1.00 23.81 850 CYS A C 1
ATOM 6313 O O . CYS A 1 850 ? -64.962 -5.876 -20.784 1.00 23.81 850 CYS A O 1
ATOM 6315 N N . LEU A 1 851 ? -63.022 -7.073 -20.861 1.00 27.05 851 LEU A N 1
ATOM 6316 C CA . LEU A 1 851 ? -62.883 -7.329 -22.327 1.00 27.05 851 LEU A CA 1
ATOM 6317 C C . LEU A 1 851 ? -62.796 -6.066 -23.246 1.00 27.05 851 LEU A C 1
ATOM 6319 O O . LEU A 1 851 ? -63.245 -4.996 -22.860 1.00 27.05 851 LEU A O 1
ATOM 6323 N N . ASP A 1 852 ? -62.146 -6.032 -24.422 1.00 25.86 852 ASP A N 1
ATOM 6324 C CA . ASP A 1 852 ? -61.660 -7.054 -25.375 1.00 25.86 852 ASP A CA 1
ATOM 6325 C C . ASP A 1 852 ? -60.259 -6.716 -25.975 1.00 25.86 852 ASP A C 1
ATOM 6327 O O . ASP A 1 852 ? -59.829 -5.563 -25.985 1.00 25.86 852 ASP A O 1
ATOM 6331 N N . ASP A 1 853 ? -59.581 -7.729 -26.532 1.00 28.89 853 ASP A N 1
ATOM 6332 C CA . ASP A 1 853 ? -58.475 -7.644 -27.526 1.00 28.89 853 ASP A CA 1
ATOM 6333 C C . ASP A 1 853 ? -59.098 -7.575 -28.960 1.00 28.89 853 ASP A C 1
ATOM 6335 O O . ASP A 1 853 ? -60.245 -8.017 -29.080 1.00 28.89 853 ASP A O 1
ATOM 6339 N N . PRO A 1 854 ? -58.434 -7.150 -30.079 1.00 41.34 854 PRO A N 1
ATOM 6340 C CA . PRO A 1 854 ? -57.024 -7.461 -30.380 1.00 41.34 854 PRO A CA 1
ATOM 6341 C C . PRO A 1 854 ? -56.235 -6.487 -31.328 1.00 41.34 854 PRO A C 1
ATOM 6343 O O . PRO A 1 854 ? -56.738 -5.472 -31.800 1.00 41.34 854 PRO A O 1
ATOM 6346 N N . VAL A 1 855 ? -55.033 -6.942 -31.739 1.00 26.56 855 VAL A N 1
ATOM 6347 C CA . VAL A 1 855 ? -54.282 -6.640 -32.997 1.00 26.56 855 VAL A CA 1
ATOM 6348 C C . VAL A 1 855 ? -53.311 -5.429 -33.066 1.00 26.56 855 VAL A C 1
ATOM 6350 O O . VAL A 1 855 ? -53.566 -4.321 -32.617 1.00 26.56 855 VAL A O 1
ATOM 6353 N N . ASP A 1 856 ? -52.183 -5.733 -33.728 1.00 25.75 856 ASP A N 1
ATOM 6354 C CA . ASP A 1 856 ? -51.103 -4.931 -34.333 1.00 25.75 856 ASP A CA 1
ATOM 6355 C C . ASP A 1 856 ? -50.122 -4.061 -33.517 1.00 25.75 856 ASP A C 1
ATOM 6357 O O . ASP A 1 856 ? -50.427 -3.046 -32.897 1.00 25.75 856 ASP A O 1
ATOM 6361 N N . ARG A 1 857 ? -48.838 -4.411 -33.710 1.00 28.53 857 ARG A N 1
ATOM 6362 C CA . ARG A 1 857 ? -47.674 -3.521 -33.613 1.00 28.53 857 ARG A CA 1
ATOM 6363 C C . ARG A 1 857 ? -47.032 -3.405 -35.004 1.00 28.53 857 ARG A C 1
ATOM 6365 O O . ARG A 1 857 ? -46.754 -4.451 -35.596 1.00 28.53 857 ARG A O 1
ATOM 6372 N N . PRO A 1 858 ? -46.665 -2.208 -35.493 1.00 30.25 858 PRO A N 1
ATOM 6373 C CA . PRO A 1 858 ? -45.673 -2.097 -36.559 1.00 30.25 858 PRO A CA 1
ATOM 6374 C C . PRO A 1 858 ? -44.282 -2.517 -36.045 1.00 30.25 858 PRO A C 1
ATOM 6376 O O . PRO A 1 858 ? -44.005 -2.466 -34.844 1.00 30.25 858 PRO A O 1
ATOM 6379 N N . ALA A 1 859 ? -43.400 -2.945 -36.951 1.00 26.53 859 ALA A N 1
ATOM 6380 C CA . ALA A 1 859 ? -42.080 -3.485 -36.617 1.00 26.53 859 ALA A CA 1
ATOM 6381 C C . ALA A 1 859 ? -40.934 -2.615 -37.153 1.00 26.53 859 ALA A C 1
ATOM 6383 O O . ALA A 1 859 ? -40.988 -2.138 -38.286 1.00 26.53 859 ALA A O 1
ATOM 6384 N N . ASP A 1 860 ? -39.868 -2.484 -36.362 1.00 26.00 860 ASP A N 1
ATOM 6385 C CA . ASP A 1 860 ? -38.657 -1.756 -36.747 1.00 26.00 860 ASP A CA 1
ATOM 6386 C C . ASP A 1 860 ? -37.759 -2.545 -37.718 1.00 26.00 860 ASP A C 1
ATOM 6388 O O . ASP A 1 860 ? -37.648 -3.778 -37.661 1.00 26.00 860 ASP A O 1
ATOM 6392 N N . ALA A 1 861 ? -37.095 -1.826 -38.626 1.00 26.36 861 ALA A N 1
ATOM 6393 C CA . ALA A 1 861 ? -36.367 -2.424 -39.742 1.00 26.36 861 ALA A CA 1
ATOM 6394 C C . ALA A 1 861 ? -34.931 -2.848 -39.373 1.00 26.36 861 ALA A C 1
ATOM 6396 O O . ALA A 1 861 ? -34.080 -2.054 -38.979 1.00 26.36 861 ALA A O 1
ATOM 6397 N N . ARG A 1 862 ? -34.649 -4.141 -39.565 1.00 25.67 862 ARG A N 1
ATOM 6398 C CA . ARG A 1 862 ? -33.364 -4.804 -39.279 1.00 25.67 862 ARG A CA 1
ATOM 6399 C C . ARG A 1 862 ? -32.182 -4.206 -40.056 1.00 25.67 862 ARG A C 1
ATOM 6401 O O . ARG A 1 862 ? -32.278 -4.019 -41.266 1.00 25.67 862 ARG A O 1
ATOM 6408 N N . LEU A 1 863 ? -31.001 -4.217 -39.433 1.00 22.12 863 LEU A N 1
ATOM 6409 C CA . LEU A 1 863 ? -29.753 -4.555 -40.132 1.00 22.12 863 LEU A CA 1
ATOM 6410 C C . LEU A 1 863 ? -29.220 -5.894 -39.593 1.00 22.12 863 LEU A C 1
ATOM 6412 O O . LEU A 1 863 ? -29.371 -6.195 -38.411 1.00 22.12 863 LEU A O 1
ATOM 6416 N N . VAL A 1 864 ? -28.650 -6.737 -40.461 1.00 23.03 864 VAL A N 1
ATOM 6417 C CA . VAL A 1 864 ? -28.343 -8.146 -40.147 1.00 23.03 864 VAL A CA 1
ATOM 6418 C C . VAL A 1 864 ? -26.849 -8.436 -40.253 1.00 23.03 864 VAL A C 1
ATOM 6420 O O . VAL A 1 864 ? -26.259 -8.274 -41.318 1.00 23.03 864 VAL A O 1
ATOM 6423 N N . VAL A 1 865 ? -26.275 -9.012 -39.194 1.00 22.72 865 VAL A N 1
ATOM 6424 C CA . VAL A 1 865 ? -25.008 -9.759 -39.248 1.00 22.72 865 VAL A CA 1
ATOM 6425 C C . VAL A 1 865 ? -25.307 -11.234 -38.973 1.00 22.72 865 VAL A C 1
ATOM 6427 O O . VAL A 1 865 ? -26.039 -11.569 -38.044 1.00 22.72 865 VAL A O 1
ATOM 6430 N N . ARG A 1 866 ? -24.786 -12.134 -39.815 1.00 22.98 866 ARG A N 1
ATOM 6431 C CA . ARG A 1 866 ? -25.042 -13.583 -39.736 1.00 22.98 866 ARG A CA 1
ATOM 6432 C C . ARG A 1 866 ? -23.957 -14.297 -38.931 1.00 22.98 866 ARG A C 1
ATOM 6434 O O . ARG A 1 866 ? -22.787 -14.172 -39.271 1.00 22.98 866 ARG A O 1
ATOM 6441 N N . HIS A 1 867 ? -24.350 -15.183 -38.017 1.00 24.92 867 HIS A N 1
ATOM 6442 C CA . HIS A 1 867 ? -23.515 -16.308 -37.579 1.00 24.92 867 HIS A CA 1
ATOM 6443 C C . HIS A 1 867 ? -24.330 -17.610 -37.537 1.00 24.92 867 HIS A C 1
ATOM 6445 O O . HIS A 1 867 ? -25.532 -17.597 -37.275 1.00 24.92 867 HIS A O 1
ATOM 6451 N N . ARG A 1 868 ? -23.678 -18.739 -37.845 1.00 26.39 868 ARG A N 1
ATOM 6452 C CA . ARG A 1 868 ? -24.274 -20.086 -37.778 1.00 26.39 868 ARG A CA 1
ATOM 6453 C C . ARG A 1 868 ? -24.221 -20.625 -36.339 1.00 26.39 868 ARG A C 1
ATOM 6455 O O . ARG A 1 868 ? -23.192 -20.434 -35.693 1.00 26.39 868 ARG A O 1
ATOM 6462 N N . PRO A 1 869 ? -25.242 -21.361 -35.862 1.00 27.06 869 PRO A N 1
ATOM 6463 C CA . PRO A 1 869 ? -25.148 -22.123 -34.621 1.00 27.06 869 PRO A CA 1
ATOM 6464 C C . PRO A 1 869 ? -24.351 -23.425 -34.816 1.00 27.06 869 PRO A C 1
ATOM 6466 O O . PRO A 1 869 ? -24.374 -24.023 -35.893 1.00 27.06 869 PRO A O 1
ATOM 6469 N N . ALA A 1 870 ? -23.700 -23.890 -33.748 1.00 27.72 870 ALA A N 1
ATOM 6470 C CA . ALA A 1 870 ? -23.125 -25.232 -33.630 1.00 27.72 870 ALA A CA 1
ATOM 6471 C C . ALA A 1 870 ? -23.879 -26.042 -32.554 1.00 27.72 870 ALA A C 1
ATOM 6473 O O . ALA A 1 870 ? -24.581 -25.475 -31.715 1.00 27.72 870 ALA A O 1
ATOM 6474 N N . ALA A 1 871 ? -23.790 -27.372 -32.617 1.00 27.42 871 ALA A N 1
ATOM 6475 C CA . ALA A 1 871 ? -24.688 -28.280 -31.901 1.00 27.42 871 ALA A CA 1
ATOM 6476 C C . ALA A 1 871 ? -24.579 -28.226 -30.361 1.00 27.42 871 ALA A C 1
ATOM 6478 O O . ALA A 1 871 ? -23.487 -28.169 -29.800 1.00 27.42 871 ALA A O 1
ATOM 6479 N N . ARG A 1 872 ? -25.725 -28.369 -29.678 1.00 28.00 872 ARG A N 1
ATOM 6480 C CA . ARG A 1 872 ? -25.798 -28.761 -28.259 1.00 28.00 872 ARG A CA 1
ATOM 6481 C C . ARG A 1 872 ? -25.941 -30.283 -28.160 1.00 28.00 872 ARG A C 1
ATOM 6483 O O . ARG A 1 872 ? -26.857 -30.836 -28.766 1.00 28.00 872 ARG A O 1
ATOM 6490 N N . HIS A 1 873 ? -25.110 -30.947 -27.357 1.00 29.30 873 HIS A N 1
ATOM 6491 C CA . HIS A 1 873 ? -25.333 -32.346 -26.970 1.00 29.30 873 HIS A CA 1
ATOM 6492 C C . HIS A 1 873 ? -26.172 -32.445 -25.685 1.00 29.30 873 HIS A C 1
ATOM 6494 O O . HIS A 1 873 ? -26.083 -31.595 -24.803 1.00 29.30 873 HIS A O 1
ATOM 6500 N N . ARG A 1 874 ? -27.004 -33.491 -25.590 1.00 28.27 874 ARG A N 1
ATOM 6501 C CA . ARG A 1 874 ? -27.828 -33.799 -24.407 1.00 28.27 874 ARG A CA 1
ATOM 6502 C C . ARG A 1 874 ? -27.022 -34.589 -23.361 1.00 28.27 874 ARG A C 1
ATOM 6504 O O . ARG A 1 874 ? -26.309 -35.507 -23.770 1.00 28.27 874 ARG A O 1
ATOM 6511 N N . PRO A 1 875 ? -27.223 -34.371 -22.049 1.00 32.91 875 PRO A N 1
ATOM 6512 C CA . PRO A 1 875 ? -26.933 -35.396 -21.049 1.00 32.91 875 PRO A CA 1
ATOM 6513 C C . PRO A 1 875 ? -27.954 -36.548 -21.151 1.00 32.91 875 PRO A C 1
ATOM 6515 O O . PRO A 1 875 ? -29.104 -36.341 -21.549 1.00 32.91 875 PRO A O 1
ATOM 6518 N N . ARG A 1 876 ? -27.550 -37.770 -20.784 1.00 28.08 876 ARG A N 1
ATOM 6519 C CA . ARG A 1 876 ? -28.460 -38.912 -20.579 1.00 28.08 876 ARG A CA 1
ATOM 6520 C C . ARG A 1 876 ? -28.783 -39.046 -19.093 1.00 28.08 876 ARG A C 1
ATOM 6522 O O . ARG A 1 876 ? -27.875 -39.002 -18.273 1.00 28.08 876 ARG A O 1
ATOM 6529 N N . ALA A 1 877 ? -30.049 -39.292 -18.772 1.00 27.67 877 ALA A N 1
ATOM 6530 C CA . ALA A 1 877 ? -30.459 -39.777 -17.458 1.00 27.67 877 ALA A CA 1
ATOM 6531 C C . ALA A 1 877 ? -30.478 -41.316 -17.435 1.00 27.67 877 ALA A C 1
ATOM 6533 O O . ALA A 1 877 ? -30.822 -41.945 -18.438 1.00 27.67 877 ALA A O 1
ATOM 6534 N N . VAL A 1 878 ? -30.174 -41.904 -16.278 1.00 29.17 878 VAL A N 1
ATOM 6535 C CA . VAL A 1 878 ? -30.473 -43.302 -15.924 1.00 29.17 878 VAL A CA 1
ATOM 6536 C C . VAL A 1 878 ? -31.060 -43.289 -14.508 1.00 29.17 878 VAL A C 1
ATOM 6538 O O . VAL A 1 878 ? -30.661 -42.467 -13.686 1.00 29.17 878 VAL A O 1
ATOM 6541 N N . ARG A 1 879 ? -32.066 -44.132 -14.246 1.00 28.53 879 ARG A N 1
ATOM 6542 C CA . ARG A 1 879 ? -32.786 -44.188 -12.961 1.00 28.53 879 ARG A CA 1
ATOM 6543 C C . ARG A 1 879 ? -32.062 -45.050 -11.920 1.00 28.53 879 ARG A C 1
ATOM 6545 O O . ARG A 1 879 ? -31.257 -45.908 -12.264 1.00 28.53 879 ARG A O 1
ATOM 6552 N N . ALA A 1 880 ? -32.406 -44.819 -10.655 1.00 29.53 880 ALA A N 1
ATOM 6553 C CA . ALA A 1 880 ? -31.911 -45.566 -9.505 1.00 29.53 880 ALA A CA 1
ATOM 6554 C C . ALA A 1 880 ? -32.478 -46.996 -9.406 1.00 29.53 880 ALA A C 1
ATOM 6556 O O . ALA A 1 880 ? -33.572 -47.279 -9.897 1.00 29.53 880 ALA A O 1
ATOM 6557 N N . ALA A 1 881 ? -31.759 -47.842 -8.667 1.00 26.48 881 ALA A N 1
ATOM 6558 C CA . ALA A 1 881 ? -32.268 -49.047 -8.023 1.00 26.48 881 ALA A CA 1
ATOM 6559 C C . ALA A 1 881 ? -31.590 -49.210 -6.648 1.00 26.48 881 ALA A C 1
ATOM 6561 O O . ALA A 1 881 ? -30.424 -48.863 -6.478 1.00 26.48 881 ALA A O 1
ATOM 6562 N N . ALA A 1 882 ? -32.343 -49.727 -5.683 1.00 31.44 882 ALA A N 1
ATOM 6563 C CA . ALA A 1 882 ? -31.956 -50.080 -4.313 1.00 31.44 882 ALA A CA 1
ATOM 6564 C C . ALA A 1 882 ? -32.632 -51.448 -3.995 1.00 31.44 882 ALA A C 1
ATOM 6566 O O . ALA A 1 882 ? -33.422 -51.883 -4.842 1.00 31.44 882 ALA A O 1
ATOM 6567 N N . PRO A 1 883 ? -32.425 -52.126 -2.839 1.00 51.78 883 PRO A N 1
ATOM 6568 C CA . PRO A 1 883 ? -31.751 -51.671 -1.614 1.00 51.78 883 PRO A CA 1
ATOM 6569 C C . PRO A 1 883 ? -30.840 -52.722 -0.915 1.00 51.78 883 PRO A C 1
ATOM 6571 O O . PRO A 1 883 ? -30.633 -53.823 -1.411 1.00 51.78 883 PRO A O 1
ATOM 6574 N N . ALA A 1 884 ? -30.398 -52.368 0.300 1.00 30.73 884 ALA A N 1
ATOM 6575 C CA . ALA A 1 884 ? -30.090 -53.242 1.445 1.00 30.73 884 ALA A CA 1
ATOM 6576 C C . ALA A 1 884 ? -28.949 -54.282 1.341 1.00 30.73 884 ALA A C 1
ATOM 6578 O O . ALA A 1 884 ? -29.151 -55.416 0.906 1.00 30.73 884 ALA A O 1
ATOM 6579 N N . ARG A 1 885 ? -27.835 -53.993 2.025 1.00 32.81 885 ARG A N 1
ATOM 6580 C CA . ARG A 1 885 ? -27.668 -54.390 3.438 1.00 32.81 885 ARG A CA 1
ATOM 6581 C C . ARG A 1 885 ? -26.685 -53.472 4.163 1.00 32.81 885 ARG A C 1
ATOM 6583 O O . ARG A 1 885 ? -26.035 -52.676 3.454 1.00 32.81 885 ARG A O 1
#

Foldseek 3Di:
DPDDPQLVLFLVLLLVQQVDCLWAAFQDKKKKFWDWDQQPVPRDIFIKMWMQAHRDHSNPDDQQRTFIFGLVQLQCVVVVQPDDVPQVVVLVSRVVRGRDDGHHRHDQLVLQQRLAPARMKIWHAHLLLLLLLQFPPSQVVCCVLQNLAAHEDEADDRGNVVSVRQNVVCVVRVNYQWYRYRLAGIMGGHNGSVSRSVSSVCSSVSSVVSLVVQFDPLLLADFDPQLAADDPVVLLVLCLLCLLLLQLLQAPVHFKWKAFDDDPLFQSLRRGPNNVVLQVCAFRHLVLCQQFNRGAQEQPDRSPDDSVVSSVSVVVSSVVQLVVQVVLCVVQDDPPWDPDPHRGGQKYGYGSRGIMGIDQFLVSRVSSRSSVSSRSSSCSSSSGNHHGHHDDSNSSRCSNRPPVVVVVVVPDDDQFLAGSAEEEFEQCLFFLNVLLLLLNLVRHYAYEQEYQDQVSQCVSCVVSPHLRRYDYAHDDLLDLVSLLVSSSVSCNSISFHAEYEAPWFAFDFAAPVPCDPVNLVVRCSGQQVSLVSNVVSNLVRLLSNLPAHEYEYAAAPLLPDPDGRGVSNSVSSVNSLVVLVVCLVVSVVSNYHGEYEHDFDAQPGGPNNVVCVLVVVCVVVVHDSVCSQQVSLCVAPNSHGDGSNLSSVVSCVVRSDDDPDPPPSPHDHDYSGDDDDDDDDDDDDDDDDDDDDDDDDDDDDDDDDDDDDDDDDDDDDDDDDDDDDDDDDDDDDDDDDDDDDDDDDDDDDDDDDDDDDDDDDDDDDDDDDDDDDDDDDDDDDDDDDDDDDDDDDDDDDDDDDDDDDDDDDDDDDDDDDDDDDDDDDDDDDDDDDDDDDDDDDDDDDDDDDDDDDDDDDDDDDDDDDDDDDDDDDDDDDDDDDDDDD

InterPro domains:
  IPR001303 Class II aldolase/adducin N-terminal [PF00596] (11-209)
  IPR001303 Class II aldolase/adducin N-terminal [SM01007] (9-211)
  IPR002347 Short-chain dehydrogenase/reductase SDR [PF00106] (421-602)
  IPR002347 Short-chain dehydrogenase/reductase SDR [PR00080] (495-506)
  IPR002347 Short-chain dehydrogenase/reductase SDR [PR00080] (549-557)
  IPR002347 Short-chain dehydrogenase/reductase SDR [PR00080] (569-588)
  IPR002347 Short-chain dehydrogenase/reductase SDR [PR00081] (422-439)
  IPR002347 Short-chain dehydrogenase/reductase SDR [PR00081] (495-506)
  IPR002347 Short-chain dehydrogenase/reductase SDR [PR00081] (543-559)
  IPR002347 Short-chain dehydrogenase/reductase SDR [PR00081] (569-588)
  IPR002347 Short-chain dehydrogenase/reductase SDR [PR00081] (590-607)
  IPR002347 Short-chain dehydrogenase/reductase SDR [PR00081] (637-657)
  IPR013454 Bifunctional rhamnulose-1-phosphate aldolase/alcohol dehydrogenase [TIGR02632] (8-659)
  IPR036291 NAD(P)-binding domain superfamily [SSF51735] (411-657)
  IPR036409 Class II aldolase/adducin N-terminal domain superfamily [G3DSA:3.40.225.10] (6-217)
  IPR036409 Class II aldolase/adducin N-terminal domain superfamily [SSF53639] (9-212)

Mean predicted aligned error: 16.03 Å

Solvent-accessible surface area (backbone atoms only — not comparable to full-atom values): 51988 Å² total; per-residue (Å²): 131,82,74,53,71,54,54,48,44,39,45,57,48,31,30,63,50,39,69,40,64,67,48,21,46,90,54,39,54,45,45,31,26,45,50,78,44,71,35,94,87,79,73,43,83,39,53,32,32,39,31,51,12,63,85,44,34,38,47,75,55,48,77,66,37,22,16,39,31,31,44,72,51,55,58,53,44,70,82,70,63,77,46,79,98,46,39,75,60,53,66,66,52,49,67,79,18,47,56,81,91,70,49,29,58,71,33,64,58,49,30,47,48,66,57,26,95,48,40,16,29,38,33,33,37,18,41,41,38,26,6,40,20,19,18,74,57,23,61,60,49,39,43,74,66,49,42,84,38,32,44,74,40,75,72,61,71,84,27,55,62,44,7,51,53,54,24,52,52,43,72,77,35,80,75,38,40,32,32,41,31,27,32,53,13,33,37,19,32,18,85,42,62,70,45,20,51,51,36,40,50,47,56,45,51,48,34,44,48,46,46,68,75,62,34,47,95,54,41,46,47,60,71,41,90,70,15,53,62,47,58,70,67,64,18,50,53,51,44,33,73,41,22,24,51,57,38,32,56,41,25,74,82,48,72,41,14,19,24,61,49,68,48,66,76,53,34,56,42,48,13,16,61,38,35,69,60,52,42,71,67,28,53,48,32,72,79,35,34,77,45,27,42,68,36,55,44,67,48,94,53,47,57,82,57,56,71,67,62,50,54,50,51,47,52,52,52,46,54,52,47,31,52,52,47,50,50,52,48,68,74,64,62,52,102,82,51,65,76,83,89,59,51,56,45,29,26,42,38,36,27,20,48,24,38,40,11,32,20,69,37,37,52,52,1,41,51,22,39,51,47,50,52,46,29,50,49,18,45,40,41,6,24,17,71,53,47,64,39,50,66,54,73,64,58,54,46,57,60,63,51,24,68,69,58,51,55,51,60,74,67,51,77,79,79,48,69,28,43,32,36,28,32,38,30,31,38,16,40,40,26,48,25,28,34,30,50,53,48,41,45,75,32,40,18,35,34,36,22,24,6,71,51,52,65,43,6,41,54,48,14,46,77,64,60,24,82,57,30,16,40,52,36,61,33,50,55,71,39,71,66,38,45,52,51,45,51,38,51,37,18,43,59,36,16,40,53,36,32,39,34,43,45,45,71,81,80,72,79,38,50,80,94,69,53,44,68,67,64,37,48,57,44,32,38,39,35,33,51,12,43,49,53,54,49,54,57,46,50,51,46,19,56,59,28,65,77,17,33,40,40,37,35,55,46,30,44,38,38,80,50,85,60,85,35,27,66,52,51,26,50,26,20,31,47,41,60,45,49,29,54,53,49,28,65,62,39,42,84,51,54,27,46,22,30,33,42,26,48,69,74,46,47,64,73,24,57,66,33,77,71,50,46,35,53,55,49,12,61,74,70,75,50,57,53,87,50,40,41,59,55,46,6,66,73,38,91,83,59,49,68,48,44,32,56,60,52,20,52,51,53,45,68,70,68,46,63,93,60,98,61,84,69,81,84,69,66,51,70,49,60,83,59,85,84,84,77,86,89,90,89,87,81,86,85,84,89,84,85,91,79,89,83,85,93,81,86,88,86,83,88,85,84,91,83,87,86,84,85,89,89,89,83,84,90,89,85,87,84,87,88,87,87,87,82,89,83,89,90,85,84,89,87,84,90,86,87,91,82,89,88,87,81,87,86,91,83,91,88,92,88,93,81,92,89,84,93,85,88,86,88,90,84,91,86,90,88,90,86,83,91,88,89,86,90,90,87,92,84,92,88,87,81,90,81,90,86,89,90,82,90,86,86,93,89,88,82,91,86,82,87,86,86,93,84,88,82,91,87,82,87,89,82,90,90,85,86,89,89,85,85,89,86,90,84,91,87,84,91,88,83,89,81,86,84,88,83,89,80,90,84,86,82,82,89,85,83,82,87,80,90,84,86,87,87,89,78,91,80,85,84,83,84,88,83,91,81,84,89,78,89,83,84,82,85,84,88,81,83,90,87,84,82,88,133

Radius of gyration: 40.78 Å; Cα contacts (8 Å, |Δi|>4): 1417; chains: 1; bounding box: 143×125×128 Å

Secondary structure (DSSP, 8-state):
-PPPHHHHHHHHHHHHHHTSTTTS-TT--EEEEEEEEE-TTTSSEEEEEEEEPTT--STT--GGGEEEEEHHHHHHGGGT---GGGTTHHHHHGGGGB-SS-SPPPPTTHHHHHHSSSSEEEEE--HHHHHHHTBTTHHHHHHHHHGGGEEEE----SSHHHHHHHHHHHHH-TT-SEEEETTTEEEEEESSHHHHHHHHHHHHHHHHHHHHHH--S-TT-SBPTT-SPPPHHHHHHHHHHHHHHHHHHTTSSS--EEEEE--HHHHHHHHBTTHHHHHHH--SSHHHHHHH-SS-EE--S-TTS-HHHHHHHHHHHHHHHHHHHHHHHHHH--TTPPPP--SS-SEEEETTTEEEEEESSHHHHHHHHHHHHHHHHHHHHHHHHS-B-PPPHHHHHHHHT-HHHHHHHHTSPPPPTTTT-EEEEETTTSHHHHHHHHHHHHTT-EEEEEES-HHHHHHHHHHTTGGGTEEEEE--TT-HHHHHHHHHHHHHHHS---EEEE---------TTT--HHHHHHHIIIIIIHHHHHHHHHHHHHHHH-S-EEEEEE--GGGTS--TT-HHHHHHHHHHHHHHHHHHHHGGGGTEEEEEEE-----TT-HHIIIIIHHHHHHHHTS-STTHHHHHHHHSTT-----HHHHHHHHHHHHS---SS--TT---EEESSPPPP--------------------------------------------------------------------------------------------------------------------------------------------------------------------------------------PPP--------PPPPPPP--------